Protein 3UMV (pdb70)

InterPro domains:
  IPR006050 DNA photolyase, N-terminal [PF00875] (40-207)
  IPR006050 DNA photolyase, N-terminal [PS51645] (38-171)
  IPR008148 DNA photolyase class 2 [TIGR00591] (25-478)
  IPR014729 Rossmann-like alpha/beta/alpha sandwich fold [G3DSA:3.40.50.620] (19-168)
  IPR032673 DNA photolyase class 2, conserved site [PS01083] (316-330)
  IPR032673 DNA photolyase class 2, conserved site [PS01084] (443-462)
  IPR036134 Cryptochrome/DNA photolyase, FAD-binding domain-like superfamily [SSF48173] (234-488)
  IPR036155 Cryptochrome/photolyase, N-terminal domain superfamily [SSF52425] (39-226)
  IPR052219 DNA Photolyase Class-2 [PTHR10211] (17-500)

Secondary structure (DSSP, 8-state):
--S-GGGEEEEE---S-TTS-EEEEESS---STT-HHHHHHHHHHHHHT--EEEEEEPPPTT-GGG--HHHHHHHHHHHHHHHHHHHHTT--EEEESS-TTHHHHHHHHTT-SEEEE-----HHHHHHHHHHHHHHHHH-TTSEEEEE--S-SS-HHHH-SS--SSHHHHHHHHHTTHHHHS-PPPPPPP-PPP-SPPPPP--HHHHHHHHHHTS--PPPP-SS--SHHHHHHHHH-TTT-HHHHTGGGHHHHTT-TT-GGGS---HHHHHHTSS-HHHHHHHHHHHGGGSHHHHHHHHIIIIIIHHHHHHHHHH-TTTTSGGGS-HHHHHHHHHTTTSPPS----HHHHHTT-SS-HHHHHHHHIIIIIS---HHHHHHHHHHHHHTSSSHHHHHHHHHHHHHHH-TT-SSHHHHHHHHHHHH-TTS-----BTTTBTS----HHHHHHHS-HHHHHHHHHHHHHHHHHH-/--S-GGGEEEEE---S-----EEEEESS---SSS-HHHHHHHHHHHHTT--EEEEEEPPPTT-GGG--HHHHHHHHHHHHHHHHHHHHTT--EEEESS-GGGHHHHHHHHT-SEEEE-----HHHHHHHHHHHHHHHHH-TTSEEEEE--S-SS-HHHH-SS--S-HHHHHHHHTTTHHHHS-PPPPPPP-PPP-SPPPPP--HHHHHHHHHHHS--PPPP-SS--SHHHHHHHHH-TTT-IIIIIGGGHHHHTT-TT-GGGS---HHHHHHTSS-HHHHHHHHHHTGGGSHHHHHHHHIIIIIIHHHHHHHHHH-TTTTSGGGS-HHHHHHHHHTTTSPPS----HHHHHTT-SS-HHHHHHHHIIIIIS---HHHHHHHHHHHHHTSSSHHHHHHHHHHHHHHH-TT-SSHHHHHHHHHHHH-TTS---S-BTTTBTSPP--HHHHHHHS-HHHHHHHHHHHHHH-

B-factor: mean 31.34, std 15.46, range [7.89, 111.92]

GO terms:
  GO:0071949 FAD binding (F, IDA)
  GO:0003904 deoxyribodipyrimidine photo-lyase activity (F, IDA)
  GO:0009650 UV protection (P, IDA)
  GO:0006281 DNA repair (P, IDA)
  GO:0005515 protein binding (F, IPI)

Nearest PDB structures (foldseek):
  3umv-assembly2_B  TM=1.002E+00  e=1.679E-91  Oryza sativa Japonica Group
  7vjh-assembly1_A  TM=9.357E-01  e=2.066E-50  Methanosarcina mazei Go1
  5o8d-assembly1_A  TM=9.314E-01  e=5.421E-50  Methanosarcina mazei Go1
  7ye0-assembly1_A  TM=9.360E-01  e=4.870E-50  Methanosarcina mazei Go1
  2xrz-assembly2_B  TM=9.514E-01  e=4.152E-49  Methanosarcina mazei Go1

Sequence (940 aa):
SSPAHPSRVRVIHPGGGKPGGPVVYWMLRDQRLADNWALLHAAGLAAASASPLAVAFALFPRPFLLSARRRQLGFLLRGLRRRLAADAAARHLPFFLFTGGPAEIPALVQRLGASSTLVADFSPLRPVREALDAVVGDLRREAPGVAVHQVDAHNVVPVWTASAKMEYSAKTFRGKVSKVMDEYLVEFPELPAVVPWDREQPEGVDWDALIARVCSEAENVPEIDWCEPGEEAAIEALLGSKDGFLTKRIKSYETDRNDPTKPRALSGLSPYLHFGHISAQRCALEAKKCRHLSPKSVDAFLEELVVRRRELADNFCYYQPQYDSSLSGAWEWARKTLMDHAADKREHIYTREQLENAKTHDPLWNASQLEMVHHGKMHGFMRMYWAKKILEWTTSGPEEALSTAIYLNDKYEIDGRDPSGYVGCMWSICGLHDQGWKERPVFGKIRYMNYAGCKRKFDVDAYISYVKRRLAGQSKKRNSPAHPSRVRVIHPGGGKPGGPVVYWMLRDQRLADNWALLHAAGLAAASASPLAVAFALFPRPFLLSARRRQLGFLLRGLRRLAADAAARHLPFFLFTGGPAEIPALVQRLGASTLVADFSPLRPVREALDAVVGDLRREAPGVAVHQVDAHNVVPVWTASAKMEYSAKTFRGKVSKVMDEYLVEFPELPAVVPWDREQPEGVDWDALIARVCSEAENVPEIDWCEPGEEAAIEALLGSKDGFLTKRIKSYETDRNDPTKPRALSGLSPYLHFGHISAQRCALEAKKCRHLSPKSVDAFLEELVVRRELADNFCYYQPQYDSLSSGAWEWARKTLMDHAADKREHIYTREQLENAKTHDPLWNASQLEMVHHGKMHGFMRMYWAKKILEWTSGPEEALSTAIYLNDKYEIDGRDPSGYVGCMWSICGLHDQGWKERRPVFGKIRYMNYAGCKRKFDVDAYISYVKRLAGQS

Structure (mmCIF, N/CA/C/O backbone):
data_3UMV
#
_entry.id   3UMV
#
_cell.length_a   53.351
_cell.length_b   109.362
_cell.length_c   97.742
_cell.angle_alpha   90.00
_cell.angle_beta   93.59
_cell.angle_gamma   90.00
#
_symmetry.space_group_name_H-M   'P 1 21 1'
#
loop_
_entity.id
_entity.type
_entity.pdbx_description
1 polymer 'Deoxyribodipyrimidine photo-lyase'
2 non-polymer 1,2-ETHANEDIOL
3 non-polymer 'FLAVIN-ADENINE DINUCLEOTIDE'
4 non-polymer UREA
5 water water
#
loop_
_atom_site.group_PDB
_atom_site.id
_atom_site.type_symbol
_atom_site.label_atom_id
_atom_site.label_alt_id
_atom_site.label_comp_id
_atom_site.label_asym_id
_atom_site.label_entity_id
_atom_site.label_seq_id
_atom_site.pdbx_PDB_ins_code
_atom_site.Cartn_x
_atom_site.Cartn_y
_atom_site.Cartn_z
_atom_site.occupancy
_atom_site.B_iso_or_equiv
_atom_site.auth_seq_id
_atom_site.auth_comp_id
_atom_site.auth_asym_id
_atom_site.auth_atom_id
_atom_site.pdbx_PDB_model_num
ATOM 1 N N A SER A 1 19 ? 9.654 28.722 17.606 0.50 33.84 19 SER A N 1
ATOM 2 N N B SER A 1 19 ? 9.260 29.116 18.400 0.50 35.37 19 SER A N 1
ATOM 3 C CA A SER A 1 19 ? 8.968 27.567 18.176 0.50 30.59 19 SER A CA 1
ATOM 4 C CA B SER A 1 19 ? 9.038 27.680 18.281 0.50 31.80 19 SER A CA 1
ATOM 5 C C A SER A 1 19 ? 9.856 26.866 19.199 0.50 32.39 19 SER A C 1
ATOM 6 C C B SER A 1 19 ? 9.884 26.906 19.284 0.50 32.62 19 SER A C 1
ATOM 7 O O A SER A 1 19 ? 11.025 27.215 19.351 0.50 32.29 19 SER A O 1
ATOM 8 O O B SER A 1 19 ? 11.051 27.231 19.495 0.50 32.58 19 SER A O 1
ATOM 13 N N . PRO A 1 20 ? 9.294 25.876 19.910 1.00 31.44 20 PRO A N 1
ATOM 14 C CA . PRO A 1 20 ? 10.042 25.032 20.848 1.00 33.78 20 PRO A CA 1
ATOM 15 C C . PRO A 1 20 ? 11.155 24.220 20.178 1.00 32.24 20 PRO A C 1
ATOM 16 O O . PRO A 1 20 ? 12.058 23.744 20.868 1.00 31.67 20 PRO A O 1
ATOM 20 N N . ALA A 1 21 ? 11.081 24.040 18.862 1.00 29.67 21 ALA A N 1
ATOM 21 C CA . ALA A 1 21 ? 12.076 23.232 18.153 1.00 19.81 21 ALA A CA 1
ATOM 22 C C . ALA A 1 21 ? 13.378 23.999 17.932 1.00 26.40 21 ALA A C 1
ATOM 23 O O . ALA A 1 21 ? 13.364 25.145 17.492 1.00 28.19 21 ALA A O 1
ATOM 25 N N . HIS A 1 22 ? 14.499 23.363 18.266 1.00 22.70 22 HIS A N 1
ATOM 26 C CA . HIS A 1 22 ? 15.819 23.890 17.943 1.00 21.73 22 HIS A CA 1
ATOM 27 C C . HIS A 1 22 ? 15.811 24.211 16.442 1.00 20.50 22 HIS A C 1
ATOM 28 O O . HIS A 1 22 ? 15.362 23.400 15.640 1.00 20.34 22 HIS A O 1
ATOM 35 N N . PRO A 1 23 ? 16.279 25.406 16.053 1.00 24.31 23 PRO A N 1
ATOM 36 C CA . PRO A 1 23 ? 16.260 25.772 14.629 1.00 22.90 23 PRO A CA 1
ATOM 37 C C . PRO A 1 23 ? 16.995 24.791 13.707 1.00 22.72 23 PRO A C 1
ATOM 38 O O . PRO A 1 23 ? 16.619 24.676 12.537 1.00 24.94 23 PRO A O 1
ATOM 42 N N . SER A 1 24 ? 18.013 24.095 14.207 1.00 20.37 24 SER A N 1
ATOM 43 C CA . SER A 1 24 ? 18.720 23.136 13.362 1.00 20.20 24 SER A CA 1
ATOM 44 C C . SER A 1 24 ? 17.822 21.953 13.010 1.00 19.53 24 SER A C 1
ATOM 45 O O . SER A 1 24 ? 18.061 21.271 12.016 1.00 19.22 24 SER A O 1
ATOM 48 N N . ARG A 1 25 ? 16.769 21.727 13.797 1.00 19.09 25 ARG A N 1
ATOM 49 C CA . ARG A 1 25 ? 15.815 20.653 13.491 1.00 17.29 25 ARG A CA 1
ATOM 50 C C . ARG A 1 25 ? 14.821 21.042 12.391 1.00 17.76 25 ARG A C 1
ATOM 51 O O . ARG A 1 25 ? 14.109 20.187 11.884 1.00 17.82 25 ARG A O 1
ATOM 59 N N . VAL A 1 26 ? 14.779 22.328 12.039 1.00 16.58 26 VAL A N 1
ATOM 60 C CA . VAL A 1 26 ? 13.776 22.872 11.123 1.00 19.45 26 VAL A CA 1
ATOM 61 C C . VAL A 1 26 ? 14.368 23.289 9.779 1.00 19.87 26 VAL A C 1
ATOM 62 O O . VAL A 1 26 ? 15.287 24.094 9.717 1.00 23.36 26 VAL A O 1
ATOM 66 N N . ARG A 1 27 ? 13.851 22.711 8.706 1.00 19.59 27 ARG A N 1
ATOM 67 C CA . ARG A 1 27 ? 14.298 23.057 7.368 1.00 21.56 27 ARG A CA 1
ATOM 68 C C . ARG A 1 27 ? 13.148 23.782 6.684 1.00 19.68 27 ARG A C 1
ATOM 69 O O . ARG A 1 27 ? 12.087 23.205 6.469 1.00 24.29 27 ARG A O 1
ATOM 77 N N . VAL A 1 28 ? 13.353 25.057 6.381 1.00 20.50 28 VAL A N 1
ATOM 78 C CA . VAL A 1 28 ? 12.346 25.842 5.685 1.00 20.93 28 VAL A CA 1
ATOM 79 C C . VAL A 1 28 ? 12.470 25.568 4.188 1.00 20.40 28 VAL A C 1
ATOM 80 O O . VAL A 1 28 ? 13.415 26.005 3.546 1.00 28.06 28 VAL A O 1
ATOM 84 N N . ILE A 1 29 ? 11.519 24.809 3.653 1.00 23.30 29 ILE A N 1
ATOM 85 C CA . ILE A 1 29 ? 11.545 24.400 2.249 1.00 24.50 29 ILE A CA 1
ATOM 86 C C . ILE A 1 29 ? 11.064 25.539 1.370 1.00 25.97 29 ILE A C 1
ATOM 87 O O . ILE A 1 29 ? 11.592 25.781 0.293 1.00 30.97 29 ILE A O 1
ATOM 92 N N . HIS A 1 30 ? 10.031 26.222 1.837 1.00 23.66 30 HIS A N 1
ATOM 93 C CA . HIS A 1 30 ? 9.532 27.402 1.157 1.00 25.73 30 HIS A CA 1
ATOM 94 C C . HIS A 1 30 ? 9.039 28.413 2.182 1.00 29.66 30 HIS A C 1
ATOM 95 O O . HIS A 1 30 ? 8.208 28.095 3.029 1.00 30.68 30 HIS A O 1
ATOM 102 N N . PRO A 1 31 ? 9.570 29.643 2.119 1.00 33.21 31 PRO A N 1
ATOM 103 C CA . PRO A 1 31 ? 9.248 30.675 3.111 1.00 32.44 31 PRO A CA 1
ATOM 104 C C . PRO A 1 31 ? 7.770 31.069 3.140 1.00 30.98 31 PRO A C 1
ATOM 105 O O . PRO A 1 31 ? 7.266 31.433 4.203 1.00 32.74 31 PRO A O 1
ATOM 109 N N . GLY A 1 32 ? 7.093 31.008 1.998 1.00 31.50 32 GLY A N 1
ATOM 110 C CA . GLY A 1 32 ? 5.704 31.421 1.927 1.00 36.61 32 GLY A CA 1
ATOM 111 C C . GLY A 1 32 ? 5.588 32.928 2.065 1.00 44.90 32 GLY A C 1
ATOM 112 O O . GLY A 1 32 ? 6.568 33.649 1.892 1.00 45.60 32 GLY A O 1
ATOM 113 N N . GLY A 1 33 ? 4.389 33.403 2.385 1.00 53.73 33 GLY A N 1
ATOM 114 C CA . GLY A 1 33 ? 4.141 34.825 2.545 1.00 65.76 33 GLY A CA 1
ATOM 115 C C . GLY A 1 33 ? 2.680 35.104 2.840 1.00 76.63 33 GLY A C 1
ATOM 116 O O . GLY A 1 33 ? 2.228 34.955 3.975 1.00 77.02 33 GLY A O 1
ATOM 117 N N . GLY A 1 34 ? 1.940 35.505 1.812 1.00 86.98 34 GLY A N 1
ATOM 118 C CA . GLY A 1 34 ? 0.519 35.781 1.947 1.00 94.85 34 GLY A CA 1
ATOM 119 C C . GLY A 1 34 ? 0.187 36.620 3.166 1.00 99.50 34 GLY A C 1
ATOM 120 O O . GLY A 1 34 ? 0.630 37.762 3.286 1.00 102.02 34 GLY A O 1
ATOM 121 N N . LYS A 1 35 ? -0.600 36.051 4.073 1.00 99.99 35 LYS A N 1
ATOM 122 C CA . LYS A 1 35 ? -0.946 36.731 5.316 1.00 99.77 35 LYS A CA 1
ATOM 123 C C . LYS A 1 35 ? -1.202 35.733 6.441 1.00 95.65 35 LYS A C 1
ATOM 124 O O . LYS A 1 35 ? -1.916 34.745 6.254 1.00 95.07 35 LYS A O 1
ATOM 127 N N . PRO A 1 36 ? -0.606 35.988 7.614 1.00 90.97 36 PRO A N 1
ATOM 128 C CA . PRO A 1 36 ? -0.775 35.141 8.798 1.00 83.35 36 PRO A CA 1
ATOM 129 C C . PRO A 1 36 ? -2.228 35.126 9.249 1.00 70.89 36 PRO A C 1
ATOM 130 O O . PRO A 1 36 ? -3.050 35.859 8.698 1.00 70.85 36 PRO A O 1
ATOM 134 N N . GLY A 1 37 ? -2.538 34.310 10.249 1.00 58.04 37 GLY A N 1
ATOM 135 C CA . GLY A 1 37 ? -3.907 34.157 10.697 1.00 48.10 37 GLY A CA 1
ATOM 136 C C . GLY A 1 37 ? -4.498 32.872 10.153 1.00 41.75 37 GLY A C 1
ATOM 137 O O . GLY A 1 37 ? -5.497 32.375 10.668 1.00 43.34 37 GLY A O 1
ATOM 138 N N . GLY A 1 38 ? -3.874 32.333 9.109 1.00 35.06 38 GLY A N 1
ATOM 139 C CA . GLY A 1 38 ? -4.300 31.068 8.538 1.00 31.07 38 GLY A CA 1
ATOM 140 C C . GLY A 1 38 ? -3.843 29.893 9.393 1.00 25.99 38 GLY A C 1
ATOM 141 O O . GLY A 1 38 ? -2.814 29.974 10.060 1.00 25.15 38 GLY A O 1
ATOM 142 N N . PRO A 1 39 ? -4.616 28.799 9.380 1.00 24.04 39 PRO A N 1
ATOM 143 C CA . PRO A 1 39 ? -4.303 27.582 10.139 1.00 22.35 39 PRO A CA 1
ATOM 144 C C . PRO A 1 39 ? -2.898 27.047 9.861 1.00 22.80 39 PRO A C 1
ATOM 145 O O . PRO A 1 39 ? -2.340 27.257 8.782 1.00 25.24 39 PRO A O 1
ATOM 149 N N . VAL A 1 40 ? -2.332 26.359 10.845 1.00 20.57 40 VAL A N 1
ATOM 150 C CA . VAL A 1 40 ? -1.112 25.598 10.645 1.00 18.55 40 VAL A CA 1
ATOM 151 C C . VAL A 1 40 ? -1.500 24.125 10.570 1.00 21.17 40 VAL A C 1
ATOM 152 O O . VAL A 1 40 ? -2.280 23.642 11.398 1.00 19.37 40 VAL A O 1
ATOM 156 N N . VAL A 1 41 ? -0.979 23.419 9.568 1.00 17.42 41 VAL A N 1
ATOM 157 C CA . VAL A 1 41 ? -1.280 22.000 9.403 1.00 17.43 41 VAL A CA 1
ATOM 158 C C . VAL A 1 41 ? -0.005 21.187 9.540 1.00 15.53 41 VAL A C 1
ATOM 159 O O . VAL A 1 41 ? 0.971 21.461 8.843 1.00 17.93 41 VAL A O 1
ATOM 163 N N . TYR A 1 42 ? -0.015 20.205 10.446 1.00 14.50 42 TYR A N 1
ATOM 164 C CA . TYR A 1 42 ? 1.077 19.251 10.560 1.00 17.97 42 TYR A CA 1
ATOM 165 C C . TYR A 1 42 ? 0.695 17.993 9.784 1.00 18.43 42 TYR A C 1
ATOM 166 O O . TYR A 1 42 ? -0.257 17.290 10.137 1.00 19.23 42 TYR A O 1
ATOM 175 N N . TRP A 1 43 ? 1.401 17.767 8.683 1.00 15.25 43 TRP A N 1
ATOM 176 C CA . TRP A 1 43 ? 1.259 16.544 7.915 1.00 14.10 43 TRP A CA 1
ATOM 177 C C . TRP A 1 43 ? 2.100 15.469 8.597 1.00 15.00 43 TRP A C 1
ATOM 178 O O . TRP A 1 43 ? 3.314 15.417 8.435 1.00 17.01 43 TRP A O 1
ATOM 189 N N . MET A 1 44 ? 1.434 14.651 9.408 1.00 15.22 44 MET A N 1
ATOM 190 C CA . MET A 1 44 ? 2.066 13.550 10.119 1.00 13.23 44 MET A CA 1
ATOM 191 C C . MET A 1 44 ? 2.294 12.384 9.169 1.00 14.55 44 MET A C 1
ATOM 192 O O . MET A 1 44 ? 1.368 11.959 8.486 1.00 14.92 44 MET A O 1
ATOM 197 N N . LEU A 1 45 ? 3.512 11.857 9.135 1.00 13.02 45 LEU A N 1
ATOM 198 C CA . LEU A 1 45 ? 3.784 10.663 8.352 1.00 11.92 45 LEU A CA 1
ATOM 199 C C . LEU A 1 45 ? 4.652 9.678 9.106 1.00 16.14 45 LEU A C 1
ATOM 200 O O . LEU A 1 45 ? 4.193 8.590 9.445 1.00 17.66 45 LEU A O 1
ATOM 205 N N . ARG A 1 46 ? 5.898 10.054 9.382 1.00 12.96 46 ARG A N 1
ATOM 206 C CA . ARG A 1 46 ? 6.798 9.129 10.075 1.00 14.72 46 ARG A CA 1
ATOM 207 C C . ARG A 1 46 ? 6.558 9.053 11.573 1.00 16.95 46 ARG A C 1
ATOM 208 O O . ARG A 1 46 ? 6.774 8.002 12.186 1.00 18.15 46 ARG A O 1
ATOM 216 N N . ASP A 1 47 ? 6.107 10.147 12.175 1.00 13.94 47 ASP A N 1
ATOM 217 C CA . ASP A 1 47 ? 6.078 10.183 13.633 1.00 13.26 47 ASP A CA 1
ATOM 218 C C . ASP A 1 47 ? 4.654 10.194 14.174 1.00 15.22 47 ASP A C 1
ATOM 219 O O . ASP A 1 47 ? 4.086 11.243 14.482 1.00 15.68 47 ASP A O 1
ATOM 224 N N . GLN A 1 48 ? 4.094 8.989 14.276 1.00 13.83 48 GLN A N 1
ATOM 225 C CA . GLN A 1 48 ? 2.692 8.781 14.587 1.00 12.38 48 GLN A CA 1
ATOM 226 C C . GLN A 1 48 ? 2.429 8.782 16.090 1.00 15.81 48 GLN A C 1
ATOM 227 O O . GLN A 1 48 ? 2.092 7.746 16.691 1.00 16.67 48 GLN A O 1
ATOM 233 N N . ARG A 1 49 ? 2.595 9.966 16.671 1.00 17.23 49 ARG A N 1
ATOM 234 C CA . ARG A 1 49 ? 2.454 10.209 18.104 1.00 12.41 49 ARG A CA 1
ATOM 235 C C . ARG A 1 49 ? 2.241 11.699 18.346 1.00 17.22 49 ARG A C 1
ATOM 236 O O . ARG A 1 49 ? 2.672 12.540 17.555 1.00 15.78 49 ARG A O 1
ATOM 244 N N . LEU A 1 50 ? 1.565 12.019 19.446 1.00 15.79 50 LEU A N 1
ATOM 245 C CA . LEU A 1 50 ? 1.369 13.412 19.848 1.00 17.35 50 LEU A CA 1
ATOM 246 C C . LEU A 1 50 ? 2.438 13.857 20.850 1.00 20.71 50 LEU A C 1
ATOM 247 O O . LEU A 1 50 ? 2.815 15.024 20.865 1.00 21.75 50 LEU A O 1
ATOM 252 N N . ALA A 1 51 ? 2.948 12.936 21.668 1.00 18.87 51 ALA A N 1
ATOM 253 C CA . ALA A 1 51 ? 3.947 13.312 22.656 1.00 19.74 51 ALA A CA 1
ATOM 254 C C . ALA A 1 51 ? 5.336 13.312 22.041 1.00 14.95 51 ALA A C 1
ATOM 255 O O . ALA A 1 51 ? 5.595 12.593 21.074 1.00 15.70 51 ALA A O 1
ATOM 257 N N . ASP A 1 52 ? 6.228 14.115 22.603 1.00 14.62 52 ASP A N 1
ATOM 258 C CA . ASP A 1 52 ? 7.643 14.059 22.220 1.00 13.21 52 ASP A CA 1
ATOM 259 C C . ASP A 1 52 ? 7.847 14.139 20.697 1.00 14.91 52 ASP A C 1
ATOM 260 O O . ASP A 1 52 ? 8.687 13.426 20.127 1.00 13.64 52 ASP A O 1
ATOM 265 N N . ASN A 1 53 ? 7.114 15.037 20.052 1.00 15.40 53 ASN A N 1
ATOM 266 C CA . ASN A 1 53 ? 7.129 15.122 18.601 1.00 15.81 53 ASN A CA 1
ATOM 267 C C . ASN A 1 53 ? 7.528 16.537 18.161 1.00 17.58 53 ASN A C 1
ATOM 268 O O . ASN A 1 53 ? 6.723 17.455 18.219 1.00 19.68 53 ASN A O 1
ATOM 273 N N . TRP A 1 54 ? 8.775 16.712 17.727 1.00 14.31 54 TRP A N 1
ATOM 274 C CA . TRP A 1 54 ? 9.252 18.060 17.396 1.00 13.39 54 TRP A CA 1
ATOM 275 C C . TRP A 1 54 ? 8.497 18.710 16.251 1.00 17.23 54 TRP A C 1
ATOM 276 O O . TRP A 1 54 ? 8.408 19.930 16.198 1.00 17.38 54 TRP A O 1
ATOM 287 N N . ALA A 1 55 ? 7.959 17.907 15.337 1.00 13.97 55 ALA A N 1
ATOM 288 C CA . ALA A 1 55 ? 7.267 18.473 14.190 1.00 15.16 55 ALA A CA 1
ATOM 289 C C . ALA A 1 55 ? 5.947 19.075 14.659 1.00 14.74 55 ALA A C 1
ATOM 290 O O . ALA A 1 55 ? 5.599 20.188 14.285 1.00 17.86 55 ALA A O 1
ATOM 292 N N . LEU A 1 56 ? 5.233 18.347 15.516 1.00 16.29 56 LEU A N 1
ATOM 293 C CA . LEU A 1 56 ? 3.989 18.846 16.082 1.00 15.71 56 LEU A CA 1
ATOM 294 C C . LEU A 1 56 ? 4.238 20.088 16.967 1.00 18.00 56 LEU A C 1
ATOM 295 O O . LEU A 1 56 ? 3.518 21.080 16.873 1.00 16.34 56 LEU A O 1
ATOM 300 N N . LEU A 1 57 ? 5.269 20.026 17.809 1.00 18.27 57 LEU A N 1
ATOM 301 C CA . LEU A 1 57 ? 5.653 21.154 18.668 1.00 15.15 57 LEU A CA 1
ATOM 302 C C . LEU A 1 57 ? 5.949 22.399 17.836 1.00 17.08 57 LEU A C 1
ATOM 303 O O . LEU A 1 57 ? 5.528 23.503 18.183 1.00 16.14 57 LEU A O 1
ATOM 308 N N . HIS A 1 58 ? 6.671 22.218 16.735 1.00 17.27 58 HIS A N 1
ATOM 309 C CA . HIS A 1 58 ? 6.972 23.326 15.840 1.00 17.48 58 HIS A CA 1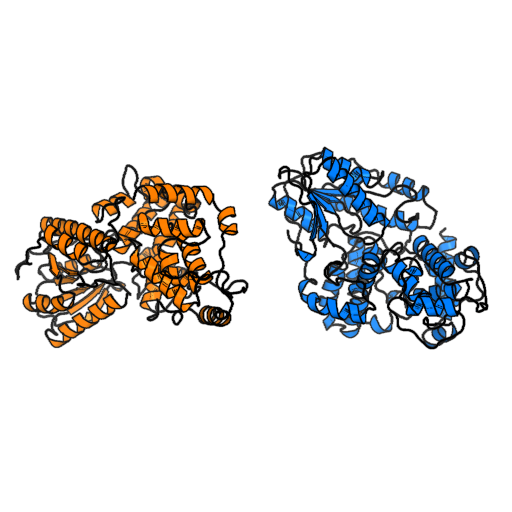
ATOM 310 C C . HIS A 1 58 ? 5.695 23.923 15.247 1.00 20.15 58 HIS A C 1
ATOM 311 O O . HIS A 1 58 ? 5.518 25.138 15.232 1.00 18.71 58 HIS A O 1
ATOM 318 N N . ALA A 1 59 ? 4.799 23.063 14.770 1.00 18.59 59 ALA A N 1
ATOM 319 C CA . ALA A 1 59 ? 3.533 23.528 14.212 1.00 16.21 59 ALA A CA 1
ATOM 320 C C . ALA A 1 59 ? 2.754 24.324 15.263 1.00 18.13 59 ALA A C 1
ATOM 321 O O . ALA A 1 59 ? 2.296 25.420 14.989 1.00 20.50 59 ALA A O 1
ATOM 323 N N . ALA A 1 60 ? 2.616 23.758 16.460 1.00 19.12 60 ALA A N 1
ATOM 324 C CA . ALA A 1 60 ? 1.893 24.406 17.552 1.00 19.46 60 ALA A CA 1
ATOM 325 C C . ALA A 1 60 ? 2.537 25.735 17.894 1.00 22.19 60 ALA A C 1
ATOM 326 O O . ALA A 1 60 ? 1.845 26.703 18.178 1.00 25.45 60 ALA A O 1
ATOM 328 N N . GLY A 1 61 ? 3.864 25.781 17.877 1.00 20.76 61 GLY A N 1
ATOM 329 C CA . GLY A 1 61 ? 4.559 27.024 18.175 1.00 21.05 61 GLY A CA 1
ATOM 330 C C . GLY A 1 61 ? 4.299 28.091 17.126 1.00 23.86 61 GLY A C 1
ATOM 331 O O . GLY A 1 61 ? 4.217 29.278 17.448 1.00 26.76 61 GLY A O 1
ATOM 332 N N . LEU A 1 62 ? 4.174 27.679 15.868 1.00 24.64 62 LEU A N 1
ATOM 333 C CA . LEU A 1 62 ? 3.882 28.617 14.788 1.00 21.83 62 LEU A CA 1
ATOM 334 C C . LEU A 1 62 ? 2.454 29.113 14.932 1.00 20.70 62 LEU A C 1
ATOM 335 O O . LEU A 1 62 ? 2.177 30.309 14.769 1.00 23.96 62 LEU A O 1
ATOM 340 N N . ALA A 1 63 ? 1.552 28.185 15.247 1.00 21.49 63 ALA A N 1
ATOM 341 C CA . ALA A 1 63 ? 0.142 28.494 15.469 1.00 24.90 63 ALA A CA 1
ATOM 342 C C . ALA A 1 63 ? -0.037 29.478 16.623 1.00 27.00 63 ALA A C 1
ATOM 343 O O . ALA A 1 63 ? -0.662 30.525 16.459 1.00 28.80 63 ALA A O 1
ATOM 345 N N . ALA A 1 64 ? 0.523 29.143 17.785 1.00 26.07 64 ALA A N 1
ATOM 346 C CA . ALA A 1 64 ? 0.412 29.989 18.976 1.00 28.54 64 ALA A CA 1
ATOM 347 C C . ALA A 1 64 ? 0.922 31.407 18.743 1.00 30.46 64 ALA A C 1
ATOM 348 O O . ALA A 1 64 ? 0.309 32.373 19.194 1.00 31.78 64 ALA A O 1
ATOM 350 N N . ALA A 1 65 ? 2.039 31.525 18.036 1.00 29.65 65 ALA A N 1
ATOM 351 C CA . ALA A 1 65 ? 2.664 32.820 17.786 1.00 31.92 65 ALA A CA 1
ATOM 352 C C . ALA A 1 65 ? 1.877 33.685 16.799 1.00 35.09 65 ALA A C 1
ATOM 353 O O . ALA A 1 65 ? 1.992 34.911 16.811 1.00 37.89 65 ALA A O 1
ATOM 355 N N . SER A 1 66 ? 1.079 33.054 15.944 1.00 33.06 66 SER A N 1
ATOM 356 C CA . SER A 1 66 ? 0.351 33.798 14.916 1.00 35.48 66 SER A CA 1
ATOM 357 C C . SER A 1 66 ? -1.142 33.869 15.207 1.00 36.38 66 SER A C 1
ATOM 358 O O . SER A 1 66 ? -1.928 34.332 14.372 1.00 36.74 66 SER A O 1
ATOM 361 N N . ALA A 1 67 ? -1.525 33.417 16.398 1.00 35.45 67 ALA A N 1
ATOM 362 C CA . ALA A 1 67 ? -2.919 33.438 16.828 1.00 32.12 67 ALA A CA 1
ATOM 363 C C . ALA A 1 67 ? -3.822 32.671 15.865 1.00 34.56 67 ALA A C 1
ATOM 364 O O . ALA A 1 67 ? -4.956 33.072 15.609 1.00 40.53 67 ALA A O 1
ATOM 366 N N . SER A 1 68 ? -3.314 31.554 15.349 1.00 31.23 68 SER A N 1
ATOM 367 C CA . SER A 1 68 ? -4.030 30.760 14.360 1.00 29.89 68 SER A CA 1
ATOM 368 C C . SER A 1 68 ? -4.272 29.356 14.892 1.00 30.08 68 SER A C 1
ATOM 369 O O . SER A 1 68 ? -3.570 28.908 15.805 1.00 26.53 68 SER A O 1
ATOM 372 N N . PRO A 1 69 ? -5.283 28.665 14.341 1.00 29.48 69 PRO A N 1
ATOM 373 C CA . PRO A 1 69 ? -5.609 27.299 14.764 1.00 27.92 69 PRO A CA 1
ATOM 374 C C . PRO A 1 69 ? -4.633 26.265 14.210 1.00 26.27 69 PRO A C 1
ATOM 375 O O . PRO A 1 69 ? -3.893 26.548 13.263 1.00 25.13 69 PRO A O 1
ATOM 379 N N . LEU A 1 70 ? -4.662 25.078 14.809 1.00 20.80 70 LEU A N 1
ATOM 380 C CA . LEU A 1 70 ? -3.710 24.004 14.528 1.00 21.66 70 LEU A CA 1
ATOM 381 C C . LEU A 1 70 ? -4.451 22.709 14.222 1.00 22.02 70 LEU A C 1
ATOM 382 O O . LEU A 1 70 ? -5.378 22.341 14.944 1.00 22.10 70 LEU A O 1
ATOM 387 N N . ALA A 1 71 ? -4.042 22.024 13.156 1.00 22.43 71 ALA A N 1
ATOM 388 C CA . ALA A 1 71 ? -4.630 20.738 12.787 1.00 20.19 71 ALA A CA 1
ATOM 389 C C . ALA A 1 71 ? -3.548 19.721 12.435 1.00 20.53 71 ALA A C 1
ATOM 390 O O . ALA A 1 71 ? -2.456 20.099 12.008 1.00 20.95 71 ALA A O 1
ATOM 392 N N . VAL A 1 72 ? -3.857 18.441 12.634 1.00 18.83 72 VAL A N 1
ATOM 393 C CA . VAL A 1 72 ? -2.982 17.348 12.209 1.00 16.63 72 VAL A CA 1
ATOM 394 C C . VAL A 1 72 ? -3.658 16.624 11.048 1.00 17.37 72 VAL A C 1
ATOM 395 O O . VAL A 1 72 ? -4.879 16.421 11.056 1.00 20.28 72 VAL A O 1
ATOM 399 N N . ALA A 1 73 ? -2.878 16.256 10.037 1.00 13.94 73 ALA A N 1
ATOM 400 C CA . ALA A 1 73 ? -3.396 15.490 8.908 1.00 16.73 73 ALA A CA 1
ATOM 401 C C . ALA A 1 73 ? -2.502 14.294 8.630 1.00 17.36 73 ALA A C 1
ATOM 402 O O . ALA A 1 73 ? -1.281 14.415 8.659 1.00 16.89 73 ALA A O 1
ATOM 404 N N . PHE A 1 74 ? -3.110 13.132 8.387 1.00 15.30 74 PHE A N 1
ATOM 405 C CA . PHE A 1 74 ? -2.352 11.933 8.040 1.00 14.61 74 PHE A CA 1
ATOM 406 C C . PHE A 1 74 ? -2.839 11.389 6.709 1.00 12.47 74 PHE A C 1
ATOM 407 O O . PHE A 1 74 ? -4.045 11.191 6.518 1.00 19.16 74 PHE A O 1
ATOM 415 N N . ALA A 1 75 ? -1.923 11.149 5.780 1.00 13.97 75 ALA A N 1
ATOM 416 C CA . ALA A 1 75 ? -2.303 10.529 4.502 1.00 22.14 75 ALA A CA 1
ATOM 417 C C . ALA A 1 75 ? -1.825 9.088 4.424 1.00 19.95 75 ALA A C 1
ATOM 418 O O . ALA A 1 75 ? -0.624 8.821 4.497 1.00 18.97 75 ALA A O 1
ATOM 420 N N . LEU A 1 76 ? -2.765 8.155 4.291 1.00 18.66 76 LEU A N 1
ATOM 421 C CA . LEU A 1 76 ? -2.420 6.762 4.028 1.00 19.22 76 LEU A CA 1
ATOM 422 C C . LEU A 1 76 ? -2.178 6.574 2.527 1.00 19.67 76 LEU A C 1
ATOM 423 O O . LEU A 1 76 ? -3.043 6.905 1.722 1.00 25.07 76 LEU A O 1
ATOM 428 N N . PHE A 1 77 ? -1.013 6.064 2.136 1.00 23.25 77 PHE A N 1
ATOM 429 C CA . PHE A 1 77 ? -0.812 5.743 0.722 1.00 20.15 77 PHE A CA 1
ATOM 430 C C . PHE A 1 77 ? -1.766 4.608 0.361 1.00 15.24 77 PHE A C 1
ATOM 431 O O . PHE A 1 77 ? -1.849 3.608 1.066 1.00 20.77 77 PHE A O 1
ATOM 439 N N . PRO A 1 78 ? -2.501 4.757 -0.743 1.00 20.67 78 PRO A N 1
ATOM 440 C CA . PRO A 1 78 ? -3.458 3.712 -1.120 1.00 21.85 78 PRO A CA 1
ATOM 441 C C . PRO A 1 78 ? -2.772 2.471 -1.720 1.00 22.49 78 PRO A C 1
ATOM 442 O O . PRO A 1 78 ? -1.583 2.518 -2.037 1.00 22.60 78 PRO A O 1
ATOM 446 N N . ARG A 1 79 ? -3.524 1.383 -1.858 1.00 23.59 79 ARG A N 1
ATOM 447 C CA . ARG A 1 79 ? -3.036 0.155 -2.486 1.00 25.36 79 ARG A CA 1
ATOM 448 C C . ARG A 1 79 ? -2.201 0.502 -3.722 1.00 27.53 79 ARG A C 1
ATOM 449 O O . ARG A 1 79 ? -2.623 1.310 -4.548 1.00 28.78 79 ARG A O 1
ATOM 457 N N . PRO A 1 80 ? -1.014 -0.113 -3.872 1.00 29.42 80 PRO A N 1
ATOM 458 C CA . PRO A 1 80 ? -0.410 -1.216 -3.116 1.00 29.27 80 PRO A CA 1
ATOM 459 C C . PRO A 1 80 ? 0.252 -0.806 -1.794 1.00 25.58 80 PRO A C 1
ATOM 460 O O . PRO A 1 80 ? 0.948 -1.636 -1.204 1.00 25.09 80 PRO A O 1
ATOM 464 N N . PHE A 1 81 ? 0.037 0.433 -1.358 1.00 23.56 81 PHE A N 1
ATOM 465 C CA . PHE A 1 81 ? 0.468 0.915 -0.039 1.00 21.68 81 PHE A CA 1
ATOM 466 C C . PHE A 1 81 ? 1.949 1.278 0.037 1.00 18.94 81 PHE A C 1
ATOM 467 O O . PHE A 1 81 ? 2.733 0.913 -0.829 1.00 20.19 81 PHE A O 1
ATOM 475 N N . LEU A 1 82 ? 2.327 2.011 1.080 1.00 17.80 82 LEU A N 1
ATOM 476 C CA . LEU A 1 82 ? 3.718 2.434 1.237 1.00 16.60 82 LEU A CA 1
ATOM 477 C C . LEU A 1 82 ? 4.666 1.239 1.260 1.00 16.30 82 LEU A C 1
ATOM 478 O O . LEU A 1 82 ? 4.619 0.400 2.170 1.00 17.74 82 LEU A O 1
ATOM 483 N N . LEU A 1 83 ? 5.535 1.176 0.261 1.00 17.52 83 LEU A N 1
ATOM 484 C CA . LEU A 1 83 ? 6.515 0.098 0.129 1.00 18.56 83 LEU A CA 1
ATOM 485 C C . LEU A 1 83 ? 5.892 -1.291 0.294 1.00 20.85 83 LEU A C 1
ATOM 486 O O . LEU A 1 83 ? 6.483 -2.182 0.903 1.00 18.57 83 LEU A O 1
ATOM 491 N N . SER A 1 84 ? 4.697 -1.461 -0.261 1.00 22.25 84 SER A N 1
ATOM 492 C CA . SER A 1 84 ? 4.008 -2.751 -0.254 1.00 25.33 84 SER A CA 1
ATOM 493 C C . SER A 1 84 ? 3.707 -3.300 1.147 1.00 22.75 84 SER A C 1
ATOM 494 O O . SER A 1 84 ? 3.795 -4.509 1.378 1.00 21.48 84 SER A O 1
ATOM 497 N N . ALA A 1 85 ? 3.334 -2.416 2.069 1.00 18.75 85 ALA A N 1
ATOM 498 C CA . ALA A 1 85 ? 2.849 -2.848 3.370 1.00 17.85 85 ALA A CA 1
ATOM 499 C C . ALA A 1 85 ? 1.800 -3.946 3.197 1.00 14.08 85 ALA A C 1
ATOM 500 O O . ALA A 1 85 ? 0.975 -3.897 2.277 1.00 18.51 85 ALA A O 1
ATOM 502 N N . ARG A 1 86 ? 1.860 -4.935 4.081 1.00 16.94 86 ARG A N 1
ATOM 503 C CA . ARG A 1 86 ? 0.941 -6.064 4.076 1.00 18.06 86 ARG A CA 1
ATOM 504 C C . ARG A 1 86 ? 0.001 -5.914 5.265 1.00 19.92 86 ARG A C 1
ATOM 505 O O . ARG A 1 86 ? 0.134 -4.978 6.050 1.00 20.74 86 ARG A O 1
ATOM 513 N N . ARG A 1 87 ? -0.933 -6.850 5.410 1.00 19.18 87 ARG A N 1
ATOM 514 C CA . ARG A 1 87 ? -1.898 -6.804 6.507 1.00 20.44 87 ARG A CA 1
ATOM 515 C C . ARG A 1 87 ? -1.230 -6.537 7.846 1.00 16.10 87 ARG A C 1
ATOM 516 O O . ARG A 1 87 ? -1.691 -5.694 8.615 1.00 16.65 87 ARG A O 1
ATOM 524 N N . ARG A 1 88 ? -0.162 -7.283 8.120 1.00 15.58 88 ARG A N 1
ATOM 525 C CA . ARG A 1 88 ? 0.603 -7.178 9.361 1.00 20.09 88 ARG A CA 1
ATOM 526 C C . ARG A 1 88 ? 0.996 -5.752 9.695 1.00 20.51 88 ARG A C 1
ATOM 527 O O . ARG A 1 88 ? 0.819 -5.307 10.827 1.00 21.53 88 ARG A O 1
ATOM 535 N N . GLN A 1 89 ? 1.559 -5.048 8.722 1.00 20.59 89 GLN A N 1
ATOM 536 C CA . GLN A 1 89 ? 2.031 -3.688 8.960 1.00 17.37 89 GLN A CA 1
ATOM 537 C C . GLN A 1 89 ? 0.916 -2.655 8.914 1.00 16.60 89 GLN A C 1
ATOM 538 O O . GLN A 1 89 ? 0.930 -1.681 9.684 1.00 16.64 89 GLN A O 1
ATOM 544 N N . LEU A 1 90 ? -0.039 -2.862 8.008 1.00 13.69 90 LEU A N 1
ATOM 545 C CA . LEU A 1 90 ? -1.179 -1.961 7.890 1.00 15.65 90 LEU A CA 1
ATOM 546 C C . LEU A 1 90 ? -2.063 -2.012 9.138 1.00 18.20 90 LEU A C 1
ATOM 547 O O . LEU A 1 90 ? -2.559 -0.981 9.620 1.00 16.45 90 LEU A O 1
ATOM 552 N N . GLY A 1 91 ? -2.241 -3.213 9.685 1.00 18.75 91 GLY A N 1
ATOM 553 C CA . GLY A 1 91 ? -3.098 -3.368 10.841 1.00 19.72 91 GLY A CA 1
ATOM 554 C C . GLY A 1 91 ? -2.503 -2.652 12.039 1.00 20.18 91 GLY A C 1
ATOM 555 O O . GLY A 1 91 ? -3.208 -1.971 12.782 1.00 19.13 91 GLY A O 1
ATOM 556 N N . PHE A 1 92 ? -1.199 -2.805 12.216 1.00 15.92 92 PHE A N 1
ATOM 557 C CA . PHE A 1 92 ? -0.475 -2.160 13.314 1.00 14.47 92 PHE A CA 1
ATOM 558 C C . PHE A 1 92 ? -0.537 -0.630 13.196 1.00 18.43 92 PHE A C 1
ATOM 559 O O . PHE A 1 92 ? -0.781 0.076 14.181 1.00 15.74 92 PHE A O 1
ATOM 567 N N . LEU A 1 93 ? -0.296 -0.113 11.994 1.00 17.84 93 LEU A N 1
ATOM 568 C CA . LEU A 1 93 ? -0.314 1.327 11.784 1.00 16.36 93 LEU A CA 1
ATOM 569 C C . LEU A 1 93 ? -1.710 1.863 12.080 1.00 15.52 93 LEU A C 1
ATOM 570 O O . LEU A 1 93 ? -1.865 2.829 12.824 1.00 18.34 93 LEU A O 1
ATOM 575 N N . LEU A 1 94 ? -2.725 1.239 11.499 1.00 16.26 94 LEU A N 1
ATOM 576 C CA . LEU A 1 94 ? -4.079 1.780 11.633 1.00 17.56 94 LEU A CA 1
ATOM 577 C C . LEU A 1 94 ? -4.642 1.664 13.045 1.00 19.20 94 LEU A C 1
ATOM 578 O O . LEU A 1 94 ? -5.338 2.571 13.512 1.00 20.38 94 LEU A O 1
ATOM 583 N N . ARG A 1 95 ? -4.386 0.545 13.719 1.00 15.25 95 ARG A N 1
ATOM 584 C CA . ARG A 1 95 ? -4.848 0.425 15.097 1.00 17.99 95 ARG A CA 1
ATOM 585 C C . ARG A 1 95 ? -4.128 1.446 15.983 1.00 18.46 95 ARG A C 1
ATOM 586 O O . ARG A 1 95 ? -4.718 1.981 16.914 1.00 21.07 95 ARG A O 1
ATOM 594 N N . GLY A 1 96 ? -2.863 1.726 15.672 1.00 14.78 96 GLY A N 1
ATOM 595 C CA . GLY A 1 96 ? -2.137 2.794 16.355 1.00 15.44 96 GLY A CA 1
ATOM 596 C C . GLY A 1 96 ? -2.730 4.176 16.113 1.00 21.80 96 GLY A C 1
ATOM 597 O O . GLY A 1 96 ? -2.839 4.996 17.037 1.00 20.64 96 GLY A O 1
ATOM 598 N N . LEU A 1 97 ? -3.132 4.435 14.869 1.00 22.26 97 LEU A N 1
ATOM 599 C CA . LEU A 1 97 ? -3.709 5.721 14.499 1.00 24.61 97 LEU A CA 1
ATOM 600 C C . LEU A 1 97 ? -5.103 5.905 15.089 1.00 20.62 97 LEU A C 1
ATOM 601 O O . LEU A 1 97 ? -5.503 7.021 15.396 1.00 25.65 97 LEU A O 1
ATOM 606 N N . ARG A 1 98 ? -5.834 4.805 15.257 1.00 18.99 98 ARG A N 1
ATOM 607 C CA . ARG A 1 98 ? -7.143 4.854 15.905 1.00 19.19 98 ARG A CA 1
ATOM 608 C C . ARG A 1 98 ? -7.016 5.389 17.335 1.00 21.36 98 ARG A C 1
ATOM 609 O O . ARG A 1 98 ? -7.828 6.206 17.776 1.00 22.96 98 ARG A O 1
ATOM 617 N N A ARG A 1 99 ? -5.998 4.914 18.047 0.50 19.28 99 ARG A N 1
ATOM 618 N N B ARG A 1 99 ? -5.988 4.928 18.043 0.50 19.28 99 ARG A N 1
ATOM 619 C CA A ARG A 1 99 ? -5.705 5.370 19.402 0.50 18.06 99 ARG A CA 1
ATOM 620 C CA B ARG A 1 99 ? -5.712 5.366 19.409 0.50 18.06 99 ARG A CA 1
ATOM 621 C C A ARG A 1 99 ? -5.307 6.841 19.404 0.50 19.32 99 ARG A C 1
ATOM 622 C C B ARG A 1 99 ? -5.246 6.820 19.452 0.50 19.22 99 ARG A C 1
ATOM 623 O O A ARG A 1 99 ? -5.784 7.630 20.223 0.50 19.29 99 ARG A O 1
ATOM 624 O O B ARG A 1 99 ? -5.623 7.578 20.348 0.50 18.95 99 ARG A O 1
ATOM 639 N N . LEU A 1 100 ? -4.424 7.204 18.480 1.00 18.73 100 LEU A N 1
ATOM 640 C CA . LEU A 1 100 ? -3.958 8.586 18.359 1.00 17.66 100 LEU A CA 1
ATOM 641 C C . LEU A 1 100 ? -5.108 9.556 18.071 1.00 22.27 100 LEU A C 1
ATOM 642 O O . LEU A 1 100 ? -5.187 10.645 18.651 1.00 22.52 100 LEU A O 1
ATOM 647 N N . ALA A 1 101 ? -6.006 9.154 17.176 1.00 19.71 101 ALA A N 1
ATOM 648 C CA . ALA A 1 101 ? -7.163 9.970 16.847 1.00 21.99 101 ALA A CA 1
ATOM 649 C C . ALA A 1 101 ? -8.011 10.218 18.094 1.00 23.21 101 ALA A C 1
ATOM 650 O O . ALA A 1 101 ? -8.536 11.310 18.281 1.00 27.44 101 ALA A O 1
ATOM 652 N N . ALA A 1 102 ? -8.121 9.207 18.954 1.00 22.91 102 ALA A N 1
ATOM 653 C CA . ALA A 1 102 ? -8.875 9.339 20.199 1.00 21.51 102 ALA A CA 1
ATOM 654 C C . ALA A 1 102 ? -8.197 10.318 21.154 1.00 23.08 102 ALA A C 1
ATOM 655 O O . ALA A 1 102 ? -8.849 11.151 21.769 1.00 25.29 102 ALA A O 1
ATOM 657 N N . ASP A 1 103 ? -6.883 10.216 21.274 1.00 21.75 103 ASP A N 1
ATOM 658 C CA . ASP A 1 103 ? -6.150 11.165 22.101 1.00 23.55 103 ASP A CA 1
ATOM 659 C C . ASP A 1 103 ? -6.270 12.579 21.540 1.00 21.97 103 ASP A C 1
ATOM 660 O O . ASP A 1 103 ? -6.340 13.553 22.291 1.00 23.09 103 ASP A O 1
ATOM 665 N N . ALA A 1 104 ? -6.308 12.687 20.219 1.00 20.56 104 ALA A N 1
ATOM 666 C CA . ALA A 1 104 ? -6.376 13.991 19.579 1.00 25.76 104 ALA A CA 1
ATOM 667 C C . ALA A 1 104 ? -7.693 14.682 19.916 1.00 25.80 104 ALA A C 1
ATOM 668 O O . ALA A 1 104 ? -7.710 15.852 20.292 1.00 25.39 104 ALA A O 1
ATOM 670 N N . ALA A 1 105 ? -8.791 13.943 19.797 1.00 24.54 105 ALA A N 1
ATOM 671 C CA . ALA A 1 105 ? -10.116 14.497 20.052 1.00 26.98 105 ALA A CA 1
ATOM 672 C C . ALA A 1 105 ? -10.296 14.906 21.516 1.00 32.40 105 ALA A C 1
ATOM 673 O O . ALA A 1 105 ? -10.885 15.944 21.803 1.00 37.56 105 ALA A O 1
ATOM 675 N N . ALA A 1 106 ? -9.792 14.094 22.440 1.00 29.98 106 ALA A N 1
ATOM 676 C CA . ALA A 1 106 ? -9.862 14.444 23.854 1.00 30.50 106 ALA A CA 1
ATOM 677 C C . ALA A 1 106 ? -9.152 15.776 24.115 1.00 32.19 106 ALA A C 1
ATOM 678 O O . ALA A 1 106 ? -9.571 16.550 24.980 1.00 32.24 106 ALA A O 1
ATOM 680 N N . ARG A 1 107 ? -8.083 16.038 23.362 1.00 27.65 107 ARG A N 1
ATOM 681 C CA . ARG A 1 107 ? -7.346 17.302 23.457 1.00 32.98 107 ARG A CA 1
ATOM 682 C C . ARG A 1 107 ? -7.942 18.413 22.600 1.00 35.36 107 ARG A C 1
ATOM 683 O O . ARG A 1 107 ? -7.399 19.518 22.564 1.00 36.67 107 ARG A O 1
ATOM 691 N N . HIS A 1 108 ? -9.013 18.108 21.873 1.00 30.97 108 HIS A N 1
ATOM 692 C CA . HIS A 1 108 ? -9.598 19.052 20.919 1.00 34.56 108 HIS A CA 1
ATOM 693 C C . HIS A 1 108 ? -8.627 19.447 19.809 1.00 33.49 108 HIS A C 1
ATOM 694 O O . HIS A 1 108 ? -8.687 20.555 19.279 1.00 32.09 108 HIS A O 1
ATOM 701 N N . LEU A 1 109 ? -7.726 18.527 19.471 1.00 30.46 109 LEU A N 1
ATOM 702 C CA . LEU A 1 109 ? -6.837 18.682 18.329 1.00 29.59 109 LEU A CA 1
ATOM 703 C C . LEU A 1 109 ? -7.428 17.902 17.160 1.00 27.90 109 LEU A C 1
ATOM 704 O O . LEU A 1 109 ? -7.546 16.677 17.217 1.00 26.44 109 LEU A O 1
ATOM 709 N N . PRO A 1 110 ? -7.824 18.619 16.103 1.00 22.68 110 PRO A N 1
ATOM 710 C CA . PRO A 1 110 ? -8.447 18.054 14.902 1.00 22.85 110 PRO A CA 1
ATOM 711 C C . PRO A 1 110 ? -7.492 17.109 14.189 1.00 25.55 110 PRO A C 1
ATOM 712 O O . PRO A 1 110 ? -6.343 17.476 13.957 1.00 25.19 110 PRO A O 1
ATOM 716 N N . PHE A 1 111 ? -7.960 15.911 13.848 1.00 21.08 111 PHE A N 1
ATOM 717 C CA . PHE A 1 111 ? -7.126 14.941 13.140 1.00 20.88 111 PHE A CA 1
ATOM 718 C C . PHE A 1 111 ? -7.808 14.581 11.827 1.00 19.47 111 PHE A C 1
ATOM 719 O O . PHE A 1 111 ? -8.855 13.940 11.827 1.00 22.30 111 PHE A O 1
ATOM 727 N N . PHE A 1 112 ? -7.210 14.996 10.711 1.00 19.97 112 PHE A N 1
ATOM 728 C CA . PHE A 1 112 ? -7.722 14.658 9.385 1.00 21.81 112 PHE A CA 1
ATOM 729 C C . PHE A 1 112 ? -7.076 13.375 8.860 1.00 21.86 112 PHE A C 1
ATOM 730 O O . PHE A 1 112 ? -5.856 13.300 8.725 1.00 26.46 112 PHE A O 1
ATOM 738 N N . LEU A 1 113 ? -7.899 12.373 8.567 1.00 21.07 113 LEU A N 1
ATOM 739 C CA . LEU A 1 113 ? -7.420 11.130 7.978 1.00 22.29 113 LEU A CA 1
ATOM 740 C C . LEU A 1 113 ? -7.786 11.049 6.503 1.00 23.33 113 LEU A C 1
ATOM 741 O O . LEU A 1 113 ? -8.963 11.108 6.146 1.00 27.62 113 LEU A O 1
ATOM 746 N N . PHE A 1 114 ? -6.773 10.903 5.652 1.00 19.77 114 PHE A N 1
ATOM 747 C CA . PHE A 1 114 ? -6.979 10.821 4.206 1.00 21.63 114 PHE A CA 1
ATOM 748 C C . PHE A 1 114 ? -6.517 9.464 3.673 1.00 23.51 114 PHE A C 1
ATOM 749 O O . PHE A 1 114 ? -5.346 9.100 3.813 1.00 21.97 114 PHE A O 1
ATOM 757 N N . THR A 1 115 ? -7.425 8.701 3.073 1.00 24.22 115 THR A N 1
ATOM 758 C CA . THR A 1 115 ? -7.046 7.384 2.570 1.00 29.93 115 THR A CA 1
ATOM 759 C C . THR A 1 115 ? -6.823 7.332 1.051 1.00 34.59 115 THR A C 1
ATOM 760 O O . THR A 1 115 ? -6.545 6.271 0.489 1.00 35.06 115 THR A O 1
ATOM 764 N N . GLY A 1 116 ? -6.915 8.486 0.401 1.00 32.39 116 GLY A N 1
ATOM 765 C CA . GLY A 1 116 ? -6.727 8.566 -1.038 1.00 37.98 116 GLY A CA 1
ATOM 766 C C . GLY A 1 116 ? -5.287 8.807 -1.456 1.00 39.08 116 GLY A C 1
ATOM 767 O O . GLY A 1 116 ? -4.915 8.527 -2.592 1.00 44.90 116 GLY A O 1
ATOM 768 N N . GLY A 1 117 ? -4.471 9.321 -0.542 1.00 36.11 117 GLY A N 1
ATOM 769 C CA . GLY A 1 117 ? -3.069 9.558 -0.834 1.00 32.87 117 GLY A CA 1
ATOM 770 C C . GLY A 1 117 ? -2.649 10.963 -0.456 1.00 29.64 117 GLY A C 1
ATOM 771 O O . GLY A 1 117 ? -3.489 11.775 -0.061 1.00 31.29 117 GLY A O 1
ATOM 772 N N . PRO A 1 118 ? -1.344 11.253 -0.567 1.00 33.00 118 PRO A N 1
ATOM 773 C CA . PRO A 1 118 ? -0.778 12.556 -0.198 1.00 30.65 118 PRO A CA 1
ATOM 774 C C . PRO A 1 118 ? -1.342 13.758 -0.975 1.00 29.66 118 PRO A C 1
ATOM 775 O O . PRO A 1 118 ? -1.242 14.869 -0.469 1.00 26.48 118 PRO A O 1
ATOM 779 N N . ALA A 1 119 ? -1.910 13.555 -2.162 1.00 28.79 119 ALA A N 1
ATOM 780 C CA . ALA A 1 119 ? -2.489 14.675 -2.918 1.00 29.89 119 ALA A CA 1
ATOM 781 C C . ALA A 1 119 ? -3.626 15.367 -2.156 1.00 28.07 119 ALA A C 1
ATOM 782 O O . ALA A 1 119 ? -3.963 16.523 -2.425 1.00 32.45 119 ALA A O 1
ATOM 784 N N . GLU A 1 120 ? -4.216 14.654 -1.205 1.00 30.79 120 GLU A N 1
ATOM 785 C CA . GLU A 1 120 ? -5.267 15.217 -0.366 1.00 31.59 120 GLU A CA 1
ATOM 786 C C . GLU A 1 120 ? -4.720 16.279 0.598 1.00 26.63 120 GLU A C 1
ATOM 787 O O . GLU A 1 120 ? -5.464 17.132 1.084 1.00 27.22 120 GLU A O 1
ATOM 793 N N . ILE A 1 121 ? -3.416 16.226 0.861 1.00 19.46 121 ILE A N 1
ATOM 794 C CA . ILE A 1 121 ? -2.766 17.140 1.803 1.00 19.96 121 ILE A CA 1
ATOM 795 C C . ILE A 1 121 ? -2.783 18.576 1.261 1.00 23.77 121 ILE A C 1
ATOM 796 O O . ILE A 1 121 ? -3.278 19.493 1.927 1.00 24.66 121 ILE A O 1
ATOM 801 N N . PRO A 1 122 ? -2.261 18.783 0.045 1.00 28.19 122 PRO A N 1
ATOM 802 C CA . PRO A 1 122 ? -2.341 20.146 -0.487 1.00 28.89 122 PRO A CA 1
ATOM 803 C C . PRO A 1 122 ? -3.784 20.604 -0.697 1.00 27.14 122 PRO A C 1
ATOM 804 O O . PRO A 1 122 ? -4.093 21.793 -0.536 1.00 25.28 122 PRO A O 1
ATOM 808 N N . ALA A 1 123 ? -4.660 19.674 -1.059 1.00 26.95 123 ALA A N 1
ATOM 809 C CA . ALA A 1 123 ? -6.066 20.008 -1.214 1.00 27.98 123 ALA A CA 1
ATOM 810 C C . ALA A 1 123 ? -6.615 20.595 0.084 1.00 27.11 123 ALA A C 1
ATOM 811 O O . ALA A 1 123 ? -7.295 21.621 0.066 1.00 25.19 123 ALA A O 1
ATOM 813 N N . LEU A 1 124 ? -6.319 19.940 1.207 1.00 25.72 124 LEU A N 1
ATOM 814 C CA . LEU A 1 124 ? -6.790 20.416 2.504 1.00 26.68 124 LEU A CA 1
ATOM 815 C C . LEU A 1 124 ? -6.193 21.779 2.843 1.00 24.04 124 LEU A C 1
ATOM 816 O O . LEU A 1 124 ? -6.901 22.694 3.262 1.00 26.50 124 LEU A O 1
ATOM 821 N N . VAL A 1 125 ? -4.886 21.911 2.648 1.00 20.95 125 VAL A N 1
ATOM 822 C CA . VAL A 1 125 ? -4.189 23.149 2.958 1.00 23.92 125 VAL A CA 1
ATOM 823 C C . VAL A 1 125 ? -4.855 24.337 2.258 1.00 27.73 125 VAL A C 1
ATOM 824 O O . VAL A 1 125 ? -4.982 25.425 2.837 1.00 28.75 125 VAL A O 1
ATOM 828 N N . GLN A 1 126 ? -5.311 24.121 1.025 1.00 26.32 126 GLN A N 1
ATOM 829 C CA . GLN A 1 126 ? -5.956 25.191 0.258 1.00 26.25 126 GLN A CA 1
ATOM 830 C C . GLN A 1 126 ? -7.390 25.488 0.699 1.00 26.99 126 GLN A C 1
ATOM 831 O O . GLN A 1 126 ? -7.788 26.650 0.737 1.00 28.06 126 GLN A O 1
ATOM 837 N N . ARG A 1 127 ? -8.156 24.452 1.042 1.00 25.03 127 ARG A N 1
ATOM 838 C CA . ARG A 1 127 ? -9.524 24.649 1.533 1.00 24.60 127 ARG A CA 1
ATOM 839 C C . ARG A 1 127 ? -9.511 25.466 2.829 1.00 30.06 127 ARG A C 1
ATOM 840 O O . ARG A 1 127 ? -10.362 26.331 3.041 1.00 32.17 127 ARG A O 1
ATOM 848 N N . LEU A 1 128 ? -8.538 25.180 3.690 1.00 29.06 128 LEU A N 1
ATOM 849 C CA . LEU A 1 128 ? -8.451 25.807 5.003 1.00 25.71 128 LEU A CA 1
ATOM 850 C C . LEU A 1 128 ? -7.841 27.194 4.931 1.00 27.62 128 LEU A C 1
ATOM 851 O O . LEU A 1 128 ? -7.878 27.945 5.905 1.00 29.94 128 LEU A O 1
ATOM 856 N N . GLY A 1 129 ? -7.249 27.522 3.788 1.00 26.16 129 GLY A N 1
ATOM 857 C CA . GLY A 1 129 ? -6.459 28.731 3.682 1.00 25.83 129 GLY A CA 1
ATOM 858 C C . GLY A 1 129 ? -5.308 28.722 4.673 1.00 28.69 129 GLY A C 1
ATOM 859 O O . GLY A 1 129 ? -5.080 29.711 5.367 1.00 28.15 129 GLY A O 1
ATOM 860 N N . ALA A 1 130 ? -4.585 27.604 4.727 1.00 28.15 130 ALA A N 1
ATOM 861 C CA . ALA A 1 130 ? -3.488 27.428 5.678 1.00 24.39 130 ALA A CA 1
ATOM 862 C C . ALA A 1 130 ? -2.333 28.383 5.391 1.00 24.42 130 ALA A C 1
ATOM 863 O O . ALA A 1 130 ? -2.051 28.713 4.238 1.00 27.60 130 ALA A O 1
ATOM 865 N N A SER A 1 131 ? -1.679 28.834 6.452 0.50 20.13 131 SER A N 1
ATOM 866 N N B SER A 1 131 ? -1.670 28.832 6.450 0.50 20.15 131 SER A N 1
ATOM 867 C CA A SER A 1 131 ? -0.515 29.698 6.324 0.50 21.38 131 SER A CA 1
ATOM 868 C CA B SER A 1 131 ? -0.509 29.706 6.310 0.50 21.37 131 SER A CA 1
ATOM 869 C C A SER A 1 131 ? 0.739 28.850 6.185 0.50 20.76 131 SER A C 1
ATOM 870 C C B SER A 1 131 ? 0.780 28.896 6.252 0.50 20.83 131 SER A C 1
ATOM 871 O O A SER A 1 131 ? 1.634 29.169 5.407 0.50 22.09 131 SER A O 1
ATOM 872 O O B SER A 1 131 ? 1.742 29.289 5.596 0.50 21.62 131 SER A O 1
ATOM 877 N N . THR A 1 132 ? 0.801 27.766 6.951 1.00 21.92 132 THR A N 1
ATOM 878 C CA . THR A 1 132 ? 1.982 26.913 6.948 1.00 19.75 132 THR A CA 1
ATOM 879 C C . THR A 1 132 ? 1.644 25.426 6.958 1.00 22.06 132 THR A C 1
ATOM 880 O O . THR A 1 132 ? 0.752 24.991 7.678 1.00 19.80 132 THR A O 1
ATOM 884 N N . LEU A 1 133 ? 2.369 24.661 6.148 1.00 19.41 133 LEU A N 1
ATOM 885 C CA . LEU A 1 133 ? 2.354 23.208 6.226 1.00 18.38 133 LEU A CA 1
ATOM 886 C C . LEU A 1 133 ? 3.663 22.754 6.859 1.00 17.88 133 LEU A C 1
ATOM 887 O O . LEU A 1 133 ? 4.734 23.154 6.414 1.00 19.95 133 LEU A O 1
ATOM 892 N N . VAL A 1 134 ? 3.580 21.930 7.899 1.00 13.50 134 VAL A N 1
ATOM 893 C CA . VAL A 1 134 ? 4.778 21.368 8.518 1.00 14.87 134 VAL A CA 1
ATOM 894 C C . VAL A 1 134 ? 4.822 19.876 8.245 1.00 12.84 134 VAL A C 1
ATOM 895 O O . VAL A 1 134 ? 3.865 19.173 8.515 1.00 15.78 134 VAL A O 1
ATOM 899 N N . ALA A 1 135 ? 5.931 19.382 7.709 1.00 12.81 135 ALA A N 1
ATOM 900 C CA . ALA A 1 135 ? 6.063 17.934 7.522 1.00 15.50 135 ALA A CA 1
ATOM 901 C C . ALA A 1 135 ? 7.151 17.376 8.427 1.00 18.30 135 ALA A C 1
ATOM 902 O O . ALA A 1 135 ? 8.043 18.113 8.834 1.00 18.82 135 ALA A O 1
ATOM 904 N N . ASP A 1 136 ? 7.068 16.088 8.750 1.00 15.92 136 ASP A N 1
ATOM 905 C CA . ASP A 1 136 ? 8.167 15.405 9.420 1.00 14.66 136 ASP A CA 1
ATOM 906 C C . ASP A 1 136 ? 9.126 14.808 8.381 1.00 14.89 136 ASP A C 1
ATOM 907 O O . ASP A 1 136 ? 8.980 15.054 7.176 1.00 15.46 136 ASP A O 1
ATOM 912 N N . PHE A 1 137 ? 10.139 14.085 8.843 1.00 12.46 137 PHE A N 1
ATOM 913 C CA . PHE A 1 137 ? 11.230 13.666 7.965 1.00 14.09 137 PHE A CA 1
ATOM 914 C C . PHE A 1 137 ? 11.454 12.172 7.866 1.00 15.32 137 PHE A C 1
ATOM 915 O O . PHE A 1 137 ? 11.520 11.471 8.878 1.00 15.45 137 PHE A O 1
ATOM 923 N N . SER A 1 138 ? 11.594 11.702 6.630 1.00 11.70 138 SER A N 1
ATOM 924 C CA . SER A 1 138 ? 12.065 10.343 6.348 1.00 12.73 138 SER A CA 1
ATOM 925 C C . SER A 1 138 ? 12.944 10.388 5.113 1.00 14.18 138 SER A C 1
ATOM 926 O O . SER A 1 138 ? 12.650 11.122 4.177 1.00 15.15 138 SER A O 1
ATOM 929 N N . PRO A 1 139 ? 14.028 9.595 5.094 1.00 14.46 139 PRO A N 1
ATOM 930 C CA . PRO A 1 139 ? 14.897 9.589 3.915 1.00 13.15 139 PRO A CA 1
ATOM 931 C C . PRO A 1 139 ? 14.432 8.612 2.834 1.00 12.60 139 PRO A C 1
ATOM 932 O O . PRO A 1 139 ? 15.052 8.528 1.768 1.00 17.34 139 PRO A O 1
ATOM 936 N N . LEU A 1 140 ? 13.377 7.853 3.096 1.00 11.42 140 LEU A N 1
ATOM 937 C CA . LEU A 1 140 ? 12.976 6.831 2.126 1.00 13.75 140 LEU A CA 1
ATOM 938 C C . LEU A 1 140 ? 12.437 7.498 0.856 1.00 12.23 140 LEU A C 1
ATOM 939 O O . LEU A 1 140 ? 11.679 8.472 0.928 1.00 14.87 140 LEU A O 1
ATOM 944 N N . ARG A 1 141 ? 12.798 6.970 -0.308 1.00 13.89 141 ARG A N 1
ATOM 945 C CA . ARG A 1 141 ? 12.463 7.663 -1.538 1.00 16.80 141 ARG A CA 1
ATOM 946 C C . ARG A 1 141 ? 10.959 7.883 -1.785 1.00 14.18 141 ARG A C 1
ATOM 947 O O . ARG A 1 141 ? 10.587 8.947 -2.270 1.00 15.72 141 ARG A O 1
ATOM 955 N N . PRO A 1 142 ? 10.084 6.906 -1.452 1.00 13.78 142 PRO A N 1
ATOM 956 C CA . PRO A 1 142 ? 8.685 7.242 -1.768 1.00 15.28 142 PRO A CA 1
ATOM 957 C C . PRO A 1 142 ? 8.122 8.380 -0.921 1.00 16.55 142 PRO A C 1
ATOM 958 O O . PRO A 1 142 ? 7.208 9.095 -1.369 1.00 16.76 142 PRO A O 1
ATOM 962 N N . VAL A 1 143 ? 8.650 8.543 0.287 1.00 16.67 143 VAL A N 1
ATOM 963 C CA . VAL A 1 143 ? 8.206 9.621 1.162 1.00 17.98 143 VAL A CA 1
ATOM 964 C C . VAL A 1 143 ? 8.742 10.978 0.706 1.00 19.05 143 VAL A C 1
ATOM 965 O O . VAL A 1 143 ? 7.995 11.950 0.612 1.00 16.68 143 VAL A O 1
ATOM 969 N N . ARG A 1 144 ? 10.050 11.033 0.450 1.00 17.27 144 ARG A N 1
ATOM 970 C CA . ARG A 1 144 ? 10.694 12.217 -0.092 1.00 15.81 144 ARG A CA 1
ATOM 971 C C . ARG A 1 144 ? 10.026 12.655 -1.388 1.00 17.39 144 ARG A C 1
ATOM 972 O O . ARG A 1 144 ? 9.819 13.841 -1.594 1.00 19.80 144 ARG A O 1
ATOM 980 N N . GLU A 1 145 ? 9.677 11.706 -2.250 1.00 16.67 145 GLU A N 1
ATOM 981 C CA . GLU A 1 145 ? 9.053 12.058 -3.522 1.00 17.85 145 GLU A CA 1
ATOM 982 C C . GLU A 1 145 ? 7.648 12.600 -3.306 1.00 20.60 145 GLU A C 1
ATOM 983 O O . GLU A 1 145 ? 7.223 13.533 -3.989 1.00 22.08 145 GLU A O 1
ATOM 989 N N . ALA A 1 146 ? 6.936 12.033 -2.336 1.00 14.82 146 ALA A N 1
ATOM 990 C CA . ALA A 1 146 ? 5.602 12.537 -2.027 1.00 17.40 146 ALA A CA 1
ATOM 991 C C . ALA A 1 146 ? 5.672 13.944 -1.443 1.00 17.91 146 ALA A C 1
ATOM 992 O O . ALA A 1 146 ? 4.818 14.776 -1.743 1.00 19.38 146 ALA A O 1
ATOM 994 N N . LEU A 1 147 ? 6.677 14.219 -0.604 1.00 14.78 147 LEU A N 1
ATOM 995 C CA . LEU A 1 147 ? 6.796 15.561 -0.046 1.00 17.49 147 LEU A CA 1
ATOM 996 C C . LEU A 1 147 ? 7.086 16.543 -1.167 1.00 19.12 147 LEU A C 1
ATOM 997 O O . LEU A 1 147 ? 6.458 17.598 -1.259 1.00 21.57 147 LEU A O 1
ATOM 1002 N N . ASP A 1 148 ? 8.054 16.193 -2.012 1.00 18.67 148 ASP A N 1
ATOM 1003 C CA . ASP A 1 148 ? 8.434 17.050 -3.132 1.00 22.80 148 ASP A CA 1
ATOM 1004 C C . ASP A 1 148 ? 7.258 17.368 -4.040 1.00 22.81 148 ASP A C 1
ATOM 1005 O O . ASP A 1 148 ? 7.143 18.497 -4.512 1.00 23.56 148 ASP A O 1
ATOM 1010 N N . ALA A 1 149 ? 6.394 16.382 -4.288 1.00 25.75 149 ALA A N 1
ATOM 1011 C CA . ALA A 1 149 ? 5.237 16.581 -5.169 1.00 24.02 149 ALA A CA 1
ATOM 1012 C C . ALA A 1 149 ? 4.217 17.507 -4.525 1.00 27.79 149 ALA A C 1
ATOM 1013 O O . ALA A 1 149 ? 3.582 18.309 -5.201 1.00 30.18 149 ALA A O 1
ATOM 1015 N N . VAL A 1 150 ? 4.044 17.372 -3.218 1.00 22.27 150 VAL A N 1
ATOM 1016 C CA . VAL A 1 150 ? 3.171 18.268 -2.475 1.00 19.11 150 VAL A CA 1
ATOM 1017 C C . VAL A 1 150 ? 3.709 19.691 -2.451 1.00 23.57 150 VAL A C 1
ATOM 1018 O O . VAL A 1 150 ? 2.945 20.654 -2.571 1.00 23.68 150 VAL A O 1
ATOM 1022 N N . VAL A 1 151 ? 5.024 19.822 -2.301 1.00 21.64 151 VAL A N 1
ATOM 1023 C CA . VAL A 1 151 ? 5.672 21.130 -2.306 1.00 19.31 151 VAL A CA 1
ATOM 1024 C C . VAL A 1 151 ? 5.471 21.801 -3.662 1.00 23.59 151 VAL A C 1
ATOM 1025 O O . VAL A 1 151 ? 5.138 22.985 -3.735 1.00 25.60 151 VAL A O 1
ATOM 1029 N N . GLY A 1 152 ? 5.634 21.023 -4.728 1.00 23.95 152 GLY A N 1
ATOM 1030 C CA . GLY A 1 152 ? 5.410 21.523 -6.075 1.00 26.40 152 GLY A CA 1
ATOM 1031 C C . GLY A 1 152 ? 3.964 21.910 -6.334 1.00 30.09 152 GLY A C 1
ATOM 1032 O O . GLY A 1 152 ? 3.700 22.917 -6.985 1.00 30.80 152 GLY A O 1
ATOM 1033 N N . ASP A 1 153 ? 3.025 21.107 -5.842 1.00 29.19 153 ASP A N 1
ATOM 1034 C CA . ASP A 1 153 ? 1.608 21.432 -5.978 1.00 31.31 153 ASP A CA 1
ATOM 1035 C C . ASP A 1 153 ? 1.316 22.765 -5.296 1.00 29.17 153 ASP A C 1
ATOM 1036 O O . ASP A 1 153 ? 0.672 23.645 -5.872 1.00 28.59 153 ASP A O 1
ATOM 1041 N N . LEU A 1 154 ? 1.793 22.917 -4.065 1.00 23.81 154 LEU A N 1
ATOM 1042 C CA . LEU A 1 154 ? 1.592 24.169 -3.340 1.00 24.35 154 LEU A CA 1
ATOM 1043 C C . LEU A 1 154 ? 2.334 25.340 -3.974 1.00 24.95 154 LEU A C 1
ATOM 1044 O O . LEU A 1 154 ? 1.831 26.461 -3.985 1.00 23.75 154 LEU A O 1
ATOM 1049 N N . ARG A 1 155 ? 3.536 25.097 -4.477 1.00 24.53 155 ARG A N 1
ATOM 1050 C CA . ARG A 1 155 ? 4.301 26.179 -5.090 1.00 28.37 155 ARG A CA 1
ATOM 1051 C C . ARG A 1 155 ? 3.515 26.799 -6.247 1.00 31.04 155 ARG A C 1
ATOM 1052 O O . ARG A 1 155 ? 3.505 28.021 -6.438 1.00 32.94 155 ARG A O 1
ATOM 1060 N N . ARG A 1 156 ? 2.851 25.942 -7.008 1.00 33.06 156 ARG A N 1
ATOM 1061 C CA . ARG A 1 156 ? 2.152 26.364 -8.214 1.00 34.69 156 ARG A CA 1
ATOM 1062 C C . ARG A 1 156 ? 0.768 26.956 -7.937 1.00 35.10 156 ARG A C 1
ATOM 1063 O O . ARG A 1 156 ? 0.347 27.894 -8.616 1.00 37.01 156 ARG A O 1
ATOM 1071 N N . GLU A 1 157 ? 0.073 26.422 -6.937 1.00 34.88 157 GLU A N 1
ATOM 1072 C CA . GLU A 1 157 ? -1.311 26.812 -6.669 1.00 36.41 157 GLU A CA 1
ATOM 1073 C C . GLU A 1 157 ? -1.493 27.702 -5.441 1.00 36.44 157 GLU A C 1
ATOM 1074 O O . GLU A 1 157 ? -2.516 28.379 -5.307 1.00 35.03 157 GLU A O 1
ATOM 1080 N N . ALA A 1 158 ? -0.511 27.700 -4.546 1.00 33.23 158 ALA A N 1
ATOM 1081 C CA . ALA A 1 158 ? -0.579 28.515 -3.338 1.00 32.32 158 ALA A CA 1
ATOM 1082 C C . ALA A 1 158 ? 0.812 28.924 -2.849 1.00 32.64 158 ALA A C 1
ATOM 1083 O O . ALA A 1 158 ? 1.229 2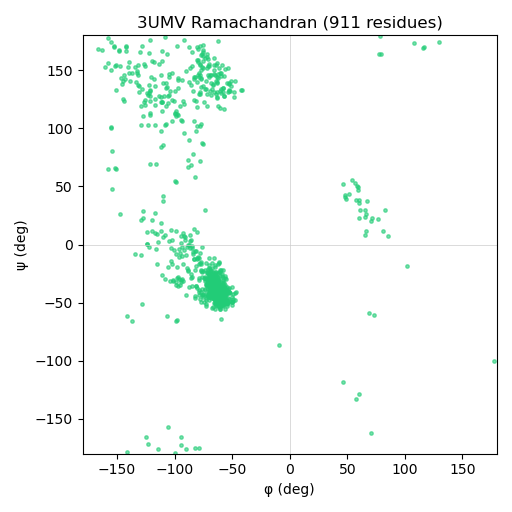8.533 -1.754 1.00 31.73 158 ALA A O 1
ATOM 1085 N N . PRO A 1 159 ? 1.527 29.734 -3.651 1.00 29.47 159 PRO A N 1
ATOM 1086 C CA . PRO A 1 159 ? 2.916 30.101 -3.341 1.00 27.48 159 PRO A CA 1
ATOM 1087 C C . PRO A 1 159 ? 3.057 30.870 -2.025 1.00 30.23 159 PRO A C 1
ATOM 1088 O O . PRO A 1 159 ? 4.163 30.993 -1.488 1.00 30.99 159 PRO A O 1
ATOM 1092 N N . GLY A 1 160 ? 1.945 31.374 -1.504 1.00 32.51 160 GLY A N 1
ATOM 1093 C CA . GLY A 1 160 ? 1.971 32.102 -0.249 1.00 31.95 160 GLY A CA 1
ATOM 1094 C C . GLY A 1 160 ? 2.082 31.170 0.947 1.00 31.41 160 GLY A C 1
ATOM 1095 O O . GLY A 1 160 ? 2.410 31.603 2.052 1.00 31.09 160 GLY A O 1
ATOM 1096 N N . VAL A 1 161 ? 1.802 29.888 0.729 1.00 27.02 161 VAL A N 1
ATOM 1097 C CA . VAL A 1 161 ? 1.853 28.918 1.822 1.00 24.82 161 VAL A CA 1
ATOM 1098 C C . VAL A 1 161 ? 3.282 28.521 2.124 1.00 25.58 161 VAL A C 1
ATOM 1099 O O . VAL A 1 161 ? 4.036 28.132 1.229 1.00 26.04 161 VAL A O 1
ATOM 1103 N N . ALA A 1 162 ? 3.641 28.603 3.398 1.00 23.64 162 ALA A N 1
ATOM 1104 C CA . ALA A 1 162 ? 4.972 28.230 3.833 1.00 22.92 162 ALA A CA 1
ATOM 1105 C C . ALA A 1 162 ? 5.026 26.718 4.035 1.00 22.41 162 ALA A C 1
ATOM 1106 O O . ALA A 1 162 ? 4.046 26.103 4.453 1.00 21.53 162 ALA A O 1
ATOM 1108 N N . VAL A 1 163 ? 6.163 26.117 3.714 1.00 18.68 163 VAL A N 1
ATOM 1109 C CA . VAL A 1 163 ? 6.345 24.690 3.983 1.00 21.37 163 VAL A CA 1
ATOM 1110 C C . VAL A 1 163 ? 7.626 24.477 4.783 1.00 20.22 163 VAL A C 1
ATOM 1111 O O . VAL A 1 163 ? 8.715 24.874 4.345 1.00 21.37 163 VAL A O 1
ATOM 1115 N N . HIS A 1 164 ? 7.501 23.854 5.958 1.00 19.53 164 HIS A N 1
ATOM 1116 C CA . HIS A 1 164 ? 8.658 23.566 6.800 1.00 17.01 164 HIS A CA 1
ATOM 1117 C C . HIS A 1 164 ? 8.734 22.063 6.993 1.00 16.40 164 HIS A C 1
ATOM 1118 O O . HIS A 1 164 ? 7.698 21.398 7.083 1.00 15.71 164 HIS A O 1
ATOM 1125 N N . GLN A 1 165 ? 9.949 21.534 7.049 1.00 15.67 165 GLN A N 1
ATOM 1126 C CA . GLN A 1 165 ? 10.150 20.134 7.435 1.00 16.49 165 GLN A CA 1
ATOM 1127 C C . GLN A 1 165 ? 10.961 20.057 8.720 1.00 18.61 165 GLN A C 1
ATOM 1128 O O . GLN A 1 165 ? 11.958 20.752 8.889 1.00 19.50 165 GLN A O 1
ATOM 1134 N N . VAL A 1 166 ? 10.535 19.196 9.631 1.00 19.25 166 VAL A N 1
ATOM 1135 C CA . VAL A 1 166 ? 11.194 19.078 10.915 1.00 13.67 166 VAL A CA 1
ATOM 1136 C C . VAL A 1 166 ? 11.656 17.636 11.068 1.00 13.84 166 VAL A C 1
ATOM 1137 O O . VAL A 1 166 ? 10.883 16.717 10.818 1.00 16.57 166 VAL A O 1
ATOM 1141 N N . ASP A 1 167 ? 12.921 17.430 11.429 1.00 11.24 167 ASP A N 1
ATOM 1142 C CA . ASP A 1 167 ? 13.344 16.089 11.806 1.00 11.38 167 ASP A CA 1
ATOM 1143 C C . ASP A 1 167 ? 12.859 15.808 13.216 1.00 13.56 167 ASP A C 1
ATOM 1144 O O . ASP A 1 167 ? 13.416 16.318 14.203 1.00 16.94 167 ASP A O 1
ATOM 1149 N N . ALA A 1 168 ? 11.798 15.010 13.299 1.00 13.95 168 ALA A N 1
ATOM 1150 C CA . ALA A 1 168 ? 11.202 14.627 14.570 1.00 11.66 168 ALA A CA 1
ATOM 1151 C C . ALA A 1 168 ? 11.633 13.228 14.989 1.00 16.18 168 ALA A C 1
ATOM 1152 O O . ALA A 1 168 ? 11.272 12.769 16.071 1.00 16.10 168 ALA A O 1
ATOM 1154 N N . HIS A 1 169 ? 12.384 12.544 14.136 1.00 13.44 169 HIS A N 1
ATOM 1155 C CA . HIS A 1 169 ? 12.707 11.134 14.382 1.00 13.95 169 HIS A CA 1
ATOM 1156 C C . HIS A 1 169 ? 14.095 10.935 14.994 1.00 12.42 169 HIS A C 1
ATOM 1157 O O . HIS A 1 169 ? 14.320 10.007 15.771 1.00 17.24 169 HIS A O 1
ATOM 1164 N N . ASN A 1 170 ? 15.035 11.797 14.640 1.00 14.25 170 ASN A N 1
ATOM 1165 C CA . ASN A 1 170 ? 16.402 11.629 15.088 1.00 12.87 170 ASN A CA 1
ATOM 1166 C C . ASN A 1 170 ? 16.707 12.588 16.244 1.00 14.04 170 ASN A C 1
ATOM 1167 O O . ASN A 1 170 ? 16.159 13.684 16.290 1.00 18.27 170 ASN A O 1
ATOM 1172 N N . VAL A 1 171 ? 17.577 12.170 17.164 1.00 15.03 171 VAL A N 1
ATOM 1173 C CA . VAL A 1 171 ? 18.026 13.046 18.244 1.00 15.14 171 VAL A CA 1
ATOM 1174 C C . VAL A 1 171 ? 18.794 14.212 17.657 1.00 15.60 171 VAL A C 1
ATOM 1175 O O . VAL A 1 171 ? 18.537 15.370 17.992 1.00 14.73 171 VAL A O 1
ATOM 1179 N N . VAL A 1 172 ? 19.759 13.903 16.796 1.00 17.92 172 VAL A N 1
ATOM 1180 C CA . VAL A 1 172 ? 20.506 14.943 16.112 1.00 17.56 172 VAL A CA 1
ATOM 1181 C C . VAL A 1 172 ? 19.942 15.032 14.697 1.00 14.07 172 VAL A C 1
ATOM 1182 O O . VAL A 1 172 ? 19.889 14.028 13.983 1.00 12.47 172 VAL A O 1
ATOM 1186 N N . PRO A 1 173 ? 19.500 16.224 14.280 1.00 16.20 173 PRO A N 1
ATOM 1187 C CA . PRO A 1 173 ? 18.903 16.360 12.944 1.00 13.33 173 PRO A CA 1
ATOM 1188 C C . PRO A 1 173 ? 19.786 15.765 11.862 1.00 15.04 173 PRO A C 1
ATOM 1189 O O . PRO A 1 173 ? 21.007 15.963 11.890 1.00 16.19 173 PRO A O 1
ATOM 1193 N N . VAL A 1 174 ? 19.179 15.027 10.932 1.00 16.27 174 VAL A N 1
ATOM 1194 C CA . VAL A 1 174 ? 19.936 14.300 9.913 1.00 14.00 174 VAL A CA 1
ATOM 1195 C C . VAL A 1 174 ? 20.884 15.197 9.088 1.00 17.96 174 VAL A C 1
ATOM 1196 O O . VAL A 1 174 ? 22.005 14.788 8.763 1.00 19.46 174 VAL A O 1
ATOM 1200 N N . TRP A 1 175 ? 20.449 16.411 8.755 1.00 19.70 175 TRP A N 1
ATOM 1201 C CA . TRP A 1 175 ? 21.271 17.301 7.925 1.00 21.70 175 TRP A CA 1
ATOM 1202 C C . TRP A 1 175 ? 22.354 18.008 8.745 1.00 21.55 175 TRP A C 1
ATOM 1203 O O . TRP A 1 175 ? 23.288 18.596 8.195 1.00 22.67 175 TRP A O 1
ATOM 1214 N N . THR A 1 176 ? 22.238 17.919 10.066 1.00 16.91 176 THR A N 1
ATOM 1215 C CA . THR A 1 176 ? 23.195 18.533 10.975 1.00 19.82 176 THR A CA 1
ATOM 1216 C C . THR A 1 176 ? 24.219 17.519 11.488 1.00 19.18 176 THR A C 1
ATOM 1217 O O . THR A 1 176 ? 25.390 17.850 11.683 1.00 23.42 176 THR A O 1
ATOM 1221 N N . ALA A 1 177 ? 23.796 16.270 11.684 1.00 15.78 177 ALA A N 1
ATOM 1222 C CA . ALA A 1 177 ? 24.689 15.275 12.295 1.00 16.14 177 ALA A CA 1
ATOM 1223 C C . ALA A 1 177 ? 25.977 15.139 11.494 1.00 21.51 177 ALA A C 1
ATOM 1224 O O . ALA A 1 177 ? 27.081 15.114 12.043 1.00 20.27 177 ALA A O 1
ATOM 1226 N N . SER A 1 178 ? 25.808 15.016 10.185 1.00 25.32 178 SER A N 1
ATOM 1227 C CA . SER A 1 178 ? 26.918 15.007 9.258 1.00 21.70 178 SER A CA 1
ATOM 1228 C C . SER A 1 178 ? 26.459 15.651 7.964 1.00 21.37 178 SER A C 1
ATOM 1229 O O . SER A 1 178 ? 25.261 15.662 7.643 1.00 19.62 178 SER A O 1
ATOM 1232 N N . ALA A 1 179 ? 27.412 16.217 7.242 1.00 17.88 179 ALA A N 1
ATOM 1233 C CA . ALA A 1 179 ? 27.143 16.809 5.944 1.00 17.18 179 ALA A CA 1
ATOM 1234 C C . ALA A 1 179 ? 27.296 15.774 4.835 1.00 18.57 179 ALA A C 1
ATOM 1235 O O . ALA A 1 179 ? 27.073 16.078 3.661 1.00 24.66 179 ALA A O 1
ATOM 1237 N N . LYS A 1 180 ? 27.679 14.553 5.201 1.00 18.45 180 LYS A N 1
ATOM 1238 C CA . LYS A 1 180 ? 27.901 13.519 4.191 1.00 21.51 180 LYS A CA 1
ATOM 1239 C C . LYS A 1 180 ? 27.571 12.125 4.715 1.00 18.75 180 LYS A C 1
ATOM 1240 O O . LYS A 1 180 ? 27.381 11.947 5.910 1.00 16.45 180 LYS A O 1
ATOM 1246 N N . MET A 1 181 ? 27.480 11.151 3.814 1.00 18.33 181 MET A N 1
ATOM 1247 C CA . MET A 1 181 ? 27.293 9.773 4.240 1.00 15.46 181 MET A CA 1
ATOM 1248 C C . MET A 1 181 ? 28.569 9.320 4.943 1.00 19.02 181 MET A C 1
ATOM 1249 O O . MET A 1 181 ? 29.673 9.501 4.432 1.00 22.53 181 MET A O 1
ATOM 1254 N N . GLU A 1 182 ? 28.425 8.767 6.141 1.00 15.10 182 GLU A N 1
ATOM 1255 C CA . GLU A 1 182 ? 29.582 8.357 6.927 1.00 15.33 182 GLU A CA 1
ATOM 1256 C C . GLU A 1 182 ? 29.991 6.913 6.659 1.00 18.16 182 GLU A C 1
ATOM 1257 O O . GLU A 1 182 ? 29.145 6.072 6.358 1.00 20.61 182 GLU A O 1
ATOM 1263 N N . TYR A 1 183 ? 31.284 6.627 6.774 1.00 18.34 183 TYR A N 1
ATOM 1264 C CA . TYR A 1 183 ? 31.770 5.267 6.528 1.00 17.79 183 TYR A CA 1
ATOM 1265 C C . TYR A 1 183 ? 31.214 4.230 7.521 1.00 17.65 183 TYR A C 1
ATOM 1266 O O . TYR A 1 183 ? 30.840 3.117 7.133 1.00 16.71 183 TYR A O 1
ATOM 1275 N N . SER A 1 184 ? 31.150 4.595 8.794 1.00 13.85 184 SER A N 1
ATOM 1276 C CA . SER A 1 184 ? 30.786 3.645 9.838 1.00 14.16 184 SER A CA 1
ATOM 1277 C C . SER A 1 184 ? 30.244 4.299 11.108 1.00 14.32 184 SER A C 1
ATOM 1278 O O . SER A 1 184 ? 30.203 5.538 11.235 1.00 15.30 184 SER A O 1
ATOM 1281 N N . ALA A 1 185 ? 29.860 3.454 12.062 1.00 15.63 185 ALA A N 1
ATOM 1282 C CA . ALA A 1 185 ? 29.398 3.929 13.357 1.00 19.32 185 ALA A CA 1
ATOM 1283 C C . ALA A 1 185 ? 30.489 4.728 14.038 1.00 19.14 185 ALA A C 1
ATOM 1284 O O . ALA A 1 185 ? 30.217 5.747 14.655 1.00 23.83 185 ALA A O 1
ATOM 1286 N N . LYS A 1 186 ? 31.730 4.271 13.931 1.00 18.20 186 LYS A N 1
ATOM 1287 C CA . LYS A 1 186 ? 32.823 4.998 14.566 1.00 20.55 186 LYS A CA 1
ATOM 1288 C C . LYS A 1 186 ? 32.907 6.444 14.087 1.00 22.17 186 LYS A C 1
ATOM 1289 O O . LYS A 1 186 ? 32.951 7.386 14.899 1.00 22.76 186 LYS A O 1
ATOM 1295 N N . THR A 1 187 ? 32.930 6.635 12.776 1.00 22.44 187 THR A N 1
ATOM 1296 C CA . THR A 1 187 ? 33.091 7.981 12.232 1.00 20.70 187 THR A CA 1
ATOM 1297 C C . THR A 1 187 ? 31.841 8.825 12.460 1.00 21.81 187 THR A C 1
ATOM 1298 O O . THR A 1 187 ? 31.921 10.026 12.688 1.00 22.63 187 THR A O 1
ATOM 1302 N N . PHE A 1 188 ? 30.684 8.179 12.421 1.00 15.90 188 PHE A N 1
ATOM 1303 C CA . PHE A 1 188 ? 29.437 8.862 12.710 1.00 14.67 188 PHE A CA 1
ATOM 1304 C C . PHE A 1 188 ? 29.371 9.274 14.190 1.00 16.70 188 PHE A C 1
ATOM 1305 O O . PHE A 1 188 ? 29.006 10.406 14.515 1.00 18.82 188 PHE A O 1
ATOM 1313 N N . ARG A 1 189 ? 29.760 8.367 15.086 1.00 18.38 189 ARG A N 1
ATOM 1314 C CA . ARG A 1 189 ? 29.784 8.676 16.521 1.00 20.35 189 ARG A CA 1
ATOM 1315 C C . ARG A 1 189 ? 30.693 9.865 16.832 1.00 21.90 189 ARG A C 1
ATOM 1316 O O . ARG A 1 189 ? 30.386 10.686 17.701 1.00 24.17 189 ARG A O 1
ATOM 1324 N N . GLY A 1 190 ? 31.811 9.961 16.125 1.00 21.77 190 GLY A N 1
ATOM 1325 C CA . GLY A 1 190 ? 32.744 11.051 16.338 1.00 24.14 190 GLY A CA 1
ATOM 1326 C C . GLY A 1 190 ? 32.049 12.390 16.156 1.00 24.45 190 GLY A C 1
ATOM 1327 O O . GLY A 1 190 ? 32.279 13.332 16.906 1.00 27.24 190 GLY A O 1
ATOM 1328 N N . LYS A 1 191 ? 31.172 12.472 15.168 1.00 26.69 191 LYS A N 1
ATOM 1329 C CA . LYS A 1 191 ? 30.471 13.722 14.905 1.00 25.25 191 LYS A CA 1
ATOM 1330 C C . LYS A 1 191 ? 29.316 14.000 15.864 1.00 25.25 191 LYS A C 1
ATOM 1331 O O . LYS A 1 191 ? 29.205 15.103 16.396 1.00 29.30 191 LYS A O 1
ATOM 1337 N N . VAL A 1 192 ? 28.470 13.006 16.109 1.00 19.83 192 VAL A N 1
ATOM 1338 C CA . VAL A 1 192 ? 27.295 13.241 16.941 1.00 22.01 192 VAL A CA 1
ATOM 1339 C C . VAL A 1 192 ? 27.610 13.380 18.439 1.00 17.70 192 VAL A C 1
ATOM 1340 O O . VAL A 1 192 ? 26.919 14.098 19.154 1.00 24.10 192 VAL A O 1
ATOM 1344 N N . SER A 1 193 ? 28.640 12.694 18.918 1.00 22.82 193 SER A N 1
ATOM 1345 C CA . SER A 1 193 ? 28.956 12.772 20.340 1.00 23.50 193 SER A CA 1
ATOM 1346 C C . SER A 1 193 ? 29.296 14.210 20.733 1.00 26.08 193 SER A C 1
ATOM 1347 O O . SER A 1 193 ? 29.030 14.633 21.863 1.00 25.11 193 SER A O 1
ATOM 1350 N N . LYS A 1 194 ? 29.863 14.964 19.794 1.00 25.86 194 LYS A N 1
ATOM 1351 C CA . LYS A 1 194 ? 30.205 16.371 20.024 1.00 27.37 194 LYS A CA 1
ATOM 1352 C C . LYS A 1 194 ? 29.006 17.289 20.278 1.00 28.50 194 LYS A C 1
ATOM 1353 O O . LYS A 1 194 ? 29.128 18.312 20.963 1.00 30.60 194 LYS A O 1
ATOM 1359 N N . VAL A 1 195 ? 27.859 16.944 19.708 1.00 20.35 195 VAL A N 1
ATOM 1360 C CA . VAL A 1 195 ? 26.676 17.777 19.821 1.00 20.43 195 VAL A CA 1
ATOM 1361 C C . VAL A 1 195 ? 25.553 17.064 20.564 1.00 22.06 195 VAL A C 1
ATOM 1362 O O . VAL A 1 195 ? 24.423 17.549 20.606 1.00 24.33 195 VAL A O 1
ATOM 1366 N N . MET A 1 196 ? 25.859 15.916 21.155 1.00 22.27 196 MET A N 1
ATOM 1367 C CA . MET A 1 196 ? 24.826 15.131 21.812 1.00 23.66 196 MET A CA 1
ATOM 1368 C C . MET A 1 196 ? 24.200 15.903 22.963 1.00 22.77 196 MET A C 1
ATOM 1369 O O . MET A 1 196 ? 22.982 15.894 23.117 1.00 25.33 196 MET A O 1
ATOM 1374 N N . ASP A 1 197 ? 25.023 16.592 23.757 1.00 20.71 197 ASP A N 1
ATOM 1375 C CA . ASP A 1 197 ? 24.502 17.359 24.888 1.00 25.51 197 ASP A CA 1
ATOM 1376 C C . ASP A 1 197 ? 23.556 18.484 24.439 1.00 26.08 197 ASP A C 1
ATOM 1377 O O . ASP A 1 197 ? 22.619 18.844 25.148 1.00 24.23 197 ASP A O 1
ATOM 1382 N N . GLU A 1 198 ? 23.786 19.008 23.241 1.00 22.76 198 GLU A N 1
ATOM 1383 C CA . GLU A 1 198 ? 22.944 20.057 22.689 1.00 23.67 198 GLU A CA 1
ATOM 1384 C C . GLU A 1 198 ? 21.566 19.579 22.221 1.00 21.41 198 GLU A C 1
ATOM 1385 O O . GLU A 1 198 ? 20.608 20.357 22.227 1.00 24.85 198 GLU A O 1
ATOM 1391 N N . TYR A 1 199 ? 21.462 18.313 21.813 1.00 19.18 199 TYR A N 1
ATOM 1392 C CA . TYR A 1 199 ? 20.216 17.800 21.222 1.00 16.09 199 TYR A CA 1
ATOM 1393 C C . TYR A 1 199 ? 19.450 16.788 22.069 1.00 18.88 199 TYR A C 1
ATOM 1394 O O . TYR A 1 199 ? 18.221 16.658 21.935 1.00 21.50 199 TYR A O 1
ATOM 1403 N N . LEU A 1 200 ? 20.159 16.075 22.940 1.00 20.05 200 LEU A N 1
ATOM 1404 C CA . LEU A 1 200 ? 19.498 15.126 23.826 1.00 21.28 200 LEU A CA 1
ATOM 1405 C C . LEU A 1 200 ? 18.957 15.845 25.061 1.00 23.94 200 LEU A C 1
ATOM 1406 O O . LEU A 1 200 ? 19.546 15.789 26.141 1.00 27.61 200 LEU A O 1
ATOM 1411 N N . VAL A 1 201 ? 17.827 16.514 24.865 1.00 20.61 201 VAL A N 1
ATOM 1412 C CA . VAL A 1 201 ? 17.222 17.402 25.846 1.00 20.93 201 VAL A CA 1
ATOM 1413 C C . VAL A 1 201 ? 15.750 17.046 26.000 1.00 20.52 201 VAL A C 1
ATOM 1414 O O . VAL A 1 201 ? 15.185 16.320 25.182 1.00 20.34 201 VAL A O 1
ATOM 1418 N N . GLU A 1 202 ? 15.122 17.550 27.052 1.00 21.27 202 GLU A N 1
ATOM 1419 C CA . GLU A 1 202 ? 13.722 17.240 27.294 1.00 18.92 202 GLU A CA 1
ATOM 1420 C C . GLU A 1 202 ? 12.819 17.937 26.291 1.00 18.42 202 GLU A C 1
ATOM 1421 O O . GLU A 1 202 ? 13.215 18.918 25.652 1.00 20.94 202 GLU A O 1
ATOM 1427 N N . PHE A 1 203 ? 11.598 17.428 26.178 1.00 16.66 203 PHE A N 1
ATOM 1428 C CA . PHE A 1 203 ? 10.563 18.016 25.335 1.00 18.17 203 PHE A CA 1
ATOM 1429 C C . PHE A 1 203 ? 9.641 18.909 26.163 1.00 21.81 203 PHE A C 1
ATOM 1430 O O . PHE A 1 203 ? 9.181 18.505 27.231 1.00 22.15 203 PHE A O 1
ATOM 1438 N N . PRO A 1 204 ? 9.329 20.111 25.658 1.00 25.42 204 PRO A N 1
ATOM 1439 C CA . PRO A 1 204 ? 8.324 20.921 26.353 1.00 23.59 204 PRO A CA 1
ATOM 1440 C C . PRO A 1 204 ? 6.930 20.399 26.018 1.00 26.85 204 PRO A C 1
ATOM 1441 O O . PRO A 1 204 ? 6.790 19.545 25.139 1.00 26.02 204 PRO A O 1
ATOM 1445 N N . GLU A 1 205 ? 5.917 20.902 26.715 1.00 28.92 205 GLU A N 1
ATOM 1446 C CA . GLU A 1 205 ? 4.533 20.587 26.390 1.00 31.85 205 GLU A CA 1
ATOM 1447 C C . GLU A 1 205 ? 4.091 21.443 25.210 1.00 27.85 205 GLU A C 1
ATOM 1448 O O . GLU A 1 205 ? 4.660 22.512 24.958 1.00 29.68 205 GLU A O 1
ATOM 1454 N N . LEU A 1 206 ? 3.074 20.974 24.496 1.00 27.98 206 LEU A N 1
ATOM 1455 C CA . LEU A 1 206 ? 2.490 21.742 23.401 1.00 32.11 206 LEU A CA 1
ATOM 1456 C C . LEU A 1 206 ? 2.005 23.100 23.880 1.00 35.45 206 LEU A C 1
ATOM 1457 O O . LEU A 1 206 ? 1.243 23.185 24.845 1.00 37.26 206 LEU A O 1
ATOM 1462 N N . PRO A 1 207 ? 2.446 24.169 23.199 1.00 37.76 207 PRO A N 1
ATOM 1463 C CA . PRO A 1 207 ? 1.916 25.516 23.427 1.00 40.43 207 PRO A CA 1
ATOM 1464 C C . PRO A 1 207 ? 0.410 25.519 23.207 1.00 38.05 207 PRO A C 1
ATOM 1465 O O . PRO A 1 207 ? -0.080 24.801 22.334 1.00 35.12 207 PRO A O 1
ATOM 1469 N N . ALA A 1 208 ? -0.320 26.308 23.982 1.00 39.04 208 ALA A N 1
ATOM 1470 C CA . ALA A 1 208 ? -1.756 26.407 23.778 1.00 39.33 208 ALA A CA 1
ATOM 1471 C C . ALA A 1 208 ? -2.024 27.128 22.461 1.00 37.66 208 ALA A C 1
ATOM 1472 O O . ALA A 1 208 ? -1.268 28.018 22.066 1.00 34.63 208 ALA A O 1
ATOM 1474 N N . VAL A 1 209 ? -3.096 26.730 21.782 1.00 38.22 209 VAL A N 1
ATOM 1475 C CA . VAL A 1 209 ? -3.493 27.359 20.530 1.00 34.20 209 VAL A CA 1
ATOM 1476 C C . VAL A 1 209 ? -4.984 27.679 20.581 1.00 35.51 209 VAL A C 1
ATOM 1477 O O . VAL A 1 209 ? -5.738 27.026 21.305 1.00 37.77 209 VAL A O 1
ATOM 1481 N N . VAL A 1 210 ? -5.407 28.677 19.811 1.00 32.44 210 VAL A N 1
ATOM 1482 C CA . VAL A 1 210 ? -6.820 29.044 19.781 1.00 33.86 210 VAL A CA 1
ATOM 1483 C C . VAL A 1 210 ? -7.634 27.854 19.283 1.00 33.82 210 VAL A C 1
ATOM 1484 O O . VAL A 1 210 ? -7.126 27.022 18.537 1.00 30.67 210 VAL A O 1
ATOM 1488 N N . PRO A 1 211 ? -8.903 27.761 19.701 1.00 33.52 211 PRO A N 1
ATOM 1489 C CA . PRO A 1 211 ? -9.707 26.598 19.319 1.00 35.22 211 PRO A CA 1
ATOM 1490 C C . PRO A 1 211 ? -9.924 26.498 17.813 1.00 36.23 211 PRO A C 1
ATOM 1491 O O . PRO A 1 211 ? -9.857 27.499 17.094 1.00 36.99 211 PRO A O 1
ATOM 1495 N N . TRP A 1 212 ? -10.199 25.287 17.344 1.00 31.86 212 TRP A N 1
ATOM 1496 C CA . TRP A 1 212 ? -10.412 25.062 15.926 1.00 30.65 212 TRP A CA 1
ATOM 1497 C C . TRP A 1 212 ? -11.824 25.432 15.513 1.00 38.68 212 TRP A C 1
ATOM 1498 O O . TRP A 1 212 ? -12.802 24.911 16.053 1.00 42.81 212 TRP A O 1
ATOM 1509 N N . ASP A 1 213 ? -11.923 26.328 14.540 1.00 39.04 213 ASP A N 1
ATOM 1510 C CA . ASP A 1 213 ? -13.216 26.819 14.094 1.00 40.93 213 ASP A CA 1
ATOM 1511 C C . ASP A 1 213 ? -13.360 26.729 12.576 1.00 39.48 213 ASP A C 1
ATOM 1512 O O . ASP A 1 213 ? -14.173 27.434 11.981 1.00 39.96 213 ASP A O 1
ATOM 1517 N N . ARG A 1 214 ? -12.566 25.869 11.947 1.00 34.44 214 ARG A N 1
ATOM 1518 C CA . ARG A 1 214 ? -12.617 25.735 10.495 1.00 37.66 214 ARG A CA 1
ATOM 1519 C C . ARG A 1 214 ? -13.315 24.437 10.095 1.00 40.21 214 ARG A C 1
ATOM 1520 O O . ARG A 1 214 ? -14.097 23.877 10.865 1.00 38.20 214 ARG A O 1
ATOM 1528 N N . GLU A 1 215 ? -13.021 23.965 8.888 1.00 43.90 215 GLU A N 1
ATOM 1529 C CA . GLU A 1 215 ? -13.567 22.705 8.399 1.00 43.61 215 GLU A CA 1
ATOM 1530 C C . GLU A 1 215 ? -13.278 21.585 9.392 1.00 36.82 215 GLU A C 1
ATOM 1531 O O . GLU A 1 215 ? -12.146 21.421 9.849 1.00 32.14 215 GLU A O 1
ATOM 1537 N N . GLN A 1 216 ? -14.313 20.820 9.716 1.00 38.29 216 GLN A N 1
ATOM 1538 C CA . GLN A 1 216 ? -14.207 19.718 10.661 1.00 39.53 216 GLN A CA 1
ATOM 1539 C C . GLN A 1 216 ? -13.790 18.440 9.934 1.00 31.42 216 GLN A C 1
ATOM 1540 O O . GLN A 1 216 ? -14.266 18.171 8.826 1.00 33.64 216 GLN A O 1
ATOM 1546 N N . PRO A 1 217 ? -12.908 17.636 10.552 1.00 23.37 217 PRO A N 1
ATOM 1547 C CA . PRO A 1 217 ? -12.505 16.403 9.875 1.00 25.02 217 PRO A CA 1
ATOM 1548 C C . PRO A 1 217 ? -13.703 15.476 9.740 1.00 29.85 217 PRO A C 1
ATOM 1549 O O . PRO A 1 217 ? -14.579 15.470 10.604 1.00 31.27 217 PRO A O 1
ATOM 1553 N N . GLU A 1 218 ? -13.750 14.721 8.650 1.00 28.04 218 GLU A N 1
ATOM 1554 C CA . GLU A 1 218 ? -14.818 13.756 8.446 1.00 29.42 218 GLU A CA 1
ATOM 1555 C C . GLU A 1 218 ? -14.648 12.603 9.429 1.00 28.43 218 GLU A C 1
ATOM 1556 O O . GLU A 1 218 ? -13.527 12.209 9.738 1.00 25.13 218 GLU A O 1
ATOM 1562 N N . GLY A 1 219 ? -15.756 12.061 9.921 1.00 29.51 219 GLY A N 1
ATOM 1563 C CA . GLY A 1 219 ? -15.686 10.968 10.874 1.00 30.02 219 GLY A CA 1
ATOM 1564 C C . GLY A 1 219 ? -15.268 9.666 10.221 1.00 29.56 219 GLY A C 1
ATOM 1565 O O . GLY A 1 219 ? -15.686 9.361 9.106 1.00 37.16 219 GLY A O 1
ATOM 1566 N N . VAL A 1 220 ? -14.444 8.894 10.917 1.00 26.57 220 VAL A N 1
ATOM 1567 C CA . VAL A 1 220 ? -13.976 7.621 10.399 1.00 29.29 220 VAL A CA 1
ATOM 1568 C C . VAL A 1 220 ? -14.641 6.454 11.121 1.00 29.31 220 VAL A C 1
ATOM 1569 O O . VAL A 1 220 ? -14.739 6.452 12.350 1.00 25.31 220 VAL A O 1
ATOM 1573 N N . ASP A 1 221 ? -15.092 5.463 10.358 1.00 23.60 221 ASP A N 1
ATOM 1574 C CA . ASP A 1 221 ? -15.441 4.169 10.938 1.00 17.51 221 ASP A CA 1
ATOM 1575 C C . ASP A 1 221 ? -14.199 3.293 10.871 1.00 20.45 221 ASP A C 1
ATOM 1576 O O . ASP A 1 221 ? -13.916 2.688 9.846 1.00 20.72 221 ASP A O 1
ATOM 1581 N N . TRP A 1 222 ? -13.453 3.246 11.970 1.00 21.18 222 TRP A N 1
ATOM 1582 C CA . TRP A 1 222 ? -12.162 2.569 11.986 1.00 18.33 222 TRP A CA 1
ATOM 1583 C C . TRP A 1 222 ? -12.264 1.058 11.756 1.00 17.42 222 TRP A C 1
ATOM 1584 O O . TRP A 1 222 ? -11.440 0.481 11.054 1.00 23.71 222 TRP A O 1
ATOM 1595 N N . ASP A 1 223 ? -13.270 0.419 12.343 1.00 23.62 223 ASP A N 1
ATOM 1596 C CA . ASP A 1 223 ? -13.482 -1.002 12.081 1.00 24.79 223 ASP A CA 1
ATOM 1597 C C . ASP A 1 223 ? -13.677 -1.294 10.578 1.00 21.32 223 ASP A C 1
ATOM 1598 O O . ASP A 1 223 ? -13.073 -2.230 10.042 1.00 20.10 223 ASP A O 1
ATOM 1603 N N . ALA A 1 224 ? -14.469 -0.471 9.896 1.00 19.00 224 ALA A N 1
ATOM 1604 C CA . ALA A 1 224 ? -14.690 -0.658 8.459 1.00 17.24 224 ALA A CA 1
ATOM 1605 C C . ALA A 1 224 ? -13.420 -0.399 7.676 1.00 20.04 224 ALA A C 1
ATOM 1606 O O . ALA A 1 224 ? -13.079 -1.153 6.776 1.00 23.17 224 ALA A O 1
ATOM 1608 N N . LEU A 1 225 ? -12.741 0.693 8.007 1.00 16.67 225 LEU A N 1
ATOM 1609 C CA . LEU A 1 225 ? -11.481 1.057 7.336 1.00 18.41 225 LEU A CA 1
ATOM 1610 C C . LEU A 1 225 ? -10.401 -0.002 7.494 1.00 20.88 225 LEU A C 1
ATOM 1611 O O . LEU A 1 225 ? -9.773 -0.421 6.520 1.00 22.31 225 LEU A O 1
ATOM 1616 N N . ILE A 1 226 ? -10.174 -0.442 8.724 1.00 23.15 226 ILE A N 1
ATOM 1617 C CA . ILE A 1 226 ? -9.170 -1.478 8.960 1.00 21.71 226 ILE A CA 1
ATOM 1618 C C . ILE A 1 226 ? -9.483 -2.757 8.180 1.00 26.39 226 ILE A C 1
ATOM 1619 O O . ILE A 1 226 ? -8.607 -3.326 7.537 1.00 25.64 226 ILE A O 1
ATOM 1624 N N . ALA A 1 227 ? -10.737 -3.199 8.215 1.00 23.34 227 ALA A N 1
ATOM 1625 C CA . ALA A 1 227 ? -11.113 -4.404 7.477 1.00 21.45 227 ALA A CA 1
ATOM 1626 C C . ALA A 1 227 ? -10.869 -4.223 5.982 1.00 20.88 227 ALA A C 1
ATOM 1627 O O . ALA A 1 227 ? -10.356 -5.121 5.317 1.00 24.63 227 ALA A O 1
ATOM 1629 N N . ARG A 1 228 ? -11.221 -3.058 5.455 1.00 19.86 228 ARG A N 1
ATOM 1630 C CA . ARG A 1 228 ? -11.088 -2.801 4.022 1.00 22.67 228 ARG A CA 1
ATOM 1631 C C . ARG A 1 228 ? -9.634 -2.801 3.589 1.00 29.93 228 ARG A C 1
ATOM 1632 O O . ARG A 1 228 ? -9.242 -3.537 2.681 1.00 29.81 228 ARG A O 1
ATOM 1640 N N . VAL A 1 229 ? -8.844 -1.959 4.241 1.00 25.89 229 VAL A N 1
ATOM 1641 C CA . VAL A 1 229 ? -7.436 -1.802 3.896 1.00 21.82 229 VAL A CA 1
ATOM 1642 C C . VAL A 1 229 ? -6.675 -3.121 4.015 1.00 25.89 229 VAL A C 1
ATOM 1643 O O . VAL A 1 229 ? -5.931 -3.496 3.108 1.00 30.22 229 VAL A O 1
ATOM 1647 N N . CYS A 1 230 ? -6.859 -3.833 5.121 1.00 24.69 230 CYS A N 1
ATOM 1648 C CA . CYS A 1 230 ? -6.108 -5.063 5.330 1.00 25.74 230 CYS A CA 1
ATOM 1649 C C . CYS A 1 230 ? -6.520 -6.155 4.335 1.00 28.74 230 CYS A C 1
ATOM 1650 O O . CYS A 1 230 ? -5.682 -6.947 3.910 1.00 31.86 230 CYS A O 1
ATOM 1653 N N . SER A 1 231 ? -7.799 -6.205 3.964 1.00 27.90 231 SER A N 1
ATOM 1654 C CA . SER A 1 231 ? -8.242 -7.205 2.995 1.00 27.38 231 SER A CA 1
ATOM 1655 C C . SER A 1 231 ? -7.765 -6.890 1.574 1.00 31.23 231 SER A C 1
ATOM 1656 O O . SER A 1 231 ? -7.778 -7.760 0.699 1.00 33.81 231 SER A O 1
ATOM 1659 N N . GLU A 1 232 ? -7.332 -5.652 1.350 1.00 28.45 232 GLU A N 1
ATOM 1660 C CA . GLU A 1 232 ? -6.733 -5.269 0.074 1.00 30.86 232 GLU A CA 1
ATOM 1661 C C . GLU A 1 232 ? -5.252 -5.621 0.004 1.00 32.78 232 GLU A C 1
ATOM 1662 O O . GLU A 1 232 ? -4.646 -5.560 -1.064 1.00 33.67 232 GLU A O 1
ATOM 1668 N N . ALA A 1 233 ? -4.666 -5.961 1.148 1.00 31.43 233 ALA A N 1
ATOM 1669 C CA . ALA A 1 233 ? -3.246 -6.280 1.206 1.00 30.87 233 ALA A CA 1
ATOM 1670 C C . ALA A 1 233 ? -3.007 -7.778 1.377 1.00 27.22 233 ALA A C 1
ATOM 1671 O O . ALA A 1 233 ? -3.912 -8.534 1.727 1.00 29.60 233 ALA A O 1
ATOM 1673 N N . GLU A 1 234 ? -1.784 -8.213 1.120 1.00 23.88 234 GLU A N 1
ATOM 1674 C CA . GLU A 1 234 ? -1.477 -9.617 1.253 1.00 20.16 234 GLU A CA 1
ATOM 1675 C C . GLU A 1 234 ? -1.658 -10.054 2.703 1.00 18.84 234 GLU A C 1
ATOM 1676 O O . GLU A 1 234 ? -1.372 -9.304 3.639 1.00 19.43 234 GLU A O 1
ATOM 1682 N N . ASN A 1 235 ? -2.134 -11.277 2.886 1.00 23.77 235 ASN A N 1
ATOM 1683 C CA . ASN A 1 235 ? -2.506 -11.742 4.215 1.00 26.80 235 ASN A CA 1
ATOM 1684 C C . ASN A 1 235 ? -1.365 -12.254 5.100 1.00 26.38 235 ASN A C 1
ATOM 1685 O O . ASN A 1 235 ? -1.394 -13.402 5.541 1.00 29.65 235 ASN A O 1
ATOM 1690 N N . VAL A 1 236 ? -0.365 -11.407 5.366 1.00 15.76 236 VAL A N 1
ATOM 1691 C CA . VAL A 1 236 ? 0.590 -11.680 6.424 1.00 17.76 236 VAL A CA 1
ATOM 1692 C C . VAL A 1 236 ? -0.067 -11.262 7.739 1.00 22.22 236 VAL A C 1
ATOM 1693 O O . VAL A 1 236 ? -0.412 -10.095 7.917 1.00 22.49 236 VAL A O 1
ATOM 1697 N N . PRO A 1 237 ? -0.265 -12.216 8.660 1.00 22.52 237 PRO A N 1
ATOM 1698 C CA . PRO A 1 237 ? -1.110 -11.974 9.836 1.00 23.89 237 PRO A CA 1
ATOM 1699 C C . PRO A 1 237 ? -0.556 -10.924 10.789 1.00 20.76 237 PRO A C 1
ATOM 1700 O O . PRO A 1 237 ? 0.665 -10.790 10.946 1.00 23.32 237 PRO A O 1
ATOM 1704 N N . GLU A 1 238 ? -1.461 -10.189 11.423 1.00 20.47 238 GLU A N 1
ATOM 1705 C CA . GLU A 1 238 ? -1.085 -9.213 12.434 1.00 21.84 238 GLU A CA 1
ATOM 1706 C C . GLU A 1 238 ? -0.364 -9.913 13.585 1.00 25.62 238 GLU A C 1
ATOM 1707 O O . GLU A 1 238 ? -0.655 -11.068 13.889 1.00 22.49 238 GLU A O 1
ATOM 1713 N N . ILE A 1 239 ? 0.578 -9.222 14.220 1.00 25.18 239 ILE A N 1
ATOM 1714 C CA . ILE A 1 239 ? 1.222 -9.775 15.404 1.00 28.46 239 ILE A CA 1
ATOM 1715 C C . ILE A 1 239 ? 0.275 -9.678 16.598 1.00 28.00 239 ILE A C 1
ATOM 1716 O O . ILE A 1 239 ? -0.567 -8.779 16.668 1.00 27.62 239 ILE A O 1
ATOM 1721 N N . ASP A 1 240 ? 0.432 -10.599 17.540 1.00 30.36 240 ASP A N 1
ATOM 1722 C CA . ASP A 1 240 ? -0.446 -10.653 18.700 1.00 39.94 240 ASP A CA 1
ATOM 1723 C C . ASP A 1 240 ? 0.289 -10.390 20.007 1.00 38.42 240 ASP A C 1
ATOM 1724 O O . ASP A 1 240 ? -0.330 -10.332 21.065 1.00 46.54 240 ASP A O 1
ATOM 1729 N N . TRP A 1 241 ? 1.606 -10.234 19.940 1.00 31.39 241 TRP A N 1
ATOM 1730 C CA . TRP A 1 241 ? 2.409 -10.168 21.159 1.00 29.35 241 TRP A CA 1
ATOM 1731 C C . TRP A 1 241 ? 2.706 -8.754 21.666 1.00 28.24 241 TRP A C 1
ATOM 1732 O O . TRP A 1 241 ? 3.272 -8.589 22.742 1.00 28.62 241 TRP A O 1
ATOM 1743 N N . CYS A 1 242 ? 2.351 -7.733 20.895 1.00 26.80 242 CYS A N 1
ATOM 1744 C CA . CYS A 1 242 ? 2.326 -6.376 21.444 1.00 30.08 242 CYS A CA 1
ATOM 1745 C C . CYS A 1 242 ? 1.287 -5.511 20.744 1.00 30.28 242 CYS A C 1
ATOM 1746 O O . CYS A 1 242 ? 0.919 -5.769 19.593 1.00 28.78 242 CYS A O 1
ATOM 1749 N N . GLU A 1 243 ? 0.821 -4.497 21.463 1.00 28.80 243 GLU A N 1
ATOM 1750 C CA . GLU A 1 243 ? -0.230 -3.603 20.995 1.00 30.58 243 GLU A CA 1
ATOM 1751 C C . GLU A 1 243 ? 0.401 -2.345 20.411 1.00 24.04 243 GLU A C 1
ATOM 1752 O O . GLU A 1 243 ? 1.386 -1.844 20.940 1.00 20.81 243 GLU A O 1
ATOM 1758 N N . PRO A 1 244 ? -0.170 -1.820 19.319 1.00 20.15 244 PRO A N 1
ATOM 1759 C CA . PRO A 1 244 ? 0.416 -0.601 18.757 1.00 19.11 244 PRO A CA 1
ATOM 1760 C C . PRO A 1 244 ? -0.006 0.672 19.484 1.00 20.25 244 PRO A C 1
ATOM 1761 O O . PRO A 1 244 ? -1.044 0.695 20.151 1.00 20.63 244 PRO A O 1
ATOM 1765 N N . GLY A 1 245 ? 0.796 1.722 19.337 1.00 17.67 245 GLY A N 1
ATOM 1766 C CA . GLY A 1 245 ? 0.418 3.038 19.826 1.00 19.77 245 GLY A CA 1
ATOM 1767 C C . GLY A 1 245 ? 1.304 3.589 20.926 1.00 22.35 245 GLY A C 1
ATOM 1768 O O . GLY A 1 245 ? 2.127 2.867 21.498 1.00 21.85 245 GLY A O 1
ATOM 1769 N N . GLU A 1 246 ? 1.119 4.871 21.223 1.00 22.76 246 GLU A N 1
ATOM 1770 C CA . GLU A 1 246 ? 1.901 5.575 22.242 1.00 20.01 246 GLU A CA 1
ATOM 1771 C C . GLU A 1 246 ? 1.813 4.928 23.619 1.00 20.26 246 GLU A C 1
ATOM 1772 O O . GLU A 1 246 ? 2.830 4.731 24.283 1.00 23.57 246 GLU A O 1
ATOM 1778 N N . GLU A 1 247 ? 0.596 4.624 24.051 1.00 22.44 247 GLU A N 1
ATOM 1779 C CA . GLU A 1 247 ? 0.367 4.114 25.398 1.00 24.29 247 GLU A CA 1
ATOM 1780 C C . GLU A 1 247 ? 1.108 2.789 25.602 1.00 25.23 247 GLU A C 1
ATOM 1781 O O . GLU A 1 247 ? 1.816 2.614 26.591 1.00 29.66 247 GLU A O 1
ATOM 1787 N N . ALA A 1 248 ? 0.959 1.862 24.660 1.00 23.85 248 ALA A N 1
ATOM 1788 C CA . ALA A 1 248 ? 1.634 0.570 24.752 1.00 22.23 248 ALA A CA 1
ATOM 1789 C C . ALA A 1 248 ? 3.146 0.712 24.594 1.00 21.63 248 ALA A C 1
ATOM 1790 O O . ALA A 1 248 ? 3.908 -0.081 25.151 1.00 21.95 248 ALA A O 1
ATOM 1792 N N . ALA A 1 249 ? 3.577 1.720 23.832 1.00 20.60 249 ALA A N 1
ATOM 1793 C CA . ALA A 1 249 ? 5.008 1.925 23.578 1.00 15.90 249 ALA A CA 1
ATOM 1794 C C . ALA A 1 249 ? 5.740 2.370 24.846 1.00 17.51 249 ALA A C 1
ATOM 1795 O O . ALA A 1 249 ? 6.825 1.878 25.168 1.00 23.97 249 ALA A O 1
ATOM 1797 N N . ILE A 1 250 ? 5.144 3.311 25.559 1.00 21.82 250 ILE A N 1
ATOM 1798 C CA . ILE A 1 250 ? 5.733 3.792 26.801 1.00 23.66 250 ILE A CA 1
ATOM 1799 C C . ILE A 1 250 ? 5.756 2.676 27.830 1.00 26.30 250 ILE A C 1
ATOM 1800 O O . ILE A 1 250 ? 6.719 2.550 28.584 1.00 23.50 250 ILE A O 1
ATOM 1805 N N . GLU A 1 251 ? 4.710 1.852 27.844 1.00 21.60 251 GLU A N 1
ATOM 1806 C CA . GLU A 1 251 ? 4.678 0.689 28.732 1.00 24.51 251 GLU A CA 1
ATOM 1807 C C . GLU A 1 251 ? 5.820 -0.289 28.420 1.00 26.41 251 GLU A C 1
ATOM 1808 O O . GLU A 1 251 ? 6.410 -0.864 29.337 1.00 27.62 251 GLU A O 1
ATOM 1814 N N . ALA A 1 252 ? 6.139 -0.466 27.133 1.00 21.84 252 ALA A N 1
ATOM 1815 C CA . ALA A 1 252 ? 7.239 -1.347 26.728 1.00 21.39 252 ALA A CA 1
ATOM 1816 C C . ALA A 1 252 ? 8.585 -0.795 27.192 1.00 24.36 252 ALA A C 1
ATOM 1817 O O . ALA A 1 252 ? 9.493 -1.546 27.555 1.00 27.68 252 ALA A O 1
ATOM 1819 N N . LEU A 1 253 ? 8.714 0.523 27.163 1.00 21.29 253 LEU A N 1
ATOM 1820 C CA . LEU A 1 253 ? 9.929 1.177 27.628 1.00 17.57 253 LEU A CA 1
ATOM 1821 C C . LEU A 1 253 ? 10.014 1.229 29.153 1.00 21.06 253 LEU A C 1
ATOM 1822 O O . LEU A 1 253 ? 11.037 0.859 29.719 1.00 23.57 253 LEU A O 1
ATOM 1827 N N . LEU A 1 254 ? 8.937 1.674 29.804 1.00 22.85 254 LEU A N 1
ATOM 1828 C CA . LEU A 1 254 ? 8.993 2.104 31.215 1.00 25.14 254 LEU A CA 1
ATOM 1829 C C . LEU A 1 254 ? 8.029 1.403 32.168 1.00 26.51 254 LEU A C 1
ATOM 1830 O O . LEU A 1 254 ? 8.002 1.719 33.358 1.00 32.01 254 LEU A O 1
ATOM 1835 N N . GLY A 1 255 ? 7.230 0.472 31.662 1.00 27.79 255 GLY A N 1
ATOM 1836 C CA . GLY A 1 255 ? 6.227 -0.186 32.479 1.00 27.53 255 GLY A CA 1
ATOM 1837 C C . GLY A 1 255 ? 6.797 -0.809 33.741 1.00 30.07 255 GLY A C 1
ATOM 1838 O O . GLY A 1 255 ? 7.863 -1.409 33.717 1.00 30.00 255 GLY A O 1
ATOM 1839 N N . SER A 1 256 ? 6.080 -0.676 34.849 1.00 37.82 256 SER A N 1
ATOM 1840 C CA . SER A 1 256 ? 6.576 -1.181 36.122 1.00 44.38 256 SER A CA 1
ATOM 1841 C C . SER A 1 256 ? 6.733 -2.697 36.113 1.00 47.24 256 SER A C 1
ATOM 1842 O O . SER A 1 256 ? 7.672 -3.234 36.696 1.00 48.21 256 SER A O 1
ATOM 1845 N N . LYS A 1 257 ? 5.820 -3.384 35.439 1.00 47.93 257 LYS A N 1
ATOM 1846 C CA . LYS A 1 257 ? 5.806 -4.841 35.462 1.00 51.56 257 LYS A CA 1
ATOM 1847 C C . LYS A 1 257 ? 6.935 -5.483 34.656 1.00 46.86 257 LYS A C 1
ATOM 1848 O O . LYS A 1 257 ? 7.647 -6.354 35.162 1.00 48.45 257 LYS A O 1
ATOM 1854 N N . ASP A 1 258 ? 7.094 -5.061 33.406 1.00 42.57 258 ASP A N 1
ATOM 1855 C CA . ASP A 1 258 ? 8.095 -5.668 32.541 1.00 44.86 258 ASP A CA 1
ATOM 1856 C C . ASP A 1 258 ? 8.703 -4.685 31.542 1.00 38.72 258 ASP A C 1
ATOM 1857 O O . ASP A 1 258 ? 9.165 -5.093 30.479 1.00 40.75 258 ASP A O 1
ATOM 1862 N N . GLY A 1 259 ? 8.703 -3.398 31.881 1.00 35.58 259 GLY A N 1
ATOM 1863 C CA . GLY A 1 259 ? 9.321 -2.394 31.029 1.00 30.22 259 GLY A CA 1
ATOM 1864 C C . GLY A 1 259 ? 10.779 -2.734 30.759 1.00 28.27 259 GLY A C 1
ATOM 1865 O O . GLY A 1 259 ? 11.429 -3.383 31.583 1.00 31.98 259 GLY A O 1
ATOM 1866 N N . PHE A 1 260 ? 11.296 -2.317 29.605 1.00 20.27 260 PHE A N 1
ATOM 1867 C CA . PHE A 1 260 ? 12.689 -2.599 29.281 1.00 19.62 260 PHE A CA 1
ATOM 1868 C C . PHE A 1 260 ? 13.644 -1.937 30.288 1.00 21.19 260 PHE A C 1
ATOM 1869 O O . PHE A 1 260 ? 14.508 -2.596 30.868 1.00 21.99 260 PHE A O 1
ATOM 1877 N N . LEU A 1 261 ? 13.484 -0.636 30.500 1.00 19.17 261 LEU A N 1
ATOM 1878 C CA . LEU A 1 261 ? 14.447 0.095 31.324 1.00 22.71 261 LEU A CA 1
ATOM 1879 C C . LEU A 1 261 ? 14.240 -0.191 32.794 1.00 26.35 261 LEU A C 1
ATOM 1880 O O . LEU A 1 261 ? 15.162 -0.052 33.594 1.00 30.78 261 LEU A O 1
ATOM 1885 N N . THR A 1 262 ? 13.030 -0.607 33.143 1.00 26.42 262 THR A N 1
ATOM 1886 C CA . THR A 1 262 ? 12.719 -0.897 34.533 1.00 28.91 262 THR A CA 1
ATOM 1887 C C . THR A 1 262 ? 13.114 -2.308 34.959 1.00 31.87 262 THR A C 1
ATOM 1888 O O . THR A 1 262 ? 13.558 -2.506 36.088 1.00 35.95 262 THR A O 1
ATOM 1892 N N . LYS A 1 263 ? 12.987 -3.278 34.054 1.00 31.27 263 LYS A N 1
ATOM 1893 C CA . LYS A 1 263 ? 13.099 -4.685 34.440 1.00 37.21 263 LYS A CA 1
ATOM 1894 C C . LYS A 1 263 ? 14.063 -5.549 33.618 1.00 36.01 263 LYS A C 1
ATOM 1895 O O . LYS A 1 263 ? 14.330 -6.691 33.992 1.00 36.01 263 LYS A O 1
ATOM 1901 N N . ARG A 1 264 ? 14.584 -5.031 32.507 1.00 30.71 264 ARG A N 1
ATOM 1902 C CA . ARG A 1 264 ? 15.382 -5.876 31.616 1.00 28.33 264 ARG A CA 1
ATOM 1903 C C . ARG A 1 264 ? 16.698 -5.261 31.116 1.00 29.30 264 ARG A C 1
ATOM 1904 O O . ARG A 1 264 ? 17.512 -5.945 30.509 1.00 33.76 264 ARG A O 1
ATOM 1912 N N . ILE A 1 265 ? 16.919 -3.982 31.385 1.00 30.97 265 ILE A N 1
ATOM 1913 C CA . ILE A 1 265 ? 18.102 -3.294 30.871 1.00 31.05 265 ILE A CA 1
ATOM 1914 C C . ILE A 1 265 ? 19.423 -3.916 31.337 1.00 35.25 265 ILE A C 1
ATOM 1915 O O . ILE A 1 265 ? 20.412 -3.932 30.600 1.00 34.03 265 ILE A O 1
ATOM 1920 N N . LYS A 1 266 ? 19.441 -4.416 32.567 1.00 39.68 266 LYS A N 1
ATOM 1921 C CA . LYS A 1 266 ? 20.692 -4.847 33.181 1.00 42.73 266 LYS A CA 1
ATOM 1922 C C . LYS A 1 266 ? 21.503 -5.829 32.355 1.00 41.47 266 LYS A C 1
ATOM 1923 O O . LYS A 1 266 ? 22.712 -5.668 32.211 1.00 46.34 266 LYS A O 1
ATOM 1929 N N . SER A 1 267 ? 20.849 -6.850 31.823 1.00 34.58 267 SER A N 1
ATOM 1930 C CA . SER A 1 267 ? 21.572 -7.877 31.096 1.00 38.59 267 SER A CA 1
ATOM 1931 C C . SER A 1 267 ? 21.783 -7.553 29.609 1.00 33.33 267 SER A C 1
ATOM 1932 O O . SER A 1 267 ? 22.276 -8.397 28.865 1.00 31.81 267 SER A O 1
ATOM 1934 N N . TYR A 1 268 ? 21.443 -6.334 29.185 1.00 30.54 268 TYR A N 1
ATOM 1935 C CA . TYR A 1 268 ? 21.409 -6.014 27.746 1.00 30.35 268 TYR A CA 1
ATOM 1936 C C . TYR A 1 268 ? 22.740 -6.219 27.021 1.00 30.26 268 TYR A C 1
ATOM 1937 O O . TYR A 1 268 ? 22.791 -6.877 25.988 1.00 29.18 268 TYR A O 1
ATOM 1946 N N . GLU A 1 269 ? 23.819 -5.644 27.535 1.00 33.18 269 GLU A N 1
ATOM 1947 C CA . GLU A 1 269 ? 25.078 -5.738 26.809 1.00 38.38 269 GLU A CA 1
ATOM 1948 C C . GLU A 1 269 ? 25.520 -7.192 26.620 1.00 39.31 269 GLU A C 1
ATOM 1949 O O . GLU A 1 269 ? 26.105 -7.537 25.595 1.00 38.84 269 GLU A O 1
ATOM 1955 N N . THR A 1 270 ? 25.233 -8.041 27.601 1.00 41.24 270 THR A N 1
ATOM 1956 C CA . THR A 1 270 ? 25.736 -9.414 27.557 1.00 49.00 270 THR A CA 1
ATOM 1957 C C . THR A 1 270 ? 24.739 -10.427 26.983 1.00 43.94 270 THR A C 1
ATOM 1958 O O . THR A 1 270 ? 25.107 -11.568 26.699 1.00 49.65 270 THR A O 1
ATOM 1962 N N . ASP A 1 271 ? 23.489 -10.013 26.798 1.00 32.82 271 ASP A N 1
ATOM 1963 C CA . ASP A 1 271 ? 22.462 -10.929 26.306 1.00 26.87 271 ASP A CA 1
ATOM 1964 C C . ASP A 1 271 ? 21.888 -10.591 24.927 1.00 26.63 271 ASP A C 1
ATOM 1965 O O . ASP A 1 271 ? 21.290 -11.453 24.286 1.00 27.32 271 ASP A O 1
ATOM 1970 N N . ARG A 1 272 ? 22.087 -9.362 24.462 1.00 24.78 272 ARG A N 1
ATOM 1971 C CA . ARG A 1 272 ? 21.465 -8.924 23.210 1.00 24.24 272 ARG A CA 1
ATOM 1972 C C . ARG A 1 272 ? 21.898 -9.744 21.993 1.00 25.14 272 ARG A C 1
ATOM 1973 O O . ARG A 1 272 ? 21.186 -9.801 20.995 1.00 24.32 272 ARG A O 1
ATOM 1981 N N . ASN A 1 273 ? 23.060 -10.381 22.069 1.00 26.31 273 ASN A N 1
ATOM 1982 C CA . ASN A 1 273 ? 23.514 -11.209 20.955 1.00 26.06 273 ASN A CA 1
ATOM 1983 C C . ASN A 1 273 ? 23.101 -12.677 21.054 1.00 27.87 273 ASN A C 1
ATOM 1984 O O . ASN A 1 273 ? 23.520 -13.498 20.232 1.00 31.98 273 ASN A O 1
ATOM 1989 N N . ASP A 1 274 ? 22.270 -13.000 22.044 1.00 22.84 274 ASP A N 1
ATOM 1990 C CA . ASP A 1 274 ? 21.885 -14.386 22.310 1.00 23.42 274 ASP A CA 1
ATOM 1991 C C . ASP A 1 274 ? 20.425 -14.659 21.922 1.00 21.58 274 ASP A C 1
ATOM 1992 O O . ASP A 1 274 ? 19.506 -14.267 22.640 1.00 23.49 274 ASP A O 1
ATOM 1997 N N . PRO A 1 275 ? 20.200 -15.324 20.778 1.00 18.80 275 PRO A N 1
ATOM 1998 C CA . PRO A 1 275 ? 18.816 -15.495 20.315 1.00 16.58 275 PRO A CA 1
ATOM 1999 C C . PRO A 1 275 ? 17.948 -16.373 21.207 1.00 21.26 275 PRO A C 1
ATOM 2000 O O . PRO A 1 275 ? 16.729 -16.393 21.023 1.00 22.56 275 PRO A O 1
ATOM 2004 N N . THR A 1 276 ? 18.559 -17.075 22.157 1.00 19.05 276 THR A N 1
ATOM 2005 C CA . THR A 1 276 ? 17.802 -17.882 23.106 1.00 24.46 276 THR A CA 1
ATOM 2006 C C . THR A 1 276 ? 17.341 -17.047 24.298 1.00 29.30 276 THR A C 1
ATOM 2007 O O . THR A 1 276 ? 16.762 -17.581 25.248 1.00 31.08 276 THR A O 1
ATOM 2011 N N . LYS A 1 277 ? 17.615 -15.744 24.253 1.00 28.35 277 LYS A N 1
ATOM 2012 C CA . LYS A 1 277 ? 17.108 -14.803 25.255 1.00 26.83 277 LYS A CA 1
ATOM 2013 C C . LYS A 1 277 ? 16.269 -13.736 24.567 1.00 28.54 277 LYS A C 1
ATOM 2014 O O . LYS A 1 277 ? 16.673 -12.576 24.476 1.00 26.17 277 LYS A O 1
ATOM 2020 N N . PRO A 1 278 ? 15.101 -14.140 24.050 1.00 29.77 278 PRO A N 1
ATOM 2021 C CA . PRO A 1 278 ? 14.250 -13.241 23.263 1.00 28.13 278 PRO A CA 1
ATOM 2022 C C . PRO A 1 278 ? 13.843 -11.991 24.042 1.00 29.69 278 PRO A C 1
ATOM 2023 O O . PRO A 1 278 ? 13.673 -10.931 23.444 1.00 26.88 278 PRO A O 1
ATOM 2027 N N . ARG A 1 279 ? 13.714 -12.119 25.358 1.00 30.26 279 ARG A N 1
ATOM 2028 C CA . ARG A 1 279 ? 13.222 -11.030 26.198 1.00 33.33 279 ARG A CA 1
ATOM 2029 C C . ARG A 1 279 ? 14.296 -10.013 26.574 1.00 28.00 279 ARG A C 1
ATOM 2030 O O . ARG A 1 279 ? 13.996 -9.001 27.198 1.00 27.41 279 ARG A O 1
ATOM 2038 N N . ALA A 1 280 ? 15.543 -10.277 26.202 1.00 23.99 280 ALA A N 1
ATOM 2039 C CA . ALA A 1 280 ? 16.632 -9.361 26.533 1.00 18.72 280 ALA A CA 1
ATOM 2040 C C . ALA A 1 280 ? 16.645 -8.123 25.641 1.00 22.32 280 ALA A C 1
ATOM 2041 O O . ALA A 1 280 ? 17.115 -7.071 26.055 1.00 23.31 280 ALA A O 1
ATOM 2043 N N . LEU A 1 281 ? 16.140 -8.259 24.417 1.00 20.90 281 LEU A N 1
ATOM 2044 C CA . LEU A 1 281 ? 16.031 -7.126 23.511 1.00 16.65 281 LEU A CA 1
ATOM 2045 C C . LEU A 1 281 ? 14.932 -6.179 23.995 1.00 19.00 281 LEU A C 1
ATOM 2046 O O . LEU A 1 281 ? 13.995 -6.603 24.663 1.00 21.11 281 LEU A O 1
ATOM 2051 N N . SER A 1 282 ? 15.037 -4.900 23.652 1.00 18.85 282 SER A N 1
ATOM 2052 C CA . SER A 1 282 ? 14.063 -3.918 24.137 1.00 14.98 282 SER A CA 1
ATOM 2053 C C . SER A 1 282 ? 12.646 -4.161 23.597 1.00 17.49 282 SER A C 1
ATOM 2054 O O . SER A 1 282 ? 11.667 -3.853 24.268 1.00 19.88 282 SER A O 1
ATOM 2057 N N . GLY A 1 283 ? 12.539 -4.705 22.386 1.00 18.86 283 GLY A N 1
ATOM 2058 C CA . GLY A 1 283 ? 11.247 -4.855 21.736 1.00 18.42 283 GLY A CA 1
ATOM 2059 C C . GLY A 1 283 ? 10.678 -3.511 21.289 1.00 20.62 283 GLY A C 1
ATOM 2060 O O . GLY A 1 283 ? 9.466 -3.356 21.102 1.00 19.66 283 GLY A O 1
ATOM 2061 N N . LEU A 1 284 ? 11.565 -2.537 21.110 1.00 14.34 284 LEU A N 1
ATOM 2062 C CA . LEU A 1 284 ? 11.157 -1.167 20.796 1.00 12.88 284 LEU A CA 1
ATOM 2063 C C . LEU A 1 284 ? 10.988 -0.879 19.314 1.00 16.76 284 LEU A C 1
ATOM 2064 O O . LEU A 1 284 ? 10.273 0.054 18.951 1.00 16.44 284 LEU A O 1
ATOM 2069 N N . SER A 1 285 ? 11.644 -1.663 18.462 1.00 14.69 285 SER A N 1
ATOM 2070 C CA . SER A 1 285 ? 11.662 -1.335 17.028 1.00 17.61 285 SER A CA 1
ATOM 2071 C C . SER A 1 285 ? 10.279 -1.201 16.373 1.00 17.48 285 SER A C 1
ATOM 2072 O O . SER A 1 285 ? 10.093 -0.376 15.486 1.00 16.30 285 SER A O 1
ATOM 2075 N N . PRO A 1 286 ? 9.296 -1.999 16.796 1.00 15.92 286 PRO A N 1
ATOM 2076 C CA . PRO A 1 286 ? 7.994 -1.788 16.143 1.00 15.90 286 PRO A CA 1
ATOM 2077 C C . PRO A 1 286 ? 7.487 -0.365 16.387 1.00 15.79 286 PRO A C 1
ATOM 2078 O O . PRO A 1 286 ? 7.094 0.359 15.472 1.00 17.94 286 PRO A O 1
ATOM 2082 N N . TYR A 1 287 ? 7.544 0.046 17.649 1.00 15.14 287 TYR A N 1
ATOM 2083 C CA . TYR A 1 287 ? 7.135 1.381 18.057 1.00 13.73 287 TYR A CA 1
ATOM 2084 C C . TYR A 1 287 ? 7.983 2.503 17.444 1.00 18.40 287 TYR A C 1
ATOM 2085 O O . TYR A 1 287 ? 7.454 3.518 17.009 1.00 19.23 287 TYR A O 1
ATOM 2094 N N . LEU A 1 288 ? 9.293 2.307 17.388 1.00 15.23 288 LEU A N 1
ATOM 2095 C CA . LEU A 1 288 ? 10.188 3.310 16.832 1.00 14.40 288 LEU A CA 1
ATOM 2096 C C . LEU A 1 288 ? 9.956 3.443 15.334 1.00 15.82 288 LEU A C 1
ATOM 2097 O O . LEU A 1 288 ? 9.964 4.555 14.794 1.00 18.72 288 LEU A O 1
ATOM 2102 N N . HIS A 1 289 ? 9.723 2.317 14.656 1.00 11.79 289 HIS A N 1
ATOM 2103 C CA . HIS A 1 289 ? 9.471 2.395 13.227 1.00 11.39 289 HIS A CA 1
ATOM 2104 C C . HIS A 1 289 ? 8.276 3.281 12.851 1.00 15.24 289 HIS A C 1
ATOM 2105 O O . HIS A 1 289 ? 8.353 4.087 11.917 1.00 14.33 289 HIS A O 1
ATOM 2112 N N . PHE A 1 290 ? 7.175 3.110 13.571 1.00 11.92 290 PHE A N 1
ATOM 2113 C CA . PHE A 1 290 ? 5.957 3.846 13.289 1.00 10.32 290 PHE A CA 1
ATOM 2114 C C . PHE A 1 290 ? 5.950 5.180 14.033 1.00 14.84 290 PHE A C 1
ATOM 2115 O O . PHE A 1 290 ? 5.015 5.958 13.908 1.00 15.53 290 PHE A O 1
ATOM 2123 N N . GLY A 1 291 ? 7.005 5.448 14.791 1.00 16.21 291 GLY A N 1
ATOM 2124 C CA . GLY A 1 291 ? 7.067 6.672 15.572 1.00 15.66 291 GLY A CA 1
ATOM 2125 C C . GLY A 1 291 ? 6.041 6.748 16.691 1.00 13.63 291 GLY A C 1
ATOM 2126 O O . GLY A 1 291 ? 5.677 7.855 17.120 1.00 14.87 291 GLY A O 1
ATOM 2127 N N . HIS A 1 292 ? 5.588 5.599 17.193 1.00 15.49 292 HIS A N 1
ATOM 2128 C CA . HIS A 1 292 ? 4.687 5.582 18.356 1.00 16.26 292 HIS A CA 1
ATOM 2129 C C . HIS A 1 292 ? 5.402 6.086 19.601 1.00 15.22 292 HIS A C 1
ATOM 2130 O O . HIS A 1 292 ? 4.770 6.548 20.566 1.00 17.95 292 HIS A O 1
ATOM 2137 N N . ILE A 1 293 ? 6.723 5.984 19.582 1.00 14.21 293 ILE A N 1
ATOM 2138 C CA . ILE A 1 293 ? 7.528 6.503 20.670 1.00 18.29 293 ILE A CA 1
ATOM 2139 C C . ILE A 1 293 ? 8.734 7.182 20.070 1.00 12.35 293 ILE A C 1
ATOM 2140 O O . ILE A 1 293 ? 9.287 6.734 19.060 1.00 14.87 293 ILE A O 1
ATOM 2145 N N . SER A 1 294 ? 9.110 8.302 20.672 1.00 12.72 294 SER A N 1
ATOM 2146 C CA . SER A 1 294 ? 10.252 9.082 20.220 1.00 12.57 294 SER A CA 1
ATOM 2147 C C . SER A 1 294 ? 11.560 8.374 20.599 1.00 13.21 294 SER A C 1
ATOM 2148 O O . SER A 1 294 ? 11.717 7.927 21.737 1.00 14.18 294 SER A O 1
ATOM 2151 N N . ALA A 1 295 ? 12.506 8.267 19.671 1.00 15.95 295 ALA A N 1
ATOM 2152 C CA . ALA A 1 295 ? 13.808 7.685 20.018 1.00 17.65 295 ALA A CA 1
ATOM 2153 C C . ALA A 1 295 ? 14.521 8.558 21.052 1.00 18.94 295 ALA A C 1
ATOM 2154 O O . ALA A 1 295 ? 15.242 8.042 21.901 1.00 15.90 295 ALA A O 1
ATOM 2156 N N . GLN A 1 296 ? 14.327 9.874 20.945 1.00 14.66 296 GLN A N 1
ATOM 2157 C CA . GLN A 1 296 ? 14.859 10.838 21.909 1.00 12.47 296 GLN A CA 1
ATOM 2158 C C . GLN A 1 296 ? 14.269 10.583 23.301 1.00 15.51 296 GLN A C 1
ATOM 2159 O O . GLN A 1 296 ? 15.003 10.574 24.294 1.00 14.91 296 GLN A O 1
ATOM 2165 N N . ARG A 1 297 ? 12.957 10.348 23.375 1.00 13.05 297 ARG A N 1
ATOM 2166 C CA . ARG A 1 297 ? 12.351 9.904 24.637 1.00 15.74 297 ARG A CA 1
ATOM 2167 C C . ARG A 1 297 ? 13.047 8.663 25.213 1.00 18.95 297 ARG A C 1
ATOM 2168 O O . ARG A 1 297 ? 13.321 8.600 26.418 1.00 18.73 297 ARG A O 1
ATOM 2176 N N . CYS A 1 298 ? 13.309 7.667 24.366 1.00 16.87 298 CYS A N 1
ATOM 2177 C CA . CYS A 1 298 ? 13.940 6.432 24.834 1.00 16.44 298 CYS A CA 1
ATOM 2178 C C . CYS A 1 298 ? 15.355 6.722 25.350 1.00 18.05 298 CYS A C 1
ATOM 2179 O O . CYS A 1 298 ? 15.782 6.177 26.378 1.00 19.05 298 CYS A O 1
ATOM 2182 N N . ALA A 1 299 ? 16.078 7.572 24.624 1.00 15.46 299 ALA A N 1
ATOM 2183 C CA . ALA A 1 299 ? 17.424 7.983 25.027 1.00 17.01 299 ALA A CA 1
ATOM 2184 C C . ALA A 1 299 ? 17.430 8.756 26.352 1.00 19.29 299 ALA A C 1
ATOM 2185 O O . ALA A 1 299 ? 18.275 8.507 27.205 1.00 18.78 299 ALA A O 1
ATOM 2187 N N . LEU A 1 300 ? 16.498 9.690 26.514 1.00 15.55 300 LEU A N 1
ATOM 2188 C CA . LEU A 1 300 ? 16.398 10.463 27.755 1.00 16.87 300 LEU A CA 1
ATOM 2189 C C . LEU A 1 300 ? 16.157 9.568 28.962 1.00 17.47 300 LEU A C 1
ATOM 2190 O O . LEU A 1 300 ? 16.738 9.771 30.030 1.00 20.78 300 LEU A O 1
ATOM 2195 N N . GLU A 1 301 ? 15.272 8.600 28.798 1.00 17.30 301 GLU A N 1
ATOM 2196 C CA . GLU A 1 301 ? 14.941 7.705 29.895 1.00 16.48 301 GLU A CA 1
ATOM 2197 C C . GLU A 1 301 ? 16.108 6.787 30.196 1.00 21.75 301 GLU A C 1
ATOM 2198 O O . GLU A 1 301 ? 16.326 6.410 31.351 1.00 24.29 301 GLU A O 1
ATOM 2204 N N . ALA A 1 302 ? 16.857 6.410 29.164 1.00 17.67 302 ALA A N 1
ATOM 2205 C CA . ALA A 1 302 ? 18.052 5.605 29.389 1.00 20.54 302 ALA A CA 1
ATOM 2206 C C . ALA A 1 302 ? 19.076 6.414 30.185 1.00 22.67 302 ALA A C 1
ATOM 2207 O O . ALA A 1 302 ? 19.729 5.891 31.075 1.00 19.69 302 ALA A O 1
ATOM 2209 N N . LYS A 1 303 ? 19.202 7.699 29.874 1.00 22.29 303 LYS A N 1
ATOM 2210 C CA . LYS A 1 303 ? 20.144 8.527 30.615 1.00 21.69 303 LYS A CA 1
ATOM 2211 C C . LYS A 1 303 ? 19.778 8.555 32.099 1.00 20.06 303 LYS A C 1
ATOM 2212 O O . LYS A 1 303 ? 20.648 8.533 32.959 1.00 24.35 303 LYS A O 1
ATOM 2218 N N . LYS A 1 304 ? 18.483 8.597 32.387 1.00 21.23 304 LYS A N 1
ATOM 2219 C CA . LYS A 1 304 ? 18.018 8.657 33.771 1.00 23.20 304 LYS A CA 1
ATOM 2220 C C . LYS A 1 304 ? 18.295 7.384 34.547 1.00 26.74 304 LYS A C 1
ATOM 2221 O O . LYS A 1 304 ? 18.236 7.386 35.781 1.00 29.29 304 LYS A O 1
ATOM 2227 N N . CYS A 1 305 ? 18.605 6.293 33.853 1.00 22.94 305 CYS A N 1
ATOM 2228 C CA . CYS A 1 305 ? 18.947 5.080 34.594 1.00 25.06 305 CYS A CA 1
ATOM 2229 C C . CYS A 1 305 ? 20.359 4.547 34.314 1.00 23.67 305 CYS A C 1
ATOM 2230 O O . CYS A 1 305 ? 20.717 3.453 34.741 1.00 24.54 305 CYS A O 1
ATOM 2233 N N . ARG A 1 306 ? 21.176 5.351 33.644 1.00 22.56 306 ARG A N 1
ATOM 2234 C CA . ARG A 1 306 ? 22.544 4.952 33.330 1.00 22.29 306 ARG A CA 1
ATOM 2235 C C . ARG A 1 306 ? 23.369 4.580 34.573 1.00 23.08 306 ARG A C 1
ATOM 2236 O O . ARG A 1 306 ? 24.189 3.661 34.517 1.00 31.51 306 ARG A O 1
ATOM 2244 N N . HIS A 1 307 ? 23.151 5.287 35.681 1.00 23.99 307 HIS A N 1
ATOM 2245 C CA . HIS A 1 307 ? 23.934 5.085 36.896 1.00 25.96 307 HIS A CA 1
ATOM 2246 C C . HIS A 1 307 ? 23.712 3.698 37.484 1.00 29.28 307 HIS A C 1
ATOM 2247 O O . HIS A 1 307 ? 24.555 3.184 38.216 1.00 31.52 307 HIS A O 1
ATOM 2254 N N . LEU A 1 308 ? 22.573 3.093 37.163 1.00 28.80 308 LEU A N 1
ATOM 2255 C CA . LEU A 1 308 ? 22.235 1.784 37.720 1.00 30.69 308 LEU A CA 1
ATOM 2256 C C . LEU A 1 308 ? 22.831 0.634 36.903 1.00 32.44 308 LEU A C 1
ATOM 2257 O O . LEU A 1 308 ? 23.044 -0.457 37.421 1.00 34.95 308 LEU A O 1
ATOM 2262 N N . SER A 1 309 ? 23.091 0.877 35.623 1.00 32.26 309 SER A N 1
ATOM 2263 C CA . SER A 1 309 ? 23.601 -0.166 34.734 1.00 34.02 309 SER A CA 1
ATOM 2264 C C . SER A 1 309 ? 24.424 0.469 33.631 1.00 30.55 309 SER A C 1
ATOM 2265 O O . SER A 1 309 ? 24.034 0.421 32.467 1.00 29.04 309 SER A O 1
ATOM 2268 N N . PRO A 1 310 ? 25.564 1.071 33.993 1.00 31.06 310 PRO A N 1
ATOM 2269 C CA . PRO A 1 310 ? 26.345 1.895 33.063 1.00 29.54 310 PRO A CA 1
ATOM 2270 C C . PRO A 1 310 ? 26.722 1.187 31.755 1.00 29.53 310 PRO A C 1
ATOM 2271 O O . PRO A 1 310 ? 26.486 1.752 30.694 1.00 31.11 310 PRO A O 1
ATOM 2275 N N . LYS A 1 311 ? 27.293 -0.007 31.822 1.00 31.16 311 LYS A N 1
ATOM 2276 C CA . LYS A 1 311 ? 27.711 -0.700 30.600 1.00 33.86 311 LYS A CA 1
ATOM 2277 C C . LYS A 1 311 ? 26.550 -1.055 29.663 1.00 31.40 311 LYS A C 1
ATOM 2278 O O . LYS A 1 311 ? 26.659 -0.906 28.438 1.00 27.80 311 LYS A O 1
ATOM 2284 N N . SER A 1 312 ? 25.445 -1.527 30.229 1.00 27.31 312 SER A N 1
ATOM 2285 C CA . SER A 1 312 ? 24.305 -1.929 29.417 1.00 27.88 312 SER A CA 1
ATOM 2286 C C . SER A 1 312 ? 23.614 -0.713 28.810 1.00 23.49 312 SER A C 1
ATOM 2287 O O . SER A 1 312 ? 23.235 -0.717 27.640 1.00 26.50 312 SER A O 1
ATOM 2290 N N . VAL A 1 313 ? 23.459 0.332 29.611 1.00 25.93 313 VAL A N 1
ATOM 2291 C CA . VAL A 1 313 ? 22.842 1.542 29.094 1.00 23.51 313 VAL A CA 1
ATOM 2292 C C . VAL A 1 313 ? 23.684 2.160 27.979 1.00 22.09 313 VAL A C 1
ATOM 2293 O O . VAL A 1 313 ? 23.145 2.564 26.956 1.00 21.71 313 VAL A O 1
ATOM 2297 N N . ASP A 1 314 ? 24.999 2.230 28.175 1.00 24.16 314 ASP A N 1
ATOM 2298 C CA . ASP A 1 314 ? 25.891 2.711 27.121 1.00 26.43 314 ASP A CA 1
ATOM 2299 C C . ASP A 1 314 ? 25.714 1.915 25.817 1.00 24.05 314 ASP A C 1
ATOM 2300 O O . ASP A 1 314 ? 25.665 2.489 24.728 1.00 22.65 314 ASP A O 1
ATOM 2305 N N . ALA A 1 315 ? 25.611 0.595 25.937 1.00 19.87 315 ALA A N 1
ATOM 2306 C CA . ALA A 1 315 ? 25.463 -0.268 24.775 1.00 20.16 315 ALA A CA 1
ATOM 2307 C C . ALA A 1 315 ? 24.109 -0.060 24.094 1.00 20.61 315 ALA A C 1
ATOM 2308 O O . ALA A 1 315 ? 24.020 -0.010 22.869 1.00 20.96 315 ALA A O 1
ATOM 2310 N N . PHE A 1 316 ? 23.060 0.066 24.896 1.00 18.54 316 PHE A N 1
ATOM 2311 C CA . PHE A 1 316 ? 21.725 0.380 24.394 1.00 18.08 316 PHE A CA 1
ATOM 2312 C C . PHE A 1 316 ? 21.710 1.700 23.608 1.00 16.79 316 PHE A C 1
ATOM 2313 O O . PHE A 1 316 ? 21.232 1.750 22.478 1.00 18.43 316 PHE A O 1
ATOM 2321 N N . LEU A 1 317 ? 22.240 2.758 24.212 1.00 21.79 317 LEU A N 1
ATOM 2322 C CA . LEU A 1 317 ? 22.341 4.065 23.563 1.00 18.11 317 LEU A CA 1
ATOM 2323 C C . LEU A 1 317 ? 23.144 4.021 22.252 1.00 20.61 317 LEU A C 1
ATOM 2324 O O . LEU A 1 317 ? 22.849 4.765 21.322 1.00 19.66 317 LEU A O 1
ATOM 2329 N N . GLU A 1 318 ? 24.168 3.173 22.184 1.00 18.73 318 GLU A N 1
ATOM 2330 C CA . GLU A 1 318 ? 24.938 3.012 20.946 1.00 20.42 318 GLU A CA 1
ATOM 2331 C C . GLU A 1 318 ? 24.049 2.483 19.803 1.00 20.15 318 GLU A C 1
ATOM 2332 O O . GLU A 1 318 ? 24.104 2.974 18.662 1.00 18.64 318 GLU A O 1
ATOM 2338 N N . GLU A 1 319 ? 23.219 1.492 20.103 1.00 15.07 319 GLU A N 1
ATOM 2339 C CA . GLU A 1 319 ? 22.353 0.920 19.069 1.00 16.23 319 GLU A CA 1
ATOM 2340 C C . GLU A 1 319 ? 21.188 1.867 18.792 1.00 16.96 319 GLU A C 1
ATOM 2341 O O . GLU A 1 319 ? 20.845 2.146 17.634 1.00 15.05 319 GLU A O 1
ATOM 2347 N N . LEU A 1 320 ? 20.608 2.406 19.860 1.00 13.92 320 LEU A N 1
ATOM 2348 C CA . LEU A 1 320 ? 19.421 3.232 19.735 1.00 12.82 320 LEU A CA 1
ATOM 2349 C C . LEU A 1 320 ? 19.667 4.561 19.009 1.00 18.61 320 LEU A C 1
ATOM 2350 O O . LEU A 1 320 ? 18.801 5.022 18.269 1.00 18.90 320 LEU A O 1
ATOM 2355 N N . VAL A 1 321 ? 20.822 5.186 19.243 1.00 16.04 321 VAL A N 1
ATOM 2356 C CA . VAL A 1 321 ? 21.106 6.508 18.693 1.00 14.14 321 VAL A CA 1
ATOM 2357 C C . VAL A 1 321 ? 22.111 6.446 17.559 1.00 16.14 321 VAL A C 1
ATOM 2358 O O . VAL A 1 321 ? 21.803 6.797 16.422 1.00 20.27 321 VAL A O 1
ATOM 2362 N N . VAL A 1 322 ? 23.317 5.982 17.847 1.00 15.40 322 VAL A N 1
ATOM 2363 C CA . VAL A 1 322 ? 24.336 5.969 16.815 1.00 10.67 322 VAL A CA 1
ATOM 2364 C C . VAL A 1 322 ? 24.004 5.081 15.606 1.00 13.05 322 VAL A C 1
ATOM 2365 O O . VAL A 1 322 ? 24.040 5.540 14.470 1.00 15.75 322 VAL A O 1
ATOM 2369 N N A ARG A 1 323 ? 23.687 3.818 15.852 0.50 13.61 323 ARG A N 1
ATOM 2370 N N B ARG A 1 323 ? 23.661 3.820 15.842 0.50 13.59 323 ARG A N 1
ATOM 2371 C CA A ARG A 1 323 ? 23.432 2.910 14.743 0.50 14.76 323 ARG A CA 1
ATOM 2372 C CA B ARG A 1 323 ? 23.438 2.901 14.722 0.50 14.71 323 ARG A CA 1
ATOM 2373 C C A ARG A 1 323 ? 22.168 3.307 13.980 0.50 13.62 323 ARG A C 1
ATOM 2374 C C B ARG A 1 323 ? 22.122 3.159 13.976 0.50 13.81 323 ARG A C 1
ATOM 2375 O O A ARG A 1 323 ? 22.194 3.437 12.751 0.50 12.52 323 ARG A O 1
ATOM 2376 O O B ARG A 1 323 ? 22.059 3.028 12.750 0.50 12.89 323 ARG A O 1
ATOM 2391 N N . ARG A 1 324 ? 21.072 3.518 14.703 1.00 14.34 324 ARG A N 1
ATOM 2392 C CA . ARG A 1 324 ? 19.802 3.822 14.054 1.00 14.40 324 ARG A CA 1
ATOM 2393 C C . ARG A 1 324 ? 19.952 5.099 13.231 1.00 14.08 324 ARG A C 1
ATOM 2394 O O . ARG A 1 324 ? 19.553 5.148 12.066 1.00 14.33 324 ARG A O 1
ATOM 2402 N N . GLU A 1 325 ? 20.543 6.124 13.833 1.00 10.57 325 GLU A N 1
ATOM 2403 C CA . GLU A 1 325 ? 20.699 7.386 13.123 1.00 9.47 325 GLU A CA 1
ATOM 2404 C C . GLU A 1 325 ? 21.705 7.325 11.977 1.00 14.54 325 GLU A C 1
ATOM 2405 O O . GLU A 1 325 ? 21.590 8.078 11.005 1.00 12.93 325 GLU A O 1
ATOM 2411 N N . LEU A 1 326 ? 22.669 6.411 12.082 1.00 11.58 326 LEU A N 1
ATOM 2412 C CA . LEU A 1 326 ? 23.595 6.149 10.990 1.00 14.89 326 LEU A CA 1
ATOM 2413 C C . LEU A 1 326 ? 22.842 5.604 9.776 1.00 14.72 326 LEU A C 1
ATOM 2414 O O . LEU A 1 326 ? 23.211 5.896 8.640 1.00 10.42 326 LEU A O 1
ATOM 2419 N N . ALA A 1 327 ? 21.783 4.828 10.011 1.00 13.59 327 ALA A N 1
ATOM 2420 C CA . ALA A 1 327 ? 20.985 4.336 8.895 1.00 11.71 327 ALA A CA 1
ATOM 2421 C C . ALA A 1 327 ? 20.248 5.467 8.189 1.00 12.97 327 ALA A C 1
ATOM 2422 O O . ALA A 1 327 ? 20.154 5.443 6.961 1.00 16.65 327 ALA A O 1
ATOM 2424 N N . ASP A 1 328 ? 19.698 6.427 8.948 1.00 8.54 328 ASP A N 1
ATOM 2425 C CA . ASP A 1 328 ? 19.090 7.618 8.322 1.00 10.19 328 ASP A CA 1
ATOM 2426 C C . ASP A 1 328 ? 20.142 8.400 7.522 1.00 13.25 328 ASP A C 1
ATOM 2427 O O . ASP A 1 328 ? 19.896 8.852 6.399 1.00 15.46 328 ASP A O 1
ATOM 2432 N N . ASN A 1 329 ? 21.322 8.561 8.118 1.00 14.24 329 ASN A N 1
ATOM 2433 C CA . ASN A 1 329 ? 22.425 9.234 7.449 1.00 11.68 329 ASN A CA 1
ATOM 2434 C C . ASN A 1 329 ? 22.664 8.607 6.081 1.00 13.53 329 ASN A C 1
ATOM 2435 O O . ASN A 1 329 ? 22.737 9.305 5.070 1.00 12.38 329 ASN A O 1
ATOM 2440 N N . PHE A 1 330 ? 22.748 7.281 6.053 1.00 12.41 330 PHE A N 1
ATOM 2441 C CA . PHE A 1 330 ? 23.069 6.601 4.816 1.00 13.02 330 PHE A CA 1
ATOM 2442 C C . PHE A 1 330 ? 21.974 6.762 3.778 1.00 11.18 330 PHE A C 1
ATOM 2443 O O . PHE A 1 330 ? 22.241 7.133 2.634 1.00 14.06 330 PHE A O 1
ATOM 2451 N N . CYS A 1 331 ? 20.736 6.484 4.158 1.00 11.78 331 CYS A N 1
ATOM 2452 C CA . CYS A 1 331 ? 19.656 6.583 3.185 1.00 11.19 331 CYS A CA 1
ATOM 2453 C C . CYS A 1 331 ? 19.435 8.030 2.699 1.00 13.95 331 CYS A C 1
ATOM 2454 O O . CYS A 1 331 ? 19.093 8.254 1.545 1.00 14.24 331 CYS A O 1
ATOM 2457 N N . TYR A 1 332 ? 19.658 9.010 3.574 1.00 14.23 332 TYR A N 1
ATOM 2458 C CA . TYR A 1 332 ? 19.473 10.408 3.206 1.00 11.72 332 TYR A CA 1
ATOM 2459 C C . TYR A 1 332 ? 20.492 10.866 2.152 1.00 13.81 332 TYR A C 1
ATOM 2460 O O . TYR A 1 332 ? 20.137 11.586 1.224 1.00 14.72 332 TYR A O 1
ATOM 2469 N N . TYR A 1 333 ? 21.745 10.418 2.277 1.00 14.22 333 TYR A N 1
ATOM 2470 C CA . TYR A 1 333 ? 22.818 10.891 1.403 1.00 16.69 333 TYR A CA 1
ATOM 2471 C C . TYR A 1 333 ? 23.136 9.962 0.239 1.00 16.95 333 TYR A C 1
ATOM 2472 O O . TYR A 1 333 ? 23.766 10.391 -0.731 1.00 20.59 333 TYR A O 1
ATOM 2481 N N . GLN A 1 334 ? 22.723 8.699 0.344 1.00 14.48 334 GLN A N 1
ATOM 2482 C CA . GLN A 1 334 ? 22.952 7.707 -0.710 1.00 15.38 334 GLN A CA 1
ATOM 2483 C C . GLN A 1 334 ? 21.615 7.329 -1.355 1.00 14.59 334 GLN A C 1
ATOM 2484 O O . GLN A 1 334 ? 20.873 6.488 -0.824 1.00 16.27 334 GLN A O 1
ATOM 2490 N N . PRO A 1 335 ? 21.294 7.950 -2.502 1.00 17.97 335 PRO A N 1
ATOM 2491 C CA . PRO A 1 335 ? 20.017 7.695 -3.186 1.00 22.58 335 PRO A CA 1
ATOM 2492 C C . PRO A 1 335 ? 19.810 6.232 -3.552 1.00 19.48 335 PRO A C 1
ATOM 2493 O O . PRO A 1 335 ? 18.669 5.794 -3.621 1.00 22.55 335 PRO A O 1
ATOM 2497 N N . GLN A 1 336 ? 20.891 5.501 -3.784 1.00 17.17 336 GLN A N 1
ATOM 2498 C CA . GLN A 1 336 ? 20.818 4.088 -4.134 1.00 16.45 336 GLN A CA 1
ATOM 2499 C C . GLN A 1 336 ? 21.083 3.199 -2.920 1.00 13.00 336 GLN A C 1
ATOM 2500 O O . GLN A 1 336 ? 21.940 2.297 -2.943 1.00 12.73 336 GLN A O 1
ATOM 2506 N N . TYR A 1 337 ? 20.312 3.440 -1.867 1.00 14.97 337 TYR A N 1
ATOM 2507 C CA . TYR A 1 337 ? 20.565 2.812 -0.575 1.00 13.04 337 TYR A CA 1
ATOM 2508 C C . TYR A 1 337 ? 20.087 1.367 -0.511 1.00 15.58 337 TYR A C 1
ATOM 2509 O O . TYR A 1 337 ? 20.373 0.666 0.454 1.00 13.82 337 TYR A O 1
ATOM 2518 N N . ASP A 1 338 ? 19.381 0.915 -1.549 1.00 14.87 338 ASP A N 1
ATOM 2519 C CA . ASP A 1 338 ? 18.838 -0.441 -1.579 1.00 13.92 338 ASP A CA 1
ATOM 2520 C C . ASP A 1 338 ? 19.383 -1.248 -2.755 1.00 15.11 338 ASP A C 1
ATOM 2521 O O . ASP A 1 338 ? 18.716 -2.155 -3.250 1.00 19.56 338 ASP A O 1
ATOM 2526 N N A SER A 1 339 ? 20.596 -0.913 -3.195 0.50 14.99 339 SER A N 1
ATOM 2527 N N B SER A 1 339 ? 20.587 -0.921 -3.208 0.50 15.04 339 SER A N 1
ATOM 2528 C CA A SER A 1 339 ? 21.191 -1.547 -4.368 0.50 16.94 339 SER A CA 1
ATOM 2529 C CA B SER A 1 339 ? 21.180 -1.661 -4.313 0.50 16.21 339 SER A CA 1
ATOM 2530 C C A SER A 1 339 ? 22.704 -1.662 -4.190 0.50 14.62 339 SER A C 1
ATOM 2531 C C B SER A 1 339 ? 22.693 -1.685 -4.179 0.50 14.62 339 SER A C 1
ATOM 2532 O O A SER A 1 339 ? 23.305 -0.906 -3.419 0.50 13.87 339 SER A O 1
ATOM 2533 O O B SER A 1 339 ? 23.279 -0.890 -3.436 0.50 13.98 339 SER A O 1
ATOM 2538 N N . LEU A 1 340 ? 23.322 -2.605 -4.895 1.00 14.33 340 LEU A N 1
ATOM 2539 C CA . LEU A 1 340 ? 24.760 -2.827 -4.749 1.00 14.77 340 LEU A CA 1
ATOM 2540 C C . LEU A 1 340 ? 25.520 -1.552 -5.079 1.00 11.09 340 LEU A C 1
ATOM 2541 O O . LEU A 1 340 ? 26.597 -1.302 -4.547 1.00 16.87 340 LEU A O 1
ATOM 2546 N N . SER A 1 341 ? 24.951 -0.724 -5.952 1.00 15.86 341 SER A N 1
ATOM 2547 C CA . SER A 1 341 ? 25.666 0.484 -6.337 1.00 15.41 341 SER A CA 1
ATOM 2548 C C . SER A 1 341 ? 25.842 1.440 -5.155 1.00 14.23 341 SER A C 1
ATOM 2549 O O . SER A 1 341 ? 26.727 2.268 -5.168 1.00 15.53 341 SER A O 1
ATOM 2552 N N . GLY A 1 342 ? 25.025 1.271 -4.121 1.00 14.56 342 GLY A N 1
ATOM 2553 C CA . GLY A 1 342 ? 25.091 2.117 -2.949 1.00 14.26 342 GLY A CA 1
ATOM 2554 C C . GLY A 1 342 ? 26.157 1.687 -1.953 1.00 14.54 342 GLY A C 1
ATOM 2555 O O . GLY A 1 342 ? 26.467 2.431 -1.014 1.00 14.56 342 GLY A O 1
ATOM 2556 N N . ALA A 1 343 ? 26.713 0.489 -2.132 1.00 14.59 343 ALA A N 1
ATOM 2557 C CA . ALA A 1 343 ? 27.819 0.043 -1.271 1.00 14.02 343 ALA A CA 1
ATOM 2558 C C . ALA A 1 343 ? 29.132 0.784 -1.565 1.00 13.58 343 ALA A C 1
ATOM 2559 O O . ALA A 1 343 ? 29.289 1.425 -2.603 1.00 15.37 343 ALA A O 1
ATOM 2561 N N . TRP A 1 344 ? 30.078 0.694 -0.634 1.00 16.04 344 TRP A N 1
ATOM 2562 C CA . TRP A 1 344 ? 31.382 1.328 -0.807 1.00 12.21 344 TRP A CA 1
ATOM 2563 C C . TRP A 1 344 ? 32.200 0.607 -1.887 1.00 17.78 344 TRP A C 1
ATOM 2564 O O . TRP A 1 344 ? 31.995 -0.581 -2.122 1.00 14.90 344 TRP A O 1
ATOM 2575 N N . GLU A 1 345 ? 33.127 1.313 -2.535 1.00 16.05 345 GLU A N 1
ATOM 2576 C CA . GLU A 1 345 ? 33.887 0.725 -3.649 1.00 13.89 345 GLU A CA 1
ATOM 2577 C C . GLU A 1 345 ? 34.640 -0.565 -3.290 1.00 14.12 345 GLU A C 1
ATOM 2578 O O . GLU A 1 345 ? 34.675 -1.505 -4.086 1.00 14.83 345 GLU A O 1
ATOM 2584 N N . TRP A 1 346 ? 35.213 -0.637 -2.091 1.00 16.09 346 TRP A N 1
ATOM 2585 C CA . TRP A 1 346 ? 35.974 -1.823 -1.717 1.00 17.84 346 TRP A CA 1
ATOM 2586 C C . TRP A 1 346 ? 35.063 -3.044 -1.737 1.00 16.06 346 TRP A C 1
ATOM 2587 O O . TRP A 1 346 ? 35.476 -4.124 -2.137 1.00 17.58 346 TRP A O 1
ATOM 2598 N N . ALA A 1 347 ? 33.828 -2.851 -1.279 1.00 14.26 347 ALA A N 1
ATOM 2599 C CA . ALA A 1 347 ? 32.866 -3.943 -1.144 1.00 13.09 347 ALA A CA 1
ATOM 2600 C C . ALA A 1 347 ? 32.326 -4.344 -2.509 1.00 12.36 347 ALA A C 1
ATOM 2601 O O . ALA A 1 347 ? 32.177 -5.532 -2.824 1.00 14.48 347 ALA A O 1
ATOM 2603 N N . ARG A 1 348 ? 32.020 -3.350 -3.335 1.00 12.33 348 ARG A N 1
ATOM 2604 C CA . ARG A 1 348 ? 31.585 -3.660 -4.692 1.00 15.87 348 ARG A CA 1
ATOM 2605 C C . ARG A 1 348 ? 32.629 -4.474 -5.428 1.00 15.94 348 ARG A C 1
ATOM 2606 O O . ARG A 1 348 ? 32.305 -5.477 -6.060 1.00 17.85 348 ARG A O 1
ATOM 2614 N N . LYS A 1 349 ? 33.885 -4.058 -5.325 1.00 15.56 349 LYS A N 1
ATOM 2615 C CA . LYS A 1 349 ? 34.962 -4.732 -6.051 1.00 14.19 349 LYS A CA 1
ATOM 2616 C C . LYS A 1 349 ? 35.187 -6.163 -5.561 1.00 17.17 349 LYS A C 1
ATOM 2617 O O . LYS A 1 349 ? 35.383 -7.084 -6.356 1.00 17.33 349 LYS A O 1
ATOM 2623 N N . THR A 1 350 ? 35.152 -6.359 -4.250 1.00 14.52 350 THR A N 1
ATOM 2624 C CA . THR A 1 350 ? 35.397 -7.698 -3.734 1.00 13.94 350 THR A CA 1
ATOM 2625 C C . THR A 1 350 ? 34.260 -8.645 -4.116 1.00 15.08 350 THR A C 1
ATOM 2626 O O . THR A 1 350 ? 34.492 -9.800 -4.435 1.00 17.06 350 THR A O 1
ATOM 2630 N N . LEU A 1 351 ? 33.025 -8.146 -4.095 1.00 12.18 351 LEU A N 1
ATOM 2631 C CA . LEU A 1 351 ? 31.896 -8.955 -4.521 1.00 15.05 351 LEU A CA 1
ATOM 2632 C C . LEU A 1 351 ? 31.987 -9.281 -6.017 1.00 15.89 351 LEU A C 1
ATOM 2633 O O . LEU A 1 351 ? 31.709 -10.415 -6.422 1.00 16.56 351 LEU A O 1
ATOM 2638 N N . MET A 1 352 ? 32.430 -8.312 -6.818 1.00 15.66 352 MET A N 1
ATOM 2639 C CA . MET A 1 352 ? 32.598 -8.527 -8.258 1.00 16.53 352 MET A CA 1
ATOM 2640 C C . MET A 1 352 ? 33.702 -9.543 -8.543 1.00 20.27 352 MET A C 1
ATOM 2641 O O . MET A 1 352 ? 33.548 -10.399 -9.415 1.00 20.43 352 MET A O 1
ATOM 2646 N N . ASP A 1 353 ? 34.810 -9.434 -7.815 1.00 17.55 353 ASP A N 1
ATOM 2647 C CA . ASP A 1 353 ? 35.929 -10.363 -7.956 1.00 17.55 353 ASP A CA 1
ATOM 2648 C C . ASP A 1 353 ? 35.505 -11.808 -7.742 1.00 21.60 353 ASP A C 1
ATOM 2649 O O . ASP A 1 353 ? 36.136 -12.734 -8.257 1.00 24.61 353 ASP A O 1
ATOM 2654 N N . HIS A 1 354 ? 34.447 -12.005 -6.964 1.00 18.24 354 HIS A N 1
ATOM 2655 C CA . HIS A 1 354 ? 34.037 -13.350 -6.600 1.00 18.74 354 HIS A CA 1
ATOM 2656 C C . HIS A 1 354 ? 32.717 -13.755 -7.226 1.00 19.13 354 HIS A C 1
ATOM 2657 O O . HIS A 1 354 ? 32.138 -14.784 -6.878 1.00 20.65 354 HIS A O 1
ATOM 2664 N N . ALA A 1 355 ? 32.263 -12.942 -8.178 1.00 19.97 355 ALA A N 1
ATOM 2665 C CA . ALA A 1 355 ? 30.994 -13.183 -8.849 1.00 22.63 355 ALA A CA 1
ATOM 2666 C C . ALA A 1 355 ? 30.956 -14.544 -9.552 1.00 24.38 355 ALA A C 1
ATOM 2667 O O . ALA A 1 355 ? 29.891 -15.119 -9.732 1.00 21.16 355 ALA A O 1
ATOM 2669 N N . ALA A 1 356 ? 32.112 -15.054 -9.954 1.00 25.12 356 ALA A N 1
ATOM 2670 C CA . ALA A 1 356 ? 32.144 -16.289 -10.737 1.00 25.17 356 ALA A CA 1
ATOM 2671 C C . ALA A 1 356 ? 32.332 -17.541 -9.893 1.00 24.44 356 ALA A C 1
ATOM 2672 O O . ALA A 1 356 ? 32.208 -18.654 -10.401 1.00 25.87 356 ALA A O 1
ATOM 2674 N N . ASP A 1 357 ? 32.637 -17.365 -8.613 1.00 23.77 357 ASP A N 1
ATOM 2675 C CA . ASP A 1 357 ? 32.768 -18.500 -7.713 1.00 18.84 357 ASP A CA 1
ATOM 2676 C C . ASP A 1 357 ? 31.466 -19.298 -7.696 1.00 23.88 357 ASP A C 1
ATOM 2677 O O . ASP A 1 357 ? 30.388 -18.733 -7.553 1.00 24.33 357 ASP A O 1
ATOM 2682 N N . LYS A 1 358 ? 31.560 -20.614 -7.849 1.00 23.33 358 LYS A N 1
ATOM 2683 C CA . LYS A 1 358 ? 30.359 -21.432 -7.764 1.00 24.63 358 LYS A CA 1
ATOM 2684 C C . LYS A 1 358 ? 29.899 -21.478 -6.308 1.00 25.02 358 LYS A C 1
ATOM 2685 O O . LYS A 1 358 ? 30.696 -21.698 -5.388 1.00 25.71 358 LYS A O 1
ATOM 2691 N N . ARG A 1 359 ? 28.621 -21.191 -6.096 1.00 21.94 359 ARG A N 1
ATOM 2692 C CA . ARG A 1 359 ? 28.050 -21.252 -4.760 1.00 20.30 359 ARG A CA 1
ATOM 2693 C C . ARG A 1 359 ? 27.800 -22.721 -4.419 1.00 25.70 359 ARG A C 1
ATOM 2694 O O . ARG A 1 359 ? 27.481 -23.514 -5.304 1.00 23.79 359 ARG A O 1
ATOM 2702 N N . GLU A 1 360 ? 27.952 -23.083 -3.150 1.00 25.91 360 GLU A N 1
ATOM 2703 C CA . GLU A 1 360 ? 27.774 -24.471 -2.727 1.00 36.10 360 GLU A CA 1
ATOM 2704 C C . GLU A 1 360 ? 26.307 -24.889 -2.809 1.00 32.24 360 GLU A C 1
ATOM 2705 O O . GLU A 1 360 ? 25.985 -26.037 -3.123 1.00 34.14 360 GLU A O 1
ATOM 2711 N N . HIS A 1 361 ? 25.420 -23.949 -2.514 1.00 22.67 361 HIS A N 1
ATOM 2712 C CA . HIS A 1 361 ? 23.987 -24.149 -2.677 1.00 21.86 361 HIS A CA 1
ATOM 2713 C C . HIS A 1 361 ? 23.380 -22.948 -3.387 1.00 23.41 361 HIS A C 1
ATOM 2714 O O . HIS A 1 361 ? 23.868 -21.831 -3.252 1.00 25.73 361 HIS A O 1
ATOM 2721 N N . ILE A 1 362 ? 22.313 -23.189 -4.145 1.00 23.07 362 ILE A N 1
ATOM 2722 C CA . ILE A 1 362 ? 21.529 -22.117 -4.742 1.00 18.15 362 ILE A CA 1
ATOM 2723 C C . ILE A 1 362 ? 20.071 -22.387 -4.376 1.00 20.17 362 ILE A C 1
ATOM 2724 O O . ILE A 1 362 ? 19.536 -23.451 -4.703 1.00 22.78 362 ILE A 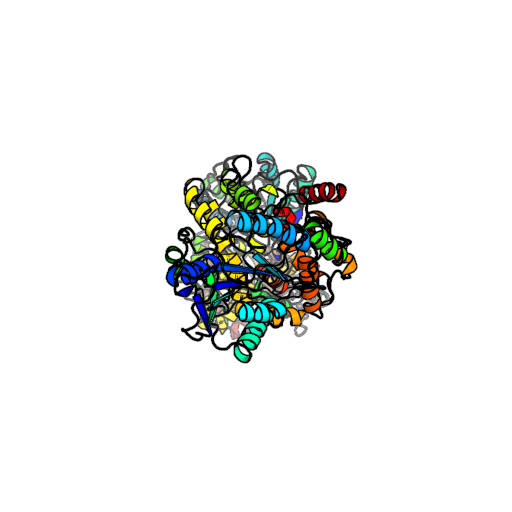O 1
ATOM 2729 N N . TYR A 1 363 ? 19.446 -21.462 -3.655 1.00 18.81 363 TYR A N 1
ATOM 2730 C CA . TYR A 1 363 ? 18.015 -21.543 -3.365 1.00 16.15 363 TYR A CA 1
ATOM 2731 C C . TYR A 1 363 ? 17.265 -20.448 -4.085 1.00 20.83 363 TYR A C 1
ATOM 2732 O O . TYR A 1 363 ? 17.781 -19.348 -4.251 1.00 19.49 363 TYR A O 1
ATOM 2741 N N . THR A 1 364 ? 16.039 -20.741 -4.504 1.00 13.98 364 THR A N 1
ATOM 2742 C CA . THR A 1 364 ? 15.201 -19.723 -5.110 1.00 18.67 364 THR A CA 1
ATOM 2743 C C . THR A 1 364 ? 14.592 -18.873 -4.012 1.00 19.30 364 THR A C 1
ATOM 2744 O O . THR A 1 364 ? 14.640 -19.227 -2.826 1.00 17.67 364 THR A O 1
ATOM 2748 N N . ARG A 1 365 ? 13.993 -17.763 -4.415 1.00 17.45 365 ARG A N 1
ATOM 2749 C CA . ARG A 1 365 ? 13.297 -16.901 -3.470 1.00 19.17 365 ARG A CA 1
ATOM 2750 C C . ARG A 1 365 ? 12.173 -17.660 -2.762 1.00 22.09 365 ARG A C 1
ATOM 2751 O O . ARG A 1 365 ? 12.020 -17.549 -1.543 1.00 18.58 365 ARG A O 1
ATOM 2759 N N . GLU A 1 366 ? 11.412 -18.455 -3.515 1.00 22.54 366 GLU A N 1
ATOM 2760 C CA . GLU A 1 366 ? 10.317 -19.226 -2.927 1.00 22.76 366 GLU A CA 1
ATOM 2761 C C . GLU A 1 366 ? 10.807 -20.198 -1.854 1.00 19.33 366 GLU A C 1
ATOM 2762 O O . GLU A 1 366 ? 10.202 -20.301 -0.788 1.00 22.80 366 GLU A O 1
ATOM 2768 N N . GLN A 1 367 ? 11.908 -20.891 -2.137 1.00 17.71 367 GLN A N 1
ATOM 2769 C CA . GLN A 1 367 ? 12.495 -21.852 -1.199 1.00 21.91 367 GLN A CA 1
ATOM 2770 C C . GLN A 1 367 ? 13.005 -21.181 0.080 1.00 16.47 367 GLN A C 1
ATOM 2771 O O . GLN A 1 367 ? 12.831 -21.720 1.176 1.00 15.95 367 GLN A O 1
ATOM 2777 N N . LEU A 1 368 ? 13.641 -20.025 -0.072 1.00 16.53 368 LEU A N 1
ATOM 2778 C CA . LEU A 1 368 ? 14.072 -19.240 1.083 1.00 15.76 368 LEU A CA 1
ATOM 2779 C C . LEU A 1 368 ? 12.869 -18.767 1.881 1.00 15.48 368 LEU A C 1
ATOM 2780 O O . LEU A 1 368 ? 12.815 -18.914 3.106 1.00 17.84 368 LEU A O 1
ATOM 2785 N N . GLU A 1 369 ? 11.898 -18.189 1.192 1.00 15.84 369 GLU A N 1
ATOM 2786 C CA . GLU A 1 369 ? 10.722 -17.652 1.872 1.00 16.91 369 GLU A CA 1
ATOM 2787 C C . GLU A 1 369 ? 10.010 -18.707 2.715 1.00 17.13 369 GLU A C 1
ATOM 2788 O O . GLU A 1 369 ? 9.501 -18.419 3.799 1.00 17.01 369 GLU A O 1
ATOM 2794 N N . ASN A 1 370 ? 9.960 -19.930 2.206 1.00 17.57 370 ASN A N 1
ATOM 2795 C CA . ASN A 1 370 ? 9.269 -21.003 2.904 1.00 18.81 370 ASN A CA 1
ATOM 2796 C C . ASN A 1 370 ? 10.170 -21.826 3.820 1.00 20.37 370 ASN A C 1
ATOM 2797 O O . ASN A 1 370 ? 9.745 -22.863 4.338 1.00 18.30 370 ASN A O 1
ATOM 2802 N N . ALA A 1 371 ? 11.401 -21.351 4.019 1.00 16.95 371 ALA A N 1
ATOM 2803 C CA . ALA A 1 371 ? 12.351 -21.961 4.945 1.00 15.42 371 ALA A CA 1
ATOM 2804 C C . ALA A 1 371 ? 12.653 -23.424 4.608 1.00 19.00 371 ALA A C 1
ATOM 2805 O O . ALA A 1 371 ? 12.594 -24.301 5.476 1.00 18.95 371 ALA A O 1
ATOM 2807 N N . LYS A 1 372 ? 12.991 -23.661 3.342 1.00 23.15 372 LYS A N 1
ATOM 2808 C CA . LYS A 1 372 ? 13.272 -25.005 2.848 1.00 19.36 372 LYS A CA 1
ATOM 2809 C C . LYS A 1 372 ? 14.747 -25.260 2.516 1.00 25.59 372 LYS A C 1
ATOM 2810 O O . LYS A 1 372 ? 15.059 -25.899 1.512 1.00 26.51 372 LYS A O 1
ATOM 2816 N N . THR A 1 373 ? 15.653 -24.784 3.365 1.00 19.08 373 THR A N 1
ATOM 2817 C CA . THR A 1 373 ? 17.067 -25.037 3.151 1.00 17.56 373 THR A CA 1
ATOM 2818 C C . THR A 1 373 ? 17.589 -26.215 3.981 1.00 19.17 373 THR A C 1
ATOM 2819 O O . THR A 1 373 ? 16.898 -26.722 4.873 1.00 18.40 373 THR A O 1
ATOM 2823 N N . HIS A 1 374 ? 18.821 -26.614 3.683 1.00 19.57 374 HIS A N 1
ATOM 2824 C CA . HIS A 1 374 ? 19.525 -27.652 4.428 1.00 18.98 374 HIS A CA 1
ATOM 2825 C C . HIS A 1 374 ? 19.926 -27.186 5.830 1.00 21.62 374 HIS A C 1
ATOM 2826 O O . HIS A 1 374 ? 20.356 -27.991 6.651 1.00 22.29 374 HIS A O 1
ATOM 2833 N N . ASP A 1 375 ? 19.804 -25.890 6.091 1.00 18.14 375 ASP A N 1
ATOM 2834 C CA . ASP A 1 375 ? 20.311 -25.283 7.334 1.00 17.91 375 ASP A CA 1
ATOM 2835 C C . ASP A 1 375 ? 19.183 -25.027 8.337 1.00 18.75 375 ASP A C 1
ATOM 2836 O O . ASP A 1 375 ? 18.388 -24.108 8.152 1.00 17.33 375 ASP A O 1
ATOM 2841 N N . PRO A 1 376 ? 19.093 -25.841 9.407 1.00 19.39 376 PRO A N 1
ATOM 2842 C CA . PRO A 1 376 ? 17.955 -25.688 10.313 1.00 19.11 376 PRO A CA 1
ATOM 2843 C C . PRO A 1 376 ? 18.015 -24.402 11.132 1.00 18.45 376 PRO A C 1
ATOM 2844 O O . PRO A 1 376 ? 16.971 -23.916 11.539 1.00 18.68 376 PRO A O 1
ATOM 2848 N N . LEU A 1 377 ? 19.214 -23.885 11.367 1.00 19.29 377 LEU A N 1
ATOM 2849 C CA . LEU A 1 377 ? 19.380 -22.611 12.052 1.00 13.79 377 LEU A CA 1
ATOM 2850 C C . LEU A 1 377 ? 18.832 -21.471 11.172 1.00 16.07 377 LEU A C 1
ATOM 2851 O O . LEU A 1 377 ? 18.093 -20.616 11.648 1.00 16.33 377 LEU A O 1
ATOM 2856 N N . TRP A 1 378 ? 19.155 -21.499 9.882 1.00 15.53 378 TRP A N 1
ATOM 2857 C CA . TRP A 1 378 ? 18.645 -20.486 8.966 1.00 12.49 378 TRP A CA 1
ATOM 2858 C C . TRP A 1 378 ? 17.133 -20.599 8.847 1.00 16.49 378 TRP A C 1
ATOM 2859 O O . TRP A 1 378 ? 16.414 -19.607 8.943 1.00 15.56 378 TRP A O 1
ATOM 2870 N N . ASN A 1 379 ? 16.646 -21.823 8.657 1.00 13.13 379 ASN A N 1
ATOM 2871 C CA . ASN A 1 379 ? 15.213 -22.031 8.592 1.00 16.06 379 ASN A CA 1
ATOM 2872 C C . ASN A 1 379 ? 14.493 -21.452 9.800 1.00 17.03 379 ASN A C 1
ATOM 2873 O O . ASN A 1 379 ? 13.430 -20.852 9.649 1.00 15.06 379 ASN A O 1
ATOM 2878 N N . ALA A 1 380 ? 15.064 -21.643 10.993 1.00 15.48 380 ALA A N 1
ATOM 2879 C CA . ALA A 1 380 ? 14.474 -21.129 12.229 1.00 16.28 380 ALA A CA 1
ATOM 2880 C C . ALA A 1 380 ? 14.392 -19.605 12.210 1.00 12.97 380 ALA A C 1
ATOM 2881 O O . ALA A 1 380 ? 13.387 -19.034 12.603 1.00 15.37 380 ALA A O 1
ATOM 2883 N N . SER A 1 381 ? 15.452 -18.956 11.743 1.00 15.12 381 SER A N 1
ATOM 2884 C CA . SER A 1 381 ? 15.468 -17.499 11.695 1.00 15.52 381 SER A CA 1
ATOM 2885 C C . SER A 1 381 ? 14.410 -16.987 10.722 1.00 16.85 381 SER A C 1
ATOM 2886 O O . SER A 1 381 ? 13.691 -16.038 11.020 1.00 13.70 381 SER A O 1
ATOM 2889 N N . GLN A 1 382 ? 14.279 -17.653 9.576 1.00 16.07 382 GLN A N 1
ATOM 2890 C CA . GLN A 1 382 ? 13.239 -17.283 8.624 1.00 15.94 382 GLN A CA 1
ATOM 2891 C C . GLN A 1 382 ? 11.832 -17.463 9.194 1.00 15.75 382 GLN A C 1
ATOM 2892 O O . GLN A 1 382 ? 10.975 -16.599 9.017 1.00 16.36 382 GLN A O 1
ATOM 2898 N N . LEU A 1 383 ? 11.598 -18.570 9.905 1.00 15.39 383 LEU A N 1
ATOM 2899 C CA . LEU A 1 383 ? 10.284 -18.822 10.487 1.00 14.62 383 LEU A CA 1
ATOM 2900 C C . LEU A 1 383 ? 9.958 -17.870 11.628 1.00 17.50 383 LEU A C 1
ATOM 2901 O O . LEU A 1 383 ? 8.788 -17.537 11.843 1.00 14.83 383 LEU A O 1
ATOM 2906 N N . GLU A 1 384 ? 10.980 -17.438 12.365 1.00 14.43 384 GLU A N 1
ATOM 2907 C CA . GLU A 1 384 ? 10.755 -16.489 13.445 1.00 15.92 384 GLU A CA 1
ATOM 2908 C C . GLU A 1 384 ? 10.202 -15.213 12.824 1.00 20.47 384 GLU A C 1
ATOM 2909 O O . GLU A 1 384 ? 9.196 -14.688 13.279 1.00 18.78 384 GLU A O 1
ATOM 2915 N N . MET A 1 385 ? 10.841 -14.742 11.759 1.00 20.59 385 MET A N 1
ATOM 2916 C CA . MET A 1 385 ? 10.352 -13.566 11.045 1.00 18.55 385 MET A CA 1
ATOM 2917 C C . MET A 1 385 ? 8.933 -13.785 10.487 1.00 15.94 385 MET A C 1
ATOM 2918 O O . MET A 1 385 ? 8.044 -12.952 10.664 1.00 14.66 385 MET A O 1
ATOM 2923 N N . VAL A 1 386 ? 8.713 -14.919 9.828 1.00 17.26 386 VAL A N 1
ATOM 2924 C CA . VAL A 1 386 ? 7.423 -15.187 9.207 1.00 16.14 386 VAL A CA 1
ATOM 2925 C C . VAL A 1 386 ? 6.285 -15.224 10.224 1.00 18.69 386 VAL A C 1
ATOM 2926 O O . VAL A 1 386 ? 5.266 -14.590 10.022 1.00 18.64 386 VAL A O 1
ATOM 2930 N N . HIS A 1 387 ? 6.460 -15.964 11.316 1.00 17.13 387 HIS A N 1
ATOM 2931 C CA . HIS A 1 387 ? 5.348 -16.190 12.248 1.00 17.46 387 HIS A CA 1
ATOM 2932 C C . HIS A 1 387 ? 5.285 -15.227 13.436 1.00 19.69 387 HIS A C 1
ATOM 2933 O O . HIS A 1 387 ? 4.200 -14.908 13.925 1.00 22.50 387 HIS A O 1
ATOM 2940 N N . HIS A 1 388 ? 6.439 -14.770 13.896 1.00 21.06 388 HIS A N 1
ATOM 2941 C CA . HIS A 1 388 ? 6.498 -13.838 15.017 1.00 21.19 388 HIS A CA 1
ATOM 2942 C C . HIS A 1 388 ? 6.525 -12.377 14.537 1.00 20.60 388 HIS A C 1
ATOM 2943 O O . HIS A 1 388 ? 6.025 -11.497 15.223 1.00 18.55 388 HIS A O 1
ATOM 2950 N N . GLY A 1 389 ? 7.113 -12.121 13.370 1.00 19.39 389 GLY A N 1
ATOM 2951 C CA . GLY A 1 389 ? 7.187 -10.764 12.847 1.00 14.86 389 GLY A CA 1
ATOM 2952 C C . GLY A 1 389 ? 8.361 -9.925 13.337 1.00 15.92 389 GLY A C 1
ATOM 2953 O O . GLY A 1 389 ? 8.453 -8.726 13.057 1.00 16.36 389 GLY A O 1
ATOM 2954 N N . LYS A 1 390 ? 9.284 -10.538 14.062 1.00 15.90 390 LYS A N 1
ATOM 2955 C CA . LYS A 1 390 ? 10.462 -9.814 14.516 1.00 13.89 390 LYS A CA 1
ATOM 2956 C C . LYS A 1 390 ? 11.569 -10.832 14.744 1.00 19.58 390 LYS A C 1
ATOM 2957 O O . LYS A 1 390 ? 11.573 -11.544 15.746 1.00 17.81 390 LYS A O 1
ATOM 2963 N N . MET A 1 391 ? 12.481 -10.930 13.787 1.00 15.76 391 MET A N 1
ATOM 2964 C CA . MET A 1 391 ? 13.579 -11.890 13.885 1.00 13.95 391 MET A CA 1
ATOM 2965 C C . MET A 1 391 ? 14.604 -11.328 14.849 1.00 12.27 391 MET A C 1
ATOM 2966 O O . MET A 1 391 ? 14.826 -10.122 14.874 1.00 14.55 391 MET A O 1
ATOM 2971 N N . HIS A 1 392 ? 15.218 -12.196 15.650 1.00 12.15 392 HIS A N 1
ATOM 2972 C CA . HIS A 1 392 ? 16.205 -11.752 16.608 1.00 12.07 392 HIS A CA 1
ATOM 2973 C C . HIS A 1 392 ? 17.359 -11.022 15.921 1.00 16.80 392 HIS A C 1
ATOM 2974 O O . HIS A 1 392 ? 17.879 -11.484 14.895 1.00 13.26 392 HIS A O 1
ATOM 2981 N N . GLY A 1 393 ? 17.760 -9.891 16.494 1.00 14.80 393 GLY A N 1
ATOM 2982 C CA . GLY A 1 393 ? 18.740 -9.013 15.873 1.00 15.33 393 GLY A CA 1
ATOM 2983 C C . GLY A 1 393 ? 20.032 -9.695 15.465 1.00 17.42 393 GLY A C 1
ATOM 2984 O O . GLY A 1 393 ? 20.596 -9.412 14.399 1.00 15.92 393 GLY A O 1
ATOM 2985 N N . PHE A 1 394 ? 20.526 -10.594 16.306 1.00 13.95 394 PHE A N 1
ATOM 2986 C CA . PHE A 1 394 ? 21.744 -11.302 15.948 1.00 12.07 394 PHE A CA 1
ATOM 2987 C C . PHE A 1 394 ? 21.458 -12.225 14.753 1.00 14.68 394 PHE A C 1
ATOM 2988 O O . PHE A 1 394 ? 22.248 -12.307 13.821 1.00 15.00 394 PHE A O 1
ATOM 2996 N N . MET A 1 395 ? 20.313 -12.899 14.782 1.00 14.13 395 MET A N 1
ATOM 2997 C CA . MET A 1 395 ? 19.959 -13.806 13.683 1.00 15.07 395 MET A CA 1
ATOM 2998 C C . MET A 1 395 ? 19.752 -13.069 12.337 1.00 11.32 395 MET A C 1
ATOM 2999 O O . MET A 1 395 ? 19.967 -13.666 11.290 1.00 13.08 395 MET A O 1
ATOM 3004 N N . ARG A 1 396 ? 19.358 -11.789 12.353 1.00 10.03 396 ARG A N 1
ATOM 3005 C CA . ARG A 1 396 ? 19.213 -11.039 11.091 1.00 11.99 396 ARG A CA 1
ATOM 3006 C C . ARG A 1 396 ? 20.514 -10.971 10.287 1.00 10.32 396 ARG A C 1
ATOM 3007 O O . ARG A 1 396 ? 20.496 -11.081 9.040 1.00 11.51 396 ARG A O 1
ATOM 3015 N N . MET A 1 397 ? 21.641 -10.827 10.992 1.00 12.93 397 MET A N 1
ATOM 3016 C CA . MET A 1 397 ? 22.954 -10.802 10.340 1.00 12.72 397 MET A CA 1
ATOM 3017 C C . MET A 1 397 ? 23.266 -12.152 9.677 1.00 11.74 397 MET A C 1
ATOM 3018 O O . MET A 1 397 ? 23.642 -12.203 8.506 1.00 14.83 397 MET A O 1
ATOM 3023 N N . TYR A 1 398 ? 23.106 -13.238 10.434 1.00 11.67 398 TYR A N 1
ATOM 3024 C CA . TYR A 1 398 ? 23.315 -14.590 9.927 1.00 13.79 398 TYR A CA 1
ATOM 3025 C C . TYR A 1 398 ? 22.398 -14.868 8.732 1.00 13.23 398 TYR A C 1
ATOM 3026 O O . TYR A 1 398 ? 22.843 -15.306 7.677 1.00 14.65 398 TYR A O 1
ATOM 3035 N N . TRP A 1 399 ? 21.121 -14.558 8.916 1.00 12.15 399 TRP A N 1
ATOM 3036 C CA . TRP A 1 399 ? 20.072 -14.794 7.923 1.00 11.30 399 TRP A CA 1
ATOM 3037 C C . TRP A 1 399 ? 20.399 -14.143 6.589 1.00 9.67 399 TRP A C 1
ATOM 3038 O O . TRP A 1 399 ? 20.350 -14.788 5.533 1.00 11.70 399 TRP A O 1
ATOM 3049 N N . ALA A 1 400 ? 20.767 -12.876 6.610 1.00 11.68 400 ALA A N 1
ATOM 3050 C CA . ALA A 1 400 ? 21.029 -12.184 5.360 1.00 9.87 400 ALA A CA 1
ATOM 3051 C C . ALA A 1 400 ? 22.331 -12.645 4.699 1.00 14.55 400 ALA A C 1
ATOM 3052 O O . ALA A 1 400 ? 22.433 -12.690 3.474 1.00 13.05 400 ALA A O 1
ATOM 3054 N N . LYS A 1 401 ? 23.332 -12.965 5.510 1.00 13.86 401 LYS A N 1
ATOM 3055 C CA . LYS A 1 401 ? 24.588 -13.463 4.972 1.00 11.78 401 LYS A CA 1
ATOM 3056 C C . LYS A 1 401 ? 24.456 -14.820 4.283 1.00 14.38 401 LYS A C 1
ATOM 3057 O O . LYS A 1 401 ? 25.135 -15.084 3.276 1.00 13.54 401 LYS A O 1
ATOM 3063 N N . LYS A 1 402 ? 23.600 -15.692 4.810 1.00 13.63 402 LYS A N 1
ATOM 3064 C CA . LYS A 1 402 ? 23.342 -16.960 4.116 1.00 16.56 402 LYS A CA 1
ATOM 3065 C C . LYS A 1 402 ? 22.658 -16.737 2.767 1.00 13.42 402 LYS A C 1
ATOM 3066 O O . LYS A 1 402 ? 22.876 -17.484 1.813 1.00 16.88 402 LYS A O 1
ATOM 3072 N N . ILE A 1 403 ? 21.830 -15.700 2.669 1.00 14.36 403 ILE A N 1
ATOM 3073 C CA . ILE A 1 403 ? 21.180 -15.420 1.397 1.00 16.07 403 ILE A CA 1
ATOM 3074 C C . ILE A 1 403 ? 22.230 -15.059 0.345 1.00 16.09 403 ILE A C 1
ATOM 3075 O O . ILE A 1 403 ? 22.157 -15.524 -0.793 1.00 15.12 403 ILE A O 1
ATOM 3080 N N . LEU A 1 404 ? 23.232 -14.276 0.740 1.00 14.83 404 LEU A N 1
ATOM 3081 C CA . LEU A 1 404 ? 24.388 -14.018 -0.128 1.00 13.49 404 LEU A CA 1
ATOM 3082 C C . LEU A 1 404 ? 25.081 -15.321 -0.535 1.00 17.46 404 LEU A C 1
ATOM 3083 O O . LEU A 1 404 ? 25.457 -15.528 -1.707 1.00 15.49 404 LEU A O 1
ATOM 3088 N N . GLU A 1 405 ? 25.237 -16.218 0.431 1.00 15.51 405 GLU A N 1
ATOM 3089 C CA . GLU A 1 405 ? 25.960 -17.462 0.181 1.00 17.23 405 GLU A CA 1
ATOM 3090 C C . GLU A 1 405 ? 25.207 -18.442 -0.720 1.00 14.69 405 GLU A C 1
ATOM 3091 O O . GLU A 1 405 ? 25.816 -19.284 -1.358 1.00 15.96 405 GLU A O 1
ATOM 3097 N N . TRP A 1 406 ? 23.885 -18.337 -0.758 1.00 15.15 406 TRP A N 1
ATOM 3098 C CA . TRP A 1 406 ? 23.068 -19.315 -1.460 1.00 17.35 406 TRP A CA 1
ATOM 3099 C C . TRP A 1 406 ? 22.292 -18.710 -2.626 1.00 15.27 406 TRP A C 1
ATOM 3100 O O . TRP A 1 406 ? 21.266 -19.243 -3.028 1.00 19.08 406 TRP A O 1
ATOM 3111 N N A THR A 1 407 ? 22.752 -17.586 -3.157 0.50 12.76 407 THR A N 1
ATOM 3112 N N B THR A 1 407 ? 22.799 -17.603 -3.160 0.50 12.77 407 THR A N 1
ATOM 3113 C CA A THR A 1 407 ? 22.118 -17.064 -4.360 0.50 15.77 407 THR A CA 1
ATOM 3114 C CA B THR A 1 407 ? 22.167 -16.928 -4.290 0.50 15.85 407 THR A CA 1
ATOM 3115 C C A THR A 1 407 ? 23.154 -16.751 -5.424 0.50 18.18 407 THR A C 1
ATOM 3116 C C B THR A 1 407 ? 23.171 -16.773 -5.428 0.50 18.24 407 THR A C 1
ATOM 3117 O O A THR A 1 407 ? 24.355 -16.725 -5.148 0.50 19.66 407 THR A O 1
ATOM 3118 O O B THR A 1 407 ? 24.377 -16.888 -5.205 0.50 19.26 407 THR A O 1
ATOM 3125 N N . SER A 1 408 ? 22.687 -16.535 -6.647 1.00 20.74 408 SER A N 1
ATOM 3126 C CA . SER A 1 408 ? 23.580 -16.424 -7.798 1.00 23.43 408 SER A CA 1
ATOM 3127 C C . SER A 1 408 ? 24.547 -15.232 -7.750 1.00 22.62 408 SER A C 1
ATOM 3128 O O . SER A 1 408 ? 25.649 -15.302 -8.301 1.00 27.81 408 SER A O 1
ATOM 3131 N N . GLY A 1 409 ? 24.147 -14.145 -7.094 1.00 16.81 409 GLY A N 1
ATOM 3132 C CA . GLY A 1 409 ? 25.017 -12.994 -6.938 1.00 19.19 409 GLY A CA 1
ATOM 3133 C C . GLY A 1 409 ? 24.472 -12.044 -5.893 1.00 16.51 409 GLY A C 1
ATOM 3134 O O . GLY A 1 409 ? 23.324 -12.188 -5.460 1.00 20.35 409 GLY A O 1
ATOM 3135 N N . PRO A 1 410 ? 25.294 -11.073 -5.473 1.00 19.08 410 PRO A N 1
ATOM 3136 C CA . PRO A 1 410 ? 24.950 -10.138 -4.398 1.00 19.81 410 PRO A CA 1
ATOM 3137 C C . PRO A 1 410 ? 23.728 -9.281 -4.691 1.00 16.88 410 PRO A C 1
ATOM 3138 O O . PRO A 1 410 ? 22.973 -9.002 -3.765 1.00 14.98 410 PRO A O 1
ATOM 3142 N N . GLU A 1 411 ? 23.522 -8.847 -5.937 1.00 14.91 411 GLU A N 1
ATOM 3143 C CA . GLU A 1 411 ? 22.329 -8.041 -6.210 1.00 17.83 411 GLU A CA 1
ATOM 3144 C C . GLU A 1 411 ? 21.028 -8.842 -6.005 1.00 14.29 411 GLU A C 1
ATOM 3145 O O . GLU A 1 411 ? 20.074 -8.337 -5.404 1.00 16.23 411 GLU A O 1
ATOM 3151 N N . GLU A 1 412 ? 20.999 -10.083 -6.490 1.00 16.65 412 GLU A N 1
ATOM 3152 C CA . GLU A 1 412 ? 19.862 -10.971 -6.245 1.00 16.92 412 GLU A CA 1
ATOM 3153 C C . GLU A 1 412 ? 19.683 -11.259 -4.751 1.00 13.66 412 GLU A C 1
ATOM 3154 O O . GLU A 1 412 ? 18.559 -11.296 -4.254 1.00 15.70 412 GLU A O 1
ATOM 3160 N N . ALA A 1 413 ? 20.791 -11.465 -4.044 1.00 15.12 413 ALA A N 1
ATOM 3161 C CA . ALA A 1 413 ? 20.737 -11.686 -2.597 1.00 13.10 413 ALA A CA 1
ATOM 3162 C C . ALA A 1 413 ? 20.123 -10.478 -1.881 1.00 11.35 413 ALA A C 1
ATOM 3163 O O . ALA A 1 413 ? 19.226 -10.622 -1.044 1.00 13.15 413 ALA A O 1
ATOM 3165 N N . LEU A 1 414 ? 20.616 -9.293 -2.229 1.00 15.11 414 LEU A N 1
ATOM 3166 C CA . LEU A 1 414 ? 20.153 -8.048 -1.618 1.00 16.36 414 LEU A CA 1
ATOM 3167 C C . LEU A 1 414 ? 18.661 -7.859 -1.864 1.00 14.50 414 LEU A C 1
ATOM 3168 O O . LEU A 1 414 ? 17.902 -7.517 -0.945 1.00 14.21 414 LEU A O 1
ATOM 3173 N N . SER A 1 415 ? 18.233 -8.096 -3.101 1.00 13.75 415 SER A N 1
ATOM 3174 C CA . SER A 1 415 ? 16.825 -7.938 -3.468 1.00 13.08 415 SER A CA 1
ATOM 3175 C C . SER A 1 415 ? 15.941 -8.900 -2.682 1.00 15.38 415 SER A C 1
ATOM 3176 O O . SER A 1 415 ? 14.846 -8.552 -2.240 1.00 14.42 415 SER A O 1
ATOM 3179 N N . THR A 1 416 ? 16.416 -10.125 -2.516 1.00 13.79 416 THR A N 1
ATOM 3180 C CA . THR A 1 416 ? 15.632 -11.132 -1.805 1.00 11.42 416 THR A CA 1
ATOM 3181 C C . THR A 1 416 ? 15.542 -10.825 -0.307 1.00 10.05 416 THR A C 1
ATOM 3182 O O . THR A 1 416 ? 14.464 -10.913 0.291 1.00 11.84 416 THR A O 1
ATOM 3186 N N . ALA A 1 417 ? 16.663 -10.442 0.290 1.00 11.54 417 ALA A N 1
ATOM 3187 C CA . ALA A 1 417 ? 16.678 -10.080 1.714 1.00 11.34 417 ALA A CA 1
ATOM 3188 C C . ALA A 1 417 ? 15.709 -8.930 1.992 1.00 14.23 417 ALA A C 1
ATOM 3189 O O . ALA A 1 417 ? 14.949 -8.960 2.963 1.00 13.16 417 ALA A O 1
ATOM 3191 N N . ILE A 1 418 ? 15.758 -7.903 1.142 1.00 11.84 418 ILE A N 1
ATOM 3192 C CA . ILE A 1 418 ? 14.950 -6.709 1.328 1.00 12.64 418 ILE A CA 1
ATOM 3193 C C . ILE A 1 418 ? 13.487 -7.063 1.147 1.00 12.97 418 ILE A C 1
ATOM 3194 O O . ILE A 1 418 ? 12.645 -6.667 1.933 1.00 12.63 418 ILE A O 1
ATOM 3199 N N . TYR A 1 419 ? 13.186 -7.860 0.130 1.00 11.80 419 TYR A N 1
ATOM 3200 C CA . TYR A 1 419 ? 11.812 -8.281 -0.102 1.00 12.91 419 TYR A CA 1
ATOM 3201 C C . TYR A 1 419 ? 11.253 -9.028 1.110 1.00 14.29 419 TYR A C 1
ATOM 3202 O O . TYR A 1 419 ? 10.161 -8.723 1.569 1.00 14.78 419 TYR A O 1
ATOM 3211 N N . LEU A 1 420 ? 12.005 -9.995 1.627 1.00 13.04 420 LEU A N 1
ATOM 3212 C CA . LEU A 1 420 ? 11.546 -10.777 2.774 1.00 11.62 420 LEU A CA 1
ATOM 3213 C C . LEU A 1 420 ? 11.407 -9.934 4.038 1.00 13.43 420 LEU A C 1
ATOM 3214 O O . LEU A 1 420 ? 10.414 -10.033 4.753 1.00 14.95 420 LEU A O 1
ATOM 3219 N N . ASN A 1 421 ? 12.417 -9.119 4.300 1.00 12.25 421 ASN A N 1
ATOM 3220 C CA . ASN A 1 421 ? 12.429 -8.236 5.458 1.00 12.59 421 ASN A CA 1
ATOM 3221 C C . ASN A 1 421 ? 11.216 -7.296 5.450 1.00 11.99 421 ASN A C 1
ATOM 3222 O O . ASN A 1 421 ? 10.503 -7.147 6.440 1.00 17.06 421 ASN A O 1
ATOM 3227 N N . ASP A 1 422 ? 10.980 -6.669 4.310 1.00 13.10 422 ASP A N 1
ATOM 3228 C CA . ASP A 1 422 ? 9.860 -5.742 4.174 1.00 15.11 422 ASP A CA 1
ATOM 3229 C C . ASP A 1 422 ? 8.501 -6.443 4.199 1.00 14.83 422 ASP A C 1
ATOM 3230 O O . ASP A 1 422 ? 7.516 -5.868 4.647 1.00 16.30 422 ASP A O 1
ATOM 3235 N N . LYS A 1 423 ? 8.441 -7.686 3.721 1.00 13.62 423 LYS A N 1
ATOM 3236 C CA . LYS A 1 423 ? 7.184 -8.417 3.738 1.00 12.39 423 LYS A CA 1
ATOM 3237 C C . LYS A 1 423 ? 6.751 -8.819 5.153 1.00 16.13 423 LYS A C 1
ATOM 3238 O O . LYS A 1 423 ? 5.591 -8.667 5.514 1.00 20.13 423 LYS A O 1
ATOM 3244 N N . TYR A 1 424 ? 7.694 -9.337 5.934 1.00 12.84 424 TYR A N 1
ATOM 3245 C CA . TYR A 1 424 ? 7.383 -10.003 7.193 1.00 13.57 424 TYR A CA 1
ATOM 3246 C C . TYR A 1 424 ? 7.669 -9.226 8.479 1.00 14.45 424 TYR A C 1
ATOM 3247 O O . TYR A 1 424 ? 6.996 -9.441 9.497 1.00 14.78 424 TYR A O 1
ATOM 3256 N N . GLU A 1 425 ? 8.684 -8.366 8.471 1.00 12.10 425 GLU A N 1
ATOM 3257 C CA . GLU A 1 425 ? 9.056 -7.675 9.703 1.00 13.86 425 GLU A CA 1
ATOM 3258 C C . GLU A 1 425 ? 8.072 -6.556 10.055 1.00 14.44 425 GLU A C 1
ATOM 3259 O O . GLU A 1 425 ? 7.648 -5.776 9.205 1.00 16.68 425 GLU A O 1
ATOM 3265 N N . ILE A 1 426 ? 7.714 -6.480 11.328 1.00 13.02 426 ILE A N 1
ATOM 3266 C CA . ILE A 1 426 ? 6.856 -5.406 11.798 1.00 12.89 426 ILE A CA 1
ATOM 3267 C C . ILE A 1 426 ? 7.594 -4.068 11.774 1.00 13.74 426 ILE A C 1
ATOM 3268 O O . ILE A 1 426 ? 6.974 -3.019 11.657 1.00 15.20 426 ILE A O 1
ATOM 3273 N N . ASP A 1 427 ? 8.921 -4.125 11.822 1.00 13.38 427 ASP A N 1
ATOM 3274 C CA . ASP A 1 427 ? 9.770 -2.938 11.849 1.00 13.19 427 ASP A CA 1
ATOM 3275 C C . ASP A 1 427 ? 10.437 -2.644 10.493 1.00 14.77 427 ASP A C 1
ATOM 3276 O O . ASP A 1 427 ? 11.334 -1.797 10.389 1.00 11.19 427 ASP A O 1
ATOM 3281 N N . GLY A 1 428 ? 9.959 -3.328 9.452 1.00 11.33 428 GLY A N 1
ATOM 3282 C CA . GLY A 1 428 ? 10.559 -3.274 8.129 1.00 10.43 428 GLY A CA 1
ATOM 3283 C C . GLY A 1 428 ? 10.119 -2.074 7.313 1.00 11.40 428 GLY A C 1
ATOM 3284 O O . GLY A 1 428 ? 9.403 -1.210 7.820 1.00 15.80 428 GLY A O 1
ATOM 3285 N N . ARG A 1 429 ? 10.546 -2.018 6.052 1.00 11.68 429 ARG A N 1
ATOM 3286 C CA . ARG A 1 429 ? 10.293 -0.852 5.198 1.00 10.48 429 ARG A CA 1
ATOM 3287 C C . ARG A 1 429 ? 10.815 0.391 5.921 1.00 9.86 429 ARG A C 1
ATOM 3288 O O . ARG A 1 429 ? 10.093 1.368 6.131 1.00 12.75 429 ARG A O 1
ATOM 3296 N N . ASP A 1 430 ? 12.099 0.331 6.274 1.00 12.87 430 ASP A N 1
ATOM 3297 C CA . ASP A 1 430 ? 12.721 1.251 7.211 1.00 12.00 430 ASP A CA 1
ATOM 3298 C C . ASP A 1 430 ? 14.163 1.457 6.775 1.00 11.60 430 ASP A C 1
ATOM 3299 O O . ASP A 1 430 ? 14.811 0.520 6.345 1.00 11.92 430 ASP A O 1
ATOM 3304 N N . PRO A 1 431 ? 14.687 2.674 6.927 1.00 11.03 431 PRO A N 1
ATOM 3305 C CA . PRO A 1 431 ? 16.107 2.877 6.627 1.00 12.26 431 PRO A CA 1
ATOM 3306 C C . PRO A 1 431 ? 17.003 1.798 7.258 1.00 10.36 431 PRO A C 1
ATOM 3307 O O . PRO A 1 431 ? 17.953 1.319 6.639 1.00 14.29 431 PRO A O 1
ATOM 3311 N N . SER A 1 432 ? 16.703 1.422 8.493 1.00 8.92 432 SER A N 1
ATOM 3312 C CA . SER A 1 432 ? 17.497 0.412 9.178 1.00 8.54 432 SER A CA 1
ATOM 3313 C C . SER A 1 432 ? 17.358 -0.987 8.597 1.00 13.68 432 SER A C 1
ATOM 3314 O O . SER A 1 432 ? 18.223 -1.816 8.805 1.00 14.60 432 SER A O 1
ATOM 3317 N N . GLY A 1 433 ? 16.259 -1.261 7.898 1.00 9.08 433 GLY A N 1
ATOM 3318 C CA . GLY A 1 433 ? 16.113 -2.520 7.183 1.00 9.46 433 GLY A CA 1
ATOM 3319 C C . GLY A 1 433 ? 16.990 -2.575 5.949 1.00 9.65 433 GLY A C 1
ATOM 3320 O O . GLY A 1 433 ? 17.686 -3.567 5.714 1.00 10.00 433 GLY A O 1
ATOM 3321 N N . TYR A 1 434 ? 16.951 -1.512 5.154 1.00 13.38 434 TYR A N 1
ATOM 3322 C CA . TYR A 1 434 ? 17.818 -1.420 3.995 1.00 9.47 434 TYR A CA 1
ATOM 3323 C C . TYR A 1 434 ? 19.257 -1.485 4.445 1.00 10.02 434 TYR A C 1
ATOM 3324 O O . TYR A 1 434 ? 20.071 -2.226 3.873 1.00 10.85 434 TYR A O 1
ATOM 3333 N N . VAL A 1 435 ? 19.580 -0.727 5.491 1.00 10.27 435 VAL A N 1
ATOM 3334 C CA . VAL A 1 435 ? 20.955 -0.678 5.971 1.00 9.13 435 VAL A CA 1
ATOM 3335 C C . VAL A 1 435 ? 21.422 -2.010 6.583 1.00 11.93 435 VAL A C 1
ATOM 3336 O O . VAL A 1 435 ? 22.563 -2.404 6.381 1.00 13.43 435 VAL A O 1
ATOM 3340 N N . GLY A 1 436 ? 20.539 -2.698 7.305 1.00 10.70 436 GLY A N 1
ATOM 3341 C CA . GLY A 1 436 ? 20.853 -4.019 7.846 1.00 11.32 436 GLY A CA 1
ATOM 3342 C C . GLY A 1 436 ? 21.195 -5.022 6.750 1.00 10.96 436 GLY A C 1
ATOM 3343 O O . GLY A 1 436 ? 22.184 -5.757 6.843 1.00 12.24 436 GLY A O 1
ATOM 3344 N N . CYS A 1 437 ? 20.383 -5.044 5.700 1.00 10.84 437 CYS A N 1
ATOM 3345 C CA . CYS A 1 437 ? 20.631 -5.937 4.560 1.00 14.47 437 CYS A CA 1
ATOM 3346 C C . CYS A 1 437 ? 21.937 -5.557 3.868 1.00 12.82 437 CYS A C 1
ATOM 3347 O O . CYS A 1 437 ? 22.738 -6.440 3.505 1.00 12.33 437 CYS A O 1
ATOM 3350 N N . MET A 1 438 ? 22.155 -4.247 3.697 1.00 9.81 438 MET A N 1
ATOM 3351 C CA . MET A 1 438 ? 23.398 -3.768 3.100 1.00 11.71 438 MET A CA 1
ATOM 3352 C C . MET A 1 438 ? 24.616 -4.068 3.976 1.00 12.58 438 MET A C 1
ATOM 3353 O O . MET A 1 438 ? 25.692 -4.349 3.465 1.00 13.04 438 MET A O 1
ATOM 3358 N N . TRP A 1 439 ? 24.462 -3.993 5.295 1.00 10.83 439 TRP A N 1
ATOM 3359 C CA . TRP A 1 439 ? 25.595 -4.333 6.164 1.00 13.70 439 TRP A CA 1
ATOM 3360 C C . TRP A 1 439 ? 25.976 -5.798 5.938 1.00 10.78 439 TRP A C 1
ATOM 3361 O O . TRP A 1 439 ? 27.146 -6.154 5.810 1.00 13.92 439 TRP A O 1
ATOM 3372 N N . SER A 1 440 ? 24.962 -6.649 5.873 1.00 10.70 440 SER A N 1
ATOM 3373 C CA . SER A 1 440 ? 25.161 -8.091 5.820 1.00 11.20 440 SER A CA 1
ATOM 3374 C C . SER A 1 440 ? 25.742 -8.541 4.493 1.00 10.40 440 SER A C 1
ATOM 3375 O O . SER A 1 440 ? 26.676 -9.343 4.451 1.00 12.82 440 SER A O 1
ATOM 3378 N N . ILE A 1 441 ? 25.192 -8.005 3.416 1.00 12.05 441 ILE A N 1
ATOM 3379 C CA . ILE A 1 441 ? 25.430 -8.558 2.094 1.00 9.35 441 ILE A CA 1
ATOM 3380 C C . ILE A 1 441 ? 26.537 -7.781 1.363 1.00 13.47 441 ILE A C 1
ATOM 3381 O O . ILE A 1 441 ? 27.276 -8.358 0.577 1.00 17.03 441 ILE A O 1
ATOM 3386 N N . CYS A 1 442 ? 26.677 -6.492 1.681 1.00 11.89 442 CYS A N 1
ATOM 3387 C CA . CYS A 1 442 ? 27.575 -5.578 0.964 1.00 11.58 442 CYS A CA 1
ATOM 3388 C C . CYS A 1 442 ? 28.590 -4.896 1.880 1.00 14.99 442 CYS A C 1
ATOM 3389 O O . CYS A 1 442 ? 29.272 -3.968 1.463 1.00 15.68 442 CYS A O 1
ATOM 3392 N N . GLY A 1 443 ? 28.677 -5.367 3.118 1.00 12.16 443 GLY A N 1
ATOM 3393 C CA . GLY A 1 443 ? 29.625 -4.858 4.091 1.00 13.68 443 GLY A CA 1
ATOM 3394 C C . GLY A 1 443 ? 29.484 -3.383 4.440 1.00 14.29 443 GLY A C 1
ATOM 3395 O O . GLY A 1 443 ? 30.432 -2.760 4.892 1.00 13.71 443 GLY A O 1
ATOM 3396 N N . LEU A 1 444 ? 28.297 -2.820 4.226 1.00 12.62 444 LEU A N 1
ATOM 3397 C CA . LEU A 1 444 ? 28.067 -1.408 4.519 1.00 13.42 444 LEU A CA 1
ATOM 3398 C C . LEU A 1 444 ? 28.330 -1.155 5.999 1.00 11.52 444 LEU A C 1
ATOM 3399 O O . LEU A 1 444 ? 27.895 -1.928 6.845 1.00 13.34 444 LEU A O 1
ATOM 3404 N N . HIS A 1 445 ? 29.069 -0.085 6.290 1.00 11.89 445 HIS A N 1
ATOM 3405 C CA . HIS A 1 445 ? 29.401 0.315 7.670 1.00 12.04 445 HIS A CA 1
ATOM 3406 C C . HIS A 1 445 ? 30.286 -0.698 8.400 1.00 19.54 445 HIS A C 1
ATOM 3407 O O . HIS A 1 445 ? 30.489 -0.583 9.612 1.00 20.42 445 HIS A O 1
ATOM 3414 N N . ASP A 1 446 ? 30.773 -1.704 7.671 1.00 11.47 446 ASP A N 1
ATOM 3415 C CA . ASP A 1 446 ? 31.680 -2.709 8.223 1.00 14.74 446 ASP A CA 1
ATOM 3416 C C . ASP A 1 446 ? 33.075 -2.563 7.637 1.00 13.49 446 ASP A C 1
ATOM 3417 O O . ASP A 1 446 ? 33.269 -1.884 6.616 1.00 15.08 446 ASP A O 1
ATOM 3422 N N . GLN A 1 447 ? 34.044 -3.235 8.257 1.00 14.66 447 GLN A N 1
ATOM 3423 C CA . GLN A 1 447 ? 35.380 -3.394 7.674 1.00 13.01 447 GLN A CA 1
ATOM 3424 C C . GLN A 1 447 ? 35.413 -4.638 6.772 1.00 14.64 447 GLN A C 1
ATOM 3425 O O . GLN A 1 447 ? 34.476 -5.437 6.775 1.00 18.61 447 GLN A O 1
ATOM 3431 N N . GLY A 1 448 ? 36.489 -4.800 6.010 1.00 16.29 448 GLY A N 1
ATOM 3432 C CA . GLY A 1 448 ? 36.732 -6.032 5.269 1.00 14.01 448 GLY A CA 1
ATOM 3433 C C . GLY A 1 448 ? 37.423 -7.069 6.151 1.00 19.96 448 GLY A C 1
ATOM 3434 O O . GLY A 1 448 ? 37.955 -6.757 7.218 1.00 25.04 448 GLY A O 1
ATOM 3435 N N . TRP A 1 449 ? 37.425 -8.311 5.691 1.00 15.20 449 TRP A N 1
ATOM 3436 C CA . TRP A 1 449 ? 37.932 -9.432 6.465 1.00 14.22 449 TRP A CA 1
ATOM 3437 C C . TRP A 1 449 ? 38.662 -10.352 5.493 1.00 17.59 449 TRP A C 1
ATOM 3438 O O . TRP A 1 449 ? 38.729 -10.069 4.296 1.00 19.89 449 TRP A O 1
ATOM 3449 N N . LYS A 1 450 ? 39.190 -11.462 5.992 1.00 16.88 450 LYS A N 1
ATOM 3450 C CA . LYS A 1 450 ? 40.006 -12.335 5.156 1.00 17.92 450 LYS A CA 1
ATOM 3451 C C . LYS A 1 450 ? 39.245 -12.802 3.920 1.00 17.76 450 LYS A C 1
ATOM 3452 O O . LYS A 1 450 ? 38.130 -13.307 4.026 1.00 19.91 450 LYS A O 1
ATOM 3458 N N . GLU A 1 451 ? 39.851 -12.610 2.751 1.00 19.34 451 GLU A N 1
ATOM 3459 C CA . GLU A 1 451 ? 39.221 -12.974 1.491 1.00 18.99 451 GLU A CA 1
ATOM 3460 C C . GLU A 1 451 ? 38.919 -14.469 1.443 1.00 21.99 451 GLU A C 1
ATOM 3461 O O . GLU A 1 451 ? 39.779 -15.296 1.759 1.00 24.10 451 GLU A O 1
ATOM 3467 N N . ARG A 1 452 ? 37.695 -14.798 1.048 1.00 20.72 452 ARG A N 1
ATOM 3468 C CA . ARG A 1 452 ? 37.260 -16.181 0.894 1.00 21.87 452 ARG A CA 1
ATOM 3469 C C . ARG A 1 452 ? 36.353 -16.261 -0.322 1.00 21.05 452 ARG A C 1
ATOM 3470 O O . ARG A 1 452 ? 35.916 -15.233 -0.842 1.00 19.42 452 ARG A O 1
ATOM 3478 N N . PRO A 1 453 ? 36.070 -17.482 -0.802 1.00 21.80 453 PRO A N 1
ATOM 3479 C CA . PRO A 1 453 ? 35.191 -17.639 -1.964 1.00 21.02 453 PRO A CA 1
ATOM 3480 C C . PRO A 1 453 ? 33.784 -17.061 -1.738 1.00 17.73 453 PRO A C 1
ATOM 3481 O O . PRO A 1 453 ? 33.251 -17.118 -0.623 1.00 19.29 453 PRO A O 1
ATOM 3485 N N . VAL A 1 454 ? 33.205 -16.515 -2.805 1.00 18.13 454 VAL A N 1
ATOM 3486 C CA . VAL A 1 454 ? 31.845 -15.957 -2.800 1.00 17.39 454 VAL A CA 1
ATOM 3487 C C . VAL A 1 454 ? 31.741 -14.622 -2.059 1.00 16.33 454 VAL A C 1
ATOM 3488 O O . VAL A 1 454 ? 31.346 -13.608 -2.629 1.00 15.62 454 VAL A O 1
ATOM 3492 N N . PHE A 1 455 ? 32.062 -14.633 -0.777 1.00 16.95 455 PHE A N 1
ATOM 3493 C CA . PHE A 1 455 ? 31.968 -13.423 0.013 1.00 14.48 455 PHE A CA 1
ATOM 3494 C C . PHE A 1 455 ? 33.075 -12.430 -0.305 1.00 15.97 455 PHE A C 1
ATOM 3495 O O . PHE A 1 455 ? 32.953 -11.239 -0.018 1.00 16.79 455 PHE A O 1
ATOM 3503 N N . GLY A 1 456 ? 34.179 -12.907 -0.864 1.00 16.19 456 GLY A N 1
ATOM 3504 C CA . GLY A 1 456 ? 35.349 -12.053 -0.929 1.00 12.86 456 GLY A CA 1
ATOM 3505 C C . GLY A 1 456 ? 35.723 -11.603 0.476 1.00 14.70 456 GLY A C 1
ATOM 3506 O O . GLY A 1 456 ? 35.772 -12.420 1.402 1.00 16.21 456 GLY A O 1
ATOM 3507 N N . LYS A 1 457 ? 35.969 -10.305 0.637 1.00 14.94 457 LYS A N 1
ATOM 3508 C CA . LYS A 1 457 ? 36.290 -9.737 1.950 1.00 17.39 457 LYS A CA 1
ATOM 3509 C C . LYS A 1 457 ? 35.073 -9.329 2.790 1.00 14.00 457 LYS A C 1
ATOM 3510 O O . LYS A 1 457 ? 35.217 -8.776 3.876 1.00 15.97 457 LYS A O 1
ATOM 3516 N N . ILE A 1 458 ? 33.871 -9.587 2.291 1.00 15.02 458 ILE A N 1
ATOM 3517 C CA . ILE A 1 458 ? 32.675 -9.281 3.070 1.00 11.41 458 ILE A CA 1
ATOM 3518 C C . ILE A 1 458 ? 32.688 -10.226 4.269 1.00 11.00 458 ILE A C 1
ATOM 3519 O O . ILE A 1 458 ? 32.999 -11.399 4.117 1.00 15.31 458 ILE A O 1
ATOM 3524 N N . ARG A 1 459 ? 32.339 -9.714 5.450 1.00 12.96 459 ARG A N 1
ATOM 3525 C CA . ARG A 1 459 ? 32.319 -10.519 6.675 1.00 11.61 459 ARG A CA 1
ATOM 3526 C C . ARG A 1 459 ? 31.488 -11.806 6.544 1.00 12.02 459 ARG A C 1
ATOM 3527 O O . ARG A 1 459 ? 30.339 -11.782 6.069 1.00 12.53 459 ARG A O 1
ATOM 3535 N N . TYR A 1 460 ? 32.074 -12.925 6.977 1.00 15.13 460 TYR A N 1
ATOM 3536 C CA . TYR A 1 460 ? 31.449 -14.240 6.879 1.00 14.86 460 TYR A CA 1
ATOM 3537 C C . TYR A 1 460 ? 30.951 -14.667 8.258 1.00 17.62 460 TYR A C 1
ATOM 3538 O O . TYR A 1 460 ? 31.553 -14.321 9.268 1.00 21.13 460 TYR A O 1
ATOM 3547 N N . MET A 1 461 ? 29.841 -15.396 8.291 1.00 15.98 461 MET A N 1
ATOM 3548 C CA . MET A 1 461 ? 29.348 -16.003 9.522 1.00 16.96 461 MET A CA 1
ATOM 3549 C C . MET A 1 461 ? 28.902 -17.409 9.163 1.00 19.94 461 MET A C 1
ATOM 3550 O O . MET A 1 461 ? 28.454 -17.653 8.040 1.00 23.73 461 MET A O 1
ATOM 3555 N N . ASN A 1 462 ? 29.032 -18.352 10.092 1.00 21.34 462 ASN A N 1
ATOM 3556 C CA . ASN A 1 462 ? 28.578 -19.708 9.792 1.00 24.02 462 ASN A CA 1
ATOM 3557 C C . ASN A 1 462 ? 27.936 -20.398 10.979 1.00 23.73 462 ASN A C 1
ATOM 3558 O O . ASN A 1 462 ? 27.949 -19.867 12.099 1.00 22.34 462 ASN A O 1
ATOM 3563 N N . TYR A 1 463 ? 27.339 -21.556 10.701 1.00 23.83 463 TYR A N 1
ATOM 3564 C CA . TYR A 1 463 ? 26.610 -22.345 11.681 1.00 28.69 463 TYR A CA 1
ATOM 3565 C C . TYR A 1 463 ? 27.532 -22.647 12.852 1.00 27.47 463 TYR A C 1
ATOM 3566 O O . TYR A 1 463 ? 27.175 -22.417 14.006 1.00 29.16 463 TYR A O 1
ATOM 3575 N N . ALA A 1 464 ? 28.725 -23.150 12.544 1.00 27.80 464 ALA A N 1
ATOM 3576 C CA . ALA A 1 464 ? 29.692 -23.494 13.585 1.00 32.32 464 ALA A CA 1
ATOM 3577 C C . ALA A 1 464 ? 30.000 -22.301 14.487 1.00 35.42 464 ALA A C 1
ATOM 3578 O O . ALA A 1 464 ? 30.188 -22.454 15.692 1.00 37.86 464 ALA A O 1
ATOM 3580 N N . GLY A 1 465 ? 30.051 -21.112 13.896 1.00 34.89 465 GLY A N 1
ATOM 3581 C CA . GLY A 1 465 ? 30.333 -19.901 14.648 1.00 34.31 465 GLY A CA 1
ATOM 3582 C C . GLY A 1 465 ? 29.219 -19.582 15.619 1.00 31.80 465 GLY A C 1
ATOM 3583 O O . GLY A 1 465 ? 29.461 -19.092 16.726 1.00 33.65 465 GLY A O 1
ATOM 3584 N N . CYS A 1 466 ? 27.988 -19.861 15.205 1.00 32.43 466 CYS A N 1
ATOM 3585 C CA . CYS A 1 466 ? 26.838 -19.654 16.076 1.00 23.42 466 CYS A CA 1
ATOM 3586 C C . CYS A 1 466 ? 26.818 -20.659 17.216 1.00 29.11 466 CYS A C 1
ATOM 3587 O O . CYS A 1 466 ? 26.506 -20.299 18.350 1.00 26.92 466 CYS A O 1
ATOM 3590 N N . LYS A 1 467 ? 27.155 -21.914 16.916 1.00 36.83 467 LYS A N 1
ATOM 3591 C CA . LYS A 1 467 ? 27.128 -22.972 17.929 1.00 40.46 467 LYS A CA 1
ATOM 3592 C C . LYS A 1 467 ? 28.045 -22.653 19.102 1.00 41.29 467 LYS A C 1
ATOM 3593 O O . LYS A 1 467 ? 27.736 -22.979 20.252 1.00 38.62 467 LYS A O 1
ATOM 3599 N N . ARG A 1 468 ? 29.175 -22.017 18.810 1.00 42.58 468 ARG A N 1
ATOM 3600 C CA . ARG A 1 468 ? 30.125 -21.651 19.852 1.00 45.91 468 ARG A CA 1
ATOM 3601 C C . ARG A 1 468 ? 29.545 -20.601 20.793 1.00 41.97 468 ARG A C 1
ATOM 3602 O O . ARG A 1 468 ? 29.839 -20.601 21.989 1.00 42.75 468 ARG A O 1
ATOM 3610 N N . LYS A 1 469 ? 28.710 -19.715 20.251 1.00 36.37 469 LYS A N 1
ATOM 3611 C CA . LYS A 1 469 ? 28.250 -18.548 20.997 1.00 33.88 469 LYS A CA 1
ATOM 3612 C C . LYS A 1 469 ? 26.996 -18.800 21.834 1.00 32.28 469 LYS A C 1
ATOM 3613 O O . LYS A 1 469 ? 26.866 -18.258 22.929 1.00 35.77 469 LYS A O 1
ATOM 3619 N N . PHE A 1 470 ? 26.073 -19.612 21.321 1.00 28.74 470 PHE A N 1
ATOM 3620 C CA . PHE A 1 470 ? 24.819 -19.874 22.026 1.00 26.21 470 PHE A CA 1
ATOM 3621 C C . PHE A 1 470 ? 24.229 -21.233 21.677 1.00 25.94 470 PHE A C 1
ATOM 3622 O O . PHE A 1 470 ? 24.681 -21.892 20.738 1.00 26.22 470 PHE A O 1
ATOM 3630 N N . ASP A 1 471 ? 23.204 -21.627 22.428 1.00 23.53 471 ASP A N 1
ATOM 3631 C CA . ASP A 1 471 ? 22.549 -22.925 22.256 1.00 27.07 471 ASP A CA 1
ATOM 3632 C C . ASP A 1 471 ? 21.640 -22.906 21.026 1.00 24.94 471 ASP A C 1
ATOM 3633 O O . ASP A 1 471 ? 20.447 -22.612 21.134 1.00 19.90 471 ASP A O 1
ATOM 3638 N N . VAL A 1 472 ? 22.220 -23.214 19.863 1.00 21.63 472 VAL A N 1
ATOM 3639 C CA . VAL A 1 472 ? 21.507 -23.248 18.581 1.00 20.56 472 VAL A CA 1
ATOM 3640 C C . VAL A 1 472 ? 20.264 -24.146 18.597 1.00 19.83 472 VAL A C 1
ATOM 3641 O O . VAL A 1 472 ? 19.232 -23.790 18.033 1.00 23.76 472 VAL A O 1
ATOM 3645 N N . ASP A 1 473 ? 20.358 -25.304 19.249 1.00 22.67 473 ASP A N 1
ATOM 3646 C CA . ASP A 1 473 ? 19.230 -26.227 19.280 1.00 25.60 473 ASP A CA 1
ATOM 3647 C C . ASP A 1 473 ? 18.057 -25.666 20.078 1.00 24.99 473 ASP A C 1
ATOM 3648 O O . ASP A 1 473 ? 16.892 -25.908 19.741 1.00 22.42 473 ASP A O 1
ATOM 3653 N N . ALA A 1 474 ? 18.368 -24.907 21.129 1.00 23.49 474 ALA A N 1
ATOM 3654 C CA . ALA A 1 474 ? 17.337 -24.260 21.922 1.00 23.86 474 ALA A CA 1
ATOM 3655 C C . ALA A 1 474 ? 16.593 -23.207 21.093 1.00 22.39 474 ALA A C 1
ATOM 3656 O O . ALA A 1 474 ? 15.370 -23.112 21.157 1.00 25.54 474 ALA A O 1
ATOM 3658 N N . TYR A 1 475 ? 17.324 -22.437 20.293 1.00 20.57 475 TYR A N 1
ATOM 3659 C CA . TYR A 1 475 ? 16.689 -21.449 19.430 1.00 18.38 475 TYR A CA 1
ATOM 3660 C C . TYR A 1 475 ? 15.798 -22.133 18.415 1.00 21.12 475 TYR A C 1
ATOM 3661 O O . TYR A 1 475 ? 14.672 -21.718 18.174 1.00 21.75 475 TYR A O 1
ATOM 3670 N N . ILE A 1 476 ? 16.315 -23.196 17.819 1.00 23.03 476 ILE A N 1
ATOM 3671 C CA . ILE A 1 476 ? 15.545 -23.953 16.850 1.00 26.06 476 ILE A CA 1
ATOM 3672 C C . ILE A 1 476 ? 14.245 -24.495 17.446 1.00 26.22 476 ILE A C 1
ATOM 3673 O O . ILE A 1 476 ? 13.183 -24.335 16.840 1.00 26.53 476 ILE A O 1
ATOM 3678 N N . SER A 1 477 ? 14.332 -25.093 18.640 1.00 24.53 477 SER A N 1
ATOM 3679 C CA . SER A 1 477 ? 13.165 -25.600 19.369 1.00 31.25 477 SER A CA 1
ATOM 3680 C C . SER A 1 477 ? 12.144 -24.515 19.675 1.00 29.76 477 SER A C 1
ATOM 3681 O O . SER A 1 477 ? 10.939 -24.724 19.518 1.00 28.63 477 SER A O 1
ATOM 3684 N N . TYR A 1 478 ? 12.643 -23.374 20.149 1.00 24.91 478 TYR A N 1
ATOM 3685 C CA . TYR A 1 478 ? 11.830 -22.199 20.446 1.00 24.64 478 TYR A CA 1
ATOM 3686 C C . TYR A 1 478 ? 11.060 -21.694 19.224 1.00 26.07 478 TYR A C 1
ATOM 3687 O O . TYR A 1 478 ? 9.878 -21.376 19.315 1.00 23.89 478 TYR A O 1
ATOM 3696 N N . VAL A 1 479 ? 11.718 -21.628 18.074 1.00 24.24 479 VAL A N 1
ATOM 3697 C CA . VAL A 1 479 ? 11.007 -21.210 16.869 1.00 22.77 479 VAL A CA 1
ATOM 3698 C C . VAL A 1 479 ? 9.981 -22.255 16.418 1.00 27.86 479 VAL A C 1
ATOM 3699 O O . VAL A 1 479 ? 8.868 -21.908 16.017 1.00 31.77 479 VAL A O 1
ATOM 3703 N N . LYS A 1 480 ? 10.352 -23.530 16.484 1.00 30.86 480 LYS A N 1
ATOM 3704 C CA . LYS A 1 480 ? 9.418 -24.607 16.157 1.00 35.78 480 LYS A CA 1
ATOM 3705 C C . LYS A 1 480 ? 8.116 -24.440 16.944 1.00 35.24 480 LYS A C 1
ATOM 3706 O O . LYS A 1 480 ? 7.027 -24.532 16.385 1.00 32.06 480 LYS A O 1
ATOM 3712 N N A ARG A 1 481 ? 8.232 -24.180 18.242 0.50 36.25 481 ARG A N 1
ATOM 3713 N N B ARG A 1 481 ? 8.241 -24.187 18.244 0.50 36.25 481 ARG A N 1
ATOM 3714 C CA A ARG A 1 481 ? 7.051 -23.988 19.077 0.50 36.66 481 ARG A CA 1
ATOM 3715 C CA B ARG A 1 481 ? 7.078 -23.973 19.097 0.50 36.94 481 ARG A CA 1
ATOM 3716 C C A ARG A 1 481 ? 6.250 -22.749 18.677 0.50 36.17 481 ARG A C 1
ATOM 3717 C C B ARG A 1 481 ? 6.262 -22.774 18.622 0.50 36.15 481 ARG A C 1
ATOM 3718 O O A ARG A 1 481 ? 5.020 -22.768 18.693 0.50 36.40 481 ARG A O 1
ATOM 3719 O O B ARG A 1 481 ? 5.036 -22.845 18.531 0.50 36.13 481 ARG A O 1
ATOM 3734 N N . LEU A 1 482 ? 6.949 -21.676 18.316 1.00 34.69 482 LEU A N 1
ATOM 3735 C CA . LEU A 1 482 ? 6.290 -20.452 17.856 1.00 37.49 482 LEU A CA 1
ATOM 3736 C C . LEU A 1 482 ? 5.527 -20.687 16.553 1.00 39.63 482 LEU A C 1
ATOM 3737 O O . LEU A 1 482 ? 4.356 -20.320 16.431 1.00 39.49 482 LEU A O 1
ATOM 3742 N N . ALA A 1 483 ? 6.199 -21.294 15.580 1.00 38.59 483 ALA A N 1
ATOM 3743 C CA . ALA A 1 483 ? 5.579 -21.592 14.293 1.00 37.28 483 ALA A CA 1
ATOM 3744 C C . ALA A 1 483 ? 4.343 -22.473 14.477 1.00 40.36 483 ALA A C 1
ATOM 3745 O O . ALA A 1 483 ? 3.293 -22.222 13.886 1.00 39.48 483 ALA A O 1
ATOM 3747 N N . GLY A 1 484 ? 4.468 -23.502 15.308 1.00 40.44 484 GLY A N 1
ATOM 3748 C CA . GLY A 1 484 ? 3.355 -24.394 15.566 1.00 43.78 484 GLY A CA 1
ATOM 3749 C C . GLY A 1 484 ? 2.123 -23.639 16.027 1.00 45.79 484 GLY A C 1
ATOM 3750 O O . GLY A 1 484 ? 1.042 -23.787 15.458 1.00 47.23 484 GLY A O 1
ATOM 3751 N N . GLN A 1 485 ? 2.290 -22.820 17.060 1.00 47.20 485 GLN A N 1
ATOM 3752 C CA . GLN A 1 485 ? 1.186 -22.028 17.584 1.00 52.22 485 GLN A CA 1
ATOM 3753 C C . GLN A 1 485 ? 0.630 -21.094 16.514 1.00 51.08 485 GLN A C 1
ATOM 3754 O O . GLN A 1 485 ? -0.584 -20.919 16.397 1.00 50.85 485 GLN A O 1
ATOM 3760 N N . SER A 1 486 ? 1.525 -20.500 15.731 1.00 48.19 486 SER A N 1
ATOM 3761 C CA . SER A 1 486 ? 1.115 -19.557 14.700 1.00 46.28 486 SER A CA 1
ATOM 3762 C C . SER A 1 486 ? 0.316 -20.229 13.583 1.00 47.28 486 SER A C 1
ATOM 3763 O O . SER A 1 486 ? -0.685 -19.686 13.114 1.00 47.85 486 SER A O 1
ATOM 3766 N N . LYS A 1 487 ? 0.761 -21.408 13.160 1.00 47.73 487 LYS A N 1
ATOM 3767 C CA . LYS A 1 487 ? 0.070 -22.156 12.114 1.00 48.84 487 LYS A CA 1
ATOM 3768 C C . LYS A 1 487 ? -1.308 -22.611 12.590 1.00 50.65 487 LYS A C 1
ATOM 3769 O O . LYS A 1 487 ? -2.272 -22.587 11.827 1.00 49.48 487 LYS A O 1
ATOM 3775 N N . LYS A 1 488 ? -1.401 -23.011 13.855 1.00 53.31 488 LYS A N 1
ATOM 3776 C CA . LYS A 1 488 ? -2.678 -23.424 14.425 1.00 60.65 488 LYS A CA 1
ATOM 3777 C C . LYS A 1 488 ? -3.642 -22.242 14.504 1.00 61.48 488 LYS A C 1
ATOM 3778 O O . LYS A 1 488 ? -4.807 -22.348 14.121 1.00 62.07 488 LYS A O 1
ATOM 3784 N N . ARG A 1 489 ? -3.145 -21.116 15.001 1.00 61.96 489 ARG A N 1
ATOM 3785 C CA . ARG A 1 489 ? -3.943 -19.900 15.111 1.00 63.80 489 ARG A CA 1
ATOM 3786 C C . ARG A 1 489 ? -4.471 -19.434 13.748 1.00 62.57 489 ARG A C 1
ATOM 3787 O O . ARG A 1 489 ? -5.580 -18.904 13.653 1.00 61.88 489 ARG A O 1
ATOM 3795 N N . ASN A 1 490 ? -3.677 -19.637 12.699 1.00 59.71 490 ASN A N 1
ATOM 3796 C CA . ASN A 1 490 ? -4.046 -19.196 11.354 1.00 56.83 490 ASN A CA 1
ATOM 3797 C C . ASN A 1 490 ? -5.197 -20.013 10.769 1.00 56.55 490 ASN A C 1
ATOM 3798 O O . ASN A 1 490 ? -5.285 -21.224 10.979 1.00 57.25 490 ASN A O 1
ATOM 3800 N N . SER B 1 19 ? 12.416 71.759 64.607 1.00 71.07 19 SER B N 1
ATOM 3801 C CA . SER B 1 19 ? 13.186 70.836 63.779 1.00 68.67 19 SER B CA 1
ATOM 3802 C C . SER B 1 19 ? 12.285 70.113 62.776 1.00 62.91 19 SER B C 1
ATOM 3803 O O . SER B 1 19 ? 11.857 68.985 63.020 1.00 61.34 19 SER B O 1
ATOM 3806 N N . PRO B 1 20 ? 11.996 70.769 61.640 1.00 59.77 20 PRO B N 1
ATOM 3807 C CA . PRO B 1 20 ? 11.067 70.247 60.631 1.00 56.20 20 PRO B CA 1
ATOM 3808 C C . PRO B 1 20 ? 11.577 68.968 59.972 1.00 48.68 20 PRO B C 1
ATOM 3809 O O . PRO B 1 20 ? 10.775 68.098 59.625 1.00 46.47 20 PRO B O 1
ATOM 3813 N N . ALA B 1 21 ? 12.893 68.854 59.812 1.00 42.39 21 ALA B N 1
ATOM 3814 C CA . ALA B 1 21 ? 13.476 67.721 59.092 1.00 39.90 21 ALA B CA 1
ATOM 3815 C C . ALA B 1 21 ? 13.588 66.457 59.940 1.00 35.31 21 ALA B C 1
ATOM 3816 O O . ALA B 1 21 ? 13.940 66.511 61.118 1.00 38.92 21 ALA B O 1
ATOM 3818 N N . HIS B 1 22 ? 13.291 65.318 59.320 1.00 33.91 22 HIS B N 1
ATOM 3819 C CA . HIS B 1 22 ? 13.494 64.014 59.946 1.00 33.07 22 HIS B CA 1
ATOM 3820 C C . HIS B 1 22 ? 14.939 63.925 60.432 1.00 33.75 22 HIS B C 1
ATOM 3821 O O . HIS B 1 22 ? 15.863 64.270 59.712 1.00 30.47 22 HIS B O 1
ATOM 3828 N N . PRO B 1 23 ? 15.138 63.477 61.674 1.00 37.48 23 PRO B N 1
ATOM 3829 C CA . PRO B 1 23 ? 16.484 63.370 62.251 1.00 38.75 23 PRO B CA 1
ATOM 3830 C C . PRO B 1 23 ? 17.485 62.586 61.396 1.00 34.66 23 PRO B C 1
ATOM 3831 O O . PRO B 1 23 ? 18.656 62.960 61.353 1.00 32.91 23 PRO B O 1
ATOM 3835 N N . SER B 1 24 ? 17.041 61.523 60.731 1.00 32.23 24 SER B N 1
ATOM 3836 C CA . SER B 1 24 ? 17.948 60.720 59.919 1.00 28.42 24 SER B CA 1
ATOM 3837 C C . SER B 1 24 ? 18.406 61.460 58.654 1.00 24.00 24 SER B C 1
ATOM 3838 O O . SER B 1 24 ? 19.403 61.083 58.042 1.00 24.99 24 SER B O 1
ATOM 3841 N N . ARG B 1 25 ? 17.682 62.507 58.278 1.00 23.27 25 ARG B N 1
ATOM 3842 C CA . ARG B 1 25 ? 17.986 63.250 57.054 1.00 20.31 25 ARG B CA 1
ATOM 3843 C C . ARG B 1 25 ? 19.077 64.300 57.273 1.00 20.18 25 ARG B C 1
ATOM 3844 O O . ARG B 1 25 ? 19.544 64.941 56.326 1.00 25.46 25 ARG B O 1
ATOM 3852 N N . VAL B 1 26 ? 19.478 64.480 58.534 1.00 22.39 26 VAL B N 1
ATOM 3853 C CA . VAL B 1 26 ? 20.456 65.504 58.895 1.00 24.40 26 VAL B CA 1
ATOM 3854 C C . VAL B 1 26 ? 21.791 64.922 59.359 1.00 23.13 26 VAL B C 1
ATOM 3855 O O . VAL B 1 26 ? 21.849 64.164 60.321 1.00 27.22 26 VAL B O 1
ATOM 3859 N N . ARG B 1 27 ? 22.863 65.312 58.676 1.00 26.17 27 ARG B N 1
ATOM 3860 C CA . ARG B 1 27 ? 24.209 64.889 59.030 1.00 24.51 27 ARG B CA 1
ATOM 3861 C C . ARG B 1 27 ? 24.935 66.046 59.695 1.00 27.05 27 ARG B C 1
ATOM 3862 O O . ARG B 1 27 ? 24.935 67.164 59.178 1.00 23.38 27 ARG B O 1
ATOM 3870 N N . VAL B 1 28 ? 25.522 65.793 60.865 1.00 24.98 28 VAL B N 1
ATOM 3871 C CA . VAL B 1 28 ? 26.330 66.809 61.528 1.00 22.11 28 VAL B CA 1
ATOM 3872 C C . VAL B 1 28 ? 27.783 66.622 61.127 1.00 23.94 28 VAL B C 1
ATOM 3873 O O . VAL B 1 28 ? 28.436 65.675 61.549 1.00 26.51 28 VAL B O 1
ATOM 3877 N N . ILE B 1 29 ? 28.273 67.514 60.275 1.00 25.77 29 ILE B N 1
ATOM 3878 C CA . ILE B 1 29 ? 29.649 67.434 59.822 1.00 27.26 29 ILE B CA 1
ATOM 3879 C C . ILE B 1 29 ? 30.574 67.981 60.898 1.00 28.28 29 ILE B C 1
ATOM 3880 O O . ILE B 1 29 ? 31.611 67.398 61.185 1.00 30.14 29 ILE B O 1
ATOM 3885 N N . HIS B 1 30 ? 30.181 69.103 61.495 1.00 27.09 30 HIS B N 1
ATOM 3886 C CA . HIS B 1 30 ? 30.939 69.723 62.570 1.00 29.50 30 HIS B CA 1
ATOM 3887 C C . HIS B 1 30 ? 29.929 70.320 63.546 1.00 28.83 30 HIS B C 1
ATOM 3888 O O . HIS B 1 30 ? 29.082 71.118 63.152 1.00 29.20 30 HIS B O 1
ATOM 3895 N N . PRO B 1 31 ? 29.994 69.915 64.823 1.00 31.00 31 PRO B N 1
ATOM 3896 C CA . PRO B 1 31 ? 29.025 70.380 65.821 1.00 30.88 31 PRO B CA 1
ATOM 3897 C C . PRO B 1 31 ? 29.076 71.883 66.084 1.00 32.07 31 PRO B C 1
ATOM 3898 O O . PRO B 1 31 ? 28.060 72.482 66.450 1.00 31.94 31 PRO B O 1
ATOM 3902 N N . GLY B 1 32 ? 30.250 72.480 65.927 1.00 30.81 32 GLY B N 1
ATOM 3903 C CA . GLY B 1 32 ? 30.401 73.909 66.127 1.00 30.43 32 GLY B CA 1
ATOM 3904 C C . GLY B 1 32 ? 30.473 74.305 67.585 1.00 34.97 32 GLY B C 1
ATOM 3905 O O . GLY B 1 32 ? 30.402 73.459 68.478 1.00 33.03 32 GLY B O 1
ATOM 3906 N N . GLY B 1 33 ? 30.632 75.603 67.820 1.00 37.07 33 GLY B N 1
ATOM 3907 C CA . GLY B 1 33 ? 30.671 76.154 69.165 1.00 49.24 33 GLY B CA 1
ATOM 3908 C C . GLY B 1 33 ? 29.306 76.731 69.463 1.00 64.31 33 GLY B C 1
ATOM 3909 O O . GLY B 1 33 ? 28.886 77.696 68.827 1.00 68.04 33 GLY B O 1
ATOM 3910 N N . GLY B 1 34 ? 28.605 76.126 70.415 1.00 75.80 34 GLY B N 1
ATOM 3911 C CA . GLY B 1 34 ? 27.212 76.450 70.669 1.00 85.76 34 GLY B CA 1
ATOM 3912 C C . GLY B 1 34 ? 26.991 77.776 71.365 1.00 93.81 34 GLY B C 1
ATOM 3913 O O . GLY B 1 34 ? 26.020 77.938 72.107 1.00 96.02 34 GLY B O 1
ATOM 3914 N N . LYS B 1 35 ? 27.894 78.724 71.125 1.00 97.16 35 LYS B N 1
ATOM 3915 C CA . LYS B 1 35 ? 27.769 80.070 71.674 1.00 96.84 35 LYS B CA 1
ATOM 3916 C C . LYS B 1 35 ? 27.179 81.046 70.656 1.00 93.98 35 LYS B C 1
ATOM 3917 O O . LYS B 1 35 ? 26.064 81.530 70.847 1.00 93.68 35 LYS B O 1
ATOM 3919 N N . PRO B 1 36 ? 27.913 81.311 69.557 1.00 92.14 36 PRO B N 1
ATOM 3920 C CA . PRO B 1 36 ? 27.573 82.330 68.562 1.00 90.28 36 PRO B CA 1
ATOM 3921 C C . PRO B 1 36 ? 26.183 82.947 68.716 1.00 85.89 36 PRO B C 1
ATOM 3922 O O . PRO B 1 36 ? 26.047 83.986 69.363 1.00 85.71 36 PRO B O 1
ATOM 3926 N N . GLY B 1 37 ? 25.169 82.318 68.135 1.00 79.33 37 GLY B N 1
ATOM 3927 C CA . GLY B 1 37 ? 23.851 82.922 68.095 1.00 71.61 37 GLY B CA 1
ATOM 3928 C C . GLY B 1 37 ? 23.768 83.892 66.931 1.00 62.03 37 GLY B C 1
ATOM 3929 O O . GLY B 1 37 ? 23.045 84.887 66.980 1.00 64.75 37 GLY B O 1
ATOM 3930 N N . GLY B 1 38 ? 24.530 83.603 65.883 1.00 49.54 38 GLY B N 1
ATOM 3931 C CA . GLY B 1 38 ? 24.500 84.391 64.667 1.00 40.61 38 GLY B CA 1
ATOM 3932 C C . GLY B 1 38 ? 23.548 83.829 63.624 1.00 35.23 38 GLY B C 1
ATOM 3933 O O . GLY B 1 38 ? 22.715 82.971 63.928 1.00 34.67 38 GLY B O 1
ATOM 3934 N N . PRO B 1 39 ? 23.666 84.308 62.379 1.00 33.05 39 PRO B N 1
ATOM 3935 C CA . PRO B 1 39 ? 22.745 83.878 61.319 1.00 31.74 39 PRO B CA 1
ATOM 3936 C C . PRO B 1 39 ? 22.980 82.442 60.876 1.00 31.12 39 PRO B C 1
ATOM 3937 O O . PRO B 1 39 ? 24.046 81.870 61.092 1.00 29.14 39 PRO B O 1
ATOM 3941 N N . VAL B 1 40 ? 21.960 81.863 60.262 1.00 27.74 40 VAL B N 1
ATOM 3942 C CA . VAL B 1 40 ? 22.081 80.543 59.692 1.00 23.90 40 VAL B CA 1
ATOM 3943 C C . VAL B 1 40 ? 22.131 80.732 58.179 1.00 24.55 40 VAL B C 1
ATOM 3944 O O . VAL B 1 40 ? 21.368 81.518 57.619 1.00 27.16 40 VAL B O 1
ATOM 3948 N N . VAL B 1 41 ? 23.051 80.028 57.525 1.00 24.73 41 VAL B N 1
ATOM 3949 C CA . VAL B 1 41 ? 23.223 80.166 56.084 1.00 20.72 41 VAL B CA 1
ATOM 3950 C C . VAL B 1 41 ? 23.010 78.821 55.406 1.00 23.76 41 VAL B C 1
ATOM 3951 O O . VAL B 1 41 ? 23.627 77.820 55.789 1.00 28.39 41 VAL B O 1
ATOM 3955 N N . TYR B 1 42 ? 22.133 78.798 54.407 1.00 21.74 42 TYR B N 1
ATOM 3956 C CA . TYR B 1 42 ? 21.926 77.593 53.607 1.00 23.90 42 TYR B CA 1
ATOM 3957 C C . TYR B 1 42 ? 22.718 77.736 52.320 1.00 23.40 42 TYR B C 1
ATOM 3958 O O . TYR B 1 42 ? 22.417 78.596 51.475 1.00 26.79 42 TYR B O 1
ATOM 3967 N N . TRP B 1 43 ? 23.773 76.938 52.204 1.00 23.09 43 TRP B N 1
ATOM 3968 C CA . TRP B 1 43 ? 24.526 76.871 50.960 1.00 24.04 43 TRP B CA 1
ATOM 3969 C C . TRP B 1 43 ? 23.756 75.962 50.031 1.00 22.73 43 TRP B C 1
ATOM 3970 O O . TRP B 1 43 ? 23.781 74.738 50.167 1.00 22.90 43 TRP B O 1
ATOM 3981 N N . MET B 1 44 ? 23.049 76.587 49.098 1.00 23.00 44 MET B N 1
ATOM 3982 C CA . MET B 1 44 ? 22.234 75.896 48.127 1.00 22.88 44 MET B CA 1
ATOM 3983 C C . MET B 1 44 ? 23.130 75.464 46.979 1.00 26.57 44 MET B C 1
ATOM 3984 O O . MET B 1 44 ? 23.945 76.250 46.502 1.00 27.24 44 MET B O 1
ATOM 3989 N N . LEU B 1 45 ? 23.014 74.206 46.563 1.00 23.89 45 LEU B N 1
ATOM 3990 C CA . LEU B 1 45 ? 23.767 73.737 45.406 1.00 25.70 45 LEU B CA 1
ATOM 3991 C C . LEU B 1 45 ? 22.945 72.797 44.546 1.00 25.01 45 LEU B C 1
ATOM 3992 O O . LEU B 1 45 ? 22.696 73.090 43.372 1.00 26.47 45 LEU B O 1
ATOM 3997 N N . ARG B 1 46 ? 22.528 71.667 45.109 1.00 21.11 46 ARG B N 1
ATOM 3998 C CA . ARG B 1 46 ? 21.802 70.702 44.288 1.00 21.91 46 ARG B CA 1
ATOM 3999 C C . ARG B 1 46 ? 20.312 71.012 44.225 1.00 25.49 46 ARG B C 1
ATOM 4000 O O . ARG B 1 46 ? 19.646 70.720 43.223 1.00 26.63 46 ARG B O 1
ATOM 4008 N N . ASP B 1 47 ? 19.789 71.634 45.275 1.00 23.89 47 ASP B N 1
ATOM 4009 C CA . ASP B 1 47 ? 18.351 71.845 45.348 1.00 21.15 47 ASP B CA 1
ATOM 4010 C C . ASP B 1 47 ? 17.968 73.307 45.194 1.00 22.99 47 ASP B C 1
ATOM 4011 O O . ASP B 1 47 ? 17.810 74.039 46.170 1.00 21.61 47 ASP B O 1
ATOM 4016 N N . GLN B 1 48 ? 17.827 73.712 43.937 1.00 23.54 48 GLN B N 1
ATOM 4017 C CA . GLN B 1 48 ? 17.624 75.109 43.580 1.00 21.97 48 GLN B CA 1
ATOM 4018 C C . GLN B 1 48 ? 16.148 75.484 43.581 1.00 24.29 48 GLN B C 1
ATOM 4019 O O . GLN B 1 48 ? 15.565 75.786 42.535 1.00 24.54 48 GLN B O 1
ATOM 4025 N N . ARG B 1 49 ? 15.556 75.469 44.774 1.00 24.77 49 ARG B N 1
ATOM 4026 C CA . ARG B 1 49 ? 14.150 75.809 44.958 1.00 22.35 49 ARG B CA 1
ATOM 4027 C C . ARG B 1 49 ? 13.951 76.227 46.419 1.00 22.55 49 ARG B C 1
ATOM 4028 O O . ARG B 1 49 ? 14.720 75.829 47.290 1.00 26.06 49 ARG B O 1
ATOM 4036 N N . LEU B 1 50 ? 12.911 77.014 46.673 1.00 23.19 50 LEU B N 1
ATOM 4037 C CA . LEU B 1 50 ? 12.581 77.441 48.029 1.00 26.76 50 LEU B CA 1
ATOM 4038 C C . LEU B 1 50 ? 11.493 76.554 48.628 1.00 32.82 50 LEU B C 1
ATOM 4039 O O . LEU B 1 50 ? 11.419 76.382 49.841 1.00 34.06 50 LEU B O 1
ATOM 4044 N N . ALA B 1 51 ? 10.652 75.991 47.769 1.00 35.12 51 ALA B N 1
ATOM 4045 C CA . ALA B 1 51 ? 9.591 75.095 48.212 1.00 36.91 51 ALA B CA 1
ATOM 4046 C C . ALA B 1 51 ? 10.096 73.660 48.333 1.00 30.31 51 ALA B C 1
ATOM 4047 O O . ALA B 1 51 ? 11.033 73.265 47.642 1.00 32.47 51 ALA B O 1
ATOM 4049 N N . ASP B 1 52 ? 9.473 72.887 49.220 1.00 32.88 52 ASP B N 1
ATOM 4050 C CA . ASP B 1 52 ? 9.779 71.465 49.372 1.00 30.81 52 ASP B CA 1
ATOM 4051 C C . ASP B 1 52 ? 11.284 71.184 49.431 1.00 30.65 52 ASP B C 1
ATOM 4052 O O . ASP B 1 52 ? 11.795 70.344 48.695 1.00 26.12 52 ASP B O 1
ATOM 4057 N N . ASN B 1 53 ? 11.986 71.883 50.316 1.00 30.53 53 ASN B N 1
ATOM 4058 C CA . ASN B 1 53 ? 13.440 71.800 50.394 1.00 25.03 53 ASN B CA 1
ATOM 4059 C C . ASN B 1 53 ? 13.825 71.535 51.842 1.00 26.47 53 ASN B C 1
ATOM 4060 O O . ASN B 1 53 ? 13.797 72.446 52.663 1.00 27.78 53 ASN B O 1
ATOM 4065 N N . TRP B 1 54 ? 14.176 70.291 52.152 1.00 27.08 54 TRP B N 1
ATOM 4066 C CA . TRP B 1 54 ? 14.471 69.915 53.535 1.00 23.73 54 TRP B CA 1
ATOM 4067 C C . TRP B 1 54 ? 15.706 70.604 54.084 1.00 26.87 54 TRP B C 1
ATOM 4068 O O . TRP B 1 54 ? 15.808 70.805 55.284 1.00 26.73 54 TRP B O 1
ATOM 4079 N N . ALA B 1 55 ? 16.657 70.928 53.213 1.00 28.34 55 ALA B N 1
ATOM 4080 C CA . ALA B 1 55 ? 17.842 71.666 53.638 1.00 27.16 55 ALA B CA 1
ATOM 4081 C C . ALA B 1 55 ? 17.442 73.060 54.101 1.00 25.36 55 ALA B C 1
ATOM 4082 O O . ALA B 1 55 ? 17.866 73.521 55.155 1.00 22.90 55 ALA B O 1
ATOM 4084 N N . LEU B 1 56 ? 16.618 73.735 53.308 1.00 22.34 56 LEU B N 1
ATOM 4085 C CA . LEU B 1 56 ? 16.155 75.064 53.679 1.00 23.79 56 LEU B CA 1
ATOM 4086 C C . LEU B 1 56 ? 15.293 75.015 54.940 1.00 25.58 56 LEU B C 1
ATOM 4087 O O . LEU B 1 56 ? 15.424 75.854 55.829 1.00 26.73 56 LEU B O 1
ATOM 4092 N N . LEU B 1 57 ? 14.403 74.034 55.017 1.00 27.38 57 LEU B N 1
ATOM 4093 C CA . LEU B 1 57 ? 13.549 73.885 56.193 1.00 28.24 57 LEU B CA 1
ATOM 4094 C C . LEU B 1 57 ? 14.373 73.667 57.466 1.00 27.55 57 LEU B C 1
ATOM 4095 O O . LEU B 1 57 ? 14.058 74.209 58.531 1.00 29.01 57 LEU B O 1
ATOM 4100 N N . HIS B 1 58 ? 15.433 72.877 57.349 1.00 28.19 58 HIS B N 1
ATOM 4101 C CA . HIS B 1 58 ? 16.306 72.601 58.480 1.00 25.97 58 HIS B CA 1
ATOM 4102 C C . HIS B 1 58 ? 17.006 73.889 58.938 1.00 26.00 58 HIS B C 1
ATOM 4103 O O . HIS B 1 58 ? 17.049 74.191 60.135 1.00 28.50 58 HIS B O 1
ATOM 4110 N N . ALA B 1 59 ? 17.540 74.640 57.977 1.00 25.63 59 ALA B N 1
ATOM 4111 C CA . ALA B 1 59 ? 18.210 75.903 58.257 1.00 20.99 59 ALA B CA 1
ATOM 4112 C C . ALA B 1 59 ? 17.259 76.896 58.933 1.00 24.73 59 ALA B C 1
ATOM 4113 O O . ALA B 1 59 ? 17.616 77.518 59.942 1.00 26.42 59 ALA B O 1
ATOM 4115 N N . ALA B 1 60 ? 16.051 77.025 58.383 1.00 27.76 60 ALA B N 1
ATOM 4116 C CA . ALA B 1 60 ? 15.053 77.944 58.919 1.00 28.12 60 ALA B CA 1
ATOM 4117 C C . ALA B 1 60 ? 14.661 77.520 60.325 1.00 32.12 60 ALA B C 1
ATOM 4118 O O . ALA B 1 60 ? 14.402 78.360 61.182 1.00 32.60 60 ALA B O 1
ATOM 4120 N N . GLY B 1 61 ? 14.604 76.209 60.543 1.00 31.35 61 GLY B N 1
ATOM 4121 C CA . GLY B 1 61 ? 14.312 75.661 61.858 1.00 31.66 61 GLY B CA 1
ATOM 4122 C C . GLY B 1 61 ? 15.368 76.075 62.865 1.00 34.62 61 GLY B C 1
ATOM 4123 O O . GLY B 1 61 ? 15.047 76.533 63.973 1.00 34.54 61 GLY B O 1
ATOM 4124 N N . LEU B 1 62 ? 16.633 75.927 62.480 1.00 31.42 62 LEU B N 1
ATOM 4125 C CA . LEU B 1 62 ? 17.744 76.354 63.331 1.00 32.38 62 LEU B CA 1
ATOM 4126 C C . LEU B 1 62 ? 17.654 77.853 63.629 1.00 30.60 62 LEU B C 1
ATOM 4127 O O . LEU B 1 62 ? 17.849 78.284 64.773 1.00 31.54 62 LEU B O 1
ATOM 4132 N N . ALA B 1 63 ? 17.342 78.639 62.603 1.00 29.17 63 ALA B N 1
ATOM 4133 C CA . ALA B 1 63 ? 17.202 80.090 62.762 1.00 28.00 63 ALA B CA 1
ATOM 4134 C C . ALA B 1 63 ? 16.037 80.480 63.677 1.00 31.33 63 ALA B C 1
ATOM 4135 O O . ALA B 1 63 ? 16.206 81.274 64.600 1.00 33.54 63 ALA B O 1
ATOM 4137 N N . ALA B 1 64 ? 14.854 79.922 63.424 1.00 33.18 64 ALA B N 1
ATOM 4138 C CA . ALA B 1 64 ? 13.666 80.296 64.191 1.00 37.57 64 ALA B CA 1
ATOM 4139 C C . ALA B 1 64 ? 13.821 79.946 65.668 1.00 40.10 64 ALA B C 1
ATOM 4140 O O . ALA B 1 64 ? 13.404 80.706 66.543 1.00 47.03 64 ALA B O 1
ATOM 4142 N N . ALA B 1 65 ? 14.420 78.790 65.939 1.00 37.16 65 ALA B N 1
ATOM 4143 C CA . ALA B 1 65 ? 14.596 78.320 67.310 1.00 34.95 65 ALA B CA 1
ATOM 4144 C C . ALA B 1 65 ? 15.640 79.137 68.079 1.00 35.87 65 ALA B C 1
ATOM 4145 O O . ALA B 1 65 ? 15.633 79.164 69.314 1.00 37.26 65 ALA B O 1
ATOM 4147 N N . SER B 1 66 ? 16.525 79.812 67.349 1.00 36.00 66 SER B N 1
ATOM 4148 C CA . SER B 1 66 ? 17.597 80.593 67.971 1.00 37.75 66 SER B CA 1
ATOM 4149 C C . SER B 1 66 ? 17.432 82.103 67.782 1.00 38.44 66 SER B C 1
ATOM 4150 O O . SER B 1 66 ? 18.392 82.859 67.938 1.00 38.51 66 SER B O 1
ATOM 4153 N N . ALA B 1 67 ? 16.225 82.540 67.443 1.00 35.83 67 ALA B N 1
ATOM 4154 C CA . ALA B 1 67 ? 15.962 83.965 67.236 1.00 34.70 67 ALA B CA 1
ATOM 4155 C C . ALA B 1 67 ? 17.012 84.621 66.335 1.00 37.75 67 ALA B C 1
ATOM 4156 O O . ALA B 1 67 ? 17.464 85.738 66.604 1.00 42.06 67 ALA B O 1
ATOM 4158 N N . SER B 1 68 ? 17.385 83.925 65.265 1.00 35.17 68 SER B N 1
ATOM 4159 C CA . SER B 1 68 ? 18.431 84.389 64.362 1.00 31.72 68 SER B CA 1
ATOM 4160 C C . SER B 1 68 ? 17.929 84.413 62.928 1.00 27.92 68 SER B C 1
ATOM 4161 O O . SER B 1 68 ? 16.990 83.692 62.586 1.00 29.54 68 SER B O 1
ATOM 4164 N N . PRO B 1 69 ? 18.550 85.251 62.088 1.00 29.88 69 PRO B N 1
ATOM 4165 C CA . PRO B 1 69 ? 18.135 85.403 60.691 1.00 33.31 69 PRO B CA 1
ATOM 4166 C C . PRO B 1 69 ? 18.674 84.285 59.799 1.00 31.14 69 PRO B C 1
ATOM 4167 O O . PRO B 1 69 ? 19.535 83.519 60.214 1.00 32.05 69 PRO B O 1
ATOM 4171 N N . LEU B 1 70 ? 18.177 84.231 58.569 1.00 25.08 70 LEU B N 1
ATOM 4172 C CA . LEU B 1 70 ? 18.458 83.132 57.656 1.00 25.25 70 LEU B CA 1
ATOM 4173 C C . LEU B 1 70 ? 18.829 83.700 56.294 1.00 30.28 70 LEU B C 1
ATOM 4174 O O . LEU B 1 70 ? 18.234 84.681 55.852 1.00 31.38 70 LEU B O 1
ATOM 4179 N N . ALA B 1 71 ? 19.815 83.102 55.632 1.00 27.66 71 ALA B N 1
ATOM 4180 C CA . ALA B 1 71 ? 20.173 83.516 54.276 1.00 26.99 71 ALA B CA 1
ATOM 4181 C C . ALA B 1 71 ? 20.468 82.302 53.432 1.00 24.39 71 ALA B C 1
ATOM 4182 O O . ALA B 1 71 ? 20.816 81.243 53.951 1.00 27.27 71 ALA B O 1
ATOM 4184 N N . VAL B 1 72 ? 20.339 82.477 52.126 1.00 23.80 72 VAL B N 1
ATOM 4185 C CA . VAL B 1 72 ? 20.741 81.467 51.173 1.00 23.01 72 VAL B CA 1
ATOM 4186 C C . VAL B 1 72 ? 22.011 81.954 50.490 1.00 27.42 72 VAL B C 1
ATOM 4187 O O . VAL B 1 72 ? 22.144 83.139 50.176 1.00 30.18 72 VAL B O 1
ATOM 4191 N N . ALA B 1 73 ? 22.954 81.047 50.288 1.00 24.78 73 ALA B N 1
ATOM 4192 C CA . ALA B 1 73 ? 24.156 81.356 49.533 1.00 25.50 73 ALA B CA 1
ATOM 4193 C C . ALA B 1 73 ? 24.243 80.373 48.366 1.00 23.77 73 ALA B C 1
ATOM 4194 O O . ALA B 1 73 ? 23.975 79.183 48.533 1.00 26.31 73 ALA B O 1
ATOM 4196 N N . PHE B 1 74 ? 24.599 80.860 47.184 1.00 21.51 74 PHE B N 1
ATOM 4197 C CA . PHE B 1 74 ? 24.788 79.959 46.052 1.00 24.32 74 PHE B CA 1
ATOM 4198 C C . PHE B 1 74 ? 26.115 80.259 45.390 1.00 25.72 74 PHE B C 1
ATOM 4199 O O . PHE B 1 74 ? 26.426 81.420 45.112 1.00 25.41 74 PHE B O 1
ATOM 4207 N N . ALA B 1 75 ? 26.891 79.208 45.145 1.00 28.20 75 ALA B N 1
ATOM 4208 C CA . ALA B 1 75 ? 28.187 79.346 44.497 1.00 29.71 75 ALA B CA 1
ATOM 4209 C C . ALA B 1 75 ? 28.152 78.746 43.100 1.00 27.29 75 ALA B C 1
ATOM 4210 O O . ALA B 1 75 ? 27.827 77.572 42.925 1.00 27.77 75 ALA B O 1
ATOM 4212 N N . LEU B 1 76 ? 28.477 79.567 42.111 1.00 26.93 76 LEU B N 1
ATOM 4213 C CA . LEU B 1 76 ? 28.618 79.098 40.742 1.00 26.44 76 LEU B CA 1
ATOM 4214 C C . LEU B 1 76 ? 30.083 78.747 40.532 1.00 28.30 76 LEU B C 1
ATOM 4215 O O . LEU B 1 76 ? 30.961 79.579 40.759 1.00 35.86 76 LEU B O 1
ATOM 4220 N N . PHE B 1 77 ? 30.355 77.512 40.127 1.00 28.26 77 PHE B N 1
ATOM 4221 C CA . PHE B 1 77 ? 31.707 77.130 39.752 1.00 29.22 77 PHE B CA 1
ATOM 4222 C C . PHE B 1 77 ? 32.106 77.952 38.536 1.00 34.03 77 PHE B C 1
ATOM 4223 O O . PHE B 1 77 ? 31.385 77.984 37.540 1.00 37.96 77 PHE B O 1
ATOM 4231 N N . PRO B 1 78 ? 33.251 78.632 38.611 1.00 38.42 78 PRO B N 1
ATOM 4232 C CA . PRO B 1 78 ? 33.622 79.474 37.472 1.00 40.29 78 PRO B CA 1
ATOM 4233 C C . PRO B 1 78 ? 34.138 78.636 36.303 1.00 38.28 78 PRO B C 1
ATOM 4234 O O . PRO B 1 78 ? 34.324 77.426 36.447 1.00 39.64 78 PRO B O 1
ATOM 4238 N N . ARG B 1 79 ? 34.341 79.277 35.157 1.00 39.26 79 ARG B N 1
ATOM 4239 C CA . ARG B 1 79 ? 34.916 78.619 33.987 1.00 41.73 79 ARG B CA 1
ATOM 4240 C C . ARG B 1 79 ? 36.068 77.725 34.433 1.00 42.24 79 ARG B C 1
ATOM 4241 O O . ARG B 1 79 ? 36.922 78.165 35.207 1.00 41.20 79 ARG B O 1
ATOM 4249 N N . PRO B 1 80 ? 36.113 76.468 33.950 1.00 45.79 80 PRO B N 1
ATOM 4250 C CA . PRO B 1 80 ? 35.290 75.812 32.924 1.00 42.95 80 PRO B CA 1
ATOM 4251 C C . PRO B 1 80 ? 33.945 75.254 33.408 1.00 38.79 80 PRO B C 1
ATOM 4252 O O . PRO B 1 80 ? 33.328 74.469 32.672 1.00 34.44 80 PRO B O 1
ATOM 4256 N N . PHE B 1 81 ? 33.520 75.633 34.611 1.00 37.64 81 PHE B N 1
ATOM 4257 C CA . PHE B 1 81 ? 32.178 75.338 35.126 1.00 32.57 81 PHE B CA 1
ATOM 4258 C C . PHE B 1 81 ? 31.995 73.892 35.616 1.00 31.57 81 PHE B C 1
ATOM 4259 O O . PHE B 1 81 ? 32.800 73.008 35.314 1.00 31.09 81 PHE B O 1
ATOM 4267 N N . LEU B 1 82 ? 30.934 73.666 36.387 1.00 29.82 82 LEU B N 1
ATOM 4268 C CA . LEU B 1 82 ? 30.726 72.367 37.022 1.00 25.72 82 LEU B CA 1
ATOM 4269 C C . LEU B 1 82 ? 30.557 71.278 35.976 1.00 29.62 82 LEU B C 1
ATOM 4270 O O . LEU B 1 82 ? 29.630 71.323 35.153 1.00 27.17 82 LEU B O 1
ATOM 4275 N N . LEU B 1 83 ? 31.469 70.308 36.010 1.00 28.82 83 LEU B N 1
ATOM 4276 C CA . LEU B 1 83 ? 31.491 69.213 35.033 1.00 28.91 83 LEU B CA 1
ATOM 4277 C C . LEU B 1 83 ? 31.377 69.684 33.573 1.00 29.57 83 LEU B C 1
ATOM 4278 O O . LEU B 1 83 ? 30.691 69.069 32.756 1.00 27.73 83 LEU B O 1
ATOM 4283 N N . SER B 1 84 ? 32.071 70.774 33.260 1.00 32.29 84 SER B N 1
ATOM 4284 C CA . SER B 1 84 ? 32.130 71.319 31.904 1.00 36.67 84 SER B CA 1
ATOM 4285 C C . SER B 1 84 ? 30.775 71.737 31.322 1.00 35.78 84 SER B C 1
ATOM 4286 O O . SER B 1 84 ? 30.547 71.588 30.124 1.00 37.02 84 SER B O 1
ATOM 4289 N N . ALA B 1 85 ? 29.887 72.272 32.156 1.00 29.83 85 ALA B N 1
ATOM 4290 C CA . ALA B 1 85 ? 28.573 72.711 31.682 1.00 27.76 85 ALA B CA 1
ATOM 4291 C C . ALA B 1 85 ? 28.702 73.659 30.495 1.00 30.07 85 ALA B C 1
ATOM 4292 O O . ALA B 1 85 ? 29.576 74.524 30.481 1.00 30.19 85 ALA B O 1
ATOM 4294 N N . ARG B 1 86 ? 27.833 73.477 29.505 1.00 29.24 86 ARG B N 1
ATOM 4295 C CA . ARG B 1 86 ? 27.831 74.305 28.307 1.00 30.07 86 ARG B CA 1
ATOM 4296 C C . ARG B 1 86 ? 26.745 75.378 28.402 1.00 27.39 86 ARG B C 1
ATOM 4297 O O . ARG B 1 86 ? 26.028 75.465 29.396 1.00 28.99 86 ARG B O 1
ATOM 4305 N N . ARG B 1 87 ? 26.626 76.200 27.365 1.00 27.34 87 ARG B N 1
ATOM 4306 C CA . ARG B 1 87 ? 25.640 77.280 27.374 1.00 25.70 87 ARG B CA 1
ATOM 4307 C C . ARG B 1 87 ? 24.247 76.748 27.719 1.00 22.18 87 ARG B C 1
ATOM 4308 O O . ARG B 1 87 ? 23.502 77.366 28.480 1.00 23.92 87 ARG B O 1
ATOM 4316 N N . ARG B 1 88 ? 23.909 75.599 27.146 1.00 24.15 88 ARG B N 1
ATOM 4317 C CA . ARG B 1 88 ? 22.596 74.983 27.320 1.00 23.48 88 ARG B CA 1
ATOM 4318 C C . ARG B 1 88 ? 22.213 74.792 28.783 1.00 25.61 88 ARG B C 1
ATOM 4319 O O . ARG B 1 88 ? 21.120 75.159 29.198 1.00 24.34 88 ARG B O 1
ATOM 4327 N N . GLN B 1 89 ? 23.121 74.209 29.555 1.00 23.54 89 GLN B N 1
ATOM 4328 C CA . GLN B 1 89 ? 22.860 73.900 30.948 1.00 23.44 89 GLN B CA 1
ATOM 4329 C C . GLN B 1 89 ? 23.048 75.130 31.847 1.00 21.54 89 GLN B C 1
ATOM 4330 O O . GLN B 1 89 ? 22.346 75.296 32.846 1.00 20.90 89 GLN B O 1
ATOM 4336 N N . LEU B 1 90 ? 24.021 75.966 31.512 1.00 22.21 90 LEU B N 1
ATOM 4337 C CA . LEU B 1 90 ? 24.292 77.161 32.305 1.00 27.39 90 LEU B CA 1
ATOM 4338 C C . LEU B 1 90 ? 23.168 78.183 32.181 1.00 28.66 90 LEU B C 1
ATOM 4339 O O . LEU B 1 90 ? 22.811 78.845 33.157 1.00 29.25 90 LEU B O 1
ATOM 4344 N N . GLY B 1 91 ? 22.620 78.307 30.976 1.00 25.24 91 GLY B N 1
ATOM 4345 C CA . GLY B 1 91 ? 21.483 79.176 30.741 1.00 23.70 91 GLY B CA 1
ATOM 4346 C C . GLY B 1 91 ? 20.281 78.745 31.560 1.00 26.20 91 GLY B C 1
ATOM 4347 O O . GLY B 1 91 ? 19.632 79.570 32.209 1.00 29.11 91 GLY B O 1
ATOM 4348 N N . PHE B 1 92 ? 19.998 77.443 31.552 1.00 24.58 92 PHE B N 1
ATOM 4349 C CA . PHE B 1 92 ? 18.831 76.907 32.235 1.00 22.52 92 PHE B CA 1
ATOM 4350 C C . PHE B 1 92 ? 18.998 77.136 33.740 1.00 26.63 92 PHE B C 1
ATOM 4351 O O . PHE B 1 92 ? 18.084 77.621 34.421 1.00 31.97 92 PHE B O 1
ATOM 4359 N N . LEU B 1 93 ? 20.189 76.822 34.242 1.00 22.70 93 LEU B N 1
ATOM 4360 C CA . LEU B 1 93 ? 20.531 77.042 35.650 1.00 23.59 93 LEU B CA 1
ATOM 4361 C C . LEU B 1 93 ? 20.345 78.502 36.075 1.00 25.89 93 LEU B C 1
ATOM 4362 O O . LEU B 1 93 ? 19.615 78.789 37.030 1.00 24.55 93 LEU B O 1
ATOM 4367 N N . LEU B 1 94 ? 20.986 79.419 35.360 1.00 26.72 94 LEU B N 1
ATOM 4368 C CA . LEU B 1 94 ? 20.999 80.826 35.752 1.00 30.22 94 LEU B CA 1
ATOM 4369 C C . LEU B 1 94 ? 19.634 81.509 35.622 1.00 27.32 94 LEU B C 1
ATOM 4370 O O . LEU B 1 94 ? 19.251 82.299 36.493 1.00 27.39 94 LEU B O 1
ATOM 4375 N N . ARG B 1 95 ? 18.901 81.204 34.552 1.00 26.28 95 ARG B N 1
ATOM 4376 C CA . ARG B 1 95 ? 17.559 81.754 34.393 1.00 30.56 95 ARG B CA 1
ATOM 4377 C C . ARG B 1 95 ? 16.619 81.243 35.485 1.00 29.94 95 ARG B C 1
ATOM 4378 O O . ARG B 1 95 ? 15.724 81.967 35.931 1.00 33.96 95 ARG B O 1
ATOM 4386 N N . GLY B 1 96 ? 16.835 80.006 35.927 1.00 28.52 96 GLY B N 1
ATOM 4387 C CA . GLY B 1 96 ?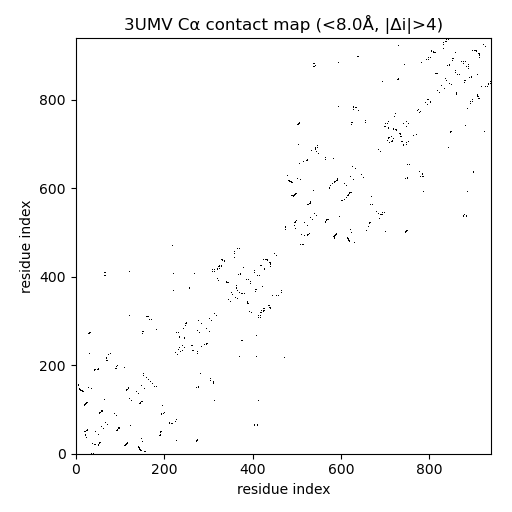 16.064 79.458 37.026 1.00 23.40 96 GLY B CA 1
ATOM 4388 C C . GLY B 1 96 ? 16.435 80.166 38.318 1.00 30.05 96 GLY B C 1
ATOM 4389 O O . GLY B 1 96 ? 15.575 80.485 39.138 1.00 30.80 96 GLY B O 1
ATOM 4390 N N . LEU B 1 97 ? 17.728 80.429 38.480 1.00 26.00 97 LEU B N 1
ATOM 4391 C CA . LEU B 1 97 ? 18.260 81.026 39.701 1.00 28.56 97 LEU B CA 1
ATOM 4392 C C . LEU B 1 97 ? 17.826 82.481 39.826 1.00 28.48 97 LEU B C 1
ATOM 4393 O O . LEU B 1 97 ? 17.632 82.984 40.932 1.00 30.25 97 LEU B O 1
ATOM 4398 N N . ARG B 1 98 ? 17.693 83.153 38.685 1.00 30.67 98 ARG B N 1
ATOM 4399 C CA . ARG B 1 98 ? 17.236 84.535 38.640 1.00 33.47 98 ARG B CA 1
ATOM 4400 C C . ARG B 1 98 ? 15.812 84.625 39.169 1.00 34.45 98 ARG B C 1
ATOM 4401 O O . ARG B 1 98 ? 15.470 85.556 39.904 1.00 40.27 98 ARG B O 1
ATOM 4409 N N . ARG B 1 99 ? 14.994 83.638 38.814 1.00 31.33 99 ARG B N 1
ATOM 4410 C CA . ARG B 1 99 ? 13.624 83.556 39.314 1.00 32.99 99 ARG B CA 1
ATOM 4411 C C . ARG B 1 99 ? 13.584 83.235 40.807 1.00 31.45 99 ARG B C 1
ATOM 4412 O O . ARG B 1 99 ? 12.793 83.818 41.548 1.00 35.37 99 ARG B O 1
ATOM 4420 N N . LEU B 1 100 ? 14.440 82.305 41.229 1.00 25.85 100 LEU B N 1
ATOM 4421 C CA . LEU B 1 100 ? 14.607 81.933 42.632 1.00 30.45 100 LEU B CA 1
ATOM 4422 C C . LEU B 1 100 ? 14.943 83.184 43.450 1.00 32.26 100 LEU B C 1
ATOM 4423 O O . LEU B 1 100 ? 14.342 83.443 44.502 1.00 34.75 100 LEU B O 1
ATOM 4428 N N . ALA B 1 101 ? 15.889 83.973 42.946 1.00 30.30 101 ALA B N 1
ATOM 4429 C CA . ALA B 1 101 ? 16.363 85.162 43.660 1.00 33.27 101 ALA B CA 1
ATOM 4430 C C . ALA B 1 101 ? 15.268 86.208 43.821 1.00 34.30 101 ALA B C 1
ATOM 4431 O O . ALA B 1 101 ? 15.185 86.876 44.850 1.00 36.42 101 ALA B O 1
ATOM 4433 N N . ALA B 1 102 ? 14.440 86.361 42.794 1.00 34.88 102 ALA B N 1
ATOM 4434 C CA . ALA B 1 102 ? 13.324 87.295 42.855 1.00 38.86 102 ALA B CA 1
ATOM 4435 C C . ALA B 1 102 ? 12.308 86.821 43.894 1.00 40.12 102 ALA B C 1
ATOM 4436 O O . ALA B 1 102 ? 11.751 87.630 44.645 1.00 37.09 102 ALA B O 1
ATOM 4438 N N . ASP B 1 103 ? 12.075 85.509 43.936 1.00 36.70 103 ASP B N 1
ATOM 4439 C CA . ASP B 1 103 ? 11.193 84.924 44.947 1.00 40.73 103 ASP B CA 1
ATOM 4440 C C . ASP B 1 103 ? 11.761 85.139 46.348 1.00 38.29 103 ASP B C 1
ATOM 4441 O O . ASP B 1 103 ? 11.033 85.504 47.279 1.00 37.25 103 ASP B O 1
ATOM 4446 N N . ALA B 1 104 ? 13.062 84.911 46.496 1.00 33.25 104 ALA B N 1
ATOM 4447 C CA . ALA B 1 104 ? 13.728 85.151 47.771 1.00 34.14 104 ALA B CA 1
ATOM 4448 C C . ALA B 1 104 ? 13.533 86.601 48.210 1.00 34.71 104 ALA B C 1
ATOM 4449 O O . ALA B 1 104 ? 13.191 86.860 49.362 1.00 36.58 104 ALA B O 1
ATOM 4451 N N . ALA B 1 105 ? 13.734 87.546 47.294 1.00 34.61 105 ALA B N 1
ATOM 4452 C CA . ALA B 1 105 ? 13.586 88.962 47.646 1.00 35.35 105 ALA B CA 1
ATOM 4453 C C . ALA B 1 105 ? 12.182 89.285 48.152 1.00 41.15 105 ALA B C 1
ATOM 4454 O O . ALA B 1 105 ? 12.013 90.024 49.134 1.00 40.48 105 ALA B O 1
ATOM 4456 N N . ALA B 1 106 ? 11.183 88.722 47.482 1.00 45.71 106 ALA B N 1
ATOM 4457 C CA . ALA B 1 106 ? 9.784 88.967 47.809 1.00 46.89 106 ALA B CA 1
ATOM 4458 C C . ALA B 1 106 ? 9.452 88.430 49.196 1.00 50.56 106 ALA B C 1
ATOM 4459 O O . ALA B 1 106 ? 8.451 88.817 49.802 1.00 54.28 106 ALA B O 1
ATOM 4461 N N . ARG B 1 107 ? 10.311 87.546 49.692 1.00 49.42 107 ARG B N 1
ATOM 4462 C CA . ARG B 1 107 ? 10.134 86.930 51.000 1.00 54.72 107 ARG B CA 1
ATOM 4463 C C . ARG B 1 107 ? 11.076 87.555 52.037 1.00 52.10 107 ARG B C 1
ATOM 4464 O O . ARG B 1 107 ? 11.040 87.199 53.216 1.00 56.03 107 ARG B O 1
ATOM 4472 N N . HIS B 1 108 ? 11.915 88.485 51.588 1.00 46.36 108 HIS B N 1
ATOM 4473 C CA . HIS B 1 108 ? 12.906 89.121 52.450 1.00 45.35 108 HIS B CA 1
ATOM 4474 C C . HIS B 1 108 ? 13.952 88.129 52.942 1.00 40.86 108 HIS B C 1
ATOM 4475 O O . HIS B 1 108 ? 14.510 88.280 54.030 1.00 38.06 108 HIS B O 1
ATOM 4482 N N . LEU B 1 109 ? 14.201 87.114 52.122 1.00 34.12 109 LEU B N 1
ATOM 4483 C CA . LEU B 1 109 ? 15.236 86.116 52.363 1.00 32.13 109 LEU B CA 1
ATOM 4484 C C . LEU B 1 109 ? 16.463 86.513 51.562 1.00 33.85 109 LEU B C 1
ATOM 4485 O O . LEU B 1 109 ? 16.427 86.474 50.334 1.00 32.74 109 LEU B O 1
ATOM 4490 N N . PRO B 1 110 ? 17.550 86.899 52.243 1.00 30.65 110 PRO B N 1
ATOM 4491 C CA . PRO B 1 110 ? 18.760 87.293 51.516 1.00 32.00 110 PRO B CA 1
ATOM 4492 C C . PRO B 1 110 ? 19.357 86.171 50.677 1.00 33.04 110 PRO B C 1
ATOM 4493 O O . PRO B 1 110 ? 19.339 85.005 51.071 1.00 34.48 110 PRO B O 1
ATOM 4497 N N . PHE B 1 111 ? 19.884 86.548 49.520 1.00 33.99 111 PHE B N 1
ATOM 4498 C CA . PHE B 1 111 ? 20.472 85.619 48.576 1.00 30.05 111 PHE B CA 1
ATOM 4499 C C . PHE B 1 111 ? 21.880 86.106 48.232 1.00 32.34 111 PHE B C 1
ATOM 4500 O O . PHE B 1 111 ? 22.041 87.156 47.601 1.00 34.46 111 PHE B O 1
ATOM 4508 N N . PHE B 1 112 ? 22.892 85.366 48.680 1.00 31.52 112 PHE B N 1
ATOM 4509 C CA . PHE B 1 112 ? 24.296 85.694 48.415 1.00 33.46 112 PHE B CA 1
ATOM 4510 C C . PHE B 1 112 ? 24.823 84.852 47.258 1.00 37.61 112 PHE B C 1
ATOM 4511 O O . PHE B 1 112 ? 24.975 83.636 47.404 1.00 35.66 112 PHE B O 1
ATOM 4519 N N . LEU B 1 113 ? 25.123 85.497 46.129 1.00 38.63 113 LEU B N 1
ATOM 4520 C CA . LEU B 1 113 ? 25.655 84.805 44.949 1.00 35.49 113 LEU B CA 1
ATOM 4521 C C . LEU B 1 113 ? 27.178 84.935 44.829 1.00 34.10 113 LEU B C 1
ATOM 4522 O O . LEU B 1 113 ? 27.734 86.027 44.955 1.00 38.73 113 LEU B O 1
ATOM 4527 N N . PHE B 1 114 ? 27.847 83.813 44.594 1.00 32.46 114 PHE B N 1
ATOM 4528 C CA . PHE B 1 114 ? 29.296 83.794 44.421 1.00 36.22 114 PHE B CA 1
ATOM 4529 C C . PHE B 1 114 ? 29.657 83.218 43.065 1.00 35.13 114 PHE B C 1
ATOM 4530 O O . PHE B 1 114 ? 29.438 82.040 42.816 1.00 37.28 114 PHE B O 1
ATOM 4538 N N . THR B 1 115 ? 30.217 84.039 42.185 1.00 33.18 115 THR B N 1
ATOM 4539 C CA . THR B 1 115 ? 30.571 83.556 40.855 1.00 33.96 115 THR B CA 1
ATOM 4540 C C . THR B 1 115 ? 32.021 83.102 40.791 1.00 38.47 115 THR B C 1
ATOM 4541 O O . THR B 1 115 ? 32.502 82.684 39.736 1.00 39.70 115 THR B O 1
ATOM 4545 N N . GLY B 1 116 ? 32.709 83.179 41.928 1.00 43.47 116 GLY B N 1
ATOM 4546 C CA . GLY B 1 116 ? 34.109 82.805 42.009 1.00 46.58 116 GLY B CA 1
ATOM 4547 C C . GLY B 1 116 ? 34.319 81.385 42.498 1.00 47.79 116 GLY B C 1
ATOM 4548 O O . GLY B 1 116 ? 35.450 80.901 42.549 1.00 51.78 116 GLY B O 1
ATOM 4549 N N . GLY B 1 117 ? 33.229 80.715 42.856 1.00 43.62 117 GLY B N 1
ATOM 4550 C CA . GLY B 1 117 ? 33.300 79.342 43.321 1.00 41.10 117 GLY B CA 1
ATOM 4551 C C . GLY B 1 117 ? 33.045 79.233 44.809 1.00 38.80 117 GLY B C 1
ATOM 4552 O O . GLY B 1 117 ? 32.933 80.243 45.502 1.00 37.89 117 GLY B O 1
ATOM 4553 N N . PRO B 1 118 ? 32.952 77.996 45.309 1.00 38.31 118 PRO B N 1
ATOM 4554 C CA . PRO B 1 118 ? 32.660 77.701 46.715 1.00 38.30 118 PRO B CA 1
ATOM 4555 C C . PRO B 1 118 ? 33.725 78.231 47.673 1.00 41.73 118 PRO B C 1
ATOM 4556 O O . PRO B 1 118 ? 33.422 78.469 48.843 1.00 41.96 118 PRO B O 1
ATOM 4560 N N . ALA B 1 119 ? 34.950 78.413 47.187 1.00 41.75 119 ALA B N 1
ATOM 4561 C CA . ALA B 1 119 ? 36.040 78.874 48.043 1.00 43.18 119 ALA B CA 1
ATOM 4562 C C . ALA B 1 119 ? 35.714 80.216 48.693 1.00 43.86 119 ALA B C 1
ATOM 4563 O O . ALA B 1 119 ? 36.278 80.563 49.731 1.00 44.74 119 ALA B O 1
ATOM 4565 N N . GLU B 1 120 ? 34.790 80.958 48.091 1.00 44.13 120 GLU B N 1
ATOM 4566 C CA . GLU B 1 120 ? 34.383 82.262 48.612 1.00 49.23 120 GLU B CA 1
ATOM 4567 C C . GLU B 1 120 ? 33.409 82.151 49.789 1.00 47.57 120 GLU B C 1
ATOM 4568 O O . GLU B 1 120 ? 33.209 83.116 50.536 1.00 46.67 120 GLU B O 1
ATOM 4574 N N . ILE B 1 121 ? 32.810 80.973 49.953 1.00 44.49 121 ILE B N 1
ATOM 4575 C CA . ILE B 1 121 ? 31.799 80.753 50.986 1.00 41.33 121 ILE B CA 1
ATOM 4576 C C . ILE B 1 121 ? 32.317 80.960 52.420 1.00 41.41 121 ILE B C 1
ATOM 4577 O O . ILE B 1 121 ? 31.689 81.669 53.206 1.00 42.27 121 ILE B O 1
ATOM 4582 N N . PRO B 1 122 ? 33.460 80.337 52.770 1.00 36.73 122 PRO B N 1
ATOM 4583 C CA . PRO B 1 122 ? 33.958 80.420 54.151 1.00 36.83 122 PRO B CA 1
ATOM 4584 C C . PRO B 1 122 ? 34.196 81.849 54.644 1.00 37.52 122 PRO B C 1
ATOM 4585 O O . PRO B 1 122 ? 33.887 82.155 55.796 1.00 38.94 122 PRO B O 1
ATOM 4589 N N . ALA B 1 123 ? 34.742 82.707 53.790 1.00 37.88 123 ALA B N 1
ATOM 4590 C CA . ALA B 1 123 ? 34.984 84.099 54.166 1.00 40.90 123 ALA B CA 1
ATOM 4591 C C . ALA B 1 123 ? 33.694 84.819 54.564 1.00 36.79 123 ALA B C 1
ATOM 4592 O O . ALA B 1 123 ? 33.668 85.559 55.550 1.00 39.30 123 ALA B O 1
ATOM 4594 N N . LEU B 1 124 ? 32.632 84.610 53.792 1.00 34.36 124 LEU B N 1
ATOM 4595 C CA . LEU B 1 124 ? 31.336 85.204 54.110 1.00 35.90 124 LEU B CA 1
ATOM 4596 C C . LEU B 1 124 ? 30.828 84.718 55.458 1.00 35.65 124 LEU B C 1
ATOM 4597 O O . LEU B 1 124 ? 30.474 85.511 56.328 1.00 36.43 124 LEU B O 1
ATOM 4602 N N . VAL B 1 125 ? 30.775 83.401 55.615 1.00 31.50 125 VAL B N 1
ATOM 4603 C CA . VAL B 1 125 ? 30.300 82.799 56.851 1.00 33.62 125 VAL B CA 1
ATOM 4604 C C . VAL B 1 125 ? 30.996 83.423 58.066 1.00 35.25 125 VAL B C 1
ATOM 4605 O O . VAL B 1 125 ? 30.361 83.719 59.077 1.00 34.24 125 VAL B O 1
ATOM 4609 N N . GLN B 1 126 ? 32.303 83.630 57.957 1.00 37.96 126 GLN B N 1
ATOM 4610 C CA . GLN B 1 126 ? 33.069 84.222 59.047 1.00 42.65 126 GLN B CA 1
ATOM 4611 C C . GLN B 1 126 ? 32.653 85.671 59.300 1.00 47.68 126 GLN B C 1
ATOM 4612 O O . GLN B 1 126 ? 32.431 86.067 60.444 1.00 47.86 126 GLN B O 1
ATOM 4618 N N . ARG B 1 127 ? 32.535 86.444 58.223 1.00 47.10 127 ARG B N 1
ATOM 4619 C CA . ARG B 1 127 ? 32.120 87.843 58.304 1.00 47.41 127 ARG B CA 1
ATOM 4620 C C . ARG B 1 127 ? 30.752 88.014 58.958 1.00 44.42 127 ARG B C 1
ATOM 4621 O O . ARG B 1 127 ? 30.497 89.019 59.621 1.00 46.02 127 ARG B O 1
ATOM 4629 N N . LEU B 1 128 ? 29.872 87.039 58.763 1.00 37.31 128 LEU B N 1
ATOM 4630 C CA . LEU B 1 128 ? 28.506 87.129 59.267 1.00 30.58 128 LEU B CA 1
ATOM 4631 C C . LEU B 1 128 ? 28.420 86.752 60.731 1.00 32.94 128 LEU B C 1
ATOM 4632 O O . LEU B 1 128 ? 27.440 87.077 61.400 1.00 38.99 128 LEU B O 1
ATOM 4637 N N . GLY B 1 129 ? 29.440 86.058 61.224 1.00 29.40 129 GLY B N 1
ATOM 4638 C CA . GLY B 1 129 ? 29.393 85.492 62.559 1.00 33.62 129 GLY B CA 1
ATOM 4639 C C . GLY B 1 129 ? 28.349 84.394 62.625 1.00 34.80 129 GLY B C 1
ATOM 4640 O O . GLY B 1 129 ? 27.656 84.232 63.633 1.00 37.21 129 GLY B O 1
ATOM 4641 N N . ALA B 1 130 ? 28.245 83.631 61.540 1.00 35.21 130 ALA B N 1
ATOM 4642 C CA . ALA B 1 130 ? 27.221 82.608 61.416 1.00 31.65 130 ALA B CA 1
ATOM 4643 C C . ALA B 1 130 ? 27.386 81.525 62.471 1.00 32.88 130 ALA B C 1
ATOM 4644 O O . ALA B 1 130 ? 28.500 81.105 62.784 1.00 35.23 130 ALA B O 1
ATOM 4646 N N . SER B 1 131 ? 26.259 81.090 63.019 1.00 28.40 131 SER B N 1
ATOM 4647 C CA . SER B 1 131 ? 26.227 79.981 63.957 1.00 32.73 131 SER B CA 1
ATOM 4648 C C . SER B 1 131 ? 26.313 78.645 63.218 1.00 33.46 131 SER B C 1
ATOM 4649 O O . SER B 1 131 ? 26.966 77.706 63.693 1.00 33.81 131 SER B O 1
ATOM 4652 N N . THR B 1 132 ? 25.639 78.552 62.072 1.00 29.79 132 THR B N 1
ATOM 4653 C CA . THR B 1 132 ? 25.573 77.298 61.330 1.00 23.96 132 THR B CA 1
ATOM 4654 C C . THR B 1 132 ? 25.543 77.485 59.824 1.00 25.10 132 THR B C 1
ATOM 4655 O O . THR B 1 132 ? 24.855 78.362 59.315 1.00 25.76 132 THR B O 1
ATOM 4659 N N . LEU B 1 133 ? 26.291 76.643 59.124 1.00 23.85 133 LEU B N 1
ATOM 4660 C CA . LEU B 1 133 ? 26.202 76.545 57.672 1.00 20.48 133 LEU B CA 1
ATOM 4661 C C . LEU B 1 133 ? 25.548 75.207 57.342 1.00 23.43 133 LEU B C 1
ATOM 4662 O O . LEU B 1 133 ? 25.975 74.162 57.830 1.00 25.56 133 LEU B O 1
ATOM 4667 N N . VAL B 1 134 ? 24.503 75.249 56.526 1.00 21.11 134 VAL B N 1
ATOM 4668 C CA . VAL B 1 134 ? 23.778 74.049 56.148 1.00 19.55 134 VAL B CA 1
ATOM 4669 C C . VAL B 1 134 ? 23.983 73.808 54.665 1.00 20.89 134 VAL B C 1
ATOM 4670 O O . VAL B 1 134 ? 23.788 74.711 53.862 1.00 24.77 134 VAL B O 1
ATOM 4674 N N . ALA B 1 135 ? 24.400 72.601 54.315 1.00 20.01 135 ALA B N 1
ATOM 4675 C CA . ALA B 1 135 ? 24.569 72.237 52.912 1.00 21.03 135 ALA B CA 1
ATOM 4676 C C . ALA B 1 135 ? 23.522 71.214 52.492 1.00 23.78 135 ALA B C 1
ATOM 4677 O O . ALA B 1 135 ? 22.945 70.510 53.335 1.00 22.99 135 ALA B O 1
ATOM 4679 N N . ASP B 1 136 ? 23.269 71.130 51.188 1.00 21.25 136 ASP B N 1
ATOM 4680 C CA . ASP B 1 136 ? 22.488 70.015 50.662 1.00 23.44 136 ASP B CA 1
ATOM 4681 C C . ASP B 1 136 ? 23.421 68.908 50.177 1.00 21.53 136 ASP B C 1
ATOM 4682 O O . ASP B 1 136 ? 24.636 68.975 50.399 1.00 21.03 136 ASP B O 1
ATOM 4687 N N . PHE B 1 137 ? 22.854 67.890 49.539 1.00 21.64 137 PHE B N 1
ATOM 4688 C CA . PHE B 1 137 ? 23.613 66.688 49.210 1.00 18.73 137 PHE B CA 1
ATOM 4689 C C . PHE B 1 137 ? 23.678 66.346 47.732 1.00 23.52 137 PHE B C 1
ATOM 4690 O O . PHE B 1 137 ? 22.660 66.336 47.043 1.00 20.64 137 PHE B O 1
ATOM 4698 N N . SER B 1 138 ? 24.891 66.062 47.265 1.00 21.00 138 SER B N 1
ATOM 4699 C CA . SER B 1 138 ? 25.117 65.437 45.960 1.00 20.72 138 SER B CA 1
ATOM 4700 C C . SER B 1 138 ? 26.315 64.496 46.053 1.00 21.28 138 SER B C 1
ATOM 4701 O O . SER B 1 138 ? 27.314 64.818 46.704 1.00 24.23 138 SER B O 1
ATOM 4704 N N . PRO B 1 139 ? 26.225 63.337 45.391 1.00 21.78 139 PRO B N 1
ATOM 4705 C CA . PRO B 1 139 ? 27.325 62.369 45.426 1.00 24.68 139 PRO B CA 1
ATOM 4706 C C . PRO B 1 139 ? 28.419 62.632 44.385 1.00 22.15 139 PRO B C 1
ATOM 4707 O O . PRO B 1 139 ? 29.415 61.909 44.361 1.00 26.62 139 PRO B O 1
ATOM 4711 N N . LEU B 1 140 ? 28.242 63.636 43.533 1.00 20.27 140 LEU B N 1
ATOM 4712 C CA . LEU B 1 140 ? 29.224 63.882 42.477 1.00 22.22 140 LEU B CA 1
ATOM 4713 C C . LEU B 1 140 ? 30.531 64.397 43.062 1.00 25.43 140 LEU B C 1
ATOM 4714 O O . LEU B 1 140 ? 30.530 65.308 43.884 1.00 24.65 140 LEU B O 1
ATOM 4719 N N . ARG B 1 141 ? 31.646 63.815 42.634 1.00 27.18 141 ARG B N 1
ATOM 4720 C CA . ARG B 1 141 ? 32.926 64.136 43.260 1.00 26.05 141 ARG B CA 1
ATOM 4721 C C . ARG B 1 141 ? 33.303 65.623 43.325 1.00 26.79 141 ARG B C 1
ATOM 4722 O O . ARG B 1 141 ? 33.823 66.058 44.348 1.00 26.43 141 ARG B O 1
ATOM 4730 N N . PRO B 1 142 ? 33.051 66.409 42.253 1.00 24.84 142 PRO B N 1
ATOM 4731 C CA . PRO B 1 142 ? 33.433 67.821 42.387 1.00 21.70 142 PRO B CA 1
ATOM 4732 C C . PRO B 1 142 ? 32.669 68.534 43.498 1.00 23.01 142 PRO B C 1
ATOM 4733 O O . PRO B 1 142 ? 33.222 69.427 44.136 1.00 26.65 142 PRO B O 1
ATOM 4737 N N . VAL B 1 143 ? 31.417 68.143 43.717 1.00 22.36 143 VAL B N 1
ATOM 4738 C CA . VAL B 1 143 ? 30.622 68.739 44.783 1.00 22.80 143 VAL B CA 1
ATOM 4739 C C . VAL B 1 143 ? 31.095 68.272 46.166 1.00 23.54 143 VAL B C 1
ATOM 4740 O O . VAL B 1 143 ? 31.268 69.080 47.067 1.00 23.39 143 VAL B O 1
ATOM 4744 N N . ARG B 1 144 ? 31.319 66.970 46.312 1.00 24.54 144 ARG B N 1
ATOM 4745 C CA . ARG B 1 144 ? 31.812 66.409 47.568 1.00 23.07 144 ARG B CA 1
ATOM 4746 C C . ARG B 1 144 ? 33.140 67.049 47.943 1.00 25.15 144 ARG B C 1
ATOM 4747 O O . ARG B 1 144 ? 33.349 67.428 49.095 1.00 27.22 144 ARG B O 1
ATOM 4755 N N . GLU B 1 145 ? 34.035 67.179 46.969 1.00 27.20 145 GLU B N 1
ATOM 4756 C CA . GLU B 1 145 ? 35.337 67.789 47.230 1.00 31.03 145 GLU B CA 1
ATOM 4757 C C . GLU B 1 145 ? 35.190 69.252 47.626 1.00 28.01 145 GLU B C 1
ATOM 4758 O O . GLU B 1 145 ? 35.893 69.733 48.511 1.00 30.39 145 GLU B O 1
ATOM 4764 N N . ALA B 1 146 ? 34.273 69.954 46.974 1.00 23.74 146 ALA B N 1
ATOM 4765 C CA . ALA B 1 146 ? 34.035 71.355 47.287 1.00 24.73 146 ALA B CA 1
ATOM 4766 C C . ALA B 1 146 ? 33.517 71.537 48.712 1.00 24.70 146 ALA B C 1
ATOM 4767 O O . ALA B 1 146 ? 33.958 72.437 49.440 1.00 25.38 146 ALA B O 1
ATOM 4769 N N . LEU B 1 147 ? 32.583 70.682 49.112 1.00 24.79 147 LEU B N 1
ATOM 4770 C CA . LEU B 1 147 ? 32.039 70.745 50.453 1.00 25.78 147 LEU B CA 1
ATOM 4771 C C . LEU B 1 147 ? 33.138 70.469 51.462 1.00 26.61 147 LEU B C 1
ATOM 4772 O O . LEU B 1 147 ? 33.265 71.189 52.450 1.00 26.95 147 LEU B O 1
ATOM 4777 N N . ASP B 1 148 ? 33.948 69.446 51.199 1.00 26.34 148 ASP B N 1
ATOM 4778 C CA . ASP B 1 148 ? 34.996 69.079 52.146 1.00 33.49 148 ASP B CA 1
ATOM 4779 C C . ASP B 1 148 ? 36.036 70.187 52.300 1.00 31.89 148 ASP B C 1
ATOM 4780 O O . ASP B 1 148 ? 36.566 70.399 53.391 1.00 34.98 148 ASP B O 1
ATOM 4785 N N . ALA B 1 149 ? 36.309 70.903 51.213 1.00 31.23 149 ALA B N 1
ATOM 4786 C CA . ALA B 1 149 ? 37.264 72.004 51.256 1.00 29.29 149 ALA B CA 1
ATOM 4787 C C . ALA B 1 149 ? 36.724 73.172 52.076 1.00 28.70 149 ALA B C 1
ATOM 4788 O O . ALA B 1 149 ? 37.458 73.770 52.860 1.00 31.27 149 ALA B O 1
ATOM 4790 N N . VAL B 1 150 ? 35.445 73.497 51.893 1.00 26.00 150 VAL B N 1
ATOM 4791 C CA . VAL B 1 150 ? 34.803 74.545 52.686 1.00 25.80 150 VAL B CA 1
ATOM 4792 C C . VAL B 1 150 ? 34.806 74.150 54.158 1.00 24.25 150 VAL B C 1
ATOM 4793 O O . VAL B 1 150 ? 35.085 74.973 55.034 1.00 29.06 150 VAL B O 1
ATOM 4797 N N . VAL B 1 151 ? 34.513 72.884 54.431 1.00 28.59 151 VAL B N 1
ATOM 4798 C CA . VAL B 1 151 ? 34.525 72.404 55.812 1.00 27.75 151 VAL B CA 1
ATOM 4799 C C . VAL B 1 151 ? 35.907 72.558 56.426 1.00 31.20 151 VAL B C 1
ATOM 4800 O O . VAL B 1 151 ? 36.041 73.026 57.559 1.00 32.57 151 VAL B O 1
ATOM 4804 N N . GLY B 1 152 ? 36.930 72.163 55.676 1.00 29.43 152 GLY B N 1
ATOM 4805 C CA . GLY B 1 152 ? 38.300 72.310 56.129 1.00 30.63 152 GLY B CA 1
ATOM 4806 C C . GLY B 1 152 ? 38.675 73.760 56.378 1.00 34.78 152 GLY B C 1
ATOM 4807 O O . GLY B 1 152 ? 39.306 74.079 57.391 1.00 36.39 152 GLY B O 1
ATOM 4808 N N . ASP B 1 153 ? 38.302 74.646 55.456 1.00 33.26 153 ASP B N 1
ATOM 4809 C CA . ASP B 1 153 ? 38.543 76.075 55.648 1.00 35.73 153 ASP B CA 1
ATOM 4810 C C . ASP B 1 153 ? 37.890 76.598 56.926 1.00 33.77 153 ASP B C 1
ATOM 4811 O O . ASP B 1 153 ? 38.504 77.352 57.687 1.00 35.69 153 ASP B O 1
ATOM 4816 N N . LEU B 1 154 ? 36.642 76.205 57.162 1.00 31.57 154 LEU B N 1
ATOM 4817 C CA . LEU B 1 154 ? 35.936 76.664 58.359 1.00 32.72 154 LEU B CA 1
ATOM 4818 C C . LEU B 1 154 ? 36.499 76.039 59.633 1.00 34.69 154 LEU B C 1
ATOM 4819 O O . LEU B 1 154 ? 36.446 76.642 60.708 1.00 34.94 154 LEU B O 1
ATOM 4824 N N . ARG B 1 155 ? 37.036 74.832 59.517 1.00 29.65 155 ARG B N 1
ATOM 4825 C CA . ARG B 1 155 ? 37.619 74.159 60.670 1.00 35.72 155 ARG B CA 1
ATOM 4826 C C . ARG B 1 155 ? 38.858 74.932 61.108 1.00 40.35 155 ARG B C 1
ATOM 4827 O O . ARG B 1 155 ? 39.156 75.048 62.301 1.00 40.27 155 ARG B O 1
ATOM 4835 N N . ARG B 1 156 ? 39.557 75.482 60.122 1.00 45.65 156 ARG B N 1
ATOM 4836 C CA . ARG B 1 156 ? 40.830 76.153 60.335 1.00 52.42 156 ARG B CA 1
ATOM 4837 C C . ARG B 1 156 ? 40.660 77.592 60.808 1.00 50.06 156 ARG B C 1
ATOM 4838 O O . ARG B 1 156 ? 41.336 78.034 61.737 1.00 49.39 156 ARG B O 1
ATOM 4846 N N . GLU B 1 157 ? 39.747 78.316 60.170 1.00 49.10 157 GLU B N 1
ATOM 4847 C CA . GLU B 1 157 ? 39.621 79.753 60.385 1.00 51.40 157 GLU B CA 1
ATOM 4848 C C . GLU B 1 157 ? 38.441 80.146 61.275 1.00 46.47 157 GLU B C 1
ATOM 4849 O O . GLU B 1 157 ? 38.373 81.283 61.751 1.00 48.69 157 GLU B O 1
ATOM 4855 N N . ALA B 1 158 ? 37.519 79.215 61.506 1.00 38.07 158 ALA B N 1
ATOM 4856 C CA . ALA B 1 158 ? 36.297 79.521 62.249 1.00 37.52 158 ALA B CA 1
ATOM 4857 C C . ALA B 1 158 ? 35.650 78.282 62.865 1.00 39.87 158 ALA B C 1
ATOM 4858 O O . ALA B 1 158 ? 34.529 77.922 62.510 1.00 40.42 158 ALA B O 1
ATOM 4860 N N . PRO B 1 159 ? 36.347 77.647 63.820 1.00 41.53 159 PRO B N 1
ATOM 4861 C CA . PRO B 1 159 ? 35.961 76.360 64.417 1.00 39.81 159 PRO B CA 1
ATOM 4862 C C . PRO B 1 159 ? 34.621 76.401 65.153 1.00 37.12 159 PRO B C 1
ATOM 4863 O O . PRO B 1 159 ? 34.043 75.353 65.428 1.00 38.91 159 PRO B O 1
ATOM 4867 N N . GLY B 1 160 ? 34.135 77.594 65.475 1.00 36.53 160 GLY B N 1
ATOM 4868 C CA . GLY B 1 160 ? 32.885 77.715 66.204 1.00 37.11 160 GLY B CA 1
ATOM 4869 C C . GLY B 1 160 ? 31.651 77.504 65.342 1.00 35.12 160 GLY B C 1
ATOM 4870 O O . GLY B 1 160 ? 30.574 77.187 65.846 1.00 35.01 160 GLY B O 1
ATOM 4871 N N . VAL B 1 161 ? 31.808 77.694 64.039 1.00 31.53 161 VAL B N 1
ATOM 4872 C CA . VAL B 1 161 ? 30.694 77.552 63.105 1.00 30.96 161 VAL B CA 1
ATOM 4873 C C . VAL B 1 161 ? 30.345 76.082 62.883 1.00 31.21 161 VAL B C 1
ATOM 4874 O O . VAL B 1 161 ? 31.195 75.293 62.472 1.00 33.67 161 VAL B O 1
ATOM 4878 N N . ALA B 1 162 ? 29.094 75.724 63.161 1.00 28.62 162 ALA B N 1
ATOM 4879 C CA . ALA B 1 162 ? 28.617 74.360 62.969 1.00 23.78 162 ALA B CA 1
ATOM 4880 C C . ALA B 1 162 ? 28.312 74.128 61.500 1.00 23.71 162 ALA B C 1
ATOM 4881 O O . ALA B 1 162 ? 27.847 75.041 60.804 1.00 26.07 162 ALA B O 1
ATOM 4883 N N . VAL B 1 163 ? 28.580 72.920 61.015 1.00 24.75 163 VAL B N 1
ATOM 4884 C CA . VAL B 1 163 ? 28.225 72.591 59.639 1.00 22.82 163 VAL B CA 1
ATOM 4885 C C . VAL B 1 163 ? 27.366 71.327 59.598 1.00 25.17 163 VAL B C 1
ATOM 4886 O O . VAL B 1 163 ? 27.757 70.270 60.125 1.00 26.42 163 VAL B O 1
ATOM 4890 N N . HIS B 1 164 ? 26.185 71.446 58.994 1.00 24.82 164 HIS B N 1
ATOM 4891 C CA . HIS B 1 164 ? 25.293 70.313 58.804 1.00 24.09 164 HIS B CA 1
ATOM 4892 C C . HIS B 1 164 ? 25.103 70.109 57.321 1.00 23.67 164 HIS B C 1
ATOM 4893 O O . HIS B 1 164 ? 25.278 71.032 56.532 1.00 23.11 164 HIS B O 1
ATOM 4900 N N . GLN B 1 165 ? 24.735 68.895 56.954 1.00 20.72 165 GLN B N 1
ATOM 4901 C CA . GLN B 1 165 ? 24.351 68.598 55.584 1.00 19.94 165 GLN B CA 1
ATOM 4902 C C . GLN B 1 165 ? 23.057 67.818 55.633 1.00 25.25 165 GLN B C 1
ATOM 4903 O O . GLN B 1 165 ? 22.892 66.918 56.461 1.00 25.71 165 GLN B O 1
ATOM 4909 N N . VAL B 1 166 ? 22.136 68.173 54.746 1.00 22.74 166 VAL B N 1
ATOM 4910 C CA . VAL B 1 166 ? 20.818 67.567 54.702 1.00 21.81 166 VAL B CA 1
ATOM 4911 C C . VAL B 1 166 ? 20.593 67.009 53.312 1.00 22.73 166 VAL B C 1
ATOM 4912 O O . VAL B 1 166 ? 20.815 67.716 52.326 1.00 23.66 166 VAL B O 1
ATOM 4916 N N . ASP B 1 167 ? 20.166 65.754 53.228 1.00 23.25 167 ASP B N 1
ATOM 4917 C CA . ASP B 1 167 ? 19.793 65.181 51.941 1.00 22.25 167 ASP B CA 1
ATOM 4918 C C . ASP B 1 167 ? 18.406 65.695 51.566 1.00 26.06 167 ASP B C 1
ATOM 4919 O O . ASP B 1 167 ? 17.395 65.219 52.085 1.00 29.25 167 ASP B O 1
ATOM 4924 N N . ALA B 1 168 ? 18.362 66.672 50.668 1.00 21.79 168 ALA B N 1
ATOM 4925 C CA . ALA B 1 168 ? 17.099 67.291 50.302 1.00 24.68 168 ALA B CA 1
ATOM 4926 C C . ALA B 1 168 ? 16.644 66.823 48.935 1.00 23.88 168 ALA B C 1
ATOM 4927 O O . ALA B 1 168 ? 15.628 67.292 48.424 1.00 26.95 168 ALA B O 1
ATOM 4929 N N . HIS B 1 169 ? 17.403 65.916 48.333 1.00 22.80 169 HIS B N 1
ATOM 4930 C CA . HIS B 1 169 ? 17.102 65.486 46.970 1.00 21.12 169 HIS B CA 1
ATOM 4931 C C . HIS B 1 169 ? 16.392 64.142 46.916 1.00 21.52 169 HIS B C 1
ATOM 4932 O O . HIS B 1 169 ? 15.617 63.874 45.993 1.00 25.71 169 HIS B O 1
ATOM 4939 N N . ASN B 1 170 ? 16.682 63.283 47.887 1.00 23.72 170 ASN B N 1
ATOM 4940 C CA . ASN B 1 170 ? 16.146 61.931 47.895 1.00 27.83 170 ASN B CA 1
ATOM 4941 C C . ASN B 1 170 ? 15.029 61.793 48.914 1.00 26.10 170 ASN B C 1
ATOM 4942 O O . ASN B 1 170 ? 15.076 62.400 49.983 1.00 27.63 170 ASN B O 1
ATOM 4947 N N . VAL B 1 171 ? 14.023 60.996 48.570 1.00 27.16 171 VAL B N 1
ATOM 4948 C CA . VAL B 1 171 ? 12.920 60.747 49.481 1.00 29.46 171 VAL B CA 1
ATOM 4949 C C . VAL B 1 171 ? 13.475 60.040 50.709 1.00 30.13 171 VAL B C 1
ATOM 4950 O O . VAL B 1 171 ? 13.180 60.424 51.846 1.00 30.49 171 VAL B O 1
ATOM 4954 N N . VAL B 1 172 ? 14.282 59.006 50.480 1.00 25.65 172 VAL B N 1
ATOM 4955 C CA . VAL B 1 172 ? 14.980 58.356 51.587 1.00 27.03 172 VAL B CA 1
ATOM 4956 C C . VAL B 1 172 ? 16.438 58.827 51.656 1.00 27.20 172 VAL B C 1
ATOM 4957 O O . VAL B 1 172 ? 17.174 58.699 50.680 1.00 32.64 172 VAL B O 1
ATOM 4961 N N . PRO B 1 173 ? 16.863 59.382 52.813 1.00 27.63 173 PRO B N 1
ATOM 4962 C CA . PRO B 1 173 ? 18.232 59.906 52.860 1.00 26.47 173 PRO B CA 1
ATOM 4963 C C . PRO B 1 173 ? 19.228 58.849 52.398 1.00 26.43 173 PRO B C 1
ATOM 4964 O O . PRO B 1 173 ? 19.088 57.673 52.733 1.00 31.95 173 PRO B O 1
ATOM 4968 N N . VAL B 1 174 ? 20.212 59.268 51.614 1.00 27.26 174 VAL B N 1
ATOM 4969 C CA . VAL B 1 174 ? 21.104 58.336 50.927 1.00 25.37 174 VAL B CA 1
ATOM 4970 C C . VAL B 1 174 ? 21.867 57.418 51.889 1.00 25.51 174 VAL B C 1
ATOM 4971 O O . VAL B 1 174 ? 22.070 56.240 51.590 1.00 26.75 174 VAL B O 1
ATOM 4975 N N . TRP B 1 175 ? 22.285 57.954 53.039 1.00 28.77 175 TRP B N 1
ATOM 4976 C CA . TRP B 1 175 ? 23.023 57.162 54.022 1.00 27.76 175 TRP B CA 1
ATOM 4977 C C . TRP B 1 175 ? 22.075 56.246 54.802 1.00 27.90 175 TRP B C 1
ATOM 4978 O O . TRP B 1 175 ? 22.508 55.302 55.457 1.00 30.07 175 TRP B O 1
ATOM 4989 N N . THR B 1 176 ? 20.777 56.519 54.708 1.00 28.42 176 THR B N 1
ATOM 4990 C CA . THR B 1 176 ? 19.758 55.693 55.355 1.00 31.89 176 THR B CA 1
ATOM 4991 C C . THR B 1 176 ? 19.244 54.557 54.468 1.00 31.29 176 THR B C 1
ATOM 4992 O O . THR B 1 176 ? 19.073 53.437 54.936 1.00 33.06 176 THR B O 1
ATOM 4996 N N . ALA B 1 177 ? 18.982 54.858 53.198 1.00 26.90 177 ALA B N 1
ATOM 4997 C CA . ALA B 1 177 ? 18.389 53.880 52.278 1.00 28.35 177 ALA B CA 1
ATOM 4998 C C . ALA B 1 177 ? 19.115 52.546 52.313 1.00 33.68 177 ALA B C 1
ATOM 4999 O O . ALA B 1 177 ? 18.494 51.479 52.408 1.00 36.36 177 ALA B O 1
ATOM 5001 N N . SER B 1 178 ? 20.436 52.606 52.212 1.00 33.29 178 SER B N 1
ATOM 5002 C CA . SER B 1 178 ? 21.266 51.424 52.380 1.00 31.93 178 SER B CA 1
ATOM 5003 C C . SER B 1 178 ? 22.625 51.847 52.887 1.00 33.32 178 SER B C 1
ATOM 5004 O O . SER B 1 178 ? 23.058 52.977 52.648 1.00 32.00 178 SER B O 1
ATOM 5007 N N . ALA B 1 179 ? 23.290 50.933 53.586 1.00 31.58 179 ALA B N 1
ATOM 5008 C CA . ALA B 1 179 ? 24.613 51.192 54.130 1.00 31.65 179 ALA B CA 1
ATOM 5009 C C . ALA B 1 179 ? 25.709 50.841 53.131 1.00 32.36 179 ALA B C 1
ATOM 5010 O O . ALA B 1 179 ? 26.893 51.013 53.416 1.00 34.68 179 ALA B O 1
ATOM 5012 N N . LYS B 1 180 ? 25.314 50.353 51.960 1.00 34.40 180 LYS B N 1
ATOM 5013 C CA . LYS B 1 180 ? 26.289 49.906 50.977 1.00 32.90 180 LYS B CA 1
ATOM 5014 C C . LYS B 1 180 ? 25.804 50.119 49.552 1.00 32.29 180 LYS B C 1
ATOM 5015 O O . LYS B 1 180 ? 24.624 50.387 49.324 1.00 30.89 180 LYS B O 1
ATOM 5021 N N . MET B 1 181 ? 26.738 50.002 48.612 1.00 31.04 181 MET B N 1
ATOM 5022 C CA . MET B 1 181 ? 26.445 49.983 47.182 1.00 31.03 181 MET B CA 1
ATOM 5023 C C . MET B 1 181 ? 25.541 48.802 46.831 1.00 32.38 181 MET B C 1
ATOM 5024 O O . MET B 1 181 ? 25.915 47.637 47.015 1.00 30.93 181 MET B O 1
ATOM 5029 N N . GLU B 1 182 ? 24.343 49.094 46.340 1.00 30.57 182 GLU B N 1
ATOM 5030 C CA . GLU B 1 182 ? 23.394 48.030 46.041 1.00 27.31 182 GLU B CA 1
ATOM 5031 C C . GLU B 1 182 ? 23.646 47.384 44.686 1.00 28.49 182 GLU B C 1
ATOM 5032 O O . GLU B 1 182 ? 24.038 48.048 43.721 1.00 26.90 182 GLU B O 1
ATOM 5038 N N . TYR B 1 183 ? 23.413 46.080 44.634 1.00 31.88 183 TYR B N 1
ATOM 5039 C CA . TYR B 1 183 ? 23.621 45.302 43.424 1.00 32.46 183 TYR B CA 1
ATOM 5040 C C . TYR B 1 183 ? 22.621 45.671 42.332 1.00 30.68 183 TYR B C 1
ATOM 5041 O O . TYR B 1 183 ? 22.979 45.754 41.163 1.00 28.36 183 TYR B O 1
ATOM 5050 N N . SER B 1 184 ? 21.368 45.900 42.712 1.00 30.53 184 SER B N 1
ATOM 5051 C CA . SER B 1 184 ? 20.320 46.095 41.715 1.00 31.00 184 SER B CA 1
ATOM 5052 C C . SER B 1 184 ? 19.145 46.905 42.241 1.00 31.43 184 SER B C 1
ATOM 5053 O O . SER B 1 184 ? 19.083 47.241 43.433 1.00 31.22 184 SER B O 1
ATOM 5056 N N . ALA B 1 185 ? 18.217 47.215 41.338 1.00 32.35 185 ALA B N 1
ATOM 5057 C CA . ALA B 1 185 ? 16.970 47.882 41.695 1.00 36.23 185 ALA B CA 1
ATOM 5058 C C . ALA B 1 185 ? 16.141 47.023 42.644 1.00 38.26 185 ALA B C 1
ATOM 5059 O O . ALA B 1 185 ? 15.467 47.548 43.537 1.00 41.89 185 ALA B O 1
ATOM 5061 N N . LYS B 1 186 ? 16.213 45.706 42.457 1.00 34.78 186 LYS B N 1
ATOM 5062 C CA . LYS B 1 186 ? 15.520 44.757 43.329 1.00 33.80 186 LYS B CA 1
ATOM 5063 C C . LYS B 1 186 ? 15.994 44.838 44.783 1.00 38.13 186 LYS B C 1
ATOM 5064 O O . LYS B 1 186 ? 15.177 44.932 45.705 1.00 38.68 186 LYS B O 1
ATOM 5070 N N . THR B 1 187 ? 17.306 44.798 44.995 1.00 35.05 187 THR B N 1
ATOM 5071 C CA . THR B 1 187 ? 17.833 44.835 46.358 1.00 36.70 187 THR B CA 1
ATOM 5072 C C . THR B 1 187 ? 17.609 46.203 47.005 1.00 32.61 187 THR B C 1
ATOM 5073 O O . THR B 1 187 ? 17.270 46.297 48.183 1.00 32.40 187 THR B O 1
ATOM 5077 N N . PHE B 1 188 ? 17.791 47.262 46.222 1.00 30.53 188 PHE B N 1
ATOM 5078 C CA . PHE B 1 188 ? 17.588 48.613 46.727 1.00 30.83 188 PHE B CA 1
ATOM 5079 C C . PHE B 1 188 ? 16.135 48.770 47.161 1.00 33.89 188 PHE B C 1
ATOM 5080 O O . PHE B 1 188 ? 15.844 49.214 48.279 1.00 37.83 188 PHE B O 1
ATOM 5088 N N . ARG B 1 189 ? 15.234 48.382 46.263 1.00 35.06 189 ARG B N 1
ATOM 5089 C CA . ARG B 1 189 ? 13.793 48.442 46.486 1.00 36.84 189 ARG B CA 1
ATOM 5090 C C . ARG B 1 189 ? 13.369 47.690 47.738 1.00 39.77 189 ARG B C 1
ATOM 5091 O O . ARG B 1 189 ? 12.501 48.151 48.480 1.00 38.94 189 ARG B O 1
ATOM 5099 N N . GLY B 1 190 ? 13.979 46.531 47.969 1.00 42.85 190 GLY B N 1
ATOM 5100 C CA . GLY B 1 190 ? 13.712 45.767 49.175 1.00 46.77 190 GLY B CA 1
ATOM 5101 C C . GLY B 1 190 ? 13.960 46.603 50.416 1.00 44.30 190 GLY B C 1
ATOM 5102 O O . GLY B 1 190 ? 13.182 46.567 51.373 1.00 45.33 190 GLY B O 1
ATOM 5103 N N . LYS B 1 191 ? 15.046 47.366 50.397 1.00 41.18 191 LYS B N 1
ATOM 5104 C CA . LYS B 1 191 ? 15.387 48.230 51.528 1.00 39.70 191 LYS B CA 1
ATOM 5105 C C . LYS B 1 191 ? 14.487 49.455 51.676 1.00 37.28 191 LYS B C 1
ATOM 5106 O O . LYS B 1 191 ? 13.944 49.681 52.750 1.00 39.69 191 LYS B O 1
ATOM 5112 N N . VAL B 1 192 ? 14.328 50.247 50.619 1.00 37.72 192 VAL B N 1
ATOM 5113 C CA . VAL B 1 192 ? 13.580 51.502 50.743 1.00 36.18 192 VAL B CA 1
ATOM 5114 C C . VAL B 1 192 ? 12.068 51.343 50.883 1.00 36.24 192 VAL B C 1
ATOM 5115 O O . VAL B 1 192 ? 11.411 52.172 51.506 1.00 38.24 192 VAL B O 1
ATOM 5119 N N . SER B 1 193 ? 11.514 50.278 50.315 1.00 37.16 193 SER B N 1
ATOM 5120 C CA . SER B 1 193 ? 10.080 50.037 50.423 1.00 41.85 193 SER B CA 1
ATOM 5121 C C . SER B 1 193 ? 9.656 49.878 51.881 1.00 43.78 193 SER B C 1
ATOM 5122 O O . SER B 1 193 ? 8.514 50.177 52.234 1.00 47.83 193 SER B O 1
ATOM 5125 N N . LYS B 1 194 ? 10.581 49.419 52.722 1.00 40.19 194 LYS B N 1
ATOM 5126 C CA . LYS B 1 194 ? 10.296 49.182 54.133 1.00 44.80 194 LYS B CA 1
ATOM 5127 C C . LYS B 1 194 ? 10.054 50.486 54.892 1.00 41.37 194 LYS B C 1
ATOM 5128 O O . LYS B 1 194 ? 9.291 50.523 55.855 1.00 46.28 194 LYS B O 1
ATOM 5134 N N . VAL B 1 195 ? 10.704 51.554 54.448 1.00 41.00 195 VAL B N 1
ATOM 5135 C CA . VAL B 1 195 ? 10.601 52.834 55.129 1.00 39.46 195 VAL B CA 1
ATOM 5136 C C . VAL B 1 195 ? 9.921 53.913 54.285 1.00 38.53 195 VAL B C 1
ATOM 5137 O O . VAL B 1 195 ? 9.794 55.055 54.714 1.00 38.61 195 VAL B O 1
ATOM 5141 N N . MET B 1 196 ? 9.473 53.549 53.091 1.00 40.00 196 MET B N 1
ATOM 5142 C CA . MET B 1 196 ? 8.830 54.515 52.208 1.00 42.47 196 MET B CA 1
ATOM 5143 C C . MET B 1 196 ? 7.734 55.323 52.904 1.00 45.03 196 MET B C 1
ATOM 5144 O O . MET B 1 196 ? 7.675 56.543 52.771 1.00 42.89 196 MET B O 1
ATOM 5149 N N . ASP B 1 197 ? 6.866 54.640 53.644 1.00 46.95 197 ASP B N 1
ATOM 5150 C CA . ASP B 1 197 ? 5.738 55.301 54.293 1.00 52.20 197 ASP B CA 1
ATOM 5151 C C . ASP B 1 197 ? 6.184 56.289 55.375 1.00 49.16 197 ASP B C 1
ATOM 5152 O O . ASP B 1 197 ? 5.482 57.258 55.667 1.00 49.30 197 ASP B O 1
ATOM 5157 N N . GLU B 1 198 ? 7.354 56.049 55.957 1.00 44.66 198 GLU B N 1
ATOM 5158 C CA . GLU B 1 198 ? 7.901 56.959 56.958 1.00 43.31 198 GLU B CA 1
ATOM 5159 C C . GLU B 1 198 ? 8.426 58.260 56.344 1.00 43.04 198 GLU B C 1
ATOM 5160 O O . GLU B 1 198 ? 8.263 59.335 56.919 1.00 46.08 198 GLU B O 1
ATOM 5166 N N . TYR B 1 199 ? 9.055 58.164 55.178 1.00 42.83 199 TYR B N 1
ATOM 5167 C CA . TYR B 1 199 ? 9.692 59.326 54.568 1.00 39.09 199 TYR B CA 1
ATOM 5168 C C . TYR B 1 199 ? 8.831 60.030 53.526 1.00 36.93 199 TYR B C 1
ATOM 5169 O O . TYR B 1 199 ? 8.966 61.235 53.318 1.00 36.49 199 TYR B O 1
ATOM 5178 N N . LEU B 1 200 ? 7.961 59.281 52.861 1.00 36.53 200 LEU B N 1
ATOM 5179 C CA . LEU B 1 200 ? 7.117 59.859 51.823 1.00 35.26 200 LEU B CA 1
ATOM 5180 C C . LEU B 1 200 ? 5.951 60.615 52.449 1.00 37.60 200 LEU B C 1
ATOM 5181 O O . LEU B 1 200 ? 4.802 60.170 52.388 1.00 41.34 200 LEU B O 1
ATOM 5186 N N . VAL B 1 201 ? 6.258 61.759 53.053 1.00 37.51 201 VAL B N 1
ATOM 5187 C CA . VAL B 1 201 ? 5.261 62.548 53.774 1.00 40.89 201 VAL B CA 1
ATOM 5188 C C . VAL B 1 201 ? 5.255 64.003 53.322 1.00 39.87 201 VAL B C 1
ATOM 5189 O O . VAL B 1 201 ? 6.141 64.444 52.584 1.00 37.10 201 VAL B O 1
ATOM 5193 N N . GLU B 1 202 ? 4.260 64.753 53.782 1.00 40.43 202 GLU B N 1
ATOM 5194 C CA . GLU B 1 202 ? 4.123 66.142 53.372 1.00 41.03 202 GLU B CA 1
ATOM 5195 C C . GLU B 1 202 ? 5.194 67.035 53.986 1.00 38.49 202 GLU B C 1
ATOM 5196 O O . GLU B 1 202 ? 5.718 66.751 55.065 1.00 39.00 202 GLU B O 1
ATOM 5202 N N . PHE B 1 203 ? 5.515 68.111 53.274 1.00 35.22 203 PHE B N 1
ATOM 5203 C CA . PHE B 1 203 ? 6.456 69.113 53.747 1.00 33.90 203 PHE B CA 1
ATOM 5204 C C . PHE B 1 203 ? 5.722 70.132 54.605 1.00 40.13 203 PHE B C 1
ATOM 5205 O O . PHE B 1 203 ? 4.625 70.568 54.253 1.00 40.99 203 PHE B O 1
ATOM 5213 N N . PRO B 1 204 ? 6.326 70.524 55.734 1.00 40.43 204 PRO B N 1
ATOM 5214 C CA . PRO B 1 204 ? 5.779 71.656 56.483 1.00 42.49 204 PRO B CA 1
ATOM 5215 C C . PRO B 1 204 ? 6.165 72.955 55.788 1.00 43.41 204 PRO B C 1
ATOM 5216 O O . PRO B 1 204 ? 7.072 72.963 54.950 1.00 41.41 204 PRO B O 1
ATOM 5220 N N . GLU B 1 205 ? 5.476 74.039 56.123 1.00 47.23 205 GLU B N 1
ATOM 5221 C CA . GLU B 1 205 ? 5.819 75.338 55.571 1.00 51.12 205 GLU B CA 1
ATOM 5222 C C . GLU B 1 205 ? 7.015 75.889 56.338 1.00 44.38 205 GLU B C 1
ATOM 5223 O O . GLU B 1 205 ? 7.290 75.452 57.451 1.00 41.22 205 GLU B O 1
ATOM 5229 N N . LEU B 1 206 ? 7.734 76.833 55.737 1.00 45.63 206 LEU B N 1
ATOM 5230 C CA . LEU B 1 206 ? 8.898 77.423 56.392 1.00 45.43 206 LEU B CA 1
ATOM 5231 C C . LEU B 1 206 ? 8.479 78.237 57.605 1.00 44.18 206 LEU B C 1
ATOM 5232 O O . LEU B 1 206 ? 7.485 78.960 57.557 1.00 47.65 206 LEU B O 1
ATOM 5237 N N . PRO B 1 207 ? 9.229 78.105 58.710 1.00 41.51 207 PRO B N 1
ATOM 5238 C CA . PRO B 1 207 ? 8.973 78.908 59.909 1.00 44.93 207 PRO B CA 1
ATOM 5239 C C . PRO B 1 207 ? 9.368 80.358 59.671 1.00 47.00 207 PRO B C 1
ATOM 5240 O O . PRO B 1 207 ? 10.320 80.625 58.937 1.00 48.81 207 PRO B O 1
ATOM 5244 N N . ALA B 1 208 ? 8.634 81.286 60.270 1.00 48.59 208 ALA B N 1
ATOM 5245 C CA . ALA B 1 208 ? 8.991 82.695 60.183 1.00 50.69 208 ALA B CA 1
ATOM 5246 C C . ALA B 1 208 ? 10.344 82.928 60.847 1.00 47.11 208 ALA B C 1
ATOM 5247 O O . ALA B 1 208 ? 10.638 82.351 61.901 1.00 47.74 208 ALA B O 1
ATOM 5249 N N . VAL B 1 209 ? 11.170 83.768 60.231 1.00 40.83 209 VAL B N 1
ATOM 5250 C CA . VAL B 1 209 ? 12.481 84.087 60.791 1.00 37.14 209 VAL B CA 1
ATOM 5251 C C . VAL B 1 209 ? 12.646 85.596 60.928 1.00 36.94 209 VAL B C 1
ATOM 5252 O O . VAL B 1 209 ? 12.017 86.367 60.198 1.00 40.91 209 VAL B O 1
ATOM 5256 N N . VAL B 1 210 ? 13.481 86.013 61.874 1.00 35.52 210 VAL B N 1
ATOM 5257 C CA . VAL B 1 210 ? 13.712 87.430 62.113 1.00 35.26 210 VAL B CA 1
ATOM 5258 C C . VAL B 1 210 ? 14.370 88.105 60.901 1.00 36.88 210 VAL B C 1
ATOM 5259 O O . VAL B 1 210 ? 15.035 87.441 60.101 1.00 35.11 210 VAL B O 1
ATOM 5263 N N . PRO B 1 211 ? 14.167 89.424 60.750 1.00 35.14 211 PRO B N 1
ATOM 5264 C CA . PRO B 1 211 ? 14.760 90.161 59.626 1.00 34.84 211 PRO B CA 1
ATOM 5265 C C . PRO B 1 211 ? 16.286 90.087 59.627 1.00 34.78 211 PRO B C 1
ATOM 5266 O O . PRO B 1 211 ? 16.911 90.033 60.694 1.00 36.31 211 PRO B O 1
ATOM 5270 N N . TRP B 1 212 ? 16.876 90.105 58.437 1.00 33.78 212 TRP B N 1
ATOM 5271 C CA . TRP B 1 212 ? 18.325 90.050 58.295 1.00 32.53 212 TRP B CA 1
ATOM 5272 C C . TRP B 1 212 ? 18.981 91.276 58.937 1.00 31.29 212 TRP B C 1
ATOM 5273 O O . TRP B 1 212 ? 18.626 92.404 58.628 1.00 34.35 212 TRP B O 1
ATOM 5284 N N . ASP B 1 213 ? 19.936 91.038 59.832 1.00 34.25 213 ASP B N 1
ATOM 5285 C CA . ASP B 1 213 ? 20.568 92.119 60.587 1.00 34.57 213 ASP B CA 1
ATOM 5286 C C . ASP B 1 213 ? 22.090 92.093 60.494 1.00 34.85 213 ASP B C 1
ATOM 5287 O O . ASP B 1 213 ? 22.776 92.633 61.346 1.00 34.31 213 ASP B O 1
ATOM 5292 N N . ARG B 1 214 ? 22.617 91.468 59.448 1.00 35.50 214 ARG B N 1
ATOM 5293 C CA . ARG B 1 214 ? 24.059 91.434 59.255 1.00 34.78 214 ARG B CA 1
ATOM 5294 C C . ARG B 1 214 ? 24.438 91.971 57.879 1.00 37.89 214 ARG B C 1
ATOM 5295 O O . ARG B 1 214 ? 23.621 92.603 57.190 1.00 31.81 214 ARG B O 1
ATOM 5303 N N . GLU B 1 215 ? 25.680 91.715 57.480 1.00 42.84 215 GLU B N 1
ATOM 5304 C CA . GLU B 1 215 ? 26.183 92.184 56.192 1.00 45.14 215 GLU B CA 1
ATOM 5305 C C . GLU B 1 215 ? 25.208 91.874 55.057 1.00 40.59 215 GLU B C 1
ATOM 5306 O O . GLU B 1 215 ? 24.719 90.760 54.922 1.00 39.58 215 GLU B O 1
ATOM 5312 N N . GLN B 1 216 ? 24.921 92.877 54.240 1.00 40.79 216 GLN B N 1
ATOM 5313 C CA . GLN B 1 216 ? 23.943 92.725 53.172 1.00 41.62 216 GLN B CA 1
ATOM 5314 C C . GLN B 1 216 ? 24.562 92.074 51.922 1.00 42.37 216 GLN B C 1
ATOM 5315 O O . GLN B 1 216 ? 25.718 92.333 51.587 1.00 42.85 216 GLN B O 1
ATOM 5321 N N . PRO B 1 217 ? 23.803 91.204 51.241 1.00 44.29 217 PRO B N 1
ATOM 5322 C CA . PRO B 1 217 ? 24.331 90.596 50.012 1.00 42.27 217 PRO B CA 1
ATOM 5323 C C . PRO B 1 217 ? 24.691 91.639 48.962 1.00 41.69 217 PRO B C 1
ATOM 5324 O O . PRO B 1 217 ? 24.143 92.742 48.967 1.00 39.44 217 PRO B O 1
ATOM 5328 N N . GLU B 1 218 ? 25.615 91.301 48.072 1.00 43.69 218 GLU B N 1
ATOM 5329 C CA . GLU B 1 218 ? 25.935 92.190 46.962 1.00 49.75 218 GLU B CA 1
ATOM 5330 C C . GLU B 1 218 ? 24.831 92.106 45.919 1.00 48.45 218 GLU B C 1
ATOM 5331 O O . GLU B 1 218 ? 24.147 91.088 45.812 1.00 49.68 218 GLU B O 1
ATOM 5337 N N . GLY B 1 219 ? 24.651 93.179 45.157 1.00 47.15 219 GLY B N 1
ATOM 5338 C CA . GLY B 1 219 ? 23.662 93.176 44.101 1.00 47.43 219 GLY B CA 1
ATOM 5339 C C . GLY B 1 219 ? 24.074 92.178 43.040 1.00 48.81 219 GLY B C 1
ATOM 5340 O O . GLY B 1 219 ? 25.238 91.780 42.980 1.00 48.73 219 GLY B O 1
ATOM 5341 N N . VAL B 1 220 ? 23.123 91.759 42.214 1.00 47.68 220 VAL B N 1
ATOM 5342 C CA . VAL B 1 220 ? 23.429 90.870 41.103 1.00 47.53 220 VAL B CA 1
ATOM 5343 C C . VAL B 1 220 ? 22.916 91.466 39.801 1.00 48.15 220 VAL B C 1
ATOM 5344 O O . VAL B 1 220 ? 21.720 91.716 39.650 1.00 49.16 220 VAL B O 1
ATOM 5348 N N . ASP B 1 221 ? 23.831 91.703 38.868 1.00 47.13 221 ASP B N 1
ATOM 5349 C CA . ASP B 1 221 ? 23.453 92.122 37.522 1.00 47.82 221 ASP B CA 1
ATOM 5350 C C . ASP B 1 221 ? 23.204 90.861 36.706 1.00 47.21 221 ASP B C 1
ATOM 5351 O O . ASP B 1 221 ? 24.117 90.322 36.080 1.00 48.84 221 ASP B O 1
ATOM 5356 N N . TRP B 1 222 ? 21.963 90.388 36.728 1.00 45.67 222 TRP B N 1
ATOM 5357 C CA . TRP B 1 222 ? 21.611 89.121 36.102 1.00 44.72 222 TRP B CA 1
ATOM 5358 C C . TRP B 1 222 ? 21.841 89.092 34.590 1.00 45.09 222 TRP B C 1
ATOM 5359 O O . TRP B 1 222 ? 22.422 88.143 34.071 1.00 42.55 222 TRP B O 1
ATOM 5370 N N . ASP B 1 223 ? 21.388 90.116 33.881 1.00 50.09 223 ASP B N 1
ATOM 5371 C CA . ASP B 1 223 ? 21.570 90.125 32.430 1.00 49.77 223 ASP B CA 1
ATOM 5372 C C . ASP B 1 223 ? 23.049 90.025 32.064 1.00 48.72 223 ASP B C 1
ATOM 5373 O O . ASP B 1 223 ? 23.422 89.262 31.173 1.00 46.11 223 ASP B O 1
ATOM 5378 N N . ALA B 1 224 ? 23.887 90.796 32.754 1.00 47.54 224 ALA B N 1
ATOM 5379 C CA . ALA B 1 224 ? 25.319 90.787 32.477 1.00 46.77 224 ALA B CA 1
ATOM 5380 C C . ALA B 1 224 ? 25.932 89.425 32.795 1.00 47.22 224 ALA B C 1
ATOM 5381 O O . ALA B 1 224 ? 26.751 88.907 32.033 1.00 49.45 224 ALA B O 1
ATOM 5383 N N . LEU B 1 225 ? 25.518 88.848 33.919 1.00 42.94 225 LEU B N 1
ATOM 5384 C CA . LEU B 1 225 ? 26.022 87.550 34.358 1.00 39.95 225 LEU B CA 1
ATOM 5385 C C . LEU B 1 225 ? 25.673 86.444 33.368 1.00 41.95 225 LEU B C 1
ATOM 5386 O O . LEU B 1 225 ? 26.540 85.671 32.949 1.00 40.73 225 LEU B O 1
ATOM 5391 N N . ILE B 1 226 ? 24.400 86.369 32.995 1.00 43.07 226 ILE B N 1
ATOM 5392 C CA . ILE B 1 226 ? 23.968 85.390 32.008 1.00 42.23 226 ILE B CA 1
ATOM 5393 C C . ILE B 1 226 ? 24.686 85.624 30.682 1.00 44.48 226 ILE B C 1
ATOM 5394 O O . ILE B 1 226 ? 25.123 84.676 30.030 1.00 45.35 226 ILE B O 1
ATOM 5399 N N . ALA B 1 227 ? 24.832 86.889 30.298 1.00 42.86 227 ALA B N 1
ATOM 5400 C CA . ALA B 1 227 ? 25.575 87.219 29.090 1.00 47.36 227 ALA B CA 1
ATOM 5401 C C . ALA B 1 227 ? 27.004 86.681 29.169 1.00 48.18 227 ALA B C 1
ATOM 5402 O O . ALA B 1 227 ? 27.455 85.965 28.272 1.00 49.40 227 ALA B O 1
ATOM 5404 N N . ARG B 1 228 ? 27.697 87.014 30.256 1.00 45.44 228 ARG B N 1
ATOM 5405 C CA . ARG B 1 228 ? 29.112 86.685 30.413 1.00 45.58 228 ARG B CA 1
ATOM 5406 C C . ARG B 1 228 ? 29.361 85.183 30.452 1.00 42.00 228 ARG B C 1
ATOM 5407 O O . ARG B 1 228 ? 30.196 84.663 29.712 1.00 42.31 228 ARG B O 1
ATOM 5415 N N . VAL B 1 229 ? 28.633 84.495 31.322 1.00 36.45 229 VAL B N 1
ATOM 5416 C CA . VAL B 1 229 ? 28.823 83.064 31.517 1.00 37.01 229 VAL B CA 1
ATOM 5417 C C . VAL B 1 229 ? 28.501 82.271 30.248 1.00 43.45 229 VAL B C 1
ATOM 5418 O O . VAL B 1 229 ? 29.227 81.345 29.883 1.00 44.14 229 VAL B O 1
ATOM 5422 N N . CYS B 1 230 ? 27.419 82.646 29.575 1.00 47.04 230 CYS B N 1
ATOM 5423 C CA . CYS B 1 230 ? 26.998 81.926 28.379 1.00 51.38 230 CYS B CA 1
ATOM 5424 C C . CYS B 1 230 ? 27.953 82.166 27.211 1.00 55.01 230 CYS B C 1
ATOM 5425 O O . CYS B 1 230 ? 28.104 81.305 26.345 1.00 57.14 230 CYS B O 1
ATOM 5428 N N . SER B 1 231 ? 28.614 83.319 27.197 1.00 53.88 231 SER B N 1
ATOM 5429 C CA . SER B 1 231 ? 29.611 83.590 26.167 1.00 56.13 231 SER B CA 1
ATOM 5430 C C . SER B 1 231 ? 30.939 82.894 26.481 1.00 54.06 231 SER B C 1
ATOM 5431 O O . SER B 1 231 ? 31.689 82.533 25.571 1.00 56.78 231 SER B O 1
ATOM 5434 N N . GLU B 1 232 ? 31.225 82.695 27.765 1.00 49.08 232 GLU B N 1
ATOM 5435 C CA . GLU B 1 232 ? 32.428 81.974 28.166 1.00 47.87 232 GLU B CA 1
ATOM 5436 C C . GLU B 1 232 ? 32.287 80.480 27.882 1.00 48.31 232 GLU B C 1
ATOM 5437 O O . GLU B 1 232 ? 33.260 79.808 27.539 1.00 50.32 232 GLU B O 1
ATOM 5443 N N . ALA B 1 233 ? 31.070 79.967 28.033 1.00 47.07 233 ALA B N 1
ATOM 5444 C CA . ALA B 1 233 ? 30.803 78.541 27.852 1.00 41.91 233 ALA B CA 1
ATOM 5445 C C . ALA B 1 233 ? 30.725 78.158 26.378 1.00 41.04 233 ALA B C 1
ATOM 5446 O O . ALA B 1 233 ? 30.402 78.988 25.531 1.00 44.23 233 ALA B O 1
ATOM 5448 N N . GLU B 1 234 ? 31.016 76.895 26.084 1.00 38.13 234 GLU B N 1
ATOM 5449 C CA . GLU B 1 234 ? 30.901 76.377 24.728 1.00 42.59 234 GLU B CA 1
ATOM 5450 C C . GLU B 1 234 ? 29.454 76.464 24.252 1.00 39.62 234 GLU B C 1
ATOM 5451 O O . GLU B 1 234 ? 28.525 76.304 25.049 1.00 33.91 234 GLU B O 1
ATOM 5457 N N . ASN B 1 235 ? 29.272 76.691 22.953 1.00 42.20 235 ASN B N 1
ATOM 5458 C CA . ASN B 1 235 ? 27.963 77.037 22.397 1.00 42.69 235 ASN B CA 1
ATOM 5459 C C . ASN B 1 235 ? 27.074 75.861 21.991 1.00 41.46 235 ASN B C 1
ATOM 5460 O O . ASN B 1 235 ? 26.885 75.587 20.800 1.00 45.56 235 ASN B O 1
ATOM 5465 N N . VAL B 1 236 ? 26.538 75.169 22.992 1.00 26.17 236 VAL B N 1
ATOM 5466 C CA . VAL B 1 236 ? 25.405 74.275 22.791 1.00 20.92 236 VAL B CA 1
ATOM 5467 C C . VAL B 1 236 ? 24.173 75.100 23.151 1.00 22.84 236 VAL B C 1
ATOM 5468 O O . VAL B 1 236 ? 24.054 75.574 24.277 1.00 24.71 236 VAL B O 1
ATOM 5472 N N . PRO B 1 237 ? 23.257 75.299 22.195 1.00 23.12 237 PRO B N 1
ATOM 5473 C CA . PRO B 1 237 ? 22.238 76.334 22.428 1.00 24.93 237 PRO B CA 1
ATOM 5474 C C . PRO B 1 237 ? 21.226 75.957 23.514 1.00 27.01 237 PRO B C 1
ATOM 5475 O O . PRO B 1 237 ? 21.021 74.775 23.777 1.00 26.00 237 PRO B O 1
ATOM 5479 N N . GLU B 1 238 ? 20.613 76.957 24.141 1.00 27.31 238 GLU B N 1
ATOM 5480 C CA . GLU B 1 238 ? 19.632 76.714 25.195 1.00 26.58 238 GLU B CA 1
ATOM 5481 C C . GLU B 1 238 ? 18.409 76.022 24.617 1.00 29.36 238 GLU B C 1
ATOM 5482 O O . GLU B 1 238 ? 18.074 76.222 23.449 1.00 29.65 238 GLU B O 1
ATOM 5488 N N . ILE B 1 239 ? 17.727 75.214 25.424 1.00 28.65 239 ILE B N 1
ATOM 5489 C CA . ILE B 1 239 ? 16.495 74.595 24.943 1.00 29.53 239 ILE B CA 1
ATOM 5490 C C . ILE B 1 239 ? 15.361 75.612 24.926 1.00 33.17 239 ILE B C 1
ATOM 5491 O O . ILE B 1 239 ? 15.409 76.617 25.641 1.00 30.63 239 ILE B O 1
ATOM 5496 N N . ASP B 1 240 ? 14.339 75.358 24.113 1.00 38.13 240 ASP B N 1
ATOM 5497 C CA . ASP B 1 240 ? 13.247 76.323 23.992 1.00 46.53 240 ASP B CA 1
ATOM 5498 C C . ASP B 1 240 ? 11.861 75.759 24.328 1.00 45.61 240 ASP B C 1
ATOM 5499 O O . ASP B 1 240 ? 10.872 76.497 24.325 1.00 50.85 240 ASP B O 1
ATOM 5504 N N . TRP B 1 241 ? 11.791 74.468 24.641 1.00 37.11 241 TRP B N 1
ATOM 5505 C CA . TRP B 1 241 ? 10.501 73.810 24.854 1.00 32.94 241 TRP B CA 1
ATOM 5506 C C . TRP B 1 241 ? 10.051 73.768 26.310 1.00 33.24 241 TRP B C 1
ATOM 5507 O O . TRP B 1 241 ? 8.968 73.269 26.617 1.00 35.61 241 TRP B O 1
ATOM 5518 N N . CYS B 1 242 ? 10.877 74.276 27.212 1.00 32.40 242 CYS B N 1
ATOM 5519 C CA . CYS B 1 242 ? 10.430 74.449 28.590 1.00 36.38 242 CYS B CA 1
ATOM 5520 C C . CYS B 1 242 ? 11.215 75.538 29.303 1.00 37.69 242 CYS B C 1
ATOM 5521 O O . CYS B 1 242 ? 12.380 75.793 28.989 1.00 39.04 242 CYS B O 1
ATOM 5524 N N . GLU B 1 243 ? 10.549 76.189 30.249 1.00 38.14 243 GLU B N 1
ATOM 5525 C CA . GLU B 1 243 ? 11.147 77.266 31.025 1.00 38.39 243 GLU B CA 1
ATOM 5526 C C . GLU B 1 243 ? 11.726 76.696 32.306 1.00 32.12 243 GLU B C 1
ATOM 5527 O O . GLU B 1 243 ? 11.132 75.803 32.901 1.00 32.89 243 GLU B O 1
ATOM 5533 N N . PRO B 1 244 ? 12.892 77.207 32.733 1.00 28.68 244 PRO B N 1
ATOM 5534 C CA . PRO B 1 244 ? 13.510 76.737 33.976 1.00 25.90 244 PRO B CA 1
ATOM 5535 C C . PRO B 1 244 ? 12.834 77.349 35.199 1.00 26.98 244 PRO B C 1
ATOM 5536 O O . PRO B 1 244 ? 12.233 78.409 35.093 1.00 28.90 244 PRO B O 1
ATOM 5540 N N . GLY B 1 245 ? 12.922 76.676 36.341 1.00 29.57 245 GLY B N 1
ATOM 5541 C CA . GLY B 1 245 ? 12.479 77.261 37.595 1.00 29.20 245 GLY B CA 1
ATOM 5542 C C . GLY B 1 245 ? 11.318 76.538 38.246 1.00 30.35 245 GLY B C 1
ATOM 5543 O O . GLY B 1 245 ? 10.695 75.666 37.637 1.00 32.01 245 GLY B O 1
ATOM 5544 N N . GLU B 1 246 ? 11.020 76.916 39.486 1.00 31.09 246 GLU B N 1
ATOM 5545 C CA . GLU B 1 246 ? 9.986 76.253 40.278 1.00 32.08 246 GLU B CA 1
ATOM 5546 C C . GLU B 1 246 ? 8.588 76.352 39.683 1.00 31.30 246 GLU B C 1
ATOM 5547 O O . GLU B 1 246 ? 7.865 75.363 39.632 1.00 28.34 246 GLU B O 1
ATOM 5553 N N . GLU B 1 247 ? 8.194 77.551 39.264 1.00 35.11 247 GLU B N 1
ATOM 5554 C CA . GLU B 1 247 ? 6.844 77.760 38.760 1.00 39.17 247 GLU B CA 1
ATOM 5555 C C . GLU B 1 247 ? 6.574 76.932 37.507 1.00 37.67 247 GLU B C 1
ATOM 5556 O O . GLU B 1 247 ? 5.488 76.370 37.349 1.00 36.11 247 GLU B O 1
ATOM 5562 N N . ALA B 1 248 ? 7.561 76.853 36.619 1.00 36.71 248 ALA B N 1
ATOM 5563 C CA . ALA B 1 248 ? 7.400 76.089 35.382 1.00 35.52 248 ALA B CA 1
ATOM 5564 C C . ALA B 1 248 ? 7.446 74.595 35.675 1.00 30.91 248 ALA B C 1
ATOM 5565 O O . ALA B 1 248 ? 6.816 73.794 34.982 1.00 33.60 248 ALA B O 1
ATOM 5567 N N . ALA B 1 249 ? 8.190 74.228 36.718 1.00 30.05 249 ALA B N 1
ATOM 5568 C CA . ALA B 1 249 ? 8.310 72.831 37.113 1.00 28.35 249 ALA B CA 1
ATOM 5569 C C . ALA B 1 249 ? 6.972 72.306 37.620 1.00 33.49 249 ALA B C 1
ATOM 5570 O O . ALA B 1 249 ? 6.474 71.283 37.151 1.00 34.37 249 ALA B O 1
ATOM 5572 N N . ILE B 1 250 ? 6.391 73.009 38.584 1.00 36.64 250 ILE B N 1
ATOM 5573 C CA . ILE B 1 250 ? 5.120 72.577 39.153 1.00 40.64 250 ILE B CA 1
ATOM 5574 C C . ILE B 1 250 ? 4.049 72.556 38.057 1.00 43.28 250 ILE B C 1
ATOM 5575 O O . ILE B 1 250 ? 3.142 71.715 38.061 1.00 42.07 250 ILE B O 1
ATOM 5580 N N . GLU B 1 251 ? 4.187 73.459 37.091 1.00 41.69 251 GLU B N 1
ATOM 5581 C CA . GLU B 1 251 ? 3.303 73.474 35.931 1.00 43.81 251 GLU B CA 1
ATOM 5582 C C . GLU B 1 251 ? 3.474 72.200 35.099 1.00 38.89 251 GLU B C 1
ATOM 5583 O O . GLU B 1 251 ? 2.505 71.668 34.563 1.00 38.01 251 GLU B O 1
ATOM 5589 N N . ALA B 1 252 ? 4.707 71.716 34.991 1.00 35.88 252 ALA B N 1
ATOM 5590 C CA . ALA B 1 252 ? 4.972 70.490 34.237 1.00 32.64 252 ALA B CA 1
ATOM 5591 C C . ALA B 1 252 ? 4.320 69.281 34.907 1.00 32.67 252 ALA B C 1
ATOM 5592 O O . ALA B 1 252 ? 3.846 68.369 34.240 1.00 34.95 252 ALA B O 1
ATOM 5594 N N . LEU B 1 253 ? 4.283 69.296 36.233 1.00 36.44 253 LEU B N 1
ATOM 5595 C CA . LEU B 1 253 ? 3.763 68.173 36.999 1.00 37.09 253 LEU B CA 1
ATOM 5596 C C . LEU B 1 253 ? 2.237 68.187 37.104 1.00 41.02 253 LEU B C 1
ATOM 5597 O O . LEU B 1 253 ? 1.588 67.162 36.897 1.00 43.46 253 LEU B O 1
ATOM 5602 N N . LEU B 1 254 ? 1.675 69.354 37.407 1.00 42.78 254 LEU B N 1
ATOM 5603 C CA . LEU B 1 254 ? 0.274 69.468 37.810 1.00 43.07 254 LEU B CA 1
ATOM 5604 C C . LEU B 1 254 ? -0.541 70.431 36.951 1.00 45.25 254 LEU B C 1
ATOM 5605 O O . LEU B 1 254 ? -1.723 70.636 37.210 1.00 48.47 254 LEU B O 1
ATOM 5610 N N . GLY B 1 255 ? 0.088 71.033 35.948 1.00 47.65 255 GLY B N 1
ATOM 5611 C CA . GLY B 1 255 ? -0.576 72.023 35.114 1.00 49.25 255 GLY B CA 1
ATOM 5612 C C . GLY B 1 255 ? -1.917 71.585 34.552 1.00 54.65 255 GLY B C 1
ATOM 5613 O O . GLY B 1 255 ? -2.086 70.436 34.136 1.00 51.90 255 GLY B O 1
ATOM 5614 N N . SER B 1 256 ? -2.870 72.514 34.523 1.00 61.19 256 SER B N 1
ATOM 5615 C CA . SER B 1 256 ? -4.231 72.227 34.076 1.00 69.43 256 SER B CA 1
ATOM 5616 C C . SER B 1 256 ? -4.306 71.738 32.632 1.00 76.64 256 SER B C 1
ATOM 5617 O O . SER B 1 256 ? -4.853 70.671 32.355 1.00 75.86 256 SER B O 1
ATOM 5620 N N . LYS B 1 257 ? -3.762 72.531 31.714 1.00 84.41 257 LYS B N 1
ATOM 5621 C CA . LYS B 1 257 ? -3.882 72.250 30.285 1.00 92.07 257 LYS B CA 1
ATOM 5622 C C . LYS B 1 257 ? -3.078 71.032 29.827 1.00 90.20 257 LYS B C 1
ATOM 5623 O O . LYS B 1 257 ? -3.551 70.252 29.001 1.00 92.54 257 LYS B O 1
ATOM 5629 N N . ASP B 1 258 ? -1.869 70.867 30.356 1.00 85.44 258 ASP B N 1
ATOM 5630 C CA . ASP B 1 258 ? -1.025 69.742 29.961 1.00 79.99 258 ASP B CA 1
ATOM 5631 C C . ASP B 1 258 ? -0.025 69.342 31.041 1.00 71.79 258 ASP B C 1
ATOM 5632 O O . ASP B 1 258 ? 1.159 69.160 30.765 1.00 72.80 258 ASP B O 1
ATOM 5637 N N . GLY B 1 259 ? -0.504 69.207 32.272 1.00 63.65 259 GLY B N 1
ATOM 5638 C CA . GLY B 1 259 ? 0.329 68.717 33.353 1.00 54.79 259 GLY B CA 1
ATOM 5639 C C . GLY B 1 259 ? 0.445 67.208 33.268 1.00 49.99 259 GLY B C 1
ATOM 5640 O O . GLY B 1 259 ? -0.488 66.535 32.832 1.00 50.76 259 GLY B O 1
ATOM 5641 N N . PHE B 1 260 ? 1.587 66.669 33.681 1.00 43.62 260 PHE B N 1
ATOM 5642 C CA . PHE B 1 260 ? 1.816 65.233 33.580 1.00 39.27 260 PHE B CA 1
ATOM 5643 C C . PHE B 1 260 ? 0.797 64.404 34.345 1.00 40.29 260 PHE B C 1
ATOM 5644 O O . PHE B 1 260 ? 0.202 63.488 33.793 1.00 40.56 260 PHE B O 1
ATOM 5652 N N . LEU B 1 261 ? 0.607 64.715 35.623 1.00 39.48 261 LEU B N 1
ATOM 5653 C CA . LEU B 1 261 ? -0.264 63.898 36.463 1.00 45.38 261 LEU B CA 1
ATOM 5654 C C . LEU B 1 261 ? -1.743 64.131 36.176 1.00 52.78 261 LEU B C 1
ATOM 5655 O O . LEU B 1 261 ? -2.583 63.277 36.457 1.00 54.15 261 LEU B O 1
ATOM 5660 N N . THR B 1 262 ? -2.052 65.290 35.609 1.00 59.41 262 THR B N 1
ATOM 5661 C CA . THR B 1 262 ? -3.436 65.680 35.389 1.00 67.24 262 THR B CA 1
ATOM 5662 C C . THR B 1 262 ? -3.975 65.192 34.046 1.00 72.15 262 THR B C 1
ATOM 5663 O O . THR B 1 262 ? -5.184 65.068 33.869 1.00 73.47 262 THR B O 1
ATOM 5667 N N . LYS B 1 263 ? -3.078 64.905 33.107 1.00 76.77 263 LYS B N 1
ATOM 5668 C CA . LYS B 1 263 ? -3.492 64.528 31.758 1.00 83.03 263 LYS B CA 1
ATOM 5669 C C . LYS B 1 263 ? -2.849 63.234 31.252 1.00 78.09 263 LYS B C 1
ATOM 5670 O O . LYS B 1 263 ? -3.543 62.327 30.795 1.00 80.35 263 LYS B O 1
ATOM 5676 N N . ARG B 1 264 ? -1.525 63.151 31.344 1.00 70.67 264 ARG B N 1
ATOM 5677 C CA . ARG B 1 264 ? -0.775 62.115 30.636 1.00 62.27 264 ARG B CA 1
ATOM 5678 C C . ARG B 1 264 ? -0.386 60.888 31.464 1.00 55.09 264 ARG B C 1
ATOM 5679 O O . ARG B 1 264 ? 0.102 59.908 30.919 1.00 52.28 264 ARG B O 1
ATOM 5687 N N . ILE B 1 265 ? -0.605 60.933 32.771 1.00 53.00 265 ILE B N 1
ATOM 5688 C CA . ILE B 1 265 ? -0.150 59.852 33.642 1.00 52.17 265 ILE B CA 1
ATOM 5689 C C . ILE B 1 265 ? -0.740 58.482 33.301 1.00 56.01 265 ILE B C 1
ATOM 5690 O O . ILE B 1 265 ? -0.046 57.471 33.384 1.00 56.95 265 ILE B O 1
ATOM 5695 N N . LYS B 1 266 ? -2.010 58.443 32.913 1.00 58.07 266 LYS B N 1
ATOM 5696 C CA . LYS B 1 266 ? -2.697 57.164 32.744 1.00 62.76 266 LYS B CA 1
ATOM 5697 C C . LYS B 1 266 ? -2.095 56.303 31.636 1.00 58.65 266 LYS B C 1
ATOM 5698 O O . LYS B 1 266 ? -2.177 55.076 31.684 1.00 60.13 266 LYS B O 1
ATOM 5704 N N . SER B 1 267 ? -1.481 56.948 30.649 1.00 54.65 267 SER B N 1
ATOM 5705 C CA . SER B 1 267 ? -0.876 56.241 29.527 1.00 50.60 267 SER B CA 1
ATOM 5706 C C . SER B 1 267 ? 0.586 55.888 29.777 1.00 45.92 267 SER B C 1
ATOM 5707 O O . SER B 1 267 ? 1.188 55.150 29.002 1.00 45.52 267 SER B O 1
ATOM 5710 N N . TYR B 1 268 ? 1.161 56.417 30.854 1.00 41.43 268 TYR B N 1
ATOM 5711 C CA . TYR B 1 268 ? 2.600 56.291 31.087 1.00 38.46 268 TYR B CA 1
ATOM 5712 C C . TYR B 1 268 ? 3.148 54.864 30.974 1.00 40.97 268 TYR B C 1
ATOM 5713 O O . TYR B 1 268 ? 4.113 54.624 30.248 1.00 39.56 268 TYR B O 1
ATOM 5722 N N . GLU B 1 269 ? 2.543 53.921 31.688 1.00 47.34 269 GLU B N 1
ATOM 5723 C CA . GLU B 1 269 ? 3.090 52.570 31.755 1.00 53.80 269 GLU B CA 1
ATOM 5724 C C . GLU B 1 269 ? 3.220 51.928 30.375 1.00 55.22 269 GLU B C 1
ATOM 5725 O O . GLU B 1 269 ? 4.200 51.238 30.090 1.00 54.60 269 GLU B O 1
ATOM 5731 N N . THR B 1 270 ? 2.227 52.159 29.522 1.00 55.33 270 THR B N 1
ATOM 5732 C CA . THR B 1 270 ? 2.184 51.512 28.215 1.00 58.49 270 THR B CA 1
ATOM 5733 C C . THR B 1 270 ? 2.998 52.237 27.145 1.00 54.60 270 THR B C 1
ATOM 5734 O O . THR B 1 270 ? 3.482 51.609 26.205 1.00 55.65 270 THR B O 1
ATOM 5738 N N . ASP B 1 271 ? 3.148 53.550 27.288 1.00 49.16 271 ASP B N 1
ATOM 5739 C CA . ASP B 1 271 ? 3.765 54.361 26.243 1.00 46.80 271 ASP B CA 1
ATOM 5740 C C . ASP B 1 271 ? 5.213 54.751 26.524 1.00 41.59 271 ASP B C 1
ATOM 5741 O O . ASP B 1 271 ? 5.934 55.153 25.612 1.00 41.13 271 ASP B O 1
ATOM 5746 N N . ARG B 1 272 ? 5.640 54.632 27.777 1.00 36.62 272 ARG B N 1
ATOM 5747 C CA . ARG B 1 272 ? 6.942 55.152 28.187 1.00 35.91 272 ARG B CA 1
ATOM 5748 C C . ARG B 1 272 ? 8.113 54.617 27.366 1.00 37.61 272 ARG B C 1
ATOM 5749 O O . ARG B 1 272 ? 9.129 55.297 27.203 1.00 36.96 272 ARG B O 1
ATOM 5757 N N . ASN B 1 273 ? 7.975 53.402 26.850 1.00 37.58 273 ASN B N 1
ATOM 5758 C CA . ASN B 1 273 ? 9.059 52.779 26.099 1.00 39.07 273 ASN B CA 1
ATOM 5759 C C . ASN B 1 273 ? 8.957 52.994 24.584 1.00 35.07 273 ASN B C 1
ATOM 5760 O O . ASN B 1 273 ? 9.725 52.420 23.811 1.00 37.08 273 ASN B O 1
ATOM 5765 N N . ASP B 1 274 ? 8.012 53.829 24.168 1.00 32.00 274 ASP B N 1
ATOM 5766 C CA . ASP B 1 274 ? 7.797 54.075 22.748 1.00 36.65 274 ASP B CA 1
ATOM 5767 C C . ASP B 1 274 ? 8.290 55.465 22.350 1.00 31.63 274 ASP B C 1
ATOM 5768 O O . ASP B 1 274 ? 7.635 56.462 22.631 1.00 33.49 274 ASP B O 1
ATOM 5773 N N . PRO B 1 275 ? 9.455 55.529 21.690 1.00 31.26 275 PRO B N 1
ATOM 5774 C CA . PRO B 1 275 ? 10.055 56.820 21.330 1.00 30.50 275 PRO B CA 1
ATOM 5775 C C . PRO B 1 275 ? 9.175 57.670 20.397 1.00 32.50 275 PRO B C 1
ATOM 5776 O O . PRO B 1 275 ? 9.404 58.875 20.280 1.00 32.09 275 PRO B O 1
ATOM 5780 N N . THR B 1 276 ? 8.178 57.062 19.761 1.00 36.44 276 THR B N 1
ATOM 5781 C CA . THR B 1 276 ? 7.299 57.807 18.860 1.00 40.23 276 THR B CA 1
ATOM 5782 C C . THR B 1 276 ? 6.211 58.550 19.636 1.00 40.26 276 THR B C 1
ATOM 5783 O O . THR B 1 276 ? 5.437 59.317 19.061 1.00 41.74 276 THR B O 1
ATOM 5787 N N . LYS B 1 277 ? 6.157 58.314 20.943 1.00 36.14 277 LYS B N 1
ATOM 5788 C CA . LYS B 1 277 ? 5.238 59.032 21.824 1.00 39.14 277 LYS B CA 1
ATOM 5789 C C . LYS B 1 277 ? 6.016 59.864 22.839 1.00 39.20 277 LYS B C 1
ATOM 5790 O O . LYS B 1 277 ? 6.013 59.561 24.032 1.00 39.01 277 LYS B O 1
ATOM 5796 N N . PRO B 1 278 ? 6.691 60.920 22.363 1.00 39.41 278 PRO B N 1
ATOM 5797 C CA . PRO B 1 278 ? 7.569 61.732 23.213 1.00 38.01 278 PRO B CA 1
ATOM 5798 C C . PRO B 1 278 ? 6.816 62.448 24.324 1.00 38.40 278 PRO B C 1
ATOM 5799 O O . PRO B 1 278 ? 7.413 62.792 25.352 1.00 34.84 278 PRO B O 1
ATOM 5803 N N . ARG B 1 279 ? 5.521 62.676 24.133 1.00 38.21 279 ARG B N 1
ATOM 5804 C CA . ARG B 1 279 ? 4.749 63.396 25.141 1.00 40.16 279 ARG B CA 1
ATOM 5805 C C . ARG B 1 279 ? 4.351 62.488 26.301 1.00 33.43 279 ARG B C 1
ATOM 5806 O O . ARG B 1 279 ? 3.885 62.960 27.332 1.00 34.68 279 ARG B O 1
ATOM 5814 N N . ALA B 1 280 ? 4.542 61.184 26.135 1.00 33.44 280 ALA B N 1
ATOM 5815 C CA . ALA B 1 280 ? 4.134 60.231 27.165 1.00 34.22 280 ALA B CA 1
ATOM 5816 C C . ALA B 1 280 ? 5.007 60.301 28.417 1.00 36.04 280 ALA B C 1
ATOM 5817 O O . ALA B 1 280 ? 4.555 59.974 29.515 1.00 39.57 280 ALA B O 1
ATOM 5819 N N . LEU B 1 281 ? 6.257 60.721 28.254 1.00 32.98 281 LEU B N 1
ATOM 5820 C CA . LEU B 1 281 ? 7.149 60.859 29.399 1.00 29.36 281 LEU B CA 1
ATOM 5821 C C . LEU B 1 281 ? 6.743 62.081 30.207 1.00 31.29 281 LEU B C 1
ATOM 5822 O O . LEU B 1 281 ? 6.046 62.962 29.708 1.00 34.70 281 LEU B O 1
ATOM 5827 N N . SER B 1 282 ? 7.168 62.125 31.463 1.00 28.87 282 SER B N 1
ATOM 5828 C CA . SER B 1 282 ? 6.816 63.231 32.341 1.00 28.40 282 SER B CA 1
ATOM 5829 C C . SER B 1 282 ? 7.504 64.528 31.926 1.00 32.00 282 SER B C 1
ATOM 5830 O O . SER B 1 282 ? 6.943 65.610 32.092 1.00 33.97 282 SER B O 1
ATOM 5833 N N . GLY B 1 283 ? 8.718 64.418 31.390 1.00 27.85 283 GLY B N 1
ATOM 5834 C CA . GLY B 1 283 ? 9.525 65.590 31.087 1.00 25.79 283 GLY B CA 1
ATOM 5835 C C . GLY B 1 283 ? 10.048 66.292 32.338 1.00 27.40 283 GLY B C 1
ATOM 5836 O O . GLY B 1 283 ? 10.440 67.457 32.293 1.00 26.97 283 GLY B O 1
ATOM 5837 N N . LEU B 1 284 ? 10.075 65.582 33.459 1.00 26.31 284 LEU B N 1
ATOM 5838 C CA . LEU B 1 284 ? 10.461 66.207 34.729 1.00 27.67 284 LEU B CA 1
ATOM 5839 C C . LEU B 1 284 ? 11.971 66.321 34.957 1.00 27.25 284 LEU B C 1
ATOM 5840 O O . LEU B 1 284 ? 12.414 67.153 35.753 1.00 27.17 284 LEU B O 1
ATOM 5845 N N . SER B 1 285 ? 12.747 65.483 34.271 1.00 23.15 285 SER B N 1
ATOM 5846 C CA . SER B 1 285 ? 14.184 65.360 34.528 1.00 22.87 285 SER B CA 1
ATOM 5847 C C . SER B 1 285 ? 14.965 66.679 34.502 1.00 26.03 285 SER B C 1
ATOM 5848 O O . SER B 1 285 ? 15.839 66.885 35.339 1.00 25.53 285 SER B O 1
ATOM 5851 N N . PRO B 1 286 ? 14.662 67.575 33.548 1.00 25.81 286 PRO B N 1
ATOM 5852 C CA . PRO B 1 286 ? 15.352 68.868 33.592 1.00 23.24 286 PRO B CA 1
ATOM 5853 C C . PRO B 1 286 ? 15.151 69.552 34.939 1.00 24.81 286 PRO B C 1
ATOM 5854 O O . PRO B 1 286 ? 16.106 70.059 35.510 1.00 27.07 286 PRO B O 1
ATOM 5858 N N . TYR B 1 287 ? 13.923 69.543 35.443 1.00 22.94 287 TYR B N 1
ATOM 5859 C CA . TYR B 1 287 ? 13.608 70.212 36.700 1.00 22.48 287 TYR B CA 1
ATOM 5860 C C . TYR B 1 287 ? 14.180 69.447 37.893 1.00 25.92 287 TYR B C 1
ATOM 5861 O O . TYR B 1 287 ? 14.731 70.043 38.820 1.00 26.41 287 TYR B O 1
ATOM 5870 N N . LEU B 1 288 ? 14.053 68.125 37.863 1.00 24.16 288 LEU B N 1
ATOM 5871 C CA . LEU B 1 288 ? 14.567 67.298 38.949 1.00 23.88 288 LEU B CA 1
ATOM 5872 C C . LEU B 1 288 ? 16.089 67.419 39.044 1.00 22.94 288 LEU B C 1
ATOM 5873 O O . LEU B 1 288 ? 16.642 67.473 40.149 1.00 25.64 288 LEU B O 1
ATOM 5878 N N . HIS B 1 289 ? 16.764 67.496 37.896 1.00 21.14 289 HIS B N 1
ATOM 5879 C CA . HIS B 1 289 ? 18.224 67.575 37.899 1.00 20.53 289 HIS B CA 1
ATOM 5880 C C . HIS B 1 289 ? 18.733 68.791 38.653 1.00 24.44 289 HIS B C 1
ATOM 5881 O O . HIS B 1 289 ? 19.644 68.683 39.482 1.00 20.49 289 HIS B O 1
ATOM 5888 N N . PHE B 1 290 ? 18.156 69.946 38.332 1.00 19.67 290 PHE B N 1
ATOM 5889 C CA . PHE B 1 290 ? 18.552 71.214 38.929 1.00 19.29 290 PHE B CA 1
ATOM 5890 C C . PHE B 1 290 ? 17.862 71.438 40.262 1.00 20.91 290 PHE B C 1
ATOM 5891 O O . PHE B 1 290 ? 18.195 72.375 40.985 1.00 17.32 290 PHE B O 1
ATOM 5899 N N . GLY B 1 291 ? 16.909 70.569 40.594 1.00 20.88 291 GLY B N 1
ATOM 5900 C CA . GLY B 1 291 ? 16.201 70.677 41.857 1.00 22.30 291 GLY B CA 1
ATOM 5901 C C . GLY B 1 291 ? 15.151 71.772 41.866 1.00 22.89 291 GLY B C 1
ATOM 5902 O O . GLY B 1 291 ? 14.754 72.245 42.936 1.00 21.64 291 GLY B O 1
ATOM 5903 N N . HIS B 1 292 ? 14.690 72.179 40.683 1.00 21.68 292 HIS B N 1
ATOM 5904 C CA . HIS B 1 292 ? 13.627 73.174 40.591 1.00 21.85 292 HIS B CA 1
ATOM 5905 C C . HIS B 1 292 ? 12.345 72.616 41.178 1.00 24.17 292 HIS B C 1
ATOM 5906 O O . HIS B 1 292 ? 11.465 73.365 41.599 1.00 28.34 292 HIS B O 1
ATOM 5913 N N . ILE B 1 293 ? 12.223 71.295 41.161 1.00 21.48 293 ILE B N 1
ATOM 5914 C CA . ILE B 1 293 ? 11.122 70.645 41.837 1.00 24.81 293 ILE B CA 1
ATOM 5915 C C . ILE B 1 293 ? 11.638 69.494 42.685 1.00 23.44 293 ILE B C 1
ATOM 5916 O O . ILE B 1 293 ? 12.615 68.835 42.333 1.00 26.53 293 ILE B O 1
ATOM 5921 N N . SER B 1 294 ? 10.983 69.272 43.815 1.00 22.72 294 SER B N 1
ATOM 5922 C CA . SER B 1 294 ? 11.338 68.171 44.701 1.00 24.61 294 SER B CA 1
ATOM 5923 C C . SER B 1 294 ? 10.818 66.856 44.145 1.00 25.71 294 SER B C 1
ATOM 5924 O O . SER B 1 294 ? 9.672 66.779 43.712 1.00 27.62 294 SER B O 1
ATOM 5927 N N . ALA B 1 295 ? 11.659 65.824 44.176 1.00 25.37 295 ALA B N 1
ATOM 5928 C CA . ALA B 1 295 ? 11.233 64.478 43.804 1.00 30.05 295 ALA B CA 1
ATOM 5929 C C . ALA B 1 295 ? 10.172 63.983 44.772 1.00 30.51 295 ALA B C 1
ATOM 5930 O O . ALA B 1 295 ? 9.238 63.278 44.389 1.00 32.67 295 ALA B O 1
ATOM 5932 N N . GLN B 1 296 ? 10.330 64.350 46.037 1.00 26.22 296 GLN B N 1
ATOM 5933 C CA . GLN B 1 296 ? 9.368 63.963 47.057 1.00 28.42 296 GLN B CA 1
ATOM 5934 C C . GLN B 1 296 ? 7.999 64.558 46.734 1.00 29.10 296 GLN B C 1
ATOM 5935 O O . GLN B 1 296 ? 6.979 63.871 46.824 1.00 33.14 296 GLN B O 1
ATOM 5941 N N . ARG B 1 297 ? 7.988 65.832 46.349 1.00 28.76 297 ARG B N 1
ATOM 5942 C CA . ARG B 1 297 ? 6.768 66.490 45.884 1.00 28.82 297 ARG B CA 1
ATOM 5943 C C . ARG B 1 297 ? 6.137 65.724 44.712 1.00 31.75 297 ARG B C 1
ATOM 5944 O O . ARG B 1 297 ? 4.936 65.457 44.723 1.00 31.53 297 ARG B O 1
ATOM 5952 N N . CYS B 1 298 ? 6.943 65.356 43.714 1.00 32.51 298 CYS B N 1
ATOM 5953 C CA . CYS B 1 298 ? 6.428 64.589 42.581 1.00 31.34 298 CYS B CA 1
ATOM 5954 C C . CYS B 1 298 ? 5.850 63.252 43.034 1.00 35.54 298 CYS B C 1
ATOM 5955 O O . CYS B 1 298 ? 4.783 62.847 42.575 1.00 38.61 298 CYS B O 1
ATOM 5958 N N . ALA B 1 299 ? 6.560 62.574 43.934 1.00 33.98 299 ALA B N 1
ATOM 5959 C CA . ALA B 1 299 ? 6.120 61.281 44.460 1.00 36.67 299 ALA B CA 1
ATOM 5960 C C . ALA B 1 299 ? 4.855 61.399 45.313 1.00 37.24 299 ALA B C 1
ATOM 5961 O O . ALA B 1 299 ? 3.995 60.520 45.279 1.00 37.26 299 ALA B O 1
ATOM 5963 N N . LEU B 1 300 ? 4.744 62.479 46.081 1.00 37.37 300 LEU B N 1
ATOM 5964 C CA . LEU B 1 300 ? 3.545 62.716 46.874 1.00 36.15 300 LEU B CA 1
ATOM 5965 C C . LEU B 1 300 ? 2.340 62.968 45.978 1.00 40.77 300 LEU B C 1
ATOM 5966 O O . LEU B 1 300 ? 1.262 62.422 46.208 1.00 47.30 300 LEU B O 1
ATOM 5971 N N . GLU B 1 301 ? 2.522 63.808 44.964 1.00 39.89 301 GLU B N 1
ATOM 5972 C CA . GLU B 1 301 ? 1.422 64.180 44.084 1.00 40.50 301 GLU B CA 1
ATOM 5973 C C . GLU B 1 301 ? 0.940 62.986 43.259 1.00 41.31 301 GLU B C 1
ATOM 5974 O O . GLU B 1 301 ? -0.253 62.861 42.977 1.00 41.74 301 GLU B O 1
ATOM 5980 N N . ALA B 1 302 ? 1.867 62.104 42.893 1.00 37.66 302 ALA B N 1
ATOM 5981 C CA . ALA B 1 302 ? 1.515 60.899 42.140 1.00 41.79 302 ALA B CA 1
ATOM 5982 C C . ALA B 1 302 ? 0.653 59.995 43.012 1.00 48.31 302 ALA B C 1
ATOM 5983 O O . ALA B 1 302 ? -0.354 59.451 42.563 1.00 47.81 302 ALA B O 1
ATOM 5985 N N . LYS B 1 303 ? 1.058 59.849 44.269 1.00 53.03 303 LYS B N 1
ATOM 5986 C CA . LYS B 1 303 ? 0.305 59.069 45.241 1.00 57.90 303 LYS B CA 1
ATOM 5987 C C . LYS B 1 303 ? -1.161 59.497 45.248 1.00 59.53 303 LYS B C 1
ATOM 5988 O O . LYS B 1 303 ? -2.063 58.659 45.246 1.00 59.16 303 LYS B O 1
ATOM 5994 N N . LYS B 1 304 ? -1.385 60.808 45.239 1.00 62.62 304 LYS B N 1
ATOM 5995 C CA . LYS B 1 304 ? -2.721 61.379 45.416 1.00 66.38 304 LYS B CA 1
ATOM 5996 C C . LYS B 1 304 ? -3.671 61.153 44.239 1.00 65.69 304 LYS B C 1
ATOM 5997 O O . LYS B 1 304 ? -4.890 61.244 44.390 1.00 67.19 304 LYS B O 1
ATOM 6003 N N . CYS B 1 305 ? -3.119 60.867 43.068 1.00 62.87 305 CYS B N 1
ATOM 6004 C CA . CYS B 1 305 ? -3.953 60.556 41.916 1.00 62.47 305 CYS B CA 1
ATOM 6005 C C . CYS B 1 305 ? -3.706 59.129 41.432 1.00 61.93 305 CYS B C 1
ATOM 6006 O O . CYS B 1 305 ? -3.904 58.812 40.257 1.00 61.16 305 CYS B O 1
ATOM 6009 N N . ARG B 1 306 ? -3.284 58.267 42.353 1.00 61.19 306 ARG B N 1
ATOM 6010 C CA . ARG B 1 306 ? -2.991 56.877 42.026 1.00 62.24 306 ARG B CA 1
ATOM 6011 C C . ARG B 1 306 ? -4.242 56.106 41.611 1.00 68.38 306 ARG B C 1
ATOM 6012 O O . ARG B 1 306 ? -4.201 55.291 40.690 1.00 66.68 306 ARG B O 1
ATOM 6020 N N . HIS B 1 307 ? -5.351 56.367 42.295 1.00 75.09 307 HIS B N 1
ATOM 6021 C CA . HIS B 1 307 ? -6.587 55.624 42.066 1.00 83.26 307 HIS B CA 1
ATOM 6022 C C . HIS B 1 307 ? -7.128 55.745 40.638 1.00 86.63 307 HIS B C 1
ATOM 6023 O O . HIS B 1 307 ? -7.872 54.878 40.179 1.00 87.80 307 HIS B O 1
ATOM 6030 N N . LEU B 1 308 ? -6.754 56.811 39.936 1.00 87.72 308 LEU B N 1
ATOM 6031 C CA . LEU B 1 308 ? -7.197 56.994 38.557 1.00 89.95 308 LEU B CA 1
ATOM 6032 C C . LEU B 1 308 ? -6.507 56.012 37.612 1.00 88.73 308 LEU B C 1
ATOM 6033 O O . LEU B 1 308 ? -7.109 55.536 36.648 1.00 91.02 308 LEU B O 1
ATOM 6038 N N . SER B 1 309 ? -5.241 55.719 37.893 1.00 84.67 309 SER B N 1
ATOM 6039 C CA . SER B 1 309 ? -4.464 54.782 37.087 1.00 80.59 309 SER B CA 1
ATOM 6040 C C . SER B 1 309 ? -3.352 54.153 37.921 1.00 75.65 309 SER B C 1
ATOM 6041 O O . SER B 1 309 ? -2.197 54.566 37.836 1.00 73.50 309 SER B O 1
ATOM 6044 N N . PRO B 1 310 ? -3.705 53.141 38.726 1.00 73.71 310 PRO B N 1
ATOM 6045 C CA . PRO B 1 310 ? -2.812 52.521 39.712 1.00 72.95 310 PRO B CA 1
ATOM 6046 C C . PRO B 1 310 ? -1.580 51.857 39.102 1.00 71.69 310 PRO B C 1
ATOM 6047 O O . PRO B 1 310 ? -0.471 52.077 39.589 1.00 70.32 310 PRO B O 1
ATOM 6051 N N . LYS B 1 311 ? -1.768 51.053 38.062 1.00 71.54 311 LYS B N 1
ATOM 6052 C CA . LYS B 1 311 ? -0.652 50.348 37.445 1.00 70.59 311 LYS B CA 1
ATOM 6053 C C . LYS B 1 311 ? 0.366 51.340 36.890 1.00 60.82 311 LYS B C 1
ATOM 6054 O O . LYS B 1 311 ? 1.575 51.122 36.972 1.00 56.95 311 LYS B O 1
ATOM 6060 N N . SER B 1 312 ? -0.140 52.436 36.336 1.00 57.07 312 SER B N 1
ATOM 6061 C CA . SER B 1 312 ? 0.693 53.461 3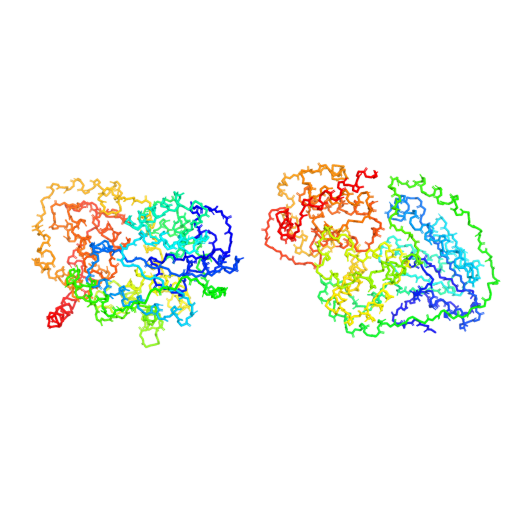5.718 1.00 52.42 312 SER B CA 1
ATOM 6062 C C . SER B 1 312 ? 1.418 54.328 36.756 1.00 48.41 312 SER B C 1
ATOM 6063 O O . SER B 1 312 ? 2.600 54.632 36.614 1.00 43.43 312 SER B O 1
ATOM 6066 N N . VAL B 1 313 ? 0.704 54.725 37.801 1.00 49.13 313 VAL B N 1
ATOM 6067 C CA . VAL B 1 313 ? 1.314 55.515 38.862 1.00 49.10 313 VAL B CA 1
ATOM 6068 C C . VAL B 1 313 ? 2.403 54.718 39.575 1.00 48.57 313 VAL B C 1
ATOM 6069 O O . VAL B 1 313 ? 3.409 55.275 40.010 1.00 48.06 313 VAL B O 1
ATOM 6073 N N . ASP B 1 314 ? 2.208 53.409 39.677 1.00 50.74 314 ASP B N 1
ATOM 6074 C CA . ASP B 1 314 ? 3.188 52.548 40.324 1.00 49.88 314 ASP B CA 1
ATOM 6075 C C . ASP B 1 314 ? 4.459 52.435 39.485 1.00 46.66 314 ASP B C 1
ATOM 6076 O O . ASP B 1 314 ? 5.563 52.379 40.029 1.00 45.12 314 ASP B O 1
ATOM 6081 N N . ALA B 1 315 ? 4.303 52.411 38.162 1.00 41.28 315 ALA B N 1
ATOM 6082 C CA . ALA B 1 315 ? 5.456 52.377 37.274 1.00 38.65 315 ALA B CA 1
ATOM 6083 C C . ALA B 1 315 ? 6.218 53.699 37.345 1.00 36.93 315 ALA B C 1
ATOM 6084 O O . ALA B 1 315 ? 7.450 53.719 37.338 1.00 38.71 315 ALA B O 1
ATOM 6086 N N . PHE B 1 316 ? 5.483 54.803 37.422 1.00 34.60 316 PHE B N 1
ATOM 6087 C CA . PHE B 1 316 ? 6.106 56.116 37.533 1.00 33.85 316 PHE B CA 1
ATOM 6088 C C . PHE B 1 316 ? 6.909 56.244 38.831 1.00 33.63 316 PHE B C 1
ATOM 6089 O O . PHE B 1 316 ? 8.026 56.756 38.819 1.00 34.94 316 PHE B O 1
ATOM 6097 N N . LEU B 1 317 ? 6.338 55.775 39.940 1.00 32.64 317 LEU B N 1
ATOM 6098 C CA . LEU B 1 317 ? 6.997 55.852 41.243 1.00 33.61 317 LEU B CA 1
ATOM 6099 C C . LEU B 1 317 ? 8.245 54.980 41.311 1.00 32.77 317 LEU B C 1
ATOM 6100 O O . LEU B 1 317 ? 9.183 55.280 42.049 1.00 32.46 317 LEU B O 1
ATOM 6105 N N . GLU B 1 318 ? 8.249 53.897 40.540 1.00 31.65 318 GLU B N 1
ATOM 6106 C CA . GLU B 1 318 ? 9.392 52.998 40.490 1.00 32.80 318 GLU B CA 1
ATOM 6107 C C . GLU B 1 318 ? 10.589 53.690 39.829 1.00 33.12 318 GLU B C 1
ATOM 6108 O O . GLU B 1 318 ? 11.725 53.565 40.284 1.00 32.33 318 GLU B O 1
ATOM 6114 N N . GLU B 1 319 ? 10.330 54.439 38.763 1.00 30.77 319 GLU B N 1
ATOM 6115 C CA . GLU B 1 319 ? 11.404 55.137 38.074 1.00 33.87 319 GLU B CA 1
ATOM 6116 C C . GLU B 1 319 ? 11.822 56.378 38.855 1.00 30.19 319 GLU B C 1
ATOM 6117 O O . GLU B 1 319 ? 13.010 56.665 38.986 1.00 27.92 319 GLU B O 1
ATOM 6123 N N . LEU B 1 320 ? 10.833 57.091 39.389 1.00 30.01 320 LEU B N 1
ATOM 6124 C CA . LEU B 1 320 ? 11.046 58.372 40.058 1.00 26.61 320 LEU B CA 1
ATOM 6125 C C . LEU B 1 320 ? 11.773 58.221 41.379 1.00 26.97 320 LEU B C 1
ATOM 6126 O O . LEU B 1 320 ? 12.684 58.998 41.695 1.00 27.70 320 LEU B O 1
ATOM 6131 N N . VAL B 1 321 ? 11.365 57.231 42.164 1.00 30.07 321 VAL B N 1
ATOM 6132 C CA . VAL B 1 321 ? 11.982 57.028 43.466 1.00 28.39 321 VAL B CA 1
ATOM 6133 C C . VAL B 1 321 ? 13.060 55.940 43.429 1.00 32.35 321 VAL B C 1
ATOM 6134 O O . VAL B 1 321 ? 14.241 56.236 43.613 1.00 32.94 321 VAL B O 1
ATOM 6138 N N . VAL B 1 322 ? 12.672 54.697 43.154 1.00 32.54 322 VAL B N 1
ATOM 6139 C CA . VAL B 1 322 ? 13.629 53.593 43.219 1.00 29.82 322 VAL B CA 1
ATOM 6140 C C . VAL B 1 322 ? 14.808 53.731 42.250 1.00 29.94 322 VAL B C 1
ATOM 6141 O O . VAL B 1 322 ? 15.963 53.699 42.665 1.00 27.83 322 VAL B O 1
ATOM 6145 N N . ARG B 1 323 ? 14.517 53.891 40.963 1.00 30.68 323 ARG B N 1
ATOM 6146 C CA . ARG B 1 323 ? 15.563 53.994 39.948 1.00 28.33 323 ARG B CA 1
ATOM 6147 C C . ARG B 1 323 ? 16.486 55.212 40.137 1.00 27.78 323 ARG B C 1
ATOM 6148 O O . ARG B 1 323 ? 17.719 55.093 40.097 1.00 23.83 323 ARG B O 1
ATOM 6156 N N . ARG B 1 324 ? 15.894 56.388 40.317 1.00 23.79 324 ARG B N 1
ATOM 6157 C CA . ARG B 1 324 ? 16.688 57.601 40.475 1.00 22.98 324 ARG B CA 1
ATOM 6158 C C . ARG B 1 324 ? 17.556 57.506 41.728 1.00 23.62 324 ARG B C 1
ATOM 6159 O O . ARG B 1 324 ? 18.737 57.845 41.706 1.00 21.72 324 ARG B O 1
ATOM 6167 N N . GLU B 1 325 ? 16.977 57.046 42.825 1.00 22.56 325 GLU B N 1
ATOM 6168 C CA . GLU B 1 325 ? 17.712 57.083 44.085 1.00 24.24 325 GLU B CA 1
ATOM 6169 C C . GLU B 1 325 ? 18.753 55.962 44.157 1.00 21.72 325 GLU B C 1
ATOM 6170 O O . GLU B 1 325 ? 19.744 56.066 44.885 1.00 25.46 325 GLU B O 1
ATOM 6176 N N . LEU B 1 326 ? 18.540 54.907 43.376 1.00 22.91 326 LEU B N 1
ATOM 6177 C CA . LEU B 1 326 ? 19.557 53.874 43.205 1.00 24.54 326 LEU B CA 1
ATOM 6178 C C . LEU B 1 326 ? 20.825 54.461 42.555 1.00 21.45 326 LEU B C 1
ATOM 6179 O O . LEU B 1 326 ? 21.947 54.020 42.831 1.00 22.88 326 LEU B O 1
ATOM 6184 N N . ALA B 1 327 ? 20.654 55.468 41.706 1.00 21.71 327 ALA B N 1
ATOM 6185 C CA . ALA B 1 327 ? 21.810 56.098 41.084 1.00 22.92 327 ALA B CA 1
ATOM 6186 C C . ALA B 1 327 ? 22.610 56.923 42.098 1.00 20.76 327 ALA B C 1
ATOM 6187 O O . ALA B 1 327 ? 23.838 56.931 42.055 1.00 20.52 327 ALA B O 1
ATOM 6189 N N . ASP B 1 328 ? 21.924 57.604 43.018 1.00 20.51 328 ASP B N 1
ATOM 6190 C CA . ASP B 1 328 ? 22.615 58.305 44.098 1.00 21.99 328 ASP B CA 1
ATOM 6191 C C . ASP B 1 328 ? 23.333 57.290 44.982 1.00 22.50 328 ASP B C 1
ATOM 6192 O O . ASP B 1 328 ? 24.465 57.511 45.404 1.00 22.79 328 ASP B O 1
ATOM 6197 N N . ASN B 1 329 ? 22.668 56.169 45.255 1.00 23.78 329 ASN B N 1
ATOM 6198 C CA . ASN B 1 329 ? 23.291 55.103 46.032 1.00 25.38 329 ASN B CA 1
ATOM 6199 C C . ASN B 1 329 ? 24.619 54.673 45.424 1.00 22.87 329 ASN B C 1
ATOM 6200 O O . ASN B 1 329 ? 25.629 54.608 46.114 1.00 24.32 329 ASN B O 1
ATOM 6205 N N . PHE B 1 330 ? 24.625 54.399 44.123 1.00 21.68 330 PHE B N 1
ATOM 6206 C CA . PHE B 1 330 ? 25.840 53.925 43.473 1.00 20.69 330 PHE B CA 1
ATOM 6207 C C . PHE B 1 330 ? 26.959 54.965 43.502 1.00 21.70 330 PHE B C 1
ATOM 6208 O O . PHE B 1 330 ? 28.082 54.653 43.868 1.00 23.41 330 PHE B O 1
ATOM 6216 N N . CYS B 1 331 ? 26.661 56.188 43.063 1.00 23.86 331 CYS B N 1
ATOM 6217 C CA . CYS B 1 331 ? 27.674 57.241 43.035 1.00 23.68 331 CYS B CA 1
ATOM 6218 C C . CYS B 1 331 ? 28.205 57.590 44.433 1.00 25.09 331 CYS B C 1
ATOM 6219 O O . CYS B 1 331 ? 29.391 57.887 44.596 1.00 24.34 331 CYS B O 1
ATOM 6222 N N . TYR B 1 332 ? 27.339 57.536 45.443 1.00 24.41 332 TYR B N 1
ATOM 6223 C CA . TYR B 1 332 ? 27.756 57.833 46.815 1.00 23.22 332 TYR B CA 1
ATOM 6224 C C . TYR B 1 332 ? 28.738 56.791 47.345 1.00 26.05 332 TYR B C 1
ATOM 6225 O O . TYR B 1 332 ? 29.752 57.143 47.951 1.00 27.34 332 TYR B O 1
ATOM 6234 N N . TYR B 1 333 ? 28.439 55.513 47.096 1.00 25.16 333 TYR B N 1
ATOM 6235 C CA . TYR B 1 333 ? 29.209 54.404 47.669 1.00 27.03 333 TYR B CA 1
ATOM 6236 C C . TYR B 1 333 ? 30.344 53.893 46.788 1.00 27.90 333 TYR B C 1
ATOM 6237 O O . TYR B 1 333 ? 31.239 53.205 47.276 1.00 31.04 333 TYR B O 1
ATOM 6246 N N . GLN B 1 334 ? 30.309 54.234 45.501 1.00 27.66 334 GLN B N 1
ATOM 6247 C CA . GLN B 1 334 ? 31.348 53.808 44.568 1.00 28.52 334 GLN B CA 1
ATOM 6248 C C . GLN B 1 334 ? 32.073 55.018 44.006 1.00 29.34 334 GLN B C 1
ATOM 6249 O O . GLN B 1 334 ? 31.545 55.710 43.136 1.00 26.41 334 GLN B O 1
ATOM 6255 N N . PRO B 1 335 ? 33.286 55.290 44.510 1.00 33.67 335 PRO B N 1
ATOM 6256 C CA . PRO B 1 335 ? 34.016 56.489 44.077 1.00 35.99 335 PRO B CA 1
ATOM 6257 C C . PRO B 1 335 ? 34.382 56.471 42.591 1.00 31.60 335 PRO B C 1
ATOM 6258 O O . PRO B 1 335 ? 34.544 57.537 41.988 1.00 31.71 335 PRO B O 1
ATOM 6262 N N . GLN B 1 336 ? 34.497 55.282 42.007 1.00 30.58 336 GLN B N 1
ATOM 6263 C CA . GLN B 1 336 ? 34.815 55.161 40.585 1.00 30.14 336 GLN B CA 1
ATOM 6264 C C . GLN B 1 336 ? 33.547 54.911 39.787 1.00 24.96 336 GLN B C 1
ATOM 6265 O O . GLN B 1 336 ? 33.458 53.941 39.016 1.00 24.20 336 GLN B O 1
ATOM 6271 N N . TYR B 1 337 ? 32.564 55.787 39.972 1.00 25.98 337 TYR B N 1
ATOM 6272 C CA . TYR B 1 337 ? 31.239 55.578 39.400 1.00 23.56 337 TYR B CA 1
ATOM 6273 C C . TYR B 1 337 ? 31.184 55.871 37.903 1.00 23.74 337 TYR B C 1
ATOM 6274 O O . TYR B 1 337 ? 30.144 55.697 37.281 1.00 22.75 337 TYR B O 1
ATOM 6283 N N . ASP B 1 338 ? 32.306 56.305 37.337 1.00 23.35 338 ASP B N 1
ATOM 6284 C CA . ASP B 1 338 ? 32.365 56.701 35.931 1.00 23.22 338 ASP B CA 1
ATOM 6285 C C . ASP B 1 338 ? 33.505 55.965 35.223 1.00 24.41 338 ASP B C 1
ATOM 6286 O O . ASP B 1 338 ? 34.085 56.455 34.256 1.00 26.31 338 ASP B O 1
ATOM 6291 N N . SER B 1 339 ? 33.815 54.776 35.721 1.00 24.37 339 SER B N 1
ATOM 6292 C CA . SER B 1 339 ? 34.953 54.009 35.234 1.00 27.45 339 SER B CA 1
ATOM 6293 C C . SER B 1 339 ? 34.589 52.539 35.154 1.00 30.98 339 SER B C 1
ATOM 6294 O O . SER B 1 339 ? 33.737 52.061 35.907 1.00 28.28 339 SER B O 1
ATOM 6297 N N . LEU B 1 340 ? 35.244 51.819 34.248 1.00 30.90 340 LEU B N 1
ATOM 6298 C CA . LEU B 1 340 ? 35.067 50.376 34.160 1.00 30.87 340 LEU B CA 1
ATOM 6299 C C . LEU B 1 340 ? 35.436 49.723 35.495 1.00 29.75 340 LEU B C 1
ATOM 6300 O O . LEU B 1 340 ? 34.895 48.677 35.857 1.00 28.99 340 LEU B O 1
ATOM 6305 N N A SER B 1 341 ? 36.351 50.349 36.230 0.50 31.56 341 SER B N 1
ATOM 6306 N N B SER B 1 341 ? 36.352 50.348 36.230 0.50 31.56 341 SER B N 1
ATOM 6307 C CA A SER B 1 341 ? 36.809 49.793 37.501 0.50 31.86 341 SER B CA 1
ATOM 6308 C CA B SER B 1 341 ? 36.809 49.792 37.501 0.50 31.86 341 SER B CA 1
ATOM 6309 C C A SER B 1 341 ? 35.742 49.885 38.592 0.50 31.66 341 SER B C 1
ATOM 6310 C C B SER B 1 341 ? 35.731 49.863 38.584 0.50 31.65 341 SER B C 1
ATOM 6311 O O A SER B 1 341 ? 35.921 49.362 39.694 0.50 33.47 341 SER B O 1
ATOM 6312 O O B SER B 1 341 ? 35.892 49.304 39.671 0.50 33.49 341 SER B O 1
ATOM 6317 N N . GLY B 1 342 ? 34.634 50.546 38.278 1.00 30.08 342 GLY B N 1
ATOM 6318 C CA . GLY B 1 342 ? 33.536 50.686 39.216 1.00 26.73 342 GLY B CA 1
ATOM 6319 C C . GLY B 1 342 ? 32.413 49.704 38.945 1.00 26.13 342 GLY B C 1
ATOM 6320 O O . GLY B 1 342 ? 31.471 49.596 39.728 1.00 32.53 342 GLY B O 1
ATOM 6321 N N . ALA B 1 343 ? 32.501 48.993 37.826 1.00 24.41 343 ALA B N 1
ATOM 6322 C CA . ALA B 1 343 ? 31.500 47.982 37.505 1.00 27.55 343 ALA B CA 1
ATOM 6323 C C . ALA B 1 343 ? 31.716 46.736 38.351 1.00 27.90 343 ALA B C 1
ATOM 6324 O O . ALA B 1 343 ? 32.765 46.561 38.967 1.00 29.74 343 ALA B O 1
ATOM 6326 N N . TRP B 1 344 ? 30.714 45.867 38.375 1.00 24.49 344 TRP B N 1
ATOM 6327 C CA . TRP B 1 344 ? 30.869 44.560 39.000 1.00 26.06 344 TRP B CA 1
ATOM 6328 C C . TRP B 1 344 ? 31.896 43.716 38.233 1.00 27.79 344 TRP B C 1
ATOM 6329 O O . TRP B 1 344 ? 32.098 43.906 37.032 1.00 26.90 344 TRP B O 1
ATOM 6340 N N . GLU B 1 345 ? 32.527 42.771 38.928 1.00 29.34 345 GLU B N 1
ATOM 6341 C CA . GLU B 1 345 ? 33.596 41.962 38.340 1.00 28.64 345 GLU B CA 1
ATOM 6342 C C . GLU B 1 345 ? 33.212 41.198 37.071 1.00 28.83 345 GLU B C 1
ATOM 6343 O O . GLU B 1 345 ? 34.005 41.115 36.134 1.00 34.57 345 GLU B O 1
ATOM 6349 N N . TRP B 1 346 ? 32.007 40.636 37.032 1.00 24.97 346 TRP B N 1
ATOM 6350 C CA . TRP B 1 346 ? 31.593 39.843 35.882 1.00 23.18 346 TRP B CA 1
ATOM 6351 C C . TRP B 1 346 ? 31.603 40.714 34.631 1.00 23.70 346 TRP B C 1
ATOM 6352 O O . TRP B 1 346 ? 32.047 40.280 33.564 1.00 24.34 346 TRP B O 1
ATOM 6363 N N . ALA B 1 347 ? 31.129 41.947 34.788 1.00 21.79 347 ALA B N 1
ATOM 6364 C CA . ALA B 1 347 ? 31.028 42.896 33.678 1.00 22.59 347 ALA B CA 1
ATOM 6365 C C . ALA B 1 347 ? 32.401 43.358 33.229 1.00 26.51 347 ALA B C 1
ATOM 6366 O O . ALA B 1 347 ? 32.695 43.370 32.035 1.00 25.45 347 ALA B O 1
ATOM 6368 N N . ARG B 1 348 ? 33.242 43.742 34.185 1.00 27.23 348 ARG B N 1
ATOM 6369 C CA . ARG B 1 348 ? 34.585 44.197 33.853 1.00 32.01 348 ARG B CA 1
ATOM 6370 C C . ARG B 1 348 ? 35.335 43.091 33.125 1.00 30.60 348 ARG B C 1
ATOM 6371 O O . ARG B 1 348 ? 35.946 43.318 32.080 1.00 28.75 348 ARG B O 1
ATOM 6379 N N . LYS B 1 349 ? 35.265 41.882 33.671 1.00 25.84 349 LYS B N 1
ATOM 6380 C CA . LYS B 1 349 ? 35.934 40.738 33.075 1.00 28.75 349 LYS B CA 1
ATOM 6381 C C . LYS B 1 349 ? 35.464 40.458 31.645 1.00 30.32 349 LYS B C 1
ATOM 6382 O O . LYS B 1 349 ? 36.283 40.257 30.739 1.00 33.12 349 LYS B O 1
ATOM 6388 N N . THR B 1 350 ? 34.151 40.442 31.430 1.00 25.18 350 THR B N 1
ATOM 6389 C CA . THR B 1 350 ? 33.643 40.061 30.108 1.00 23.24 350 THR B CA 1
ATOM 6390 C C . THR B 1 350 ? 33.978 41.119 29.062 1.00 27.20 350 THR B C 1
ATOM 6391 O O . THR B 1 350 ? 34.291 40.779 27.922 1.00 23.88 350 THR B O 1
ATOM 6395 N N . LEU B 1 351 ? 33.944 42.391 29.456 1.00 28.08 351 LEU B N 1
ATOM 6396 C CA . LEU B 1 351 ? 34.271 43.478 28.531 1.00 25.61 351 LEU B CA 1
ATOM 6397 C C . LEU B 1 351 ? 35.744 43.420 28.137 1.00 28.03 351 LEU B C 1
ATOM 6398 O O . LEU B 1 351 ? 36.103 43.631 26.976 1.00 26.22 351 LEU B O 1
ATOM 6403 N N . MET B 1 352 ? 36.601 43.122 29.105 1.00 30.18 352 MET B N 1
ATOM 6404 C CA . MET B 1 352 ? 38.024 43.019 28.815 1.00 30.60 352 MET B CA 1
ATOM 6405 C C . MET B 1 352 ? 38.342 41.750 28.034 1.00 30.89 352 MET B C 1
ATOM 6406 O O . MET B 1 352 ? 39.239 41.753 27.196 1.00 34.19 352 MET B O 1
ATOM 6411 N N . ASP B 1 353 ? 37.601 40.673 28.300 1.00 29.18 353 ASP B N 1
ATOM 6412 C CA . ASP B 1 353 ? 37.774 39.426 27.562 1.00 28.58 353 ASP B CA 1
ATOM 6413 C C . ASP B 1 353 ? 37.576 39.687 26.076 1.00 26.92 353 ASP B C 1
ATOM 6414 O O . ASP B 1 353 ? 38.199 39.054 25.230 1.00 30.45 353 ASP B O 1
ATOM 6419 N N . HIS B 1 354 ? 36.688 40.622 25.768 1.00 24.56 354 HIS B N 1
ATOM 6420 C CA . HIS B 1 354 ? 36.285 40.860 24.388 1.00 26.47 354 HIS B CA 1
ATOM 6421 C C . HIS B 1 354 ? 36.789 42.178 23.811 1.00 27.85 354 HIS B C 1
ATOM 6422 O O . HIS B 1 354 ? 36.436 42.540 22.686 1.00 26.94 354 HIS B O 1
ATOM 6429 N N . ALA B 1 355 ? 37.635 42.878 24.560 1.00 29.93 355 ALA B N 1
ATOM 6430 C CA . ALA B 1 355 ? 38.177 44.154 24.090 1.00 33.20 355 ALA B CA 1
ATOM 6431 C C . ALA B 1 355 ? 38.947 44.014 22.775 1.00 36.16 355 ALA B C 1
ATOM 6432 O O . ALA B 1 355 ? 39.060 44.970 22.008 1.00 38.18 355 ALA B O 1
ATOM 6434 N N . ALA B 1 356 ? 39.468 42.819 22.523 1.00 33.28 356 ALA B N 1
ATOM 6435 C CA . ALA B 1 356 ? 40.274 42.561 21.334 1.00 36.60 356 ALA B CA 1
ATOM 6436 C C . ALA B 1 356 ? 39.454 42.061 20.144 1.00 34.64 356 ALA B C 1
ATOM 6437 O O . ALA B 1 356 ? 39.993 41.886 19.053 1.00 35.60 356 ALA B O 1
ATOM 6439 N N . ASP B 1 357 ? 38.162 41.824 20.350 1.00 30.94 357 ASP B N 1
ATOM 6440 C CA . ASP B 1 357 ? 37.295 41.408 19.256 1.00 29.64 357 ASP B CA 1
ATOM 6441 C C . ASP B 1 357 ? 37.231 42.528 18.237 1.00 29.76 357 ASP B C 1
ATOM 6442 O O . ASP B 1 357 ? 37.170 43.698 18.604 1.00 27.82 357 ASP B O 1
ATOM 6447 N N . LYS B 1 358 ? 37.232 42.179 16.957 1.00 31.88 358 LYS B N 1
ATOM 6448 C CA . LYS B 1 358 ? 37.141 43.188 15.916 1.00 31.81 358 LYS B CA 1
ATOM 6449 C C . LYS B 1 358 ? 35.728 43.771 15.873 1.00 26.40 358 LYS B C 1
ATOM 6450 O O . LYS B 1 358 ? 34.757 43.048 15.657 1.00 29.06 358 LYS B O 1
ATOM 6456 N N . ARG B 1 359 ? 35.611 45.076 16.102 1.00 23.87 359 ARG B N 1
ATOM 6457 C CA . ARG B 1 359 ? 34.319 45.746 15.995 1.00 21.85 359 ARG B CA 1
ATOM 6458 C C . ARG B 1 359 ? 33.841 45.782 14.551 1.00 22.58 359 ARG B C 1
ATOM 6459 O O . ARG B 1 359 ? 34.640 45.918 13.628 1.00 24.11 359 ARG B O 1
ATOM 6467 N N . GLU B 1 360 ? 32.527 45.686 14.375 1.00 22.79 360 GLU B N 1
ATOM 6468 C CA . GLU B 1 360 ? 31.893 45.700 13.062 1.00 28.31 360 GLU B CA 1
ATOM 6469 C C . GLU B 1 360 ? 32.120 47.046 12.388 1.00 30.60 360 GLU B C 1
ATOM 6470 O O . GLU B 1 360 ? 32.352 47.134 11.177 1.00 24.36 360 GLU B O 1
ATOM 6476 N N . HIS B 1 361 ? 32.048 48.100 13.188 1.00 29.29 361 HIS B N 1
ATOM 6477 C CA . HIS B 1 361 ? 32.292 49.447 12.717 1.00 29.36 361 HIS B CA 1
ATOM 6478 C C . HIS B 1 361 ? 33.091 50.159 13.785 1.00 26.88 361 HIS B C 1
ATOM 6479 O O . HIS B 1 361 ? 32.940 49.873 14.974 1.00 22.17 361 HIS B O 1
ATOM 6486 N N . ILE B 1 362 ? 33.952 51.069 13.357 1.00 23.86 362 ILE B N 1
ATOM 6487 C CA . ILE B 1 362 ? 34.629 51.967 14.264 1.00 25.38 362 ILE B CA 1
ATOM 6488 C C . ILE B 1 362 ? 34.254 53.377 13.831 1.00 24.46 362 ILE B C 1
ATOM 6489 O O . ILE B 1 362 ? 34.429 53.739 12.668 1.00 31.24 362 ILE B O 1
ATOM 6494 N N . TYR B 1 363 ? 33.695 54.152 14.752 1.00 22.24 363 TYR B N 1
ATOM 6495 C CA . TYR B 1 363 ? 33.424 55.563 14.493 1.00 22.18 363 TYR B CA 1
ATOM 6496 C C . TYR B 1 363 ? 34.229 56.421 15.457 1.00 23.79 363 TYR B C 1
ATOM 6497 O O . TYR B 1 363 ? 34.393 56.066 16.616 1.00 26.58 363 TYR B O 1
ATOM 6506 N N . THR B 1 364 ? 34.735 57.550 14.979 1.00 23.56 364 THR B N 1
ATOM 6507 C CA . THR B 1 364 ? 35.470 58.461 15.847 1.00 25.14 364 THR B CA 1
ATOM 6508 C C . THR B 1 364 ? 34.477 59.205 16.724 1.00 25.60 364 THR B C 1
ATOM 6509 O O . THR B 1 364 ? 33.287 59.248 16.417 1.00 23.55 364 THR B O 1
ATOM 6513 N N . ARG B 1 365 ? 34.958 59.794 17.812 1.00 28.53 365 ARG B N 1
ATOM 6514 C CA . ARG B 1 365 ? 34.080 60.576 18.668 1.00 25.42 365 ARG B CA 1
ATOM 6515 C C . ARG B 1 365 ? 33.373 61.649 17.861 1.00 22.95 365 ARG B C 1
ATOM 6516 O O . ARG B 1 365 ? 32.192 61.923 18.068 1.00 23.85 365 ARG B O 1
ATOM 6524 N N . GLU B 1 366 ? 34.099 62.262 16.934 1.00 25.06 366 GLU B N 1
ATOM 6525 C CA . GLU B 1 366 ? 33.523 63.305 16.103 1.00 27.71 366 GLU B CA 1
ATOM 6526 C C . GLU B 1 366 ? 32.410 62.779 15.196 1.00 24.76 366 GLU B C 1
ATOM 6527 O O . GLU B 1 366 ? 31.368 63.419 15.066 1.00 23.83 366 GLU B O 1
ATOM 6533 N N . GLN B 1 367 ? 32.614 61.609 14.592 1.00 23.41 367 GLN B N 1
ATOM 6534 C CA . GLN B 1 367 ? 31.584 61.011 13.740 1.00 23.52 367 GLN B CA 1
ATOM 6535 C C . GLN B 1 367 ? 30.348 60.645 14.550 1.00 22.02 367 GLN B C 1
ATOM 6536 O O . GLN B 1 367 ? 29.219 60.857 14.102 1.00 23.27 367 GLN B O 1
ATOM 6542 N N . LEU B 1 368 ? 30.555 60.096 15.742 1.00 20.50 368 LEU B N 1
ATOM 6543 C CA . LEU B 1 368 ? 29.426 59.840 16.629 1.00 15.80 368 LEU B CA 1
ATOM 6544 C C . LEU B 1 368 ? 28.727 61.157 17.002 1.00 17.97 368 LEU B C 1
ATOM 6545 O O . LEU B 1 368 ? 27.514 61.286 16.872 1.00 18.42 368 LEU B O 1
ATOM 6550 N N . GLU B 1 369 ? 29.491 62.142 17.449 1.00 19.93 369 GLU B N 1
ATOM 6551 C CA . GLU B 1 369 ? 28.899 63.406 17.869 1.00 20.18 369 GLU B CA 1
ATOM 6552 C C . GLU B 1 369 ? 28.026 64.022 16.767 1.00 20.35 369 GLU B C 1
ATOM 6553 O O . GLU B 1 369 ? 26.976 64.602 17.037 1.00 22.27 369 GLU B O 1
ATOM 6559 N N . ASN B 1 370 ? 28.455 63.866 15.522 1.00 18.21 370 ASN B N 1
ATOM 6560 C CA . ASN B 1 370 ? 27.751 64.492 14.413 1.00 21.89 370 ASN B CA 1
ATOM 6561 C C . ASN B 1 370 ? 26.670 63.610 13.782 1.00 18.63 370 ASN B C 1
ATOM 6562 O O . ASN B 1 370 ? 26.082 63.989 12.764 1.00 20.39 370 ASN B O 1
ATOM 6567 N N . ALA B 1 371 ? 26.407 62.453 14.396 1.00 15.72 371 ALA B N 1
ATOM 6568 C CA . ALA B 1 371 ? 25.391 61.520 13.920 1.00 16.89 371 ALA B CA 1
ATOM 6569 C C . ALA B 1 371 ? 25.694 61.065 12.501 1.00 13.75 371 ALA B C 1
ATOM 6570 O O . ALA B 1 371 ? 24.825 61.075 11.626 1.00 19.61 371 ALA B O 1
ATOM 6572 N N . LYS B 1 372 ? 26.938 60.648 12.291 1.00 17.62 372 LYS B N 1
ATOM 6573 C CA . LYS B 1 372 ? 27.387 60.236 10.977 1.00 18.56 372 LYS B CA 1
ATOM 6574 C C . LYS B 1 372 ? 27.641 58.729 10.892 1.00 19.11 372 LYS B C 1
ATOM 6575 O O . LYS B 1 372 ? 28.583 58.290 10.227 1.00 23.87 372 LYS B O 1
ATOM 6581 N N . THR B 1 373 ? 26.805 57.936 11.556 1.00 17.23 373 THR B N 1
ATOM 6582 C CA . THR B 1 373 ? 26.925 56.486 11.441 1.00 16.88 373 THR B CA 1
ATOM 6583 C C . THR B 1 373 ? 26.033 55.960 10.313 1.00 16.55 373 THR B C 1
ATOM 6584 O O . THR B 1 373 ? 25.261 56.707 9.688 1.00 14.77 373 THR B O 1
ATOM 6588 N N . HIS B 1 374 ? 26.140 54.667 10.072 1.00 16.80 374 HIS B N 1
ATOM 6589 C CA . HIS B 1 374 ? 25.328 54.010 9.052 1.00 13.98 374 HIS B CA 1
ATOM 6590 C C . HIS B 1 374 ? 23.913 53.763 9.565 1.00 18.26 374 HIS B C 1
ATOM 6591 O O . HIS B 1 374 ? 23.011 53.468 8.783 1.00 17.91 374 HIS B O 1
ATOM 6598 N N . ASP B 1 375 ? 23.727 53.851 10.882 1.00 15.49 375 ASP B N 1
ATOM 6599 C CA . ASP B 1 375 ? 22.471 53.436 11.518 1.00 14.02 375 ASP B CA 1
ATOM 6600 C C . ASP B 1 375 ? 21.534 54.635 11.687 1.00 17.41 375 ASP B C 1
ATOM 6601 O O . ASP B 1 375 ? 21.769 55.493 12.538 1.00 14.57 375 ASP B O 1
ATOM 6606 N N . PRO B 1 376 ? 20.465 54.703 10.875 1.00 15.11 376 PRO B N 1
ATOM 6607 C CA . PRO B 1 376 ? 19.582 55.870 10.912 1.00 17.67 376 PRO B CA 1
ATOM 6608 C C . PRO B 1 376 ? 18.820 55.959 12.232 1.00 19.41 376 PRO B C 1
ATOM 6609 O O . PRO B 1 376 ? 18.438 57.055 12.607 1.00 18.33 376 PRO B O 1
ATOM 6613 N N . LEU B 1 377 ? 18.617 54.843 12.925 1.00 18.44 377 LEU B N 1
ATOM 6614 C CA . LEU B 1 377 ? 17.979 54.904 14.234 1.00 18.53 377 LEU B CA 1
ATOM 6615 C C . LEU B 1 377 ? 18.915 55.515 15.276 1.00 17.76 377 LEU B C 1
ATOM 6616 O O . LEU B 1 377 ? 18.507 56.366 16.081 1.00 16.93 377 LEU B O 1
ATOM 6621 N N . TRP B 1 378 ? 20.171 55.086 15.267 1.00 18.90 378 TRP B N 1
ATOM 6622 C CA . TRP B 1 378 ? 21.152 55.649 16.195 1.00 17.02 378 TRP B CA 1
ATOM 6623 C C . TRP B 1 378 ? 21.337 57.139 15.928 1.00 14.29 378 TRP B C 1
ATOM 6624 O O . TRP B 1 378 ? 21.305 57.968 16.838 1.00 16.15 378 TRP B O 1
ATOM 6635 N N . ASN B 1 379 ? 21.541 57.468 14.660 1.00 17.15 379 ASN B N 1
ATOM 6636 C CA . ASN B 1 379 ? 21.682 58.853 14.261 1.00 12.86 379 ASN B CA 1
ATOM 6637 C C . ASN B 1 379 ? 20.532 59.707 14.752 1.00 16.20 379 ASN B C 1
ATOM 6638 O O . ASN B 1 379 ? 20.737 60.835 15.186 1.00 16.68 379 ASN B O 1
ATOM 6643 N N . ALA B 1 380 ? 19.318 59.172 14.666 1.00 15.42 380 ALA B N 1
ATOM 6644 C CA . ALA B 1 380 ? 18.155 59.899 15.161 1.00 16.28 380 ALA B CA 1
ATOM 6645 C C . ALA B 1 380 ? 18.254 60.150 16.668 1.00 19.29 380 ALA B C 1
ATOM 6646 O O . ALA B 1 380 ? 17.961 61.239 17.141 1.00 18.24 380 ALA B O 1
ATOM 6648 N N . SER B 1 381 ? 18.651 59.139 17.432 1.00 18.38 381 SER B N 1
ATOM 6649 C CA . SER B 1 381 ? 18.742 59.340 18.874 1.00 17.17 381 SER B CA 1
ATOM 6650 C C . SER B 1 381 ? 19.801 60.397 19.219 1.00 15.66 381 SER B C 1
ATOM 6651 O O . SER B 1 381 ? 19.613 61.215 20.137 1.00 15.58 381 SER B O 1
ATOM 6654 N N . GLN B 1 382 ? 20.903 60.392 18.471 1.00 18.37 382 GLN B N 1
ATOM 6655 C CA . GLN B 1 382 ? 21.972 61.352 18.712 1.00 19.81 382 GLN B CA 1
ATOM 6656 C C . GLN B 1 382 ? 21.462 62.745 18.364 1.00 20.40 382 GLN B C 1
ATOM 6657 O O . GLN B 1 382 ? 21.665 63.690 19.127 1.00 20.01 382 GLN B O 1
ATOM 6663 N N . LEU B 1 383 ? 20.779 62.873 17.227 1.00 16.69 383 LEU B N 1
ATOM 6664 C CA . LEU B 1 383 ? 20.231 64.172 16.845 1.00 15.84 383 LEU B CA 1
ATOM 6665 C C . LEU B 1 383 ? 19.133 64.669 17.801 1.00 19.46 383 LEU B C 1
ATOM 6666 O O . LEU B 1 383 ? 18.976 65.877 18.004 1.00 17.63 383 LEU B O 1
ATOM 6671 N N . GLU B 1 384 ? 18.379 63.753 18.401 1.00 20.82 384 GLU B N 1
ATOM 6672 C CA . GLU B 1 384 ? 17.359 64.184 19.333 1.00 19.20 384 GLU B CA 1
ATOM 6673 C C . GLU B 1 384 ? 18.067 64.842 20.503 1.00 22.78 384 GLU B C 1
ATOM 6674 O O . GLU B 1 384 ? 17.656 65.903 20.974 1.00 21.82 384 GLU B O 1
ATOM 6680 N N . MET B 1 385 ? 19.150 64.222 20.961 1.00 18.05 385 MET B N 1
ATOM 6681 C CA . MET B 1 385 ? 19.880 64.773 22.100 1.00 19.56 385 MET B CA 1
ATOM 6682 C C . MET B 1 385 ? 20.521 66.117 21.732 1.00 20.02 385 MET B C 1
ATOM 6683 O O . MET B 1 385 ? 20.396 67.097 22.463 1.00 20.78 385 MET B O 1
ATOM 6688 N N . VAL B 1 386 ? 21.177 66.169 20.575 1.00 17.81 386 VAL B N 1
ATOM 6689 C CA . VAL B 1 386 ? 21.914 67.363 20.171 1.00 18.20 386 VAL B CA 1
ATOM 6690 C C . VAL B 1 386 ? 21.015 68.597 20.020 1.00 18.75 386 VAL B C 1
ATOM 6691 O O . VAL B 1 386 ? 21.360 69.690 20.506 1.00 16.79 386 VAL B O 1
ATOM 6695 N N 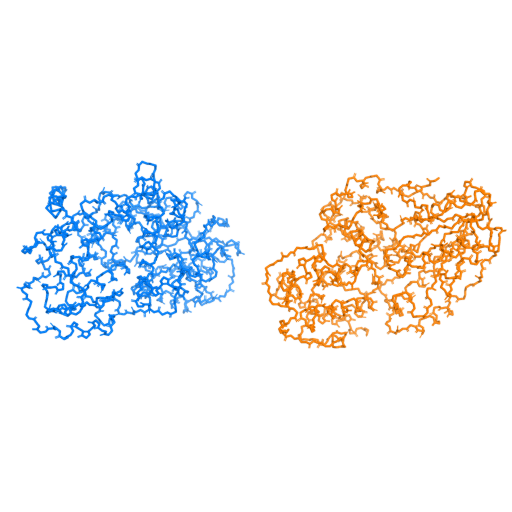. HIS B 1 387 ? 19.872 68.419 19.348 1.00 19.82 387 HIS B N 1
ATOM 6696 C CA . HIS B 1 387 ? 18.988 69.536 18.980 1.00 23.04 387 HIS B CA 1
ATOM 6697 C C . HIS B 1 387 ? 17.847 69.791 19.959 1.00 24.73 387 HIS B C 1
ATOM 6698 O O . HIS B 1 387 ? 17.468 70.947 20.183 1.00 28.61 387 HIS B O 1
ATOM 6705 N N . HIS B 1 388 ? 17.319 68.722 20.555 1.00 21.12 388 HIS B N 1
ATOM 6706 C CA . HIS B 1 388 ? 16.239 68.837 21.538 1.00 22.78 388 HIS B CA 1
ATOM 6707 C C . HIS B 1 388 ? 16.760 68.909 22.980 1.00 22.60 388 HIS B C 1
ATOM 6708 O O . HIS B 1 388 ? 16.135 69.528 23.842 1.00 25.71 388 HIS B O 1
ATOM 6715 N N . GLY B 1 389 ? 17.901 68.278 23.239 1.00 21.21 389 GLY B N 1
ATOM 6716 C CA . GLY B 1 389 ? 18.502 68.296 24.565 1.00 20.94 389 GLY B CA 1
ATOM 6717 C C . GLY B 1 389 ? 17.921 67.311 25.569 1.00 22.41 389 GLY B C 1
ATOM 6718 O O . GLY B 1 389 ? 18.202 67.400 26.766 1.00 24.84 389 GLY B O 1
ATOM 6719 N N . LYS B 1 390 ? 17.110 66.374 25.086 1.00 19.66 390 LYS B N 1
ATOM 6720 C CA . LYS B 1 390 ? 16.540 65.332 25.928 1.00 19.94 390 LYS B CA 1
ATOM 6721 C C . LYS B 1 390 ? 16.214 64.145 25.048 1.00 21.50 390 LYS B C 1
ATOM 6722 O O . LYS B 1 390 ? 15.202 64.140 24.340 1.00 24.17 390 LYS B O 1
ATOM 6728 N N . MET B 1 391 ? 17.093 63.148 25.067 1.00 19.59 391 MET B N 1
ATOM 6729 C CA . MET B 1 391 ? 16.903 61.952 24.253 1.00 19.04 391 MET B CA 1
ATOM 6730 C C . MET B 1 391 ? 15.865 61.074 24.932 1.00 22.08 391 MET B C 1
ATOM 6731 O O . MET B 1 391 ? 15.815 60.992 26.158 1.00 20.11 391 MET B O 1
ATOM 6736 N N . HIS B 1 392 ? 15.026 60.423 24.142 1.00 22.34 392 HIS B N 1
ATOM 6737 C CA . HIS B 1 392 ? 14.012 59.558 24.722 1.00 21.47 392 HIS B CA 1
ATOM 6738 C C . HIS B 1 392 ? 14.659 58.477 25.584 1.00 18.79 392 HIS B C 1
ATOM 6739 O O . HIS B 1 392 ? 15.635 57.828 25.176 1.00 17.30 392 HIS B O 1
ATOM 6746 N N . GLY B 1 393 ? 14.093 58.271 26.770 1.00 21.18 393 GLY B N 1
ATOM 6747 C CA . GLY B 1 393 ? 14.618 57.311 27.722 1.00 24.04 393 GLY B CA 1
ATOM 6748 C C . GLY B 1 393 ? 14.951 55.932 27.181 1.00 24.44 393 GLY B C 1
ATOM 6749 O O . GLY B 1 393 ? 15.976 55.347 27.553 1.00 22.20 393 GLY B O 1
ATOM 6750 N N . PHE B 1 394 ? 14.097 55.387 26.314 1.00 21.93 394 PHE B N 1
ATOM 6751 C CA . PHE B 1 394 ? 14.353 54.059 25.807 1.00 25.34 394 PHE B CA 1
ATOM 6752 C C . PHE B 1 394 ? 15.499 54.126 24.820 1.00 21.83 394 PHE B C 1
ATOM 6753 O O . PHE B 1 394 ? 16.361 53.259 24.805 1.00 23.64 394 PHE B O 1
ATOM 6761 N N . MET B 1 395 ? 15.522 55.182 24.015 1.00 20.56 395 MET B N 1
ATOM 6762 C CA . MET B 1 395 ? 16.611 55.340 23.066 1.00 20.60 395 MET B CA 1
ATOM 6763 C C . MET B 1 395 ? 17.970 55.509 23.736 1.00 14.93 395 MET B C 1
ATOM 6764 O O . MET B 1 395 ? 18.984 55.115 23.150 1.00 18.38 395 MET B O 1
ATOM 6769 N N . ARG B 1 396 ? 18.000 56.056 24.956 1.00 17.83 396 ARG B N 1
ATOM 6770 C CA . ARG B 1 396 ? 19.267 56.253 25.657 1.00 16.18 396 ARG B CA 1
ATOM 6771 C C . ARG B 1 396 ? 19.999 54.919 25.860 1.00 17.59 396 ARG B C 1
ATOM 6772 O O . ARG B 1 396 ? 21.219 54.843 25.706 1.00 19.18 396 ARG B O 1
ATOM 6780 N N . MET B 1 397 ? 19.246 53.871 26.170 1.00 17.99 397 MET B N 1
ATOM 6781 C CA . MET B 1 397 ? 19.806 52.515 26.295 1.00 16.74 397 MET B CA 1
ATOM 6782 C C . MET B 1 397 ? 20.423 52.003 25.001 1.00 17.75 397 MET B C 1
ATOM 6783 O O . MET B 1 397 ? 21.558 51.533 25.002 1.00 18.35 397 MET B O 1
ATOM 6788 N N . TYR B 1 398 ? 19.668 52.096 23.909 1.00 16.61 398 TYR B N 1
ATOM 6789 C CA . TYR B 1 398 ? 20.135 51.664 22.591 1.00 17.75 398 TYR B CA 1
ATOM 6790 C C . TYR B 1 398 ? 21.355 52.481 22.190 1.00 17.49 398 TYR B C 1
ATOM 6791 O O . TYR B 1 398 ? 22.379 51.948 21.754 1.00 17.31 398 TYR B O 1
ATOM 6800 N N . TRP B 1 399 ? 21.234 53.785 22.384 1.00 15.13 399 TRP B N 1
ATOM 6801 C CA . TRP B 1 399 ? 22.261 54.741 22.009 1.00 16.42 399 TRP B CA 1
ATOM 6802 C C . TRP B 1 399 ? 23.601 54.395 22.644 1.00 18.22 399 TRP B C 1
ATOM 6803 O O . TRP B 1 399 ? 24.611 54.321 21.964 1.00 14.84 399 TRP B O 1
ATOM 6814 N N . ALA B 1 400 ? 23.619 54.164 23.951 1.00 15.88 400 ALA B N 1
ATOM 6815 C CA . ALA B 1 400 ? 24.899 53.916 24.609 1.00 14.90 400 ALA B CA 1
ATOM 6816 C C . ALA B 1 400 ? 25.471 52.538 24.244 1.00 16.89 400 ALA B C 1
ATOM 6817 O O . ALA B 1 400 ? 26.685 52.372 24.146 1.00 17.61 400 ALA B O 1
ATOM 6819 N N . LYS B 1 401 ? 24.605 51.555 24.028 1.00 16.93 401 LYS B N 1
ATOM 6820 C CA . LYS B 1 401 ? 25.098 50.233 23.648 1.00 16.96 401 LYS B CA 1
ATOM 6821 C C . LYS B 1 401 ? 25.777 50.256 22.277 1.00 15.03 401 LYS B C 1
ATOM 6822 O O . LYS B 1 401 ? 26.755 49.534 22.065 1.00 19.19 401 LYS B O 1
ATOM 6828 N N . LYS B 1 402 ? 25.292 51.085 21.345 1.00 16.35 402 LYS B N 1
ATOM 6829 C CA . LYS B 1 402 ? 25.920 51.112 20.027 1.00 17.32 402 LYS B CA 1
ATOM 6830 C C . LYS B 1 402 ? 27.298 51.758 20.123 1.00 19.15 402 LYS B C 1
ATOM 6831 O O . LYS B 1 402 ? 28.201 51.428 19.351 1.00 19.49 402 LYS B O 1
ATOM 6837 N N . ILE B 1 403 ? 27.455 52.682 21.067 1.00 18.32 403 ILE B N 1
ATOM 6838 C CA . ILE B 1 403 ? 28.757 53.283 21.312 1.00 16.23 403 ILE B CA 1
ATOM 6839 C C . ILE B 1 403 ? 29.765 52.209 21.737 1.00 19.06 403 ILE B C 1
ATOM 6840 O O . ILE B 1 403 ? 30.905 52.204 21.268 1.00 21.09 403 ILE B O 1
ATOM 6845 N N . LEU B 1 404 ? 29.344 51.278 22.594 1.00 20.76 404 LEU B N 1
ATOM 6846 C CA . LEU B 1 404 ? 30.193 50.141 22.924 1.00 20.47 404 LEU B CA 1
ATOM 6847 C C . LEU B 1 404 ? 30.476 49.330 21.657 1.00 22.79 404 LEU B C 1
ATOM 6848 O O . LEU B 1 404 ? 31.602 48.908 21.412 1.00 22.64 404 LEU B O 1
ATOM 6853 N N . GLU B 1 405 ? 29.450 49.152 20.835 1.00 17.30 405 GLU B N 1
ATOM 6854 C CA . GLU B 1 405 ? 29.577 48.330 19.649 1.00 20.64 405 GLU B CA 1
ATOM 6855 C C . GLU B 1 405 ? 30.529 48.928 18.614 1.00 20.00 405 GLU B C 1
ATOM 6856 O O . GLU B 1 405 ? 31.138 48.188 17.845 1.00 22.45 405 GLU B O 1
ATOM 6862 N N . TRP B 1 406 ? 30.682 50.252 18.596 1.00 19.01 406 TRP B N 1
ATOM 6863 C CA . TRP B 1 406 ? 31.381 50.897 17.474 1.00 18.49 406 TRP B CA 1
ATOM 6864 C C . TRP B 1 406 ? 32.630 51.674 17.862 1.00 22.50 406 TRP B C 1
ATOM 6865 O O . TRP B 1 406 ? 33.062 52.553 17.119 1.00 21.96 406 TRP B O 1
ATOM 6876 N N . THR B 1 407 ? 33.210 51.361 19.015 1.00 23.22 407 THR B N 1
ATOM 6877 C CA . THR B 1 407 ? 34.421 52.046 19.445 1.00 22.10 407 THR B CA 1
ATOM 6878 C C . THR B 1 407 ? 35.539 51.033 19.681 1.00 28.40 407 THR B C 1
ATOM 6879 O O . THR B 1 407 ? 35.290 49.832 19.789 1.00 28.68 407 THR B O 1
ATOM 6883 N N . SER B 1 408 ? 36.766 51.530 19.772 1.00 32.45 408 SER B N 1
ATOM 6884 C CA . SER B 1 408 ? 37.958 50.688 19.827 1.00 34.47 408 SER B CA 1
ATOM 6885 C C . SER B 1 408 ? 38.036 49.754 21.041 1.00 28.62 408 SER B C 1
ATOM 6886 O O . SER B 1 408 ? 38.572 48.655 20.942 1.00 24.43 408 SER B O 1
ATOM 6889 N N . GLY B 1 409 ? 37.518 50.192 22.184 1.00 23.86 409 GLY B N 1
ATOM 6890 C CA . GLY B 1 409 ? 37.495 49.357 23.379 1.00 23.67 409 GLY B CA 1
ATOM 6891 C C . GLY B 1 409 ? 36.511 49.928 24.382 1.00 22.17 409 GLY B C 1
ATOM 6892 O O . GL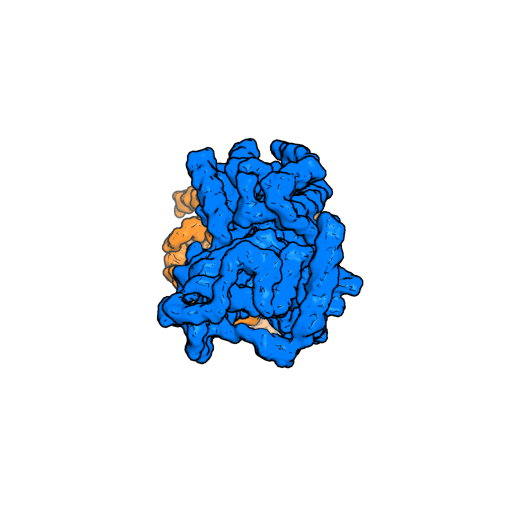Y B 1 409 ? 36.068 51.058 24.217 1.00 26.22 409 GLY B O 1
ATOM 6893 N N . PRO B 1 410 ? 36.176 49.152 25.431 1.00 21.75 410 PRO B N 1
ATOM 6894 C CA . PRO B 1 410 ? 35.115 49.466 26.397 1.00 22.04 410 PRO B CA 1
ATOM 6895 C C . PRO B 1 410 ? 35.349 50.773 27.151 1.00 22.94 410 PRO B C 1
ATOM 6896 O O . PRO B 1 410 ? 34.401 51.509 27.399 1.00 24.73 410 PRO B O 1
ATOM 6900 N N . GLU B 1 411 ? 36.592 51.054 27.521 1.00 23.20 411 GLU B N 1
ATOM 6901 C CA . GLU B 1 411 ? 36.886 52.270 28.279 1.00 24.69 411 GLU B CA 1
ATOM 6902 C C . GLU B 1 411 ? 36.619 53.518 27.439 1.00 24.01 411 GLU B C 1
ATOM 6903 O O . GLU B 1 411 ? 36.032 54.495 27.914 1.00 25.50 411 GLU B O 1
ATOM 6909 N N . GLU B 1 412 ? 37.054 53.478 26.186 1.00 23.91 412 GLU B N 1
ATOM 6910 C CA . GLU B 1 412 ? 36.801 54.579 25.279 1.00 28.51 412 GLU B CA 1
ATOM 6911 C C . GLU B 1 412 ? 35.304 54.756 25.110 1.00 23.90 412 GLU B C 1
ATOM 6912 O O . GLU B 1 412 ? 34.813 55.876 25.053 1.00 23.11 412 GLU B O 1
ATOM 6918 N N . ALA B 1 413 ? 34.583 53.643 25.035 1.00 22.27 413 ALA B N 1
ATOM 6919 C CA . ALA B 1 413 ? 33.143 53.682 24.808 1.00 21.53 413 ALA B CA 1
ATOM 6920 C C . ALA B 1 413 ? 32.442 54.404 25.960 1.00 20.61 413 ALA B C 1
ATOM 6921 O O . ALA B 1 413 ? 31.601 55.289 25.734 1.00 19.11 413 ALA B O 1
ATOM 6923 N N . LEU B 1 414 ? 32.784 54.016 27.185 1.00 20.86 414 LEU B N 1
ATOM 6924 C CA . LEU B 1 414 ? 32.203 54.632 28.378 1.00 19.67 414 LEU B CA 1
ATOM 6925 C C . LEU B 1 414 ? 32.525 56.120 28.389 1.00 22.33 414 LEU B C 1
ATOM 6926 O O . LEU B 1 414 ? 31.655 56.951 28.647 1.00 21.52 414 LEU B O 1
ATOM 6931 N N . SER B 1 415 ? 33.781 56.444 28.100 1.00 20.04 415 SER B N 1
ATOM 6932 C CA . SER B 1 415 ? 34.241 57.832 28.075 1.00 24.29 415 SER B CA 1
ATOM 6933 C C . SER B 1 415 ? 33.435 58.675 27.079 1.00 22.62 415 SER B C 1
ATOM 6934 O O . SER B 1 415 ? 33.035 59.800 27.369 1.00 26.10 415 SER B O 1
ATOM 6937 N N . THR B 1 416 ? 33.202 58.121 25.896 1.00 22.90 416 THR B N 1
ATOM 6938 C CA . THR B 1 416 ? 32.483 58.833 24.845 1.00 18.87 416 THR B CA 1
ATOM 6939 C C . THR B 1 416 ? 31.009 59.019 25.196 1.00 17.27 416 THR B C 1
ATOM 6940 O O . THR B 1 416 ? 30.445 60.100 24.990 1.00 17.39 416 THR B O 1
ATOM 6944 N N . ALA B 1 417 ? 30.387 57.975 25.739 1.00 20.48 417 ALA B N 1
ATOM 6945 C CA . ALA B 1 417 ? 28.981 58.051 26.142 1.00 17.28 417 ALA B CA 1
ATOM 6946 C C . ALA B 1 417 ? 28.787 59.146 27.191 1.00 16.82 417 ALA B C 1
ATOM 6947 O O . ALA B 1 417 ? 27.913 60.004 27.046 1.00 16.62 417 ALA B O 1
ATOM 6949 N N . ILE B 1 418 ? 29.637 59.146 28.218 1.00 16.72 418 ILE B N 1
ATOM 6950 C CA . ILE B 1 418 ? 29.571 60.160 29.271 1.00 15.04 418 ILE B CA 1
ATOM 6951 C C . ILE B 1 418 ? 29.822 61.579 28.714 1.00 17.85 418 ILE B C 1
ATOM 6952 O O . ILE B 1 418 ? 29.109 62.523 29.048 1.00 19.83 418 ILE B O 1
ATOM 6957 N N . TYR B 1 419 ? 30.815 61.724 27.843 1.00 17.33 419 TYR B N 1
ATOM 6958 C CA . TYR B 1 419 ? 31.096 63.029 27.240 1.00 21.61 419 TYR B CA 1
ATOM 6959 C C . TYR B 1 419 ? 29.893 63.597 26.487 1.00 20.66 419 TYR B C 1
ATOM 6960 O O . TYR B 1 419 ? 29.516 64.741 26.706 1.00 20.47 419 TYR B O 1
ATOM 6969 N N . LEU B 1 420 ? 29.282 62.792 25.615 1.00 20.58 420 LEU B N 1
ATOM 6970 C CA . LEU B 1 420 ? 28.148 63.256 24.814 1.00 19.44 420 LEU B CA 1
ATOM 6971 C C . LEU B 1 420 ? 26.901 63.525 25.666 1.00 20.60 420 LEU B C 1
ATOM 6972 O O . LEU B 1 420 ? 26.214 64.532 25.485 1.00 22.09 420 LEU B O 1
ATOM 6977 N N . ASN B 1 421 ? 26.616 62.621 26.601 1.00 17.48 421 ASN B N 1
ATOM 6978 C CA . ASN B 1 421 ? 25.503 62.792 27.508 1.00 19.11 421 ASN B CA 1
ATOM 6979 C C . ASN B 1 421 ? 25.617 64.113 28.281 1.00 20.39 421 ASN B C 1
ATOM 6980 O O . ASN B 1 421 ? 24.661 64.883 28.384 1.00 19.44 421 ASN B O 1
ATOM 6985 N N . ASP B 1 422 ? 26.801 64.369 28.820 1.00 20.67 422 ASP B N 1
ATOM 6986 C CA . ASP B 1 422 ? 27.010 65.539 29.660 1.00 17.47 422 ASP B CA 1
ATOM 6987 C C . ASP B 1 422 ? 27.074 66.815 28.814 1.00 17.27 422 ASP B C 1
ATOM 6988 O O . ASP B 1 422 ? 26.714 67.899 29.272 1.00 22.68 422 ASP B O 1
ATOM 6993 N N . LYS B 1 423 ? 27.524 66.689 27.572 1.00 17.32 423 LYS B N 1
ATOM 6994 C CA . LYS B 1 423 ? 27.609 67.865 26.714 1.00 16.34 423 LYS B CA 1
ATOM 6995 C C . LYS B 1 423 ? 26.234 68.359 26.282 1.00 17.53 423 LYS B C 1
ATOM 6996 O O . LYS B 1 423 ? 25.980 69.553 26.269 1.00 21.89 423 LYS B O 1
ATOM 7002 N N . TYR B 1 424 ? 25.357 67.432 25.908 1.00 17.03 424 TYR B N 1
ATOM 7003 C CA . TYR B 1 424 ? 24.113 67.795 25.233 1.00 18.17 424 TYR B CA 1
ATOM 7004 C C . TYR B 1 424 ? 22.830 67.653 26.054 1.00 15.23 424 TYR B C 1
ATOM 7005 O O . TYR B 1 424 ? 21.865 68.384 25.833 1.00 16.63 424 TYR B O 1
ATOM 7014 N N . GLU B 1 425 ? 22.795 66.711 26.995 1.00 20.33 425 GLU B N 1
ATOM 7015 C CA . GLU B 1 425 ? 21.566 66.505 27.751 1.00 19.47 425 GLU B CA 1
ATOM 7016 C C . GLU B 1 425 ? 21.325 67.646 28.748 1.00 21.15 425 GLU B C 1
ATOM 7017 O O . GLU B 1 425 ? 22.235 68.073 29.484 1.00 20.52 425 GLU B O 1
ATOM 7023 N N . ILE B 1 426 ? 20.092 68.143 28.782 1.00 20.09 426 ILE B N 1
ATOM 7024 C CA . ILE B 1 426 ? 19.727 69.151 29.773 1.00 17.49 426 ILE B CA 1
ATOM 7025 C C . ILE B 1 426 ? 19.704 68.554 31.177 1.00 22.03 426 ILE B C 1
ATOM 7026 O O . ILE B 1 426 ? 19.887 69.272 32.163 1.00 18.05 426 ILE B O 1
ATOM 7031 N N . ASP B 1 427 ? 19.485 67.244 31.269 1.00 20.88 427 ASP B N 1
ATOM 7032 C CA . ASP B 1 427 ? 19.488 66.569 32.562 1.00 22.79 427 ASP B CA 1
ATOM 7033 C C . ASP B 1 427 ? 20.801 65.858 32.879 1.00 20.07 427 ASP B C 1
ATOM 7034 O O . ASP B 1 427 ? 20.874 65.104 33.850 1.00 18.76 427 ASP B O 1
ATOM 7039 N N . GLY B 1 428 ? 21.838 66.124 32.091 1.00 22.57 428 GLY B N 1
ATOM 7040 C CA . GLY B 1 428 ? 23.122 65.458 32.260 1.00 20.96 428 GLY B CA 1
ATOM 7041 C C . GLY B 1 428 ? 24.005 65.982 33.387 1.00 20.14 428 GLY B C 1
ATOM 7042 O O . GLY B 1 428 ? 23.594 66.855 34.170 1.00 23.84 428 GLY B O 1
ATOM 7043 N N . ARG B 1 429 ? 25.225 65.448 33.481 1.00 20.05 429 ARG B N 1
ATOM 7044 C CA . ARG B 1 429 ? 26.144 65.785 34.571 1.00 20.28 429 ARG B CA 1
ATOM 7045 C C . ARG B 1 429 ? 25.430 65.461 35.883 1.00 18.10 429 ARG B C 1
ATOM 7046 O O . ARG B 1 429 ? 25.336 66.297 36.785 1.00 18.78 429 ARG B O 1
ATOM 7054 N N . ASP B 1 430 ? 24.943 64.222 35.961 1.00 23.39 430 ASP B N 1
ATOM 7055 C CA . ASP B 1 430 ? 23.989 63.806 36.982 1.00 19.82 430 ASP B CA 1
ATOM 7056 C C . ASP B 1 430 ? 24.310 62.378 37.383 1.00 18.76 430 ASP B C 1
ATOM 7057 O O . ASP B 1 430 ? 24.735 61.597 36.545 1.00 20.75 430 ASP B O 1
ATOM 7062 N N . PRO B 1 431 ? 24.113 62.027 38.664 1.00 18.11 431 PRO B N 1
ATOM 7063 C CA . PRO B 1 431 ? 24.346 60.626 39.034 1.00 19.96 431 PRO B CA 1
ATOM 7064 C C . PRO B 1 431 ? 23.631 59.627 38.105 1.00 21.22 431 PRO B C 1
ATOM 7065 O O . PRO B 1 431 ? 24.158 58.546 37.805 1.00 21.20 431 PRO B O 1
ATOM 7069 N N . SER B 1 432 ? 22.433 59.986 37.652 1.00 19.53 432 SER B N 1
ATOM 7070 C CA . SER B 1 432 ? 21.672 59.114 36.758 1.00 20.83 432 SER B CA 1
ATOM 7071 C C . SER B 1 432 ? 22.256 58.984 35.351 1.00 21.24 432 SER B C 1
ATOM 7072 O O . SER B 1 432 ? 22.011 57.988 34.671 1.00 22.19 432 SER B O 1
ATOM 7075 N N . GLY B 1 433 ? 23.027 59.977 34.920 1.00 21.25 433 GLY B N 1
ATOM 7076 C CA . GLY B 1 433 ? 23.686 59.894 33.627 1.00 18.06 433 GLY B CA 1
ATOM 7077 C C . GLY B 1 433 ? 24.874 58.954 33.699 1.00 20.81 433 GLY B C 1
ATOM 7078 O O . GLY B 1 433 ? 25.075 58.125 32.820 1.00 19.17 433 GLY B O 1
ATOM 7079 N N . TYR B 1 434 ? 25.675 59.082 34.754 1.00 20.58 434 TYR B N 1
ATOM 7080 C CA . TYR B 1 434 ? 26.777 58.145 34.943 1.00 15.12 434 TYR B CA 1
ATOM 7081 C C . TYR B 1 434 ? 26.230 56.730 35.027 1.00 20.37 434 TYR B C 1
ATOM 7082 O O . TYR B 1 434 ? 26.699 55.830 34.335 1.00 21.90 434 TYR B O 1
ATOM 7091 N N . VAL B 1 435 ? 25.229 56.536 35.878 1.00 18.17 435 VAL B N 1
ATOM 7092 C CA . VAL B 1 435 ? 24.653 55.209 36.054 1.00 18.72 435 VAL B CA 1
ATOM 7093 C C . VAL B 1 435 ? 23.984 54.690 34.768 1.00 20.40 435 VAL B C 1
ATOM 7094 O O . VAL B 1 435 ? 24.076 53.510 34.458 1.00 20.46 435 VAL B O 1
ATOM 7098 N N . GLY B 1 436 ? 23.343 55.574 34.003 1.00 17.23 436 GLY B N 1
ATOM 7099 C CA . GLY B 1 436 ? 22.729 55.168 32.745 1.00 21.05 436 GLY B CA 1
ATOM 7100 C C . GLY B 1 436 ? 23.747 54.629 31.756 1.00 20.77 436 GLY B C 1
ATOM 7101 O O . GLY B 1 436 ? 23.557 53.578 31.134 1.00 18.54 436 GLY B O 1
ATOM 7102 N N . CYS B 1 437 ? 24.845 55.358 31.625 1.00 16.74 437 CYS B N 1
ATOM 7103 C CA . CYS B 1 437 ? 25.940 54.949 30.770 1.00 17.16 437 CYS B CA 1
ATOM 7104 C C . CYS B 1 437 ? 26.572 53.663 31.289 1.00 19.42 437 CYS B C 1
ATOM 7105 O O . CYS B 1 437 ? 26.922 52.793 30.510 1.00 17.59 437 CYS B O 1
ATOM 7108 N N . MET B 1 438 ? 26.739 53.572 32.608 1.00 18.20 438 MET B N 1
ATOM 7109 C CA . MET B 1 438 ? 27.276 52.349 33.234 1.00 18.20 438 MET B CA 1
ATOM 7110 C C . MET B 1 438 ? 26.376 51.118 33.091 1.00 19.69 438 MET B C 1
ATOM 7111 O O . MET B 1 438 ? 26.873 50.008 32.883 1.00 21.93 438 MET B O 1
ATOM 7116 N N . TRP B 1 439 ? 25.062 51.307 33.194 1.00 20.39 439 TRP B N 1
ATOM 7117 C CA . TRP B 1 439 ? 24.108 50.215 32.949 1.00 20.48 439 TRP B CA 1
ATOM 7118 C C . TRP B 1 439 ? 24.220 49.726 31.505 1.00 21.61 439 TRP B C 1
ATOM 7119 O O . TRP B 1 439 ? 24.327 48.525 31.224 1.00 21.26 439 TRP B O 1
ATOM 7130 N N . SER B 1 440 ? 24.193 50.674 30.578 1.00 17.21 440 SER B N 1
ATOM 7131 C CA . SER B 1 440 ? 24.222 50.347 29.155 1.00 19.37 440 SER B CA 1
ATOM 7132 C C . SER B 1 440 ? 25.508 49.636 28.742 1.00 18.52 440 SER B C 1
ATOM 7133 O O . SER B 1 440 ? 25.482 48.656 28.001 1.00 22.50 440 SER B O 1
ATOM 7136 N N . ILE B 1 441 ? 26.636 50.147 29.211 1.00 20.65 441 ILE B N 1
ATOM 7137 C CA . ILE B 1 441 ? 27.924 49.730 28.672 1.00 21.12 441 ILE B CA 1
ATOM 7138 C C . ILE B 1 441 ? 28.627 48.731 29.592 1.00 21.54 441 ILE B C 1
ATOM 7139 O O . ILE B 1 441 ? 29.334 47.835 29.121 1.00 22.12 441 ILE B O 1
ATOM 7144 N N . CYS B 1 442 ? 28.398 48.862 30.893 1.00 17.75 442 CYS B N 1
ATOM 7145 C CA . CYS B 1 442 ? 29.069 48.011 31.878 1.00 19.32 442 CYS B CA 1
ATOM 7146 C C . CYS B 1 442 ? 28.139 47.089 32.657 1.00 23.14 442 CYS B C 1
ATOM 7147 O O . CYS B 1 442 ? 28.565 46.459 33.621 1.00 22.42 442 CYS B O 1
ATOM 7150 N N . GLY B 1 443 ? 26.876 47.021 32.251 1.00 21.85 443 GLY B N 1
ATOM 7151 C CA . GLY B 1 443 ? 25.925 46.117 32.873 1.00 22.08 443 GLY B CA 1
ATOM 7152 C C . GLY B 1 443 ? 25.632 46.443 34.323 1.00 21.89 443 GLY B C 1
ATOM 7153 O O . GLY B 1 443 ? 25.204 45.569 35.089 1.00 22.76 443 GLY B O 1
ATOM 7154 N N . LEU B 1 444 ? 25.852 47.702 34.710 1.00 22.46 444 LEU B N 1
ATOM 7155 C CA . LEU B 1 444 ? 25.641 48.106 36.098 1.00 19.78 444 LEU B CA 1
ATOM 7156 C C . LEU B 1 444 ? 24.161 47.963 36.455 1.00 23.09 444 LEU B C 1
ATOM 7157 O O . LEU B 1 444 ? 23.292 48.411 35.709 1.00 22.86 444 LEU B O 1
ATOM 7162 N N . HIS B 1 445 ? 23.888 47.291 37.572 1.00 20.53 445 HIS B N 1
ATOM 7163 C CA . HIS B 1 445 ? 22.521 47.013 38.021 1.00 23.65 445 HIS B CA 1
ATOM 7164 C C . HIS B 1 445 ? 21.776 46.072 37.074 1.00 26.49 445 HIS B C 1
ATOM 7165 O O . HIS B 1 445 ? 20.559 45.905 37.179 1.00 28.17 445 HIS B O 1
ATOM 7172 N N . ASP B 1 446 ? 22.507 45.460 36.148 1.00 22.85 446 ASP B N 1
ATOM 7173 C CA . ASP B 1 446 ? 21.950 44.444 35.266 1.00 22.16 446 ASP B CA 1
ATOM 7174 C C . ASP B 1 446 ? 22.616 43.104 35.579 1.00 27.20 446 ASP B C 1
ATOM 7175 O O . ASP B 1 446 ? 23.411 42.992 36.516 1.00 24.03 446 ASP B O 1
ATOM 7180 N N . GLN B 1 447 ? 22.284 42.078 34.802 1.00 23.97 447 GLN B N 1
ATOM 7181 C CA . GLN B 1 447 ? 22.968 40.799 34.921 1.00 25.22 447 GLN B CA 1
ATOM 7182 C C . GLN B 1 447 ? 23.602 40.426 33.593 1.00 23.93 447 GLN B C 1
ATOM 7183 O O . GLN B 1 447 ? 23.458 41.157 32.604 1.00 22.67 447 GLN B O 1
ATOM 7189 N N . GLY B 1 448 ? 24.325 39.313 33.589 1.00 24.52 448 GLY B N 1
ATOM 7190 C CA . GLY B 1 448 ? 24.939 38.781 32.386 1.00 21.94 448 GLY B CA 1
ATOM 7191 C C . GLY B 1 448 ? 23.956 38.026 31.516 1.00 23.07 448 GLY B C 1
ATOM 7192 O O . GLY B 1 448 ? 23.031 37.387 32.001 1.00 25.98 448 GLY B O 1
ATOM 7193 N N . TRP B 1 449 ? 24.158 38.118 30.210 1.00 22.81 449 TRP B N 1
ATOM 7194 C CA . TRP B 1 449 ? 23.292 37.467 29.239 1.00 23.05 449 TRP B CA 1
ATOM 7195 C C . TRP B 1 449 ? 24.149 36.558 28.367 1.00 27.30 449 TRP B C 1
ATOM 7196 O O . TRP B 1 449 ? 25.335 36.367 28.651 1.00 28.03 449 TRP B O 1
ATOM 7207 N N . LYS B 1 450 ? 23.566 36.000 27.309 1.00 26.37 450 LYS B N 1
ATOM 7208 C CA . LYS B 1 450 ? 24.314 35.091 26.457 1.00 28.72 450 LYS B CA 1
ATOM 7209 C C . LYS B 1 450 ? 25.526 35.798 25.872 1.00 27.44 450 LYS B C 1
ATOM 7210 O O . LYS B 1 450 ? 25.408 36.886 25.313 1.00 29.36 450 LYS B O 1
ATOM 7216 N N . GLU B 1 451 ? 26.687 35.165 25.994 1.00 25.96 451 GLU B N 1
ATOM 7217 C CA . GLU B 1 451 ? 27.938 35.767 25.552 1.00 25.00 451 GLU B CA 1
ATOM 7218 C C . GLU B 1 451 ? 28.017 35.919 24.030 1.00 28.48 451 GLU B C 1
ATOM 7219 O O . GLU B 1 451 ? 27.648 35.013 23.280 1.00 33.55 451 GLU B O 1
ATOM 7225 N N A ARG B 1 452 ? 28.514 37.068 23.588 0.50 26.80 452 ARG B N 1
ATOM 7226 N N B ARG B 1 452 ? 28.508 37.071 23.586 0.50 26.81 452 ARG B N 1
ATOM 7227 C CA A ARG B 1 452 ? 28.657 37.356 22.166 0.50 26.22 452 ARG B CA 1
ATOM 7228 C CA B ARG B 1 452 ? 28.659 37.353 22.164 0.50 26.22 452 ARG B CA 1
ATOM 7229 C C A ARG B 1 452 ? 29.881 38.245 21.952 0.50 26.74 452 ARG B C 1
ATOM 7230 C C B ARG B 1 452 ? 29.902 38.215 21.956 0.50 26.75 452 ARG B C 1
ATOM 7231 O O A ARG B 1 452 ? 30.415 38.805 22.906 0.50 26.54 452 ARG B O 1
ATOM 7232 O O B ARG B 1 452 ? 30.468 38.728 22.918 0.50 26.45 452 ARG B O 1
ATOM 7247 N N . PRO B 1 453 ? 30.347 38.367 20.703 1.00 29.01 453 PRO B N 1
ATOM 7248 C CA . PRO B 1 453 ? 31.537 39.192 20.455 1.00 27.75 453 PRO B CA 1
ATOM 7249 C C . PRO B 1 453 ? 31.349 40.651 20.856 1.00 28.17 453 PRO B C 1
ATOM 7250 O O . PRO B 1 453 ? 30.230 41.152 20.799 1.00 25.36 453 PRO B O 1
ATOM 7254 N N . VAL B 1 454 ? 32.443 41.305 21.247 1.00 25.44 454 VAL B N 1
ATOM 7255 C CA . VAL B 1 454 ? 32.450 42.720 21.636 1.00 21.72 454 VAL B CA 1
ATOM 7256 C C . VAL B 1 454 ? 31.718 42.990 22.956 1.00 23.84 454 VAL B C 1
ATOM 7257 O O . VAL B 1 454 ? 32.313 43.489 23.912 1.00 27.35 454 VAL B O 1
ATOM 7261 N N . PHE B 1 455 ? 30.436 42.641 23.006 1.00 25.12 455 PHE B N 1
ATOM 7262 C CA . PHE B 1 455 ? 29.642 42.810 24.216 1.00 19.99 455 PHE B CA 1
ATOM 7263 C C . PHE B 1 455 ? 29.989 41.821 25.321 1.00 24.09 455 PHE B C 1
ATOM 7264 O O . PHE B 1 455 ? 29.830 42.139 26.500 1.00 24.39 455 PHE B O 1
ATOM 7272 N N . GLY B 1 456 ? 30.448 40.630 24.943 1.00 23.89 456 GLY B N 1
ATOM 7273 C CA . GLY B 1 456 ? 30.591 39.545 25.902 1.00 22.67 456 GLY B CA 1
ATOM 7274 C C . GLY B 1 456 ? 29.211 39.283 26.466 1.00 23.86 456 GLY B C 1
ATOM 7275 O O . GLY B 1 456 ? 28.237 39.150 25.714 1.00 26.37 456 GLY B O 1
ATOM 7276 N N . LYS B 1 457 ? 29.112 39.255 27.789 1.00 22.05 457 LYS B N 1
ATOM 7277 C CA . LYS B 1 457 ? 27.849 38.967 28.448 1.00 23.93 457 LYS B CA 1
ATOM 7278 C C . LYS B 1 457 ? 27.028 40.225 28.752 1.00 23.84 457 LYS B C 1
ATOM 7279 O O . LYS B 1 457 ? 25.962 40.138 29.361 1.00 23.31 457 LYS B O 1
ATOM 7285 N N . ILE B 1 458 ? 27.509 41.395 28.326 1.00 24.32 458 ILE B N 1
ATOM 7286 C CA . ILE B 1 458 ? 26.738 42.624 28.522 1.00 20.62 458 ILE B CA 1
ATOM 7287 C C . ILE B 1 458 ? 25.473 42.581 27.670 1.00 22.52 458 ILE B C 1
ATOM 7288 O O . ILE B 1 458 ? 25.524 42.218 26.494 1.00 21.35 458 ILE B O 1
ATOM 7293 N N . ARG B 1 459 ? 24.336 42.942 28.259 1.00 22.77 459 ARG B N 1
ATOM 7294 C CA . ARG B 1 459 ? 23.068 42.894 27.530 1.00 22.54 459 ARG B CA 1
ATOM 7295 C C . ARG B 1 459 ? 23.156 43.560 26.150 1.00 20.99 459 ARG B C 1
ATOM 7296 O O . ARG B 1 459 ? 23.580 44.709 26.033 1.00 21.69 459 ARG B O 1
ATOM 7304 N N . TYR B 1 460 ? 22.748 42.835 25.111 1.00 20.22 460 TYR B N 1
ATOM 7305 C CA . TYR B 1 460 ? 22.751 43.355 23.740 1.00 20.71 460 TYR B CA 1
ATOM 7306 C C 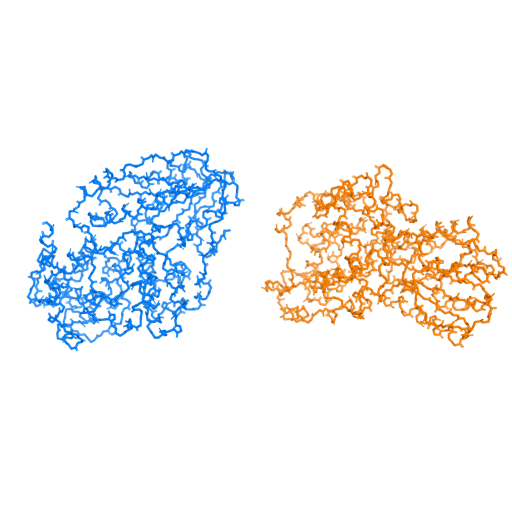. TYR B 1 460 ? 21.374 43.888 23.353 1.00 25.24 460 TYR B C 1
ATOM 7307 O O . TYR B 1 460 ? 20.349 43.322 23.735 1.00 25.70 460 TYR B O 1
ATOM 7316 N N . MET B 1 461 ? 21.359 44.972 22.579 1.00 20.43 461 MET B N 1
ATOM 7317 C CA . MET B 1 461 ? 20.141 45.487 21.975 1.00 21.56 461 MET B CA 1
ATOM 7318 C C . MET B 1 461 ? 20.482 45.748 20.513 1.00 21.94 461 MET B C 1
ATOM 7319 O O . MET B 1 461 ? 21.618 46.088 20.191 1.00 21.95 461 MET B O 1
ATOM 7324 N N . ASN B 1 462 ? 19.521 45.579 19.617 1.00 23.98 462 ASN B N 1
ATOM 7325 C CA . ASN B 1 462 ? 19.814 45.815 18.213 1.00 22.68 462 ASN B CA 1
ATOM 7326 C C . ASN B 1 462 ? 18.672 46.470 17.443 1.00 21.72 462 ASN B C 1
ATOM 7327 O O . ASN B 1 462 ? 17.552 46.624 17.955 1.00 20.72 462 ASN B O 1
ATOM 7332 N N . TYR B 1 463 ? 18.987 46.884 16.222 1.00 20.16 463 TYR B N 1
ATOM 7333 C CA . TYR B 1 463 ? 18.042 47.541 15.337 1.00 21.70 463 TYR B CA 1
ATOM 7334 C C . TYR B 1 463 ? 16.781 46.700 15.132 1.00 24.50 463 TYR B C 1
ATOM 7335 O O . TYR B 1 463 ? 15.666 47.216 15.253 1.00 21.85 463 TYR B O 1
ATOM 7344 N N . ALA B 1 464 ? 16.953 45.413 14.823 1.00 23.15 464 ALA B N 1
ATOM 7345 C CA . ALA B 1 464 ? 15.802 44.528 14.621 1.00 24.19 464 ALA B CA 1
ATOM 7346 C C . ALA B 1 464 ? 14.861 44.485 15.825 1.00 25.42 464 ALA B C 1
ATOM 7347 O O . ALA B 1 464 ? 13.640 44.543 15.669 1.00 28.94 464 ALA B O 1
ATOM 7349 N N . GLY B 1 465 ? 15.423 44.392 17.028 1.00 22.51 465 GLY B N 1
ATOM 7350 C CA . GLY B 1 465 ? 14.616 44.391 18.236 1.00 25.55 465 GLY B CA 1
ATOM 7351 C C . GLY B 1 465 ? 13.788 45.661 18.351 1.00 29.42 465 GLY B C 1
ATOM 7352 O O . GLY B 1 465 ? 12.623 45.629 18.758 1.00 29.59 465 GLY B O 1
ATOM 7353 N N . CYS B 1 466 ? 14.385 46.791 17.985 1.00 24.08 466 CYS B N 1
ATOM 7354 C CA . CYS B 1 466 ? 13.671 48.060 18.028 1.00 24.71 466 CYS B CA 1
ATOM 7355 C C . CYS B 1 466 ? 12.490 48.054 17.055 1.00 26.83 466 CYS B C 1
ATOM 7356 O O . CYS B 1 466 ? 11.392 48.486 17.407 1.00 27.44 466 CYS B O 1
ATOM 7359 N N . LYS B 1 467 ? 12.715 47.540 15.847 1.00 27.38 467 LYS B N 1
ATOM 7360 C CA . LYS B 1 467 ? 11.648 47.439 14.848 1.00 28.22 467 LYS B CA 1
ATOM 7361 C C . LYS B 1 467 ? 10.449 46.598 15.298 1.00 31.47 467 LYS B C 1
ATOM 7362 O O . LYS B 1 467 ? 9.316 46.875 14.903 1.00 36.00 467 LYS B O 1
ATOM 7368 N N . ARG B 1 468 ? 10.701 45.565 16.100 1.00 27.09 468 ARG B N 1
ATOM 7369 C CA . ARG B 1 468 ? 9.636 44.717 16.629 1.00 32.86 468 ARG B CA 1
ATOM 7370 C C . ARG B 1 468 ? 8.811 45.439 17.693 1.00 36.11 468 ARG B C 1
ATOM 7371 O O . ARG B 1 468 ? 7.652 45.101 17.930 1.00 38.06 468 ARG B O 1
ATOM 7379 N N . LYS B 1 469 ? 9.410 46.447 18.316 1.00 35.89 469 LYS B N 1
ATOM 7380 C CA . LYS B 1 469 ? 8.798 47.116 19.461 1.00 39.87 469 LYS B CA 1
ATOM 7381 C C . LYS B 1 469 ? 8.046 48.395 19.103 1.00 37.22 469 LYS B C 1
ATOM 7382 O O . LYS B 1 469 ? 7.020 48.706 19.706 1.00 42.96 469 LYS B O 1
ATOM 7388 N N . PHE B 1 470 ? 8.559 49.146 18.135 1.00 31.63 470 PHE B N 1
ATOM 7389 C CA . PHE B 1 470 ? 7.912 50.400 17.751 1.00 30.09 470 PHE B CA 1
ATOM 7390 C C . PHE B 1 470 ? 8.178 50.778 16.298 1.00 30.45 470 PHE B C 1
ATOM 7391 O O . PHE B 1 470 ? 8.984 50.146 15.617 1.00 29.20 470 PHE B O 1
ATOM 7399 N N . ASP B 1 471 ? 7.474 51.800 15.825 1.00 32.42 471 ASP B N 1
ATOM 7400 C CA . ASP B 1 471 ? 7.630 52.277 14.456 1.00 33.23 471 ASP B CA 1
ATOM 7401 C C . ASP B 1 471 ? 8.933 53.062 14.341 1.00 30.50 471 ASP B C 1
ATOM 7402 O O . ASP B 1 471 ? 8.950 54.282 14.486 1.00 27.95 471 ASP B O 1
ATOM 7407 N N . VAL B 1 472 ? 10.027 52.353 14.085 1.00 26.33 472 VAL B N 1
ATOM 7408 C CA . VAL B 1 472 ? 11.328 52.990 13.957 1.00 23.48 472 VAL B CA 1
ATOM 7409 C C . VAL B 1 472 ? 11.336 54.112 12.920 1.00 26.25 472 VAL B C 1
ATOM 7410 O O . VAL B 1 472 ? 11.923 55.171 13.157 1.00 27.03 472 VAL B O 1
ATOM 7414 N N . ASP B 1 473 ? 10.682 53.888 11.778 1.00 22.37 473 ASP B N 1
ATOM 7415 C CA . ASP B 1 473 ? 10.651 54.891 10.716 1.00 24.16 473 ASP B CA 1
ATOM 7416 C C . ASP B 1 473 ? 10.027 56.202 11.169 1.00 25.88 473 ASP B C 1
ATOM 7417 O O . ASP B 1 473 ? 10.500 57.281 10.808 1.00 27.47 473 ASP B O 1
ATOM 7422 N N . ALA B 1 474 ? 8.948 56.103 11.938 1.00 26.15 474 ALA B N 1
ATOM 7423 C CA . ALA B 1 474 ? 8.280 57.284 12.461 1.00 25.74 474 ALA B CA 1
ATOM 7424 C C . ALA B 1 474 ? 9.179 58.085 13.414 1.00 27.10 474 ALA B C 1
ATOM 7425 O O . ALA B 1 474 ? 9.237 59.309 13.331 1.00 28.25 474 ALA B O 1
ATOM 7427 N N . TYR B 1 475 ? 9.884 57.403 14.316 1.00 25.73 475 TYR B N 1
ATOM 7428 C CA . TYR B 1 475 ? 10.838 58.089 15.178 1.00 24.95 475 TYR B CA 1
ATOM 7429 C C . TYR B 1 475 ? 11.907 58.811 14.354 1.00 22.98 475 TYR B C 1
ATOM 7430 O O . TYR B 1 475 ? 12.246 59.961 14.614 1.00 23.25 475 TYR B O 1
ATOM 7439 N N . ILE B 1 476 ? 12.449 58.127 13.360 1.00 22.77 476 ILE B N 1
ATOM 7440 C CA . ILE B 1 476 ? 13.478 58.745 12.545 1.00 20.62 476 ILE B CA 1
ATOM 7441 C C . ILE B 1 476 ? 12.956 60.024 11.863 1.00 21.67 476 ILE B C 1
ATOM 7442 O O . ILE B 1 476 ? 13.646 61.044 11.847 1.00 22.70 476 ILE B O 1
ATOM 7447 N N . SER B 1 477 ? 11.738 59.979 11.316 1.00 24.08 477 SER B N 1
ATOM 7448 C CA . SER B 1 477 ? 11.175 61.162 10.655 1.00 27.45 477 SER B CA 1
ATOM 7449 C C . SER B 1 477 ? 10.824 62.271 11.653 1.00 27.39 477 SER B C 1
ATOM 7450 O O . SER B 1 477 ? 10.988 63.452 11.356 1.00 27.33 477 SER B O 1
ATOM 7453 N N . TYR B 1 478 ? 10.356 61.891 12.836 1.00 24.10 478 TYR B N 1
ATOM 7454 C CA . TYR B 1 478 ? 10.086 62.869 13.882 1.00 25.75 478 TYR B CA 1
ATOM 7455 C C . TYR B 1 478 ? 11.349 63.656 14.220 1.00 26.67 478 TYR B C 1
ATOM 7456 O O . TYR B 1 478 ? 11.308 64.872 14.325 1.00 27.68 478 TYR B O 1
ATOM 7465 N N . VAL B 1 479 ? 12.477 62.966 14.372 1.00 24.89 479 VAL B N 1
ATOM 7466 C CA . VAL B 1 479 ? 13.738 63.652 14.659 1.00 23.32 479 VAL B CA 1
ATOM 7467 C C . VAL B 1 479 ? 14.171 64.498 13.458 1.00 27.09 479 VAL B C 1
ATOM 7468 O O . VAL B 1 479 ? 14.716 65.593 13.620 1.00 25.36 479 VAL B O 1
ATOM 7472 N N . LYS B 1 480 ? 13.925 63.984 12.258 1.00 24.91 480 LYS B N 1
ATOM 7473 C CA . LYS B 1 480 ? 14.204 64.727 11.036 1.00 32.15 480 LYS B CA 1
ATOM 7474 C C . LYS B 1 480 ? 13.611 66.129 11.088 1.00 33.46 480 LYS B C 1
ATOM 7475 O O . LYS B 1 480 ? 14.291 67.114 10.792 1.00 33.61 480 LYS B O 1
ATOM 7481 N N . ARG B 1 481 ? 12.335 66.211 11.454 1.00 37.77 481 ARG B N 1
ATOM 7482 C CA . ARG B 1 481 ? 11.629 67.487 11.496 1.00 41.12 481 ARG B CA 1
ATOM 7483 C C . ARG B 1 481 ? 12.178 68.370 12.607 1.00 40.09 481 ARG B C 1
ATOM 7484 O O . ARG B 1 481 ? 12.430 69.556 12.406 1.00 40.42 481 ARG B O 1
ATOM 7492 N N . LEU B 1 482 ? 12.363 67.774 13.779 1.00 34.71 482 LEU B N 1
ATOM 7493 C CA . LEU B 1 482 ? 12.920 68.472 14.930 1.00 39.84 482 LEU B CA 1
ATOM 7494 C C . LEU B 1 482 ? 14.252 69.138 14.567 1.00 41.95 482 LEU B C 1
ATOM 7495 O O . LEU B 1 482 ? 14.454 70.329 14.823 1.00 44.01 482 LEU B O 1
ATOM 7500 N N . ALA B 1 483 ? 15.149 68.361 13.965 1.00 42.12 483 ALA B N 1
ATOM 7501 C CA . ALA B 1 483 ? 16.477 68.837 13.586 1.00 44.61 483 ALA B CA 1
ATOM 7502 C C . ALA B 1 483 ? 16.420 69.851 12.444 1.00 50.17 483 ALA B C 1
ATOM 7503 O O . ALA B 1 483 ? 17.288 70.720 12.328 1.00 51.23 483 ALA B O 1
ATOM 7505 N N . GLY B 1 484 ? 15.406 69.728 11.597 1.00 54.55 484 GLY B N 1
ATOM 7506 C CA . GLY B 1 484 ? 15.225 70.655 10.497 1.00 60.98 484 GLY B CA 1
ATOM 7507 C C . GLY B 1 484 ? 14.938 72.058 10.996 1.00 67.95 484 GLY B C 1
ATOM 7508 O O . GLY B 1 484 ? 15.354 73.042 10.386 1.00 67.71 484 GLY B O 1
ATOM 7509 N N . GLN B 1 485 ? 14.220 72.147 12.110 1.00 75.55 485 GLN B N 1
ATOM 7510 C CA . GLN B 1 485 ? 13.915 73.433 12.729 1.00 86.08 485 GLN B CA 1
ATOM 7511 C C . GLN B 1 485 ? 15.193 74.177 13.119 1.00 90.90 485 GLN B C 1
ATOM 7512 O O . GLN B 1 485 ? 15.491 75.246 12.584 1.00 93.16 485 GLN B O 1
ATOM 7518 N N . SER B 1 486 ? 15.942 73.599 14.054 1.00 91.69 486 SER B N 1
ATOM 7519 C CA . SER B 1 486 ? 17.188 74.190 14.531 1.00 92.81 486 SER B CA 1
ATOM 7520 C C . SER B 1 486 ? 18.323 74.034 13.522 1.00 94.21 486 SER B C 1
ATOM 7521 O O . SER B 1 486 ? 19.428 73.624 13.881 1.00 93.90 486 SER B O 1
#

Radius of gyration: 41.2 Å; Cα contacts (8 Å, |Δi|>4): 1723; chains: 2; bounding box: 56×121×82 Å

Solvent-accessible surface area: 38590 Å² total; per-residue (Å²): 77,47,7,49,108,38,2,28,93,78,46,27,102,25,54,74,96,108,33,10,0,1,0,0,4,0,18,20,0,12,3,4,38,26,0,8,0,0,3,10,0,0,9,45,0,43,95,39,77,0,5,4,0,0,0,6,2,10,33,60,159,100,15,41,49,54,5,25,65,4,1,4,0,8,21,0,93,3,0,85,101,4,18,60,57,1,69,83,123,158,13,13,20,6,28,24,45,50,4,26,73,57,0,6,42,0,0,82,135,9,49,7,25,15,0,0,4,8,3,6,1,8,88,32,13,96,105,11,10,92,59,3,25,26,47,2,143,154,107,19,77,29,12,10,2,24,9,0,0,4,11,3,0,1,0,5,52,54,9,3,90,111,56,4,77,16,8,143,51,2,91,34,75,1,68,175,42,34,128,94,6,24,58,95,24,62,158,49,40,95,50,67,114,36,111,94,69,124,27,158,83,55,96,31,90,58,15,8,62,105,1,0,83,60,16,89,111,8,38,51,23,127,86,27,119,13,2,22,119,26,0,73,99,25,0,61,6,88,174,70,1,0,10,69,130,37,10,142,43,16,73,113,20,66,55,27,1,43,88,57,150,11,26,17,22,2,35,0,5,18,26,4,0,2,5,2,4,5,33,0,0,16,18,0,108,127,17,96,133,112,11,54,122,9,0,51,16,8,32,41,50,10,6,10,79,32,5,1,2,2,1,0,1,44,56,23,98,93,4,42,28,32,56,1,5,66,102,66,1,78,117,6,1,131,104,25,57,99,42,181,13,116,65,101,32,76,80,110,66,0,25,76,11,140,16,98,8,63,0,0,23,4,0,0,50,6,0,25,45,36,0,26,1,6,35,11,0,56,52,0,5,2,0,8,0,0,13,4,4,79,15,13,85,84,0,1,51,1,0,24,64,0,7,14,15,22,1,0,16,0,13,16,3,48,12,10,13,34,6,0,34,3,0,0,2,1,13,8,97,28,104,186,85,94,90,12,1,0,94,1,76,56,31,59,65,55,11,3,109,193,130,14,87,1,80,39,0,38,41,45,1,140,144,38,8,23,115,17,136,173,129,92,131,42,2,51,111,48,3,32,100,82,37,27,104,24,32,96,90,72,46,4,0,1,0,0,6,0,20,20,0,10,3,4,53,26,0,13,0,1,5,13,0,0,10,55,0,44,96,55,83,2,6,10,0,0,0,6,3,10,34,59,156,103,16,39,50,58,5,24,75,2,1,4,0,8,22,0,93,4,0,87,101,6,14,63,70,0,66,88,117,158,14,17,18,9,30,22,50,38,2,17,77,69,0,4,49,2,0,64,139,2,36,2,21,12,0,0,4,7,4,6,1,9,84,28,13,95,109,11,10,87,60,2,25,28,36,2,152,156,99,16,79,29,11,9,2,24,10,0,0,5,12,4,0,1,0,5,59,51,9,4,91,128,56,4,94,16,8,157,52,2,90,36,81,0,64,175,43,30,118,96,9,14,67,92,25,61,147,40,42,99,51,59,115,49,95,107,75,146,32,154,77,48,102,34,92,53,14,10,63,106,1,4,83,45,10,95,110,6,76,55,24,136,90,25,95,8,1,36,139,20,0,68,78,24,0,61,5,88,144,60,0,0,9,70,114,36,9,143,54,15,69,111,27,68,64,25,0,41,89,52,145,9,27,18,20,2,36,0,6,18,27,5,0,4,6,2,5,6,29,0,0,16,22,0,83,127,23,97,136,97,7,61,147,5,0,56,23,8,27,41,52,9,5,11,85,32,5,1,2,2,1,0,1,48,62,28,96,85,3,42,31,9,63,1,5,67,112,64,0,66,113,4,0,97,76,28,28,100,42,188,9,137,54,99,33,74,90,103,65,0,24,72,10,139,14,98,9,62,0,0,25,4,0,0,51,4,0,24,61,38,0,26,1,5,36,20,0,58,54,1,6,2,0,8,0,0,18,7,2,75,14,5,115,81,0,5,54,2,0,23,62,0,9,14,17,22,1,0,16,0,15,16,4,47,13,9,15,33,6,0,41,2,0,0,3,2,17,13,103,33,111,189,82,95,90,10,2,0,90,1,76,63,22,52,82,55,6,2,107,200,131,14,85,2,93,37,0,28,44,50,2,145,155,22,23,65,153,91

Organism: Oryza sativa subsp. japonica (NCBI:txid39947)

Foldseek 3Di:
DLDDCQQKDWPAAAADDFQFEEEEAEDFALADPQFRLQLVSLVSQAVRQHHYAYEYEWDEPCTQVNAALQQLLQLLLQNVVRCVVCVVVLHAYAYHDHGLVVVLVVCVQRVHQEYEYEDFLDVVVVVSVVVSVVVCCVVPSNHIYMYGHRAALRRLCQLDVAQDQALVRSCVRCVVCNVVRLDDDDDRDDHDHDDTDGHDDDPSVVVSVVRNVSHHCQDHADPFHHALVRLVCLCPNCPQHCLNHQLQCQVPPLLELLCVSNDSPNLLCSRSSRDHLSVSLNVLVVCCVVRVVSSVVVCSCSHSVQSSLRNLSNRQVPLQFLVSFDPVLNVQQVVQLPFDFPAADDLVCQQCLPDPDLLLSLQNLCQRQNQAGRPNSLLVNLLVLLRHHSGLRNSSVSQLVSNSHRHSNHPGSSSSQSSCCRRRVRNHDFCPADHSNGRRDDDDPVNSVVSYPSVSSSVVSVVSSVVRVVVD/DQDDPVQKAWPAAFAPPQLFAEEEAEDFALADPQFRLNQVRLVVQAVSLYHYAYEYEWDEPCTQVNEFLAQLLLLLLQNVVSCVVCVVVLHAYAYHDHGLVVVLVVCVQRSAQEYEYEDFLDVVVVVSVVVSVVSCVVPPSRYIYMYGHSAALARLCQLDVAQDQALVVSCVRCVVCNVVRLDDGDDHDDHDHDDGDHHDDDPSVVVSVVRNVSGHDQDHADPFHHAQVRLVCLQPNDPQHCLNPQQQCQVVCLLALLCVSNDSPNLLCSRSNRDHLSVSLNVLVVSCVVHVVRSVVVCSCSHSVQSSLSNLSNRFVPLLFLVSFDPVLSVQQVVQLPPDAPAADDLVCLLCLNDPDLLLSLQSLCQRQNQAGRPNSLLVNLLVLLRHHNGLGVSSVSQLVSNSHRHSNHPGSSSSVSSCCNRRVRSHDFCPADHSNGRRDDDDPVNSVVPYPSVSSSVVSVVSSVVD

CATH classification: 3.40.50.620 (+2 more: 1.25.40.80, 1.10.579.10)